Protein AF-0000000068984812 (afdb_homodimer)

Nearest PDB structures (foldseek):
  6u4b-assembly1_A  TM=6.705E-01  e=1.006E-11  Klebsiella pneumoniae
  4wlg-assembly1_A  TM=6.036E-01  e=2.458E-09  Mus musculus
  4wlg-assembly2_B  TM=5.946E-01  e=2.732E-09  Mus musculus
  4wnh-assembly1_A  TM=5.862E-01  e=3.956E-09  Mus musculus
  1foa-assembly1_A  TM=5.501E-01  e=3.889E-03  Oryctolagus cuniculus

Foldseek 3Di:
DDQDCDDPNPCSCRPDPDDDPPVPPPPPPPPDPDPVVVVVVVVVVVVVVVVVVVLVVVPPDDDDPDPPDPSVVVVVVPCVVVVVVVVPDQDVLLVVLLPPPDPPVPLPPPVPADQDPVSLVVVCVVVVDDSNVNSNSVNSNVVVNVVVVQLVLLVVLLVLLVQLQDDDLLQVLLQVVLLVCLVPPPLLQDAFPPPVCVVLLLDQQAAEEEEEDLRQLLQLLAVLLQCVFADPLLRAEYEYEYADSRQRSNSSVCSVPPSPPHGYHGYYPCVAPVVVVPPPLVLVLLVLVLVLLCPPQVPLVSLSPDPPDGSVVSSVNSNLNRCVQSDPSQVCVLCVCRRRVSYFKYKYAYSQKGFQHHPVCVVVDDQVLFFKEFAWQCPDPDPVTRNDFLLNFWDCVDPVDVVPDDRRHTATDDGIIMGGSVSVVVDCLSVQLSVVSVVCVVVSNRGGRGHSRNSNCVSRPVRYDHDDCLAEAEDQQPDDPDAPVNQNSHRMYGNPHSQGLQGPSGDLRCNCSRCVSPDCPDPSNVVSPPDSD/DDQDQDDPNPCSPRVDPDDDPPPPVVCPPPPDPDPVVVVVVVVVVVVVVVVVVVLVVVVPDDDDDDPPDPSVVVVVPPCVVVVVVVVPDQDVLLVVLLPPPDPPVPLPPPVPADQDPVSLCVVCVVVVDDSNVNSNSVNSNVVVNVVVVQLVLLVVLLVLLVQLQDDDLLQVLLQVVLLVCLVPPPLLQDAFPPPVCVVLLLDQQAAEEEEEDLRQLLQLLQVLLQQVFADPQLRAEYEYEYADSRQRSNSSVCSVPPSPPHGYHGYYPCVAPVVVVPPPLVLVLLVLVLVLLCPPQVPLVSLSPDPPDGSVVSSVNSNLNRCVQSDPSQVCVLCVCRRRVSYFKYKYAYSQKGFQHHPVCVVVDDQVLFFKEFAWQCPDPDPVTRNDFLLNFWDCVDPVDVVPDDRHHTATDDGIIMGGSVSVVVDCLSVQLSVVSVVCSVVSNRGGRGHSRNSNCVSRPVRYDHDDCLAEAEDQQPDDPDAPVNQSSHRMYGNPHSQGLQGPSGDLRCNCSRCVSPDCPDPSNVVSPPDSD

InterPro domains:
  IPR002495 Glycosyl transferase, family 8 [PF01501] (209-506)
  IPR029044 Nucleotide-diphospho-sugar transferases [G3DSA:3.90.550.10] (209-527)
  IPR029044 Nucleotide-diphospho-sugar transferases [SSF53448] (208-530)
  IPR029993 Plant galacturonosyltransferase GAUT [PTHR32116] (83-530)

Organism: Solanum tuberosum (NCBI:txid4113)

Radius of gyration: 42.74 Å; Cα contacts (8 Å, |Δi|>4): 1529; chains: 2; bounding box: 139×123×84 Å

Sequence (1066 aa):
MQLHISPSLRHVTVLPAKGFKEFIKVKVGSKRLSYRMVFYCLLFLTFLLRFVFVLTAIDTIDGERKCSTLGCLGKKIGPRILRKRLESTVPEVIYRVLEEPSDQTDTQTRPESPQTLEEFIAEMKDGRPDAKTFAVKLKAMVTQLEERTRTAKIQEYLYRHVASSSIPKQLHCLALKLAHEHSTNSNARHQLPSPELVPALVDNSYFHFVLASDNIIAASVVASSLVRNFIGPDKLVLHIITDRKTYAPMQAWFSLHPLTPAVIEVKGLHHFDWFTKGRVPVMEAMEKDQKARSQFRGGSSAIVANKTEKPKIIAAKLQALSPKYNSLMNHIRIHLPELFPSLDKIVFLDDDIVIQTDLSPLWDIDMNGKVNGAVETCRGEDKYVMSKRFKSYLNFSHPLIAEHFDPSECAWAYGMNIFDLEEWRKTNISHTYYYWLQQNLKSDLSLWQLGTLPPGLIAFHGHVHTIDPFWHMLGLGYQDNTTLAEAQSAGVIHFNGRAKPWLDIAFPQLRPLWTKYVNFSDKLIKSCHIRASMQLHISPSLRHVTVLPAKGFKEFIKVKVGSKRLSYRMVFYCLLFLTFLLRFVFVLTAIDTIDGERKCSTLGCLGKKIGPRILRKRLESTVPEVIYRVLEEPSDQTDTQTRPESPQTLEEFIAEMKDGRPDAKTFAVKLKAMVTQLEERTRTAKIQEYLYRHVASSSIPKQLHCLALKLAHEHSTNSNARHQLPSPELVPALVDNSYFHFVLASDNIIAASVVASSLVRNFIGPDKLVLHIITDRKTYAPMQAWFSLHPLTPAVIEVKGLHHFDWFTKGRVPVMEAMEKDQKARSQFRGGSSAIVANKTEKPKIIAAKLQALSPKYNSLMNHIRIHLPELFPSLDKIVFLDDDIVIQTDLSPLWDIDMNGKVNGAVETCRGEDKYVMSKRFKSYLNFSHPLIAEHFDPSECAWAYGMNIFDLEEWRKTNISHTYYYWLQQNLKSDLSLWQLGTLPPGLIAFHGHVHTIDPFWHMLGLGYQDNTTLAEAQSAGVIHFNGRAKPWLDIAFPQLRPLWTKYVNFSDKLIKSCHIRAS

Secondary structure (DSSP, 8-state):
------SSTT-------SS---------------HHHHHHHHHHHHHHHHHHHHHHHGGGT--SS---SGGGSTTTSSTHHHHHHHTTB--HHHHHHHHS---GGG-S--TTS-SSHHHHHHHHHHH--BHHHHHHHHHHHHHHHHHHHHHHHHHHHHHHHHHHHSB-HHHHHHHHHHHHHHHH-GGGS--SS-GGGGGGGG-TTSEEEEEE-S-HHHHHHHHHHHHHH-SSGGGEEEEEEE-HHHHHHHHHHHHHS--TTSEEEEEEGGGSHHHHTS--HHHHHHHHHHHHHHHHS-HHHHHHH-SSS-HHHHHHHHHHT-GGGG-GGGGGGGGHHHH-TT-SEEEEE-SSEEE-S--GGGGGS--TT-SEEE-BSSSSS-TTTSS-BHHHHS-TTSHHHHHH--TTSBPB-SSEEEEEHHHHTTS-HHHHHHHHHHHHHHTTT-S--SSSHHHHHHHTTT-EEE--GGG-B--TBT-S---HHHHHTSSEEE--BS--TTSTTS-TTTTHHHHTTS-TTSHHHHHTT----/------SSSS-------SS---------------HHHHHHHHHHHHHHHHHHHHHHHGGGT--SS---SGGGGTTTSSTHHHHHHHTTB--HHHHHHHHS---GGGGS--TTS-SSHHHHHHHHHHH--BHHHHHHHHHHHHHHHHHHHHHHHHHHHHHHHHHHHSB-HHHHHHHHHHHHHHHH-GGGS--SS-GGGGGGGG-TTSEEEEEE-S-HHHHHHHHHHHHHH-SSGGGEEEEEEE-HHHHHHHHHHHHHS--TTSEEEEEEGGGSHHHHTS--HHHHHHHHHHHHHHHHS-HHHHHHH-SSS-HHHHHHHHHTT-GGGG-GGGGGGGGHHHH-TT-SEEEEE-SSEEE-S--GGGGGS--TT-SEEE-BSSSSS-TTTSS-BHHHHS-TTSHHHHHH--TTSBPB-SSEEEEEHHHHTTS-HHHHHHHHHHHHHHTTT-S--SSSHHHHHHHTTT-EEE--GGG-B--TBT-S---HHHHHTSSEEE--BS--TTSTTS-TTTTHHHHTTS-TTSHHHHHTT----

pLDDT: mean 80.61, std 22.93, range [20.97, 98.94]

Structure (mmCIF, N/CA/C/O backbone):
data_AF-0000000068984812-model_v1
#
loop_
_entity.id
_entity.type
_entity.pdbx_description
1 polymer Hexosyltransferase
#
loop_
_atom_site.group_PDB
_atom_site.id
_atom_site.type_symbol
_atom_site.label_atom_id
_atom_site.label_alt_id
_atom_site.label_comp_id
_atom_site.label_asym_id
_atom_site.label_entity_id
_atom_site.label_seq_id
_atom_site.pdbx_PDB_ins_code
_atom_site.Cartn_x
_atom_site.Cartn_y
_atom_site.Cartn_z
_atom_site.occupancy
_atom_site.B_iso_or_equiv
_atom_site.auth_seq_id
_atom_site.auth_comp_id
_atom_site.auth_asym_id
_atom_site.auth_atom_id
_atom_site.pdbx_PDB_model_num
ATOM 1 N N . MET A 1 1 ? 79.938 -9.312 35.219 1 22.25 1 MET A N 1
ATOM 2 C CA . MET A 1 1 ? 80.688 -8.68 36.312 1 22.25 1 MET A CA 1
ATOM 3 C C . MET A 1 1 ? 79.75 -7.883 37.219 1 22.25 1 MET A C 1
ATOM 5 O O . MET A 1 1 ? 79.062 -6.945 36.75 1 22.25 1 MET A O 1
ATOM 9 N N . GLN A 1 2 ? 79.188 -8.539 38.156 1 25.48 2 GLN A N 1
ATOM 10 C CA . GLN A 1 2 ? 78 -8.031 38.812 1 25.48 2 GLN A CA 1
ATOM 11 C C . GLN A 1 2 ? 78.312 -7.016 39.906 1 25.48 2 GLN A C 1
ATOM 13 O O . GLN A 1 2 ? 79.125 -7.312 40.812 1 25.48 2 GLN A O 1
ATOM 18 N N . LEU A 1 3 ? 78.25 -5.715 39.625 1 29.36 3 LEU A N 1
ATOM 19 C CA . LEU A 1 3 ? 78.812 -4.633 40.406 1 29.36 3 LEU A CA 1
ATOM 20 C C . LEU A 1 3 ? 78 -4.402 41.688 1 29.36 3 LEU A C 1
ATOM 22 O O . LEU A 1 3 ? 76.812 -4.094 41.625 1 29.36 3 LEU A O 1
ATOM 26 N N . HIS A 1 4 ? 78.062 -5.094 42.781 1 33.53 4 HIS A N 1
ATOM 27 C CA . HIS A 1 4 ? 77.25 -4.957 43.969 1 33.53 4 HIS A CA 1
ATOM 28 C C . HIS A 1 4 ? 77.75 -3.863 44.906 1 33.53 4 HIS A C 1
ATOM 30 O O . HIS A 1 4 ? 78.875 -3.941 45.375 1 33.53 4 HIS A O 1
ATOM 36 N N . ILE A 1 5 ? 77.125 -2.604 44.969 1 35.06 5 ILE A N 1
ATOM 37 C CA . ILE A 1 5 ? 77.625 -1.422 45.656 1 35.06 5 ILE A CA 1
ATOM 38 C C . ILE A 1 5 ? 77.125 -1.373 47.094 1 35.06 5 ILE A C 1
ATOM 40 O O . ILE A 1 5 ? 75.875 -1.322 47.312 1 35.06 5 ILE A O 1
ATOM 44 N N . SER A 1 6 ? 77.688 -1.827 48.219 1 35.25 6 SER A N 1
ATOM 45 C CA . SER A 1 6 ? 77.25 -1.942 49.594 1 35.25 6 SER A CA 1
ATOM 46 C C . SER A 1 6 ? 77.062 -0.57 50.25 1 35.25 6 SER A C 1
ATOM 48 O O . SER A 1 6 ? 77.75 0.391 49.812 1 35.25 6 SER A O 1
ATOM 50 N N . PRO A 1 7 ? 76.25 -0.245 51.312 1 39.69 7 PRO A N 1
ATOM 51 C CA . PRO A 1 7 ? 75.688 0.998 51.844 1 39.69 7 PRO A CA 1
ATOM 52 C C . PRO A 1 7 ? 76.688 1.974 52.344 1 39.69 7 PRO A C 1
ATOM 54 O O . PRO A 1 7 ? 76.5 3.189 52.312 1 39.69 7 PRO A O 1
ATOM 57 N N . SER A 1 8 ? 77.625 1.549 53.531 1 34.84 8 SER A N 1
ATOM 58 C CA . SER A 1 8 ? 78.625 2.418 54.031 1 34.84 8 SER A CA 1
ATOM 59 C C . SER A 1 8 ? 79.688 2.754 52.969 1 34.84 8 SER A C 1
ATOM 61 O O . SER A 1 8 ? 80.062 1.884 52.188 1 34.84 8 SER A O 1
ATOM 63 N N . LEU A 1 9 ? 79.75 3.861 52.312 1 29 9 LEU A N 1
ATOM 64 C CA . LEU A 1 9 ? 80.125 4.418 51 1 29 9 LEU A CA 1
ATOM 65 C C . LEU A 1 9 ? 81.562 3.973 50.625 1 29 9 LEU A C 1
ATOM 67 O O . LEU A 1 9 ? 82.188 4.551 49.75 1 29 9 LEU A O 1
ATOM 71 N N . ARG A 1 10 ? 82.25 3.355 51.656 1 27.92 10 ARG A N 1
ATOM 72 C CA . ARG A 1 10 ? 83.75 3.264 51.594 1 27.92 10 ARG A CA 1
ATOM 73 C C . ARG A 1 10 ? 84.188 2.381 50.438 1 27.92 10 ARG A C 1
ATOM 75 O O . ARG A 1 10 ? 85.125 2.705 49.75 1 27.92 10 ARG A O 1
ATOM 82 N N . HIS A 1 11 ? 84.125 0.917 50.656 1 28.53 11 HIS A N 1
ATOM 83 C CA . HIS A 1 11 ? 84.875 0.013 49.781 1 28.53 11 HIS A CA 1
ATOM 84 C C . HIS A 1 11 ? 84.062 -0.418 48.562 1 28.53 11 HIS A C 1
ATOM 86 O O . HIS A 1 11 ? 82.875 -0.762 48.719 1 28.53 11 HIS A O 1
ATOM 92 N N . VAL A 1 12 ? 84 0.255 47.5 1 28.89 12 VAL A N 1
ATOM 93 C CA . VAL A 1 12 ? 83.312 -0.177 46.281 1 28.89 12 VAL A CA 1
ATOM 94 C C . VAL A 1 12 ? 84 -1.4 45.719 1 28.89 12 VAL A C 1
ATOM 96 O O . VAL A 1 12 ? 85.188 -1.336 45.344 1 28.89 12 VAL A O 1
ATOM 99 N N . THR A 1 13 ? 83.938 -2.508 46.406 1 27.28 13 THR A N 1
ATOM 100 C CA . THR A 1 13 ? 84.75 -3.633 45.938 1 27.28 13 THR A CA 1
ATOM 101 C C . THR A 1 13 ? 84.188 -4.195 44.625 1 27.28 13 THR A C 1
ATOM 103 O O . THR A 1 13 ? 83 -4.574 44.531 1 27.28 13 THR A O 1
ATOM 106 N N . VAL A 1 14 ? 84.5 -3.711 43.562 1 29.19 14 VAL A N 1
ATOM 107 C CA . VAL A 1 14 ? 84.125 -4.336 42.312 1 29.19 14 VAL A CA 1
ATOM 108 C C . VAL A 1 14 ? 84.812 -5.707 42.188 1 29.19 14 VAL A C 1
ATOM 110 O O . VAL A 1 14 ? 86 -5.824 42.375 1 29.19 14 VAL A O 1
ATOM 113 N N . LEU A 1 15 ? 84.062 -6.652 42.688 1 27.48 15 LEU A N 1
ATOM 114 C CA . LEU A 1 15 ? 84.688 -7.973 42.875 1 27.48 15 LEU A CA 1
ATOM 115 C C . LEU A 1 15 ? 85.188 -8.539 41.562 1 27.48 15 LEU A C 1
ATOM 117 O O . LEU A 1 15 ? 84.375 -8.617 40.594 1 27.48 15 LEU A O 1
ATOM 121 N N . PRO A 1 16 ? 86.5 -8.453 41.312 1 28.91 16 PRO A N 1
ATOM 122 C CA . PRO A 1 16 ? 87.312 -8.883 40.156 1 28.91 16 PRO A CA 1
ATOM 123 C C . PRO A 1 16 ? 87.125 -10.367 39.844 1 28.91 16 PRO A C 1
ATOM 125 O O . PRO A 1 16 ? 86.938 -11.18 40.719 1 28.91 16 PRO A O 1
ATOM 128 N N . ALA A 1 17 ? 86.375 -10.797 38.938 1 24.77 17 ALA A N 1
ATOM 129 C CA . ALA A 1 17 ? 86.5 -12.242 38.75 1 24.77 17 ALA A CA 1
ATOM 130 C C . ALA A 1 17 ? 88 -12.68 38.844 1 24.77 17 ALA A C 1
ATOM 132 O O . ALA A 1 17 ? 88.875 -11.859 38.719 1 24.77 17 ALA A O 1
ATOM 133 N N . LYS A 1 18 ? 88.438 -14.016 38.75 1 23.77 18 LYS A N 1
ATOM 134 C CA . LYS A 1 18 ? 89.562 -14.688 39.375 1 23.77 18 LYS A CA 1
ATOM 135 C C . LYS A 1 18 ? 90.875 -14.117 38.844 1 23.77 18 LYS A C 1
ATOM 137 O O . LYS A 1 18 ? 91.875 -13.922 39.594 1 23.77 18 LYS A O 1
ATOM 142 N N . GLY A 1 19 ? 91.125 -14.375 37.438 1 22.19 19 GLY A N 1
ATOM 143 C CA . GLY A 1 19 ? 92.5 -14.68 37.219 1 22.19 19 GLY A CA 1
ATOM 144 C C . GLY A 1 19 ? 93.438 -13.492 37.438 1 22.19 19 GLY A C 1
ATOM 145 O O . GLY A 1 19 ? 94.062 -13.391 38.5 1 22.19 19 GLY A O 1
ATOM 146 N N . PHE A 1 20 ? 94 -13.016 36.219 1 23.33 20 PHE A N 1
ATOM 147 C CA . PHE A 1 20 ? 95.25 -12.305 36.156 1 23.33 20 PHE A CA 1
ATOM 148 C C . PHE A 1 20 ? 95.125 -10.891 36.719 1 23.33 20 PHE A C 1
ATOM 150 O O . PHE A 1 20 ? 94.375 -10.086 36.219 1 23.33 20 PHE A O 1
ATOM 157 N N . LYS A 1 21 ? 95.312 -10.727 37.969 1 23.41 21 LYS A N 1
ATOM 158 C CA . LYS A 1 21 ? 95.188 -9.57 38.844 1 23.41 21 LYS A CA 1
ATOM 159 C C . LYS A 1 21 ? 96 -8.383 38.344 1 23.41 21 LYS A C 1
ATOM 161 O O . LYS A 1 21 ? 96.125 -7.375 39.031 1 23.41 21 LYS A O 1
ATOM 166 N N . GLU A 1 22 ? 96.812 -8.633 37.156 1 22.25 22 GLU A N 1
ATOM 167 C CA . GLU A 1 22 ? 97.938 -7.684 37.281 1 22.25 22 GLU A CA 1
ATOM 168 C C . GLU A 1 22 ? 97.438 -6.246 37.156 1 22.25 22 GLU A C 1
ATOM 170 O O . GLU A 1 22 ? 96.688 -5.926 36.25 1 22.25 22 GLU A O 1
ATOM 175 N N . PHE A 1 23 ? 97.312 -5.578 38.25 1 21.16 23 PHE A N 1
ATOM 176 C CA . PHE A 1 23 ? 96.812 -4.25 38.594 1 21.16 23 PHE A CA 1
ATOM 177 C C . PHE A 1 23 ? 97.5 -3.182 37.781 1 21.16 23 PHE A C 1
ATOM 179 O O . PHE A 1 23 ? 98.688 -2.928 37.969 1 21.16 23 PHE A O 1
ATOM 186 N N . ILE A 1 24 ? 97.375 -3.307 36.375 1 20.97 24 ILE A N 1
ATOM 187 C CA . ILE A 1 24 ? 98.25 -2.344 35.75 1 20.97 24 ILE A CA 1
ATOM 188 C C . ILE A 1 24 ? 97.938 -0.931 36.188 1 20.97 24 ILE A C 1
ATOM 190 O O . ILE A 1 24 ? 96.75 -0.497 36.062 1 20.97 24 ILE A O 1
ATOM 194 N N . LYS A 1 25 ? 98.562 -0.497 37.25 1 22.83 25 LYS A N 1
ATOM 195 C CA . LYS A 1 25 ? 98.625 0.825 37.875 1 22.83 25 LYS A CA 1
ATOM 196 C C . LYS A 1 25 ? 98.812 1.918 36.812 1 22.83 25 LYS A C 1
ATOM 198 O O . LYS A 1 25 ? 99.875 2.053 36.25 1 22.83 25 LYS A O 1
ATOM 203 N N . VAL A 1 26 ? 97.938 1.924 35.812 1 21.92 26 VAL A N 1
ATOM 204 C CA . VAL A 1 26 ? 98.375 2.875 34.781 1 21.92 26 VAL A CA 1
ATOM 205 C C . VAL A 1 26 ? 98.312 4.293 35.344 1 21.92 26 VAL A C 1
ATOM 207 O O . VAL A 1 26 ? 97.312 4.723 35.906 1 21.92 26 VAL A O 1
ATOM 210 N N . LYS A 1 27 ? 99.5 4.793 35.812 1 22.11 27 LYS A N 1
ATOM 211 C CA . LYS A 1 27 ? 99.875 6.121 36.281 1 22.11 27 LYS A CA 1
ATOM 212 C C . LYS A 1 27 ? 99.375 7.207 35.344 1 22.11 27 LYS A C 1
ATOM 214 O O . LYS A 1 27 ? 99.688 7.176 34.156 1 22.11 27 LYS A O 1
ATOM 219 N N . VAL A 1 28 ? 98.125 7.695 35.469 1 25.27 28 VAL A N 1
ATOM 220 C CA . VAL A 1 28 ? 97.438 8.781 34.75 1 25.27 28 VAL A CA 1
ATOM 221 C C . VAL A 1 28 ? 98.312 10.039 34.812 1 25.27 28 VAL A C 1
ATOM 223 O O . VAL A 1 28 ? 98.438 10.648 35.844 1 25.27 28 VAL A O 1
ATOM 226 N N . GLY A 1 29 ? 99.562 9.938 34.312 1 25.22 29 GLY A N 1
ATOM 227 C CA . GLY A 1 29 ? 100.438 11.125 34.406 1 25.22 29 GLY A CA 1
ATOM 228 C C . GLY A 1 29 ? 99.812 12.344 33.75 1 25.22 29 GLY A C 1
ATOM 229 O O . GLY A 1 29 ? 99 12.219 32.844 1 25.22 29 GLY A O 1
ATOM 230 N N . SER A 1 30 ? 99.562 13.453 34.438 1 26.81 30 SER A N 1
ATOM 231 C CA . SER A 1 30 ? 99 14.805 34.312 1 26.81 30 SER A CA 1
ATOM 232 C C . SER A 1 30 ? 99.562 15.5 33.062 1 26.81 30 SER A C 1
ATOM 234 O O . SER A 1 30 ? 100.688 16.047 33.125 1 26.81 30 SER A O 1
ATOM 236 N N . LYS A 1 31 ? 99.75 14.797 31.875 1 30.75 31 LYS A N 1
ATOM 237 C CA . LYS A 1 31 ? 100.375 15.602 30.859 1 30.75 31 LYS A CA 1
ATOM 238 C C . LYS A 1 31 ? 99.562 16.844 30.516 1 30.75 31 LYS A C 1
ATOM 240 O O . LYS A 1 31 ? 98.375 16.766 30.297 1 30.75 31 LYS A O 1
ATOM 245 N N . ARG A 1 32 ? 100.125 18 30.781 1 30.41 32 ARG A N 1
ATOM 246 C CA . ARG A 1 32 ? 99.875 19.422 30.594 1 30.41 32 ARG A CA 1
ATOM 247 C C . ARG A 1 32 ? 99.562 19.719 29.141 1 30.41 32 ARG A C 1
ATOM 249 O O . ARG A 1 32 ? 100.25 19.328 28.234 1 30.41 32 ARG A O 1
ATOM 256 N N . LEU A 1 33 ? 98.25 19.719 28.766 1 34.25 33 LEU A N 1
ATOM 257 C CA . LEU A 1 33 ? 97.625 20.109 27.5 1 34.25 33 LEU A CA 1
ATOM 258 C C . LEU A 1 33 ? 98.312 21.359 26.938 1 34.25 33 LEU A C 1
ATOM 260 O O . LEU A 1 33 ? 98.312 22.391 27.609 1 34.25 33 LEU A O 1
ATOM 264 N N . SER A 1 34 ? 99.375 21.219 26.219 1 36.31 34 SER A N 1
ATOM 265 C CA . SER A 1 34 ? 100.125 22.359 25.703 1 36.31 34 SER A CA 1
ATOM 266 C C . SER A 1 34 ? 99.25 23.297 24.875 1 36.31 34 SER A C 1
ATOM 268 O O . SER A 1 34 ? 98.312 22.859 24.281 1 36.31 34 SER A O 1
ATOM 270 N N . TYR A 1 35 ? 99.25 24.594 25.141 1 39.91 35 TYR A N 1
ATOM 271 C CA . TYR A 1 35 ? 98.625 25.812 24.641 1 39.91 35 TYR A CA 1
ATOM 272 C C . TYR A 1 35 ? 98.625 25.844 23.109 1 39.91 35 TYR A C 1
ATOM 274 O O . TYR A 1 35 ? 97.75 26.406 22.484 1 39.91 35 TYR A O 1
ATOM 282 N N . ARG A 1 36 ? 99.562 25.094 22.438 1 47.56 36 ARG A N 1
ATOM 283 C CA . ARG A 1 36 ? 99.688 25.188 20.984 1 47.56 36 ARG A CA 1
ATOM 284 C C . ARG A 1 36 ? 98.562 24.484 20.266 1 47.56 36 ARG A C 1
ATOM 286 O O . ARG A 1 36 ? 98.125 24.953 19.234 1 47.56 36 ARG A O 1
ATOM 293 N N . MET A 1 37 ? 98.062 23.359 20.906 1 48.38 37 MET A N 1
ATOM 294 C CA . MET A 1 37 ? 97.062 22.609 20.219 1 48.38 37 MET A CA 1
ATOM 295 C C . MET A 1 37 ? 95.688 23.375 20.203 1 48.38 37 MET A C 1
ATOM 297 O O . MET A 1 37 ? 94.938 23.281 19.25 1 48.38 37 MET A O 1
ATOM 301 N N . VAL A 1 38 ? 95.625 24.156 21.375 1 51.44 38 VAL A N 1
ATOM 302 C CA . VAL A 1 38 ? 94.375 24.953 21.422 1 51.44 38 VAL A CA 1
ATOM 303 C C . VAL A 1 38 ? 94.438 26.031 20.344 1 51.44 38 VAL A C 1
ATOM 305 O O . VAL A 1 38 ? 93.375 26.312 19.703 1 51.44 38 VAL A O 1
ATOM 308 N N . PHE A 1 39 ? 95.625 26.562 19.984 1 52.09 39 PHE A N 1
ATOM 309 C CA . PHE A 1 39 ? 95.812 27.641 19.016 1 52.09 39 PHE A CA 1
ATOM 310 C C . PHE A 1 39 ? 95.438 27.141 17.609 1 52.09 39 PHE A C 1
ATOM 312 O O . PHE A 1 39 ? 94.75 27.812 16.859 1 52.09 39 PHE A O 1
ATOM 319 N N . TYR A 1 40 ? 95.938 25.922 17.172 1 54.94 40 TYR A N 1
ATOM 320 C CA . TYR A 1 40 ? 95.688 25.453 15.812 1 54.94 40 TYR A CA 1
ATOM 321 C C . TYR A 1 40 ? 94.25 25.047 15.609 1 54.94 40 TYR A C 1
ATOM 323 O O . TYR A 1 40 ? 93.688 25.234 14.523 1 54.94 40 TYR A O 1
ATOM 331 N N . CYS A 1 41 ? 93.5 24.656 16.75 1 54.34 41 CYS A N 1
ATOM 332 C CA . CYS A 1 41 ? 92.125 24.328 16.625 1 54.34 41 CYS A CA 1
ATOM 333 C C . CYS A 1 41 ? 91.25 25.578 16.422 1 54.34 41 CYS A C 1
ATOM 335 O O . CYS A 1 41 ? 90.312 25.562 15.617 1 54.34 41 CYS A O 1
ATOM 337 N N . LEU A 1 42 ? 91.75 26.703 17.078 1 55.12 42 LEU A N 1
ATOM 338 C CA . LEU A 1 42 ? 91.062 27.969 16.906 1 55.12 42 LEU A CA 1
ATOM 339 C C . LEU A 1 42 ? 91.25 28.516 15.492 1 55.12 42 LEU A C 1
ATOM 341 O O . LEU A 1 42 ? 90.312 29.047 14.891 1 55.12 42 LEU A O 1
ATOM 345 N N . LEU A 1 43 ? 92.438 28.344 14.852 1 54.5 43 LEU A N 1
ATOM 346 C CA . LEU A 1 43 ? 92.75 28.781 13.484 1 54.5 43 LEU A CA 1
ATOM 347 C C . LEU A 1 43 ? 91.875 27.984 12.492 1 54.5 43 LEU A C 1
ATOM 349 O O . LEU A 1 43 ? 91.375 28.547 11.531 1 54.5 43 LEU A O 1
ATOM 353 N N . PHE A 1 44 ? 91.688 26.672 12.766 1 53.72 44 PHE A N 1
ATOM 354 C CA . PHE A 1 44 ? 90.938 25.828 11.867 1 53.72 44 PHE A CA 1
ATOM 355 C C . PHE A 1 44 ? 89.438 26.203 11.93 1 53.72 44 PHE A C 1
ATOM 357 O O . PHE A 1 44 ? 88.75 26.281 10.898 1 53.72 44 PHE A O 1
ATOM 364 N N . LEU A 1 45 ? 89 26.594 13.133 1 53.91 45 LEU A N 1
ATOM 365 C CA . LEU A 1 45 ? 87.562 26.953 13.266 1 53.91 45 LEU A CA 1
ATOM 366 C C . LEU A 1 45 ? 87.25 28.281 12.578 1 53.91 45 LEU A C 1
ATOM 368 O O . LEU A 1 45 ? 86.25 28.453 11.953 1 53.91 45 LEU A O 1
ATOM 372 N N . THR A 1 46 ? 88.25 29.219 12.547 1 56.09 46 THR A N 1
ATOM 373 C CA . THR A 1 46 ? 88.125 30.5 11.867 1 56.09 46 THR A CA 1
ATOM 374 C C . THR A 1 46 ? 88.062 30.312 10.359 1 56.09 46 THR A C 1
ATOM 376 O O . THR A 1 46 ? 87.375 31 9.641 1 56.09 46 THR A O 1
ATOM 379 N N . PHE A 1 47 ? 88.875 29.312 9.789 1 50.34 47 PHE A N 1
ATOM 380 C CA . PHE A 1 47 ? 88.875 29.031 8.359 1 50.34 47 PHE A CA 1
ATOM 381 C C . PHE A 1 47 ? 87.562 28.422 7.906 1 50.34 47 PHE A C 1
ATOM 383 O O . PHE A 1 47 ? 87.062 28.781 6.848 1 50.34 47 PHE A O 1
ATOM 390 N N . LEU A 1 48 ? 86.938 27.547 8.711 1 50.84 48 LEU A N 1
ATOM 391 C CA . LEU A 1 48 ? 85.688 26.922 8.328 1 50.84 48 LEU A CA 1
ATOM 392 C C . LEU A 1 48 ? 84.562 27.922 8.336 1 50.84 48 LEU A C 1
ATOM 394 O O . LEU A 1 48 ? 83.688 27.891 7.469 1 50.84 48 LEU A O 1
ATOM 398 N N . LEU A 1 49 ? 84.625 28.938 9.219 1 48.84 49 LEU A N 1
ATOM 399 C CA . LEU A 1 49 ? 83.562 29.938 9.281 1 48.84 49 LEU A CA 1
ATOM 400 C C . LEU A 1 49 ? 83.625 30.844 8.062 1 48.84 49 LEU A C 1
ATOM 402 O O . LEU A 1 49 ? 82.562 31.234 7.527 1 48.84 49 LEU A O 1
ATOM 406 N N . ARG A 1 50 ? 84.812 31.25 7.469 1 45.75 50 ARG A N 1
ATOM 407 C CA . ARG A 1 50 ? 84.938 32.094 6.281 1 45.75 50 ARG A CA 1
ATOM 408 C C . ARG A 1 50 ? 84.375 31.375 5.051 1 45.75 50 ARG A C 1
ATOM 410 O O . ARG A 1 50 ? 83.812 32 4.164 1 45.75 50 ARG A O 1
ATOM 417 N N . PHE A 1 51 ? 84.562 30.016 4.969 1 46.06 51 PHE A N 1
ATOM 418 C CA . PHE A 1 51 ? 84.062 29.266 3.824 1 46.06 51 PHE A CA 1
ATOM 419 C C . PHE A 1 51 ? 82.5 29.234 3.805 1 46.06 51 PHE A C 1
ATOM 421 O O . PHE A 1 51 ? 81.875 29.312 2.736 1 46.06 51 PHE A O 1
ATOM 428 N N . VAL A 1 52 ? 81.875 29.219 4.918 1 46.22 52 VAL A N 1
ATOM 429 C CA . VAL A 1 52 ? 80.375 29.172 4.945 1 46.22 52 VAL A CA 1
ATOM 430 C C . VAL A 1 52 ? 79.812 30.531 4.512 1 46.22 52 VAL A C 1
ATOM 432 O O . VAL A 1 52 ? 78.812 30.578 3.797 1 46.22 52 VAL A O 1
ATOM 435 N N . PHE A 1 53 ? 80.5 31.688 4.801 1 43.12 53 PHE A N 1
ATOM 436 C CA . PHE A 1 53 ? 80 33 4.426 1 43.12 53 PHE A CA 1
ATOM 437 C C . PHE A 1 53 ? 80.062 33.219 2.918 1 43.12 53 PHE A C 1
ATOM 439 O O . PHE A 1 53 ? 79.188 33.812 2.307 1 43.12 53 PHE A O 1
ATOM 446 N N . VAL A 1 54 ? 81.188 32.844 2.225 1 43.28 54 VAL A N 1
ATOM 447 C CA . VAL A 1 54 ? 81.375 33.062 0.794 1 43.28 54 VAL A CA 1
ATOM 448 C C . VAL A 1 54 ? 80.312 32.25 0.013 1 43.28 54 VAL A C 1
ATOM 450 O O . VAL A 1 54 ? 79.75 32.719 -0.986 1 43.28 54 VAL A O 1
ATOM 453 N N . LEU A 1 55 ? 80 31.078 0.429 1 38.62 55 LEU A N 1
ATOM 454 C CA . LEU A 1 55 ? 79.062 30.281 -0.341 1 38.62 55 LEU A CA 1
ATOM 455 C C . LEU A 1 55 ? 77.625 30.922 -0.324 1 38.62 55 LEU A C 1
ATOM 457 O O . LEU A 1 55 ? 76.938 30.859 -1.317 1 38.62 55 LEU A O 1
ATOM 461 N N . THR A 1 56 ? 77.25 31.656 0.7 1 39.94 56 THR A N 1
ATOM 462 C CA . THR A 1 56 ? 75.875 32.219 0.744 1 39.94 56 THR A CA 1
ATOM 463 C C . THR A 1 56 ? 75.812 33.5 -0.096 1 39.94 56 THR A C 1
ATOM 465 O O . THR A 1 56 ? 74.75 33.906 -0.534 1 39.94 56 THR A O 1
ATOM 468 N N . ALA A 1 57 ? 76.812 34.312 -0.345 1 37 57 ALA A N 1
ATOM 469 C CA . ALA A 1 57 ? 76.812 35.562 -1.086 1 37 57 ALA A CA 1
ATOM 470 C C . ALA A 1 57 ? 76.688 35.312 -2.588 1 37 57 ALA A C 1
ATOM 472 O O . ALA A 1 57 ? 76.25 36.188 -3.344 1 37 57 ALA A O 1
ATOM 473 N N . ILE A 1 58 ? 77.188 34.25 -3.156 1 35.28 58 ILE A N 1
ATOM 474 C CA . ILE A 1 58 ? 77.25 34.062 -4.605 1 35.28 58 ILE A CA 1
ATOM 475 C C . ILE A 1 58 ? 75.875 33.812 -5.145 1 35.28 58 ILE A C 1
ATOM 477 O O . ILE A 1 58 ? 75.625 33.875 -6.355 1 35.28 58 ILE A O 1
ATOM 481 N N . ASP A 1 59 ? 74.875 33.531 -4.352 1 34.16 59 ASP A N 1
ATOM 482 C CA . ASP A 1 59 ? 73.562 33.094 -4.867 1 34.16 59 ASP A CA 1
ATOM 483 C C . ASP A 1 59 ? 72.812 34.281 -5.508 1 34.16 59 ASP A C 1
ATOM 485 O O . ASP A 1 59 ? 71.75 34.094 -6.117 1 34.16 59 ASP A O 1
ATOM 489 N N . THR A 1 60 ? 73.062 35.5 -5.176 1 32.47 60 THR A N 1
ATOM 490 C CA . THR A 1 60 ? 72.188 36.562 -5.641 1 32.47 60 THR A CA 1
ATOM 491 C C . THR A 1 60 ? 72.438 36.844 -7.117 1 32.47 60 THR A C 1
ATOM 493 O O . THR A 1 60 ? 71.688 37.656 -7.719 1 32.47 60 THR A O 1
ATOM 496 N N . ILE A 1 61 ? 73.562 36.625 -7.715 1 28.92 61 ILE A N 1
ATOM 497 C CA . ILE A 1 61 ? 73.75 37.375 -8.945 1 28.92 61 ILE A CA 1
ATOM 498 C C . ILE A 1 61 ? 73.188 36.625 -10.125 1 28.92 61 ILE A C 1
ATOM 500 O O . ILE A 1 61 ? 72.688 37.25 -11.086 1 28.92 61 ILE A O 1
ATOM 504 N N . ASP A 1 62 ? 73.562 35.344 -10.422 1 30.7 62 ASP A N 1
ATOM 505 C CA . ASP A 1 62 ? 73.562 34.969 -11.828 1 30.7 62 ASP A CA 1
ATOM 506 C C . ASP A 1 62 ? 72.125 34.656 -12.328 1 30.7 62 ASP A C 1
ATOM 508 O O . ASP A 1 62 ? 71.312 34.188 -11.57 1 30.7 62 ASP A O 1
ATOM 512 N N . GLY A 1 63 ? 71.75 35.219 -13.469 1 30.95 63 GLY A N 1
ATOM 513 C CA . GLY A 1 63 ? 70.625 35.125 -14.383 1 30.95 63 GLY A CA 1
ATOM 514 C C . GLY A 1 63 ? 70.188 33.719 -14.656 1 30.95 63 GLY A C 1
ATOM 515 O O . GLY A 1 63 ? 70.938 32.781 -14.422 1 30.95 63 GLY A O 1
ATOM 516 N N . GLU A 1 64 ? 68.938 33.375 -14.898 1 33.03 64 GLU A N 1
ATOM 517 C CA . GLU A 1 64 ? 68.062 32.188 -14.922 1 33.03 64 GLU A CA 1
ATOM 518 C C . GLU A 1 64 ? 68.625 31.141 -15.875 1 33.03 64 GLU A C 1
ATOM 520 O O . GLU A 1 64 ? 67.938 30.172 -16.188 1 33.03 64 GLU A O 1
ATOM 525 N N . ARG A 1 65 ? 69.688 31.5 -16.734 1 31.33 65 ARG A N 1
ATOM 526 C CA . ARG A 1 65 ? 69.812 30.484 -17.766 1 31.33 65 ARG A CA 1
ATOM 527 C C . ARG A 1 65 ? 70.125 29.109 -17.156 1 31.33 65 ARG A C 1
ATOM 529 O O . ARG A 1 65 ? 70.5 29.016 -15.977 1 31.33 65 ARG A O 1
ATOM 536 N N . LYS A 1 66 ? 70.688 28.219 -18.094 1 33.72 66 LYS A N 1
ATOM 537 C CA . LYS A 1 66 ? 70.938 26.781 -18.094 1 33.72 66 LYS A CA 1
ATOM 538 C C . LYS A 1 66 ? 71.938 26.391 -16.984 1 33.72 66 LYS A C 1
ATOM 540 O O . LYS A 1 66 ? 73.125 26.516 -17.156 1 33.72 66 LYS A O 1
ATOM 545 N N . CYS A 1 67 ? 71.625 26.703 -15.766 1 29.7 67 CYS A N 1
ATOM 546 C CA . CYS A 1 67 ? 72.625 26.547 -14.734 1 29.7 67 CYS A CA 1
ATOM 547 C C . CYS A 1 67 ? 73.125 25.109 -14.641 1 29.7 67 CYS A C 1
ATOM 549 O O . CYS A 1 67 ? 72.375 24.234 -14.141 1 29.7 67 CYS A O 1
ATOM 551 N N . SER A 1 68 ? 73.75 24.656 -15.883 1 32.47 68 SER A N 1
ATOM 552 C CA . SER A 1 68 ? 74.375 23.328 -15.875 1 32.47 68 SER A CA 1
ATOM 553 C C . SER A 1 68 ? 75.25 23.109 -14.648 1 32.47 68 SER A C 1
ATOM 555 O O . SER A 1 68 ? 75.812 22.031 -14.43 1 32.47 68 SER A O 1
ATOM 557 N N . THR A 1 69 ? 76.062 24.125 -14.273 1 28.83 69 THR A N 1
ATOM 558 C CA . THR A 1 69 ? 77.25 23.828 -13.438 1 28.83 69 THR A CA 1
ATOM 559 C C . THR A 1 69 ? 76.812 23.5 -12.008 1 28.83 69 THR A C 1
ATOM 561 O O . THR A 1 69 ? 75.688 23.797 -11.609 1 28.83 69 THR A O 1
ATOM 564 N N . LEU A 1 70 ? 77.875 23.016 -11.094 1 32.19 70 LEU A N 1
ATOM 565 C CA . LEU A 1 70 ? 77.875 22.453 -9.75 1 32.19 70 LEU A CA 1
ATOM 566 C C . LEU A 1 70 ? 77.125 23.359 -8.781 1 32.19 70 LEU A C 1
ATOM 568 O O . LEU A 1 70 ? 76.688 22.922 -7.719 1 32.19 70 LEU A O 1
ATOM 572 N N . GLY A 1 71 ? 77.125 24.703 -9.055 1 32.44 71 GLY A N 1
ATOM 573 C CA . GLY A 1 71 ? 76.625 25.672 -8.094 1 32.44 71 GLY A CA 1
ATOM 574 C C . GLY A 1 71 ? 75.125 25.609 -7.926 1 32.44 71 GLY A C 1
ATOM 575 O O . GLY A 1 71 ? 74.562 26.312 -7.09 1 32.44 71 GLY A O 1
ATOM 576 N N . CYS A 1 72 ? 74.375 25.281 -8.969 1 33.59 72 CYS A N 1
ATOM 577 C CA . CYS A 1 72 ? 72.938 25.328 -8.906 1 33.59 72 CYS A CA 1
ATOM 578 C C . CYS A 1 72 ? 72.375 24.219 -8.008 1 33.59 72 CYS A C 1
ATOM 580 O O . CYS A 1 72 ? 71.188 24.031 -7.914 1 33.59 72 CYS A O 1
ATOM 582 N N . LEU A 1 73 ? 73.312 23.328 -7.523 1 32.44 73 LEU A N 1
ATOM 583 C CA . LEU A 1 73 ? 72.812 22.266 -6.652 1 32.44 73 LEU A CA 1
ATOM 584 C C . LEU A 1 73 ? 72.375 22.812 -5.316 1 32.44 73 LEU A C 1
ATOM 586 O O . LEU A 1 73 ? 71.438 22.281 -4.719 1 32.44 73 LEU A O 1
ATOM 590 N N . GLY A 1 74 ? 73.062 23.906 -4.824 1 33.28 74 GLY A N 1
ATOM 591 C CA . GLY A 1 74 ? 72.812 24.312 -3.463 1 33.28 74 GLY A CA 1
ATOM 592 C C . GLY A 1 74 ? 71.438 24.922 -3.299 1 33.28 74 GLY A C 1
ATOM 593 O O . GLY A 1 74 ? 70.875 24.953 -2.191 1 33.28 74 GLY A O 1
ATOM 594 N N . LYS A 1 75 ? 71 25.75 -4.281 1 35.31 75 LYS A N 1
ATOM 595 C CA . LYS A 1 75 ? 69.75 26.453 -4.059 1 35.31 75 LYS A CA 1
ATOM 596 C C . LYS A 1 75 ? 68.562 25.453 -3.975 1 35.31 75 LYS A C 1
ATOM 598 O O . LYS A 1 75 ? 67.438 25.828 -3.621 1 35.31 75 LYS A O 1
ATOM 603 N N . LYS A 1 76 ? 68.688 24.297 -4.633 1 34.94 76 LYS A N 1
ATOM 604 C CA . LYS A 1 76 ? 67.625 23.328 -4.496 1 34.94 76 LYS A CA 1
ATOM 605 C C . LYS A 1 76 ? 67.562 22.797 -3.066 1 34.94 76 LYS A C 1
ATOM 607 O O . LYS A 1 76 ? 66.438 22.406 -2.611 1 34.94 76 LYS A O 1
ATOM 612 N N . ILE A 1 77 ? 68.75 22.719 -2.375 1 35.69 77 ILE A N 1
ATOM 613 C CA . ILE A 1 77 ? 68.688 22.078 -1.063 1 35.69 77 ILE A CA 1
ATOM 614 C C . ILE A 1 77 ? 68.375 23.141 0 1 35.69 77 ILE A C 1
ATOM 616 O O . ILE A 1 77 ? 68.5 22.859 1.199 1 35.69 77 ILE A O 1
ATOM 620 N N . GLY A 1 78 ? 68.375 24.484 -0.318 1 32.56 78 GLY A N 1
ATOM 621 C CA . GLY A 1 78 ? 68.188 25.406 0.797 1 32.56 78 GLY A CA 1
ATOM 622 C C . GLY A 1 78 ? 67 25.062 1.639 1 32.56 78 GLY A C 1
ATOM 623 O O . GLY A 1 78 ? 66.25 24.156 1.301 1 32.56 78 GLY A O 1
ATOM 624 N N . PRO A 1 79 ? 66.875 25.844 2.811 1 37.28 79 PRO A N 1
ATOM 625 C CA . PRO A 1 79 ? 65.812 25.609 3.805 1 37.28 79 PRO A CA 1
ATOM 626 C C . PRO A 1 79 ? 64.438 25.453 3.178 1 37.28 79 PRO A C 1
ATOM 628 O O . PRO A 1 79 ? 63.469 25.234 3.889 1 37.28 79 PRO A O 1
ATOM 631 N N . ARG A 1 80 ? 64.312 25.766 1.927 1 37.38 80 ARG A N 1
ATOM 632 C CA . ARG A 1 80 ? 63 25.562 1.332 1 37.38 80 ARG A CA 1
ATOM 633 C C . ARG A 1 80 ? 62.625 24.078 1.334 1 37.38 80 ARG A C 1
ATOM 635 O O . ARG A 1 80 ? 61.438 23.719 1.163 1 37.38 80 ARG A O 1
ATOM 642 N N . ILE A 1 81 ? 63.594 23.266 1.323 1 38.28 81 ILE A N 1
ATOM 643 C CA . ILE A 1 81 ? 63.281 21.828 1.375 1 38.28 81 ILE A CA 1
ATOM 644 C C . ILE A 1 81 ? 62.688 21.484 2.736 1 38.28 81 ILE A C 1
ATOM 646 O O . ILE A 1 81 ? 61.75 20.672 2.824 1 38.28 81 ILE A O 1
ATOM 650 N N . LEU A 1 82 ? 63.281 22.062 3.832 1 37.44 82 LEU A N 1
ATOM 651 C CA . LEU A 1 82 ? 62.719 21.766 5.145 1 37.44 82 LEU A CA 1
ATOM 652 C C . LEU A 1 82 ? 61.375 22.484 5.336 1 37.44 82 LEU A C 1
ATOM 654 O O . LEU A 1 82 ? 60.5 21.984 6.051 1 37.44 82 LEU A O 1
ATOM 658 N N . ARG A 1 83 ? 61.281 23.703 4.906 1 39.31 83 ARG A N 1
ATOM 659 C CA . ARG A 1 83 ? 59.969 24.375 5.027 1 39.31 83 ARG A CA 1
ATOM 660 C C . ARG A 1 83 ? 58.906 23.656 4.227 1 39.31 83 ARG A C 1
ATOM 662 O O . ARG A 1 83 ? 57.75 23.625 4.621 1 39.31 83 ARG A O 1
ATOM 669 N N . LYS A 1 84 ? 59.281 23.141 3.016 1 43.41 84 LYS A N 1
ATOM 670 C CA . LYS A 1 84 ? 58.281 22.422 2.217 1 43.41 84 LYS A CA 1
ATOM 671 C C . LYS A 1 84 ? 57.844 21.141 2.91 1 43.41 84 LYS A C 1
ATOM 673 O O . LYS A 1 84 ? 56.719 20.703 2.746 1 43.41 84 LYS A O 1
ATOM 678 N N . ARG A 1 85 ? 58.688 20.516 3.715 1 42.53 85 ARG A N 1
ATOM 679 C CA . ARG A 1 85 ? 58.375 19.234 4.355 1 42.53 85 ARG A CA 1
ATOM 680 C C . ARG A 1 85 ? 57.375 19.438 5.5 1 42.53 85 ARG A C 1
ATOM 682 O O . ARG A 1 85 ? 56.594 18.547 5.793 1 42.53 85 ARG A O 1
ATOM 689 N N . LEU A 1 86 ? 57.594 20.422 6.34 1 44.72 86 LEU A N 1
ATOM 690 C CA . LEU A 1 86 ? 56.719 20.656 7.484 1 44.72 86 LEU A CA 1
ATOM 691 C C . LEU A 1 86 ? 55.312 21 7.031 1 44.72 86 LEU A C 1
ATOM 693 O O . LEU A 1 86 ? 54.344 20.719 7.742 1 44.72 86 LEU A O 1
ATOM 697 N N . GLU A 1 87 ? 55.25 21.719 5.988 1 50.66 87 GLU A N 1
ATOM 698 C CA . GLU A 1 87 ? 53.969 22.172 5.43 1 50.66 87 GLU A CA 1
ATOM 699 C C . GLU A 1 87 ? 53.125 20.984 4.938 1 50.66 87 GLU A C 1
ATOM 701 O O . GLU A 1 87 ? 51.938 21.125 4.695 1 50.66 87 GLU A O 1
ATOM 706 N N . SER A 1 88 ? 53.688 19.859 4.848 1 62.59 88 SER A N 1
ATOM 707 C CA . SER A 1 88 ? 53.062 18.828 4.023 1 62.59 88 SER A CA 1
ATOM 708 C C . SER A 1 88 ? 52.406 17.766 4.883 1 62.59 88 SER A C 1
ATOM 710 O O . SER A 1 88 ? 51.75 16.859 4.363 1 62.59 88 SER A O 1
ATOM 712 N N . THR A 1 89 ? 52.625 17.891 6.207 1 77.31 89 THR A N 1
ATOM 713 C CA . THR A 1 89 ? 52.062 16.781 6.961 1 77.31 89 THR A CA 1
ATOM 714 C C . THR A 1 89 ? 50.812 17.219 7.703 1 77.31 89 THR A C 1
ATOM 716 O O . THR A 1 89 ? 50.625 18.391 8.016 1 77.31 89 THR A O 1
ATOM 719 N N . VAL A 1 90 ? 49.906 16.391 7.945 1 86.69 90 VAL A N 1
ATOM 720 C CA . VAL A 1 90 ? 48.688 16.641 8.695 1 86.69 90 VAL A CA 1
ATOM 721 C C . VAL A 1 90 ? 49 16.781 10.18 1 86.69 90 VAL A C 1
ATOM 723 O O . VAL A 1 90 ? 49.656 15.914 10.766 1 86.69 90 VAL A O 1
ATOM 726 N N . PRO A 1 91 ? 48.719 17.953 10.664 1 86.44 91 PRO A N 1
ATOM 727 C CA . PRO A 1 91 ? 48.938 18.156 12.094 1 86.44 91 PRO A CA 1
ATOM 728 C C . PRO A 1 91 ? 48.375 17.016 12.945 1 86.44 91 PRO A C 1
ATOM 730 O O . PRO A 1 91 ? 47.281 16.516 12.68 1 86.44 91 PRO A O 1
ATOM 733 N N . GLU A 1 92 ? 49.094 16.625 13.992 1 85.94 92 GLU A N 1
ATOM 734 C CA . GLU A 1 92 ? 48.75 15.508 14.852 1 85.94 92 GLU A CA 1
ATOM 735 C C . GLU A 1 92 ? 47.438 15.781 15.602 1 85.94 92 GLU A C 1
ATOM 737 O O . GLU A 1 92 ? 46.688 14.844 15.914 1 85.94 92 GLU A O 1
ATOM 742 N N . VAL A 1 93 ? 47.25 17.016 15.836 1 88 93 VAL A N 1
ATOM 743 C CA . VAL A 1 93 ? 46.031 17.375 16.578 1 88 93 VAL A CA 1
ATOM 744 C C . VAL A 1 93 ? 44.781 16.953 15.812 1 88 93 VAL A C 1
ATOM 746 O O . VAL A 1 93 ? 43.781 16.625 16.406 1 88 93 VAL A O 1
ATOM 749 N N . ILE A 1 94 ? 44.844 16.969 14.547 1 89.56 94 ILE A N 1
ATOM 750 C CA . ILE A 1 94 ? 43.719 16.578 13.719 1 89.56 94 ILE A CA 1
ATOM 751 C C . ILE A 1 94 ? 43.406 15.109 13.93 1 89.56 94 ILE A C 1
ATOM 753 O O . ILE A 1 94 ? 42.219 14.734 14.117 1 89.56 94 ILE A O 1
ATOM 757 N N . TYR A 1 95 ? 44.375 14.344 14.039 1 87.12 95 TYR A N 1
ATOM 758 C CA . TYR A 1 95 ? 44.188 12.922 14.273 1 87.12 95 TYR A CA 1
ATOM 759 C C . TYR A 1 95 ? 43.625 12.664 15.664 1 87.12 95 TYR A C 1
ATOM 761 O O . TYR A 1 95 ? 42.719 11.844 15.844 1 87.12 95 TYR A O 1
ATOM 769 N N . ARG A 1 96 ? 44.094 13.328 16.594 1 88.25 96 ARG A N 1
ATOM 770 C CA . ARG A 1 96 ? 43.688 13.148 17.969 1 88.25 96 ARG A CA 1
ATOM 771 C C . ARG A 1 96 ? 42.188 13.477 18.125 1 88.25 96 ARG A C 1
ATOM 773 O O . ARG A 1 96 ? 41.438 12.734 18.766 1 88.25 96 ARG A O 1
ATOM 780 N N . VAL A 1 97 ? 41.844 14.531 17.5 1 89.81 97 VAL A N 1
ATOM 781 C CA . VAL A 1 97 ? 40.469 14.969 17.594 1 89.81 97 VAL A CA 1
ATOM 782 C C . VAL A 1 97 ? 39.562 13.977 16.875 1 89.81 97 VAL A C 1
ATOM 784 O O . VAL A 1 97 ? 38.5 13.609 17.406 1 89.81 97 VAL A O 1
ATOM 787 N N . LEU A 1 98 ? 39.906 13.523 15.773 1 89.75 98 LEU A N 1
ATOM 788 C CA . LEU A 1 98 ? 39.094 12.625 14.969 1 89.75 98 LEU A CA 1
ATOM 789 C C . LEU A 1 98 ? 38.938 11.266 15.648 1 89.75 98 LEU A C 1
ATOM 791 O O . LEU A 1 98 ? 37.938 10.586 15.484 1 89.75 98 LEU A O 1
ATOM 795 N N . GLU A 1 99 ? 39.906 10.945 16.453 1 86.75 99 GLU A N 1
ATOM 796 C CA . GLU A 1 99 ? 39.875 9.641 17.109 1 86.75 99 GLU A CA 1
ATOM 797 C C . GLU A 1 99 ? 39.062 9.672 18.391 1 86.75 99 GLU A C 1
ATOM 799 O O . GLU A 1 99 ? 38.625 8.625 18.875 1 86.75 99 GLU A O 1
ATOM 804 N N . GLU A 1 100 ? 39 10.766 19.031 1 84.75 100 GLU A N 1
ATOM 805 C CA . GLU A 1 100 ? 38.25 10.867 20.281 1 84.75 100 GLU A CA 1
ATOM 806 C C . GLU A 1 100 ? 36.812 10.414 20.094 1 84.75 100 GLU A C 1
ATOM 808 O O . GLU A 1 100 ? 36.156 10.766 19.125 1 84.75 100 GLU A O 1
ATOM 813 N N . PRO A 1 101 ? 36.406 9.43 20.969 1 75.25 101 PRO A N 1
ATOM 814 C CA . PRO A 1 101 ? 35 8.961 20.859 1 75.25 101 PRO A CA 1
ATOM 815 C C . PRO A 1 101 ? 34 10.094 20.969 1 75.25 101 PRO A C 1
ATOM 817 O O . PRO A 1 101 ? 34.219 11.055 21.719 1 75.25 101 PRO A O 1
ATOM 820 N N . SER A 1 102 ? 33.312 10.266 19.984 1 61.59 102 SER A N 1
ATOM 821 C CA . SER A 1 102 ? 32.25 11.266 20 1 61.59 102 SER A CA 1
ATOM 822 C C . SER A 1 102 ? 31.312 11.055 21.203 1 61.59 102 SER A C 1
ATOM 824 O O . SER A 1 102 ? 30.828 9.945 21.438 1 61.59 102 SER A O 1
ATOM 826 N N . ASP A 1 103 ? 31.5 11.562 22.328 1 52.03 103 ASP A N 1
ATOM 827 C CA . ASP A 1 103 ? 30.484 11.477 23.391 1 52.03 103 ASP A CA 1
ATOM 828 C C . ASP A 1 103 ? 29.094 11.75 22.828 1 52.03 103 ASP A C 1
ATOM 830 O O . ASP A 1 103 ? 28.875 12.742 22.125 1 52.03 103 ASP A O 1
ATOM 834 N N . GLN A 1 104 ? 28.281 10.75 22.703 1 48.66 104 GLN A N 1
ATOM 835 C CA . GLN A 1 104 ? 26.891 10.789 22.25 1 48.66 104 GLN A CA 1
ATOM 836 C C . GLN A 1 104 ? 26.219 12.094 22.672 1 48.66 104 GLN A C 1
ATOM 838 O O . GLN A 1 104 ? 25.203 12.492 22.094 1 48.66 104 GLN A O 1
ATOM 843 N N . THR A 1 105 ? 26.516 12.594 23.859 1 45.66 105 THR A N 1
ATOM 844 C CA . THR A 1 105 ? 25.812 13.727 24.453 1 45.66 105 THR A CA 1
ATOM 845 C C . THR A 1 105 ? 26.062 15 23.656 1 45.66 105 THR A C 1
ATOM 847 O O . THR A 1 105 ? 25.266 15.938 23.688 1 45.66 105 THR A O 1
ATOM 850 N N . ASP A 1 106 ? 27.172 15.211 23.078 1 44.03 106 ASP A N 1
ATOM 851 C CA . ASP A 1 106 ? 27.531 16.469 22.453 1 44.03 106 ASP A CA 1
ATOM 852 C C . ASP A 1 106 ? 27 16.562 21.016 1 44.03 106 ASP A C 1
ATOM 854 O O . ASP A 1 106 ? 27.328 17.484 20.281 1 44.03 106 ASP A O 1
ATOM 858 N N . THR A 1 107 ? 26.609 15.586 20.484 1 44 107 THR A N 1
ATOM 859 C CA . THR A 1 107 ? 26.062 15.617 19.125 1 44 107 THR A CA 1
ATOM 860 C C . THR A 1 107 ? 24.719 16.328 19.094 1 44 107 THR A C 1
ATOM 862 O O . THR A 1 107 ? 23.859 16 18.266 1 44 107 THR A O 1
ATOM 865 N N . GLN A 1 108 ? 24.234 16.719 20.141 1 42.44 108 GLN A N 1
ATOM 866 C CA . GLN A 1 108 ? 23.078 17.594 19.938 1 42.44 108 GLN A CA 1
ATOM 867 C C . GLN A 1 108 ? 23.328 18.578 18.797 1 42.44 108 GLN A C 1
ATOM 869 O O . GLN A 1 108 ? 24.391 19.188 18.719 1 42.44 108 GLN A O 1
ATOM 874 N N . THR A 1 109 ? 22.562 18.453 17.734 1 47.16 109 THR A N 1
ATOM 875 C CA . THR A 1 109 ? 22.516 19.328 16.578 1 47.16 109 THR A CA 1
ATOM 876 C C . THR A 1 109 ? 22.875 20.766 16.969 1 47.16 109 THR A C 1
ATOM 878 O O . THR A 1 109 ? 22.094 21.438 17.641 1 47.16 109 THR A O 1
ATOM 881 N N . ARG A 1 110 ? 23.938 21.062 17.25 1 46.88 110 ARG A N 1
ATOM 882 C CA . ARG A 1 110 ? 24.172 22.5 17.266 1 46.88 110 ARG A CA 1
ATOM 883 C C . ARG A 1 110 ? 23.812 23.125 15.93 1 46.88 110 ARG A C 1
ATOM 885 O O . ARG A 1 110 ? 24.422 22.812 14.898 1 46.88 110 ARG A O 1
ATOM 892 N N . PRO A 1 111 ? 22.703 23.656 15.797 1 51.41 111 PRO A N 1
ATOM 893 C CA . PRO A 1 111 ? 22.188 24.312 14.586 1 51.41 111 PRO A CA 1
ATOM 894 C C . PRO A 1 111 ? 23.297 24.969 13.766 1 51.41 111 PRO A C 1
ATOM 896 O O . PRO A 1 111 ? 23.141 25.172 12.555 1 51.41 111 PRO A O 1
ATOM 899 N N . GLU A 1 112 ? 24.562 25.078 14.297 1 63.5 112 GLU A N 1
ATOM 900 C CA . GLU A 1 112 ? 25.469 26.016 13.641 1 63.5 112 GLU A CA 1
ATOM 901 C C . GLU A 1 112 ? 26.562 25.266 12.867 1 63.5 112 GLU A C 1
ATOM 903 O O . GLU A 1 112 ? 27.453 25.891 12.289 1 63.5 112 GLU A O 1
ATOM 908 N N . SER A 1 113 ? 26.438 23.953 12.773 1 71.81 113 SER A N 1
ATOM 909 C CA . SER A 1 113 ? 27.5 23.281 12.039 1 71.81 113 SER A CA 1
ATOM 910 C C . SER A 1 113 ? 27.141 23.094 10.57 1 71.81 113 SER A C 1
ATOM 912 O O . SER A 1 113 ? 25.969 22.922 10.234 1 71.81 113 SER A O 1
ATOM 914 N N . PRO A 1 114 ? 28.141 23.156 9.719 1 82.31 114 PRO A N 1
ATOM 915 C CA . PRO A 1 114 ? 27.875 22.922 8.297 1 82.31 114 PRO A CA 1
ATOM 916 C C . PRO A 1 114 ? 27.312 21.531 8.023 1 82.31 114 PRO A C 1
ATOM 918 O O . PRO A 1 114 ? 27.703 20.562 8.688 1 82.31 114 PRO A O 1
ATOM 921 N N . GLN A 1 115 ? 26.375 21.516 7.18 1 83.88 115 GLN A N 1
ATOM 922 C CA . GLN A 1 115 ? 25.688 20.25 6.906 1 83.88 115 GLN A CA 1
ATOM 923 C C . GLN A 1 115 ? 26.203 19.609 5.629 1 83.88 115 GLN A C 1
ATOM 925 O O . GLN A 1 115 ? 25.938 18.422 5.371 1 83.88 115 GLN A O 1
ATOM 930 N N . THR A 1 116 ? 26.984 20.406 4.863 1 88.12 116 THR A N 1
ATOM 931 C CA . THR A 1 116 ? 27.562 19.891 3.619 1 88.12 116 THR A CA 1
ATOM 932 C C . THR A 1 116 ? 29.031 20.266 3.521 1 88.12 116 THR A C 1
ATOM 934 O O . THR A 1 116 ? 29.516 21.125 4.262 1 88.12 116 THR A O 1
ATOM 937 N N . LEU A 1 117 ? 29.688 19.562 2.676 1 90.12 117 LEU A N 1
ATOM 938 C CA . LEU A 1 117 ? 31.109 19.859 2.443 1 90.12 117 LEU A CA 1
ATOM 939 C C . LEU A 1 117 ? 31.266 21.281 1.927 1 90.12 117 LEU A C 1
ATOM 941 O O . LEU A 1 117 ? 32.188 22 2.33 1 90.12 117 LEU A O 1
ATOM 945 N N . GLU A 1 118 ? 30.359 21.641 1.095 1 88.25 118 GLU A N 1
ATOM 946 C CA . GLU A 1 118 ? 30.391 22.984 0.545 1 88.25 118 GLU A CA 1
ATOM 947 C C . GLU A 1 118 ? 30.266 24.031 1.648 1 88.25 118 GLU A C 1
ATOM 949 O O . GLU A 1 118 ? 31.031 25 1.68 1 88.25 118 GLU A O 1
ATOM 954 N N . GLU A 1 119 ? 29.328 23.797 2.543 1 89.06 119 GLU A N 1
ATOM 955 C CA . GLU A 1 119 ? 29.141 24.719 3.67 1 89.06 119 GLU A CA 1
ATOM 956 C C . GLU A 1 119 ? 30.375 24.703 4.582 1 89.06 119 GLU A C 1
ATOM 958 O O . GLU A 1 119 ? 30.766 25.75 5.094 1 89.06 119 GLU A O 1
ATOM 963 N N . PHE A 1 120 ? 30.906 23.562 4.738 1 91.38 120 PHE A N 1
ATOM 964 C CA . PHE A 1 120 ? 32.094 23.422 5.57 1 91.38 120 PHE A CA 1
ATOM 965 C C . PHE A 1 120 ? 33.281 24.203 4.988 1 91.38 120 PHE A C 1
ATOM 967 O O . PHE A 1 120 ? 33.906 24.984 5.695 1 91.38 120 PHE A O 1
ATOM 974 N N . ILE A 1 121 ? 33.469 24.062 3.736 1 89.06 121 ILE A N 1
ATOM 975 C CA . ILE A 1 121 ? 34.594 24.734 3.062 1 89.06 121 ILE A CA 1
ATOM 976 C C . ILE A 1 121 ? 34.375 26.25 3.137 1 89.06 121 ILE A C 1
ATOM 978 O O . ILE A 1 121 ? 35.344 26.984 3.412 1 89.06 121 ILE A O 1
ATOM 982 N N . ALA A 1 122 ? 33.219 26.641 2.906 1 87.62 122 ALA A N 1
ATOM 983 C CA . ALA A 1 122 ? 32.906 28.062 2.953 1 87.62 122 ALA A CA 1
ATOM 984 C C . ALA A 1 122 ? 33.188 28.641 4.336 1 87.62 122 ALA A C 1
ATOM 986 O O . ALA A 1 122 ? 33.781 29.719 4.461 1 87.62 122 ALA A O 1
ATOM 987 N N . GLU A 1 123 ? 32.844 27.906 5.324 1 87.44 123 GLU A N 1
ATOM 988 C CA . GLU A 1 123 ? 33.031 28.359 6.699 1 87.44 123 GLU A CA 1
ATOM 989 C C . GLU A 1 123 ? 34.531 28.344 7.066 1 87.44 123 GLU A C 1
ATOM 991 O O . GLU A 1 123 ? 35 29.25 7.766 1 87.44 123 GLU A O 1
ATOM 996 N N . MET A 1 124 ? 35.25 27.375 6.629 1 85.56 124 MET A N 1
ATOM 997 C CA . MET A 1 124 ? 36.656 27.234 6.973 1 85.56 124 MET A CA 1
ATOM 998 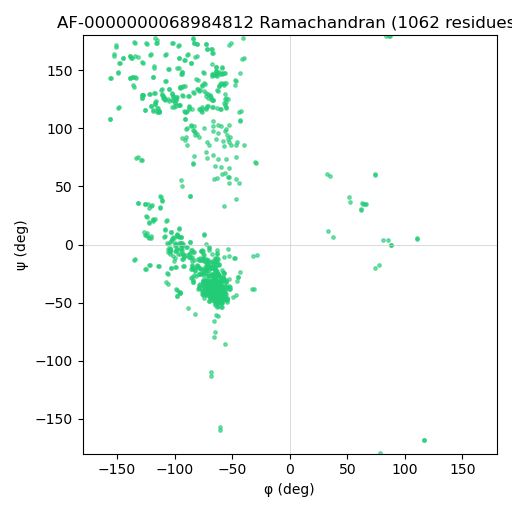C C . MET A 1 124 ? 37.5 28.266 6.23 1 85.56 124 MET A C 1
ATOM 1000 O O . MET A 1 124 ? 38.5 28.75 6.758 1 85.56 124 MET A O 1
ATOM 1004 N N . LYS A 1 125 ? 37.125 28.5 5.082 1 79.81 125 LYS A N 1
ATOM 1005 C CA . LYS A 1 125 ? 37.875 29.484 4.297 1 79.81 125 LYS A CA 1
ATOM 1006 C C . LYS A 1 125 ? 37.75 30.875 4.91 1 79.81 125 LYS A C 1
ATOM 1008 O O . LYS A 1 125 ? 38.719 31.641 4.938 1 79.81 125 LYS A O 1
ATOM 1013 N N . ASP A 1 126 ? 36.594 31.203 5.367 1 77.69 126 ASP A N 1
ATOM 1014 C CA . ASP A 1 126 ? 36.344 32.531 5.93 1 77.69 126 ASP A CA 1
ATOM 1015 C C . ASP A 1 126 ? 37.031 32.688 7.285 1 77.69 126 ASP A C 1
ATOM 1017 O O . ASP A 1 126 ? 37.625 33.719 7.566 1 77.69 126 ASP A O 1
ATOM 1021 N N . GLY A 1 127 ? 37.094 31.641 8.07 1 74.88 127 GLY A N 1
ATOM 1022 C CA . GLY A 1 127 ? 37.562 31.766 9.445 1 74.88 127 GLY A CA 1
ATOM 1023 C C . GLY A 1 127 ? 39.031 31.344 9.617 1 74.88 127 GLY A C 1
ATOM 1024 O O . GLY A 1 127 ? 39.688 31.781 10.555 1 74.88 127 GLY A O 1
ATOM 1025 N N . ARG A 1 128 ? 39.562 30.547 8.617 1 75.38 128 ARG A N 1
ATOM 1026 C CA . ARG A 1 128 ? 40.875 29.953 8.656 1 75.38 128 ARG A CA 1
ATOM 1027 C C . ARG A 1 128 ? 41.25 29.547 10.086 1 75.38 128 ARG A C 1
ATOM 1029 O O . ARG A 1 128 ? 42.219 30.047 10.641 1 75.38 128 ARG A O 1
ATOM 1036 N N . PRO A 1 129 ? 40.438 28.703 10.648 1 80.88 129 PRO A N 1
ATOM 1037 C CA . PRO A 1 129 ? 40.656 28.312 12.039 1 80.88 129 PRO A CA 1
ATOM 1038 C C . PRO A 1 129 ? 41.906 27.5 12.25 1 80.88 129 PRO A C 1
ATOM 1040 O O . PRO A 1 129 ? 42.594 27.109 11.281 1 80.88 129 PRO A O 1
ATOM 1043 N N . ASP A 1 130 ? 42.281 27.328 13.523 1 87.06 130 ASP A N 1
ATOM 1044 C CA . ASP A 1 130 ? 43.375 26.453 13.867 1 87.06 130 ASP A CA 1
ATOM 1045 C C . ASP A 1 130 ? 43.031 25 13.562 1 87.06 130 ASP A C 1
ATOM 1047 O O . ASP A 1 130 ? 41.906 24.672 13.25 1 87.06 130 ASP A O 1
ATOM 1051 N N . ALA A 1 131 ? 44 24.219 13.539 1 89.44 131 ALA A N 1
ATOM 1052 C CA . ALA A 1 131 ? 43.875 22.812 13.156 1 89.44 131 ALA A CA 1
ATOM 1053 C C . ALA A 1 131 ? 42.875 22.078 14.07 1 89.44 131 ALA A C 1
ATOM 1055 O O . ALA A 1 131 ? 42.156 21.188 13.625 1 89.44 131 ALA A O 1
ATOM 1056 N N . LYS A 1 132 ? 42.844 22.375 15.305 1 89.5 132 LYS A N 1
ATOM 1057 C CA . LYS A 1 132 ? 41.938 21.734 16.234 1 89.5 132 LYS A CA 1
ATOM 1058 C C . LYS A 1 132 ? 40.5 22.062 15.898 1 89.5 132 LYS A C 1
ATOM 1060 O O . LYS A 1 132 ? 39.625 21.188 15.828 1 89.5 132 LYS A O 1
ATOM 1065 N N . THR A 1 133 ? 40.25 23.328 15.734 1 89.25 133 THR A N 1
ATOM 1066 C CA . THR A 1 133 ? 38.906 23.781 15.383 1 89.25 133 THR A CA 1
ATOM 1067 C C . THR A 1 133 ? 38.469 23.156 14.062 1 89.25 133 THR A C 1
ATOM 1069 O O . THR A 1 133 ? 37.312 22.75 13.922 1 89.25 133 THR A O 1
ATOM 1072 N N . PHE A 1 134 ? 39.375 23.094 13.133 1 90.56 134 PHE A N 1
ATOM 1073 C CA . PHE A 1 134 ? 39.094 22.453 11.852 1 90.56 134 PHE A CA 1
ATOM 1074 C C . PHE A 1 134 ? 38.656 21.016 12.055 1 90.56 134 PHE A C 1
ATOM 1076 O O . PHE A 1 134 ? 37.656 20.578 11.508 1 90.56 134 PHE A O 1
ATOM 1083 N N . ALA A 1 135 ? 39.375 20.391 12.844 1 91.06 135 ALA A N 1
ATOM 1084 C CA . ALA A 1 135 ? 39.125 18.969 13.055 1 91.06 135 ALA A CA 1
ATOM 1085 C C . ALA A 1 135 ? 37.812 18.75 13.789 1 91.06 135 ALA A C 1
ATOM 1087 O O . ALA A 1 135 ? 37.062 17.812 13.484 1 91.06 135 ALA A O 1
ATOM 1088 N N . VAL A 1 136 ? 37.5 19.547 14.703 1 90.5 136 VAL A N 1
ATOM 1089 C CA . VAL A 1 136 ? 36.281 19.406 15.469 1 90.5 136 VAL A CA 1
ATOM 1090 C C . VAL A 1 136 ? 35.062 19.625 14.555 1 90.5 136 VAL A C 1
ATOM 1092 O O . VAL A 1 136 ? 34.094 18.859 14.602 1 90.5 136 VAL A O 1
ATOM 1095 N N . LYS A 1 137 ? 35.188 20.625 13.758 1 90.38 137 LYS A N 1
ATOM 1096 C CA . LYS A 1 137 ? 34.062 20.922 12.844 1 90.38 137 LYS A CA 1
ATOM 1097 C C . LYS A 1 137 ? 33.938 19.844 11.773 1 90.38 137 LYS A C 1
ATOM 1099 O O . LYS A 1 137 ? 32.812 19.5 11.375 1 90.38 137 LYS A O 1
ATOM 1104 N N . LEU A 1 138 ? 35.031 19.406 11.32 1 91.06 138 LEU A N 1
ATOM 1105 C CA . LEU A 1 138 ? 35 18.312 10.352 1 91.06 138 LEU A CA 1
ATOM 1106 C C . LEU A 1 138 ? 34.344 17.078 10.945 1 91.06 138 LEU A C 1
ATOM 1108 O O . LEU A 1 138 ? 33.469 16.469 10.32 1 91.06 138 LEU A O 1
ATOM 1112 N N . LYS A 1 139 ? 34.75 16.766 12.039 1 91.88 139 LYS A N 1
ATOM 1113 C CA . LYS A 1 139 ? 34.219 15.586 12.719 1 91.88 139 LYS A CA 1
ATOM 1114 C C . LYS A 1 139 ? 32.719 15.727 12.938 1 91.88 139 LYS A C 1
ATOM 1116 O O . LYS A 1 139 ? 31.953 14.781 12.703 1 91.88 139 LYS A O 1
ATOM 1121 N N . ALA A 1 140 ? 32.312 16.859 13.414 1 90.06 140 ALA A N 1
ATOM 1122 C CA . ALA A 1 140 ? 30.906 17.109 13.656 1 90.06 140 ALA A CA 1
ATOM 1123 C C . ALA A 1 140 ? 30.094 16.969 12.367 1 90.06 140 ALA A C 1
ATOM 1125 O O . ALA A 1 140 ? 29.031 16.344 12.359 1 90.06 140 ALA A O 1
ATOM 1126 N N . MET A 1 141 ? 30.594 17.5 11.336 1 91 141 MET A N 1
ATOM 1127 C CA . MET A 1 141 ? 29.906 17.453 10.055 1 91 141 MET A CA 1
ATOM 1128 C C . MET A 1 141 ? 29.781 16 9.57 1 91 141 MET A C 1
ATOM 1130 O O . MET A 1 141 ? 28.688 15.57 9.188 1 91 141 MET A O 1
ATOM 1134 N N . VAL A 1 142 ? 30.875 15.344 9.641 1 92.38 142 VAL A N 1
ATOM 1135 C CA . VAL A 1 142 ? 30.906 13.984 9.109 1 92.38 142 VAL A CA 1
ATOM 1136 C C . VAL A 1 142 ? 30.031 13.078 9.977 1 92.38 142 VAL A C 1
ATOM 1138 O O . VAL A 1 142 ? 29.297 12.234 9.453 1 92.38 142 VAL A O 1
ATOM 1141 N N . THR A 1 143 ? 30.094 13.258 11.234 1 90.56 143 THR A N 1
ATOM 1142 C CA . THR A 1 143 ? 29.281 12.453 12.141 1 90.56 143 THR A CA 1
ATOM 1143 C C . THR A 1 143 ? 27.797 12.703 11.898 1 90.56 143 THR A C 1
ATOM 1145 O O . THR A 1 143 ? 27 11.766 11.883 1 90.56 143 THR A O 1
ATOM 1148 N N . GLN A 1 144 ? 27.484 13.914 11.727 1 89.88 144 GLN A N 1
ATOM 1149 C CA . GLN A 1 144 ? 26.094 14.258 11.438 1 89.88 144 GLN A CA 1
ATOM 1150 C C . GLN A 1 144 ? 25.656 13.672 10.094 1 89.88 144 GLN A C 1
ATOM 1152 O O . GLN A 1 144 ? 24.531 13.188 9.961 1 89.88 144 GLN A O 1
ATOM 1157 N N . LEU A 1 145 ? 26.562 13.781 9.211 1 91.5 145 LEU A N 1
ATOM 1158 C CA . LEU A 1 145 ? 26.266 13.219 7.895 1 91.5 145 LEU A CA 1
ATOM 1159 C C . LEU A 1 145 ? 26.062 11.711 7.98 1 91.5 145 LEU A C 1
ATOM 1161 O O . LEU A 1 145 ? 25.156 11.164 7.348 1 91.5 145 LEU A O 1
ATOM 1165 N N . GLU A 1 146 ? 26.875 11.094 8.703 1 91 146 GLU A N 1
ATOM 1166 C CA . GLU A 1 146 ? 26.734 9.656 8.891 1 91 146 GLU A CA 1
ATOM 1167 C C . GLU A 1 146 ? 25.406 9.305 9.578 1 91 146 GLU A C 1
ATOM 1169 O O . GLU A 1 146 ? 24.75 8.344 9.203 1 91 146 GLU A O 1
ATOM 1174 N N . GLU A 1 147 ? 25.062 10.047 10.516 1 89.5 147 GLU A N 1
ATOM 1175 C CA . GLU A 1 147 ? 23.797 9.828 11.211 1 89.5 147 GLU A CA 1
ATOM 1176 C C . GLU A 1 147 ? 22.609 10.047 10.281 1 89.5 147 GLU A C 1
ATOM 1178 O O . GLU A 1 147 ? 21.656 9.273 10.305 1 89.5 147 GLU A O 1
ATOM 1183 N N . ARG A 1 148 ? 22.719 11.055 9.562 1 89.38 148 ARG A N 1
ATOM 1184 C CA . ARG A 1 148 ? 21.656 11.336 8.602 1 89.38 148 ARG A CA 1
ATOM 1185 C C . ARG A 1 148 ? 21.531 10.211 7.582 1 89.38 148 ARG A C 1
ATOM 1187 O O . ARG A 1 148 ? 20.422 9.828 7.211 1 89.38 148 ARG A O 1
ATOM 1194 N N . THR A 1 149 ? 22.625 9.758 7.176 1 90.31 149 THR A N 1
ATOM 1195 C CA . THR A 1 149 ? 22.625 8.656 6.219 1 90.31 149 THR A CA 1
ATOM 1196 C C . THR A 1 149 ? 22 7.406 6.836 1 90.31 149 THR A C 1
ATOM 1198 O O . THR A 1 149 ? 21.188 6.738 6.207 1 90.31 149 THR A O 1
ATOM 1201 N N . ARG A 1 150 ? 22.438 7.141 8 1 89.81 150 ARG A N 1
ATOM 1202 C CA . ARG A 1 150 ? 21.906 5.977 8.703 1 89.81 150 ARG A CA 1
ATOM 1203 C C . ARG A 1 150 ? 20.391 6.074 8.859 1 89.81 150 ARG A C 1
ATOM 1205 O O . ARG A 1 150 ? 19.656 5.125 8.555 1 89.81 150 ARG A O 1
ATOM 1212 N N . THR A 1 151 ? 19.938 7.184 9.273 1 89.25 151 THR A N 1
ATOM 1213 C CA . THR A 1 151 ? 18.5 7.391 9.477 1 89.25 151 THR A CA 1
ATOM 1214 C C . THR A 1 151 ? 17.75 7.27 8.164 1 89.25 151 THR A C 1
ATOM 1216 O O . THR A 1 151 ? 16.703 6.613 8.094 1 89.25 151 THR A O 1
ATOM 1219 N N . ALA A 1 152 ? 18.297 7.887 7.172 1 90.69 152 ALA A N 1
ATOM 1220 C CA . ALA A 1 152 ? 17.656 7.836 5.859 1 90.69 152 ALA A CA 1
ATOM 1221 C C . ALA A 1 152 ? 17.578 6.402 5.34 1 90.69 152 ALA A C 1
ATOM 1223 O O . ALA A 1 152 ? 16.562 6 4.766 1 90.69 152 ALA A O 1
ATOM 1224 N N . LYS A 1 153 ? 18.594 5.695 5.562 1 91.5 153 LYS A N 1
ATOM 1225 C CA . LYS A 1 153 ? 18.625 4.312 5.098 1 91.5 153 LYS A CA 1
ATOM 1226 C C . LYS A 1 153 ? 17.594 3.459 5.848 1 91.5 153 LYS A C 1
ATOM 1228 O O . LYS A 1 153 ? 16.906 2.635 5.246 1 91.5 153 LYS A O 1
ATOM 1233 N N . ILE A 1 154 ? 17.547 3.621 7.074 1 90.06 154 ILE A N 1
ATOM 1234 C CA . ILE A 1 154 ? 16.594 2.869 7.883 1 90.06 154 ILE A CA 1
ATOM 1235 C C . ILE A 1 154 ? 15.164 3.184 7.43 1 90.06 154 ILE A C 1
ATOM 1237 O O . ILE A 1 154 ? 14.352 2.277 7.258 1 90.06 154 ILE A O 1
ATOM 1241 N N . GLN A 1 155 ? 14.922 4.422 7.234 1 90 155 GLN A N 1
ATOM 1242 C CA . GLN A 1 155 ? 13.594 4.824 6.773 1 90 155 GLN A CA 1
ATOM 1243 C C . GLN A 1 155 ? 13.312 4.277 5.375 1 90 155 GLN A C 1
ATOM 1245 O O . GLN A 1 155 ? 12.195 3.855 5.082 1 90 155 GLN A O 1
ATOM 1250 N N . GLU A 1 156 ? 14.312 4.352 4.598 1 91.69 156 GLU A N 1
ATOM 1251 C CA . GLU A 1 156 ? 14.188 3.762 3.27 1 91.69 156 GLU A CA 1
ATOM 1252 C C . GLU A 1 156 ? 13.766 2.299 3.354 1 91.69 156 GLU A C 1
ATOM 1254 O O . GLU A 1 156 ? 12.836 1.877 2.658 1 91.69 156 GLU A O 1
ATOM 1259 N N . TYR A 1 157 ? 14.398 1.558 4.188 1 89.75 157 TYR A N 1
ATOM 1260 C CA . TYR A 1 157 ? 14.109 0.133 4.305 1 89.75 157 TYR A CA 1
ATOM 1261 C C . TYR A 1 157 ? 12.711 -0.094 4.855 1 89.75 157 TYR A C 1
ATOM 1263 O O . TYR A 1 157 ? 11.992 -0.993 4.406 1 89.75 157 TYR A O 1
ATOM 1271 N N . LEU A 1 158 ? 12.336 0.697 5.754 1 89.06 158 LEU A N 1
ATOM 1272 C CA . LEU A 1 158 ? 11 0.583 6.328 1 89.06 158 LEU A CA 1
ATOM 1273 C C . LEU A 1 158 ? 9.93 0.818 5.27 1 89.06 158 LEU A C 1
ATOM 1275 O O . LEU A 1 158 ? 9.047 -0.017 5.082 1 89.06 158 LEU A O 1
ATOM 1279 N N . TYR A 1 159 ? 10.086 1.913 4.637 1 92.25 159 TYR A N 1
ATOM 1280 C CA . TYR A 1 159 ? 9.062 2.283 3.666 1 92.25 159 TYR A CA 1
ATOM 1281 C C . TYR A 1 159 ? 9.07 1.33 2.479 1 92.25 159 TYR A C 1
ATOM 1283 O O . TYR A 1 159 ? 8.016 1.03 1.909 1 92.25 159 TYR A O 1
ATOM 1291 N N . ARG A 1 160 ? 10.203 0.921 2.121 1 91.62 160 ARG A N 1
ATOM 1292 C CA . ARG A 1 160 ? 10.289 -0.069 1.052 1 91.62 160 ARG A CA 1
ATOM 1293 C C . ARG A 1 160 ? 9.562 -1.354 1.433 1 91.62 160 ARG A C 1
ATOM 1295 O O . ARG A 1 160 ? 8.867 -1.95 0.605 1 91.62 160 ARG A O 1
ATOM 1302 N N . HIS A 1 161 ? 9.773 -1.77 2.615 1 90 161 HIS A N 1
ATOM 1303 C CA . HIS A 1 161 ? 9.086 -2.955 3.113 1 90 161 HIS A CA 1
ATOM 1304 C C . HIS A 1 161 ? 7.57 -2.789 3.037 1 90 161 HIS A C 1
ATOM 1306 O O . HIS A 1 161 ? 6.871 -3.664 2.523 1 90 161 HIS A O 1
ATOM 1312 N N . VAL A 1 162 ? 7.102 -1.71 3.471 1 91.44 162 VAL A N 1
ATOM 1313 C CA . VAL A 1 162 ? 5.664 -1.461 3.469 1 91.44 162 VAL A CA 1
ATOM 1314 C C . VAL A 1 162 ? 5.156 -1.357 2.033 1 91.44 162 VAL A C 1
ATOM 1316 O O . VAL A 1 162 ? 4.125 -1.939 1.688 1 91.44 162 VAL A O 1
ATOM 1319 N N . ALA A 1 163 ? 5.895 -0.677 1.259 1 92.25 163 ALA A N 1
ATOM 1320 C CA . ALA A 1 163 ? 5.516 -0.502 -0.141 1 92.25 163 ALA A CA 1
ATOM 1321 C C . ALA A 1 163 ? 5.422 -1.847 -0.856 1 92.25 163 ALA A C 1
ATOM 1323 O O . ALA A 1 163 ? 4.527 -2.059 -1.681 1 92.25 163 ALA A O 1
ATOM 1324 N N . SER A 1 164 ? 6.285 -2.725 -0.528 1 92.44 164 SER A N 1
ATOM 1325 C CA . SER A 1 164 ? 6.355 -4.012 -1.208 1 92.44 164 SER A CA 1
ATOM 1326 C C . SER A 1 164 ? 5.273 -4.961 -0.705 1 92.44 164 SER A C 1
ATOM 1328 O O . SER A 1 164 ? 4.934 -5.938 -1.378 1 92.44 164 SER A O 1
ATOM 1330 N N . SER A 1 165 ? 4.75 -4.707 0.45 1 90.19 165 SER A N 1
ATOM 1331 C CA . SER A 1 165 ? 3.805 -5.637 1.065 1 90.19 165 SER A CA 1
ATOM 1332 C C . SER A 1 165 ? 2.373 -5.121 0.949 1 90.19 165 SER A C 1
ATOM 1334 O O . SER A 1 165 ? 1.43 -5.805 1.356 1 90.19 165 SER A O 1
ATOM 1336 N N . SER A 1 166 ? 2.197 -3.947 0.412 1 93.06 166 SER A N 1
ATOM 1337 C CA . SER A 1 166 ? 0.875 -3.342 0.293 1 93.06 166 SER A CA 1
ATOM 1338 C C . SER A 1 166 ? 0.277 -3.59 -1.088 1 93.06 166 SER A C 1
ATOM 1340 O O . SER A 1 166 ? 0.934 -4.156 -1.963 1 93.06 166 SER A O 1
ATOM 1342 N N . ILE A 1 167 ? -0.986 -3.219 -1.209 1 95.5 167 ILE A N 1
ATOM 1343 C CA . ILE A 1 167 ? -1.725 -3.369 -2.459 1 95.5 167 ILE A CA 1
ATOM 1344 C C . ILE A 1 167 ? -1.95 -1.999 -3.092 1 95.5 167 ILE A C 1
ATOM 1346 O O . ILE A 1 167 ? -2.518 -1.103 -2.463 1 95.5 167 ILE A O 1
ATOM 1350 N N . PRO A 1 168 ? -1.522 -1.871 -4.332 1 94.06 168 PRO A N 1
ATOM 1351 C CA . PRO A 1 168 ? -1.868 -0.614 -5 1 94.06 168 PRO A CA 1
ATOM 1352 C C . PRO A 1 168 ? -3.373 -0.357 -5.027 1 94.06 168 PRO A C 1
ATOM 1354 O O . PRO A 1 168 ? -4.16 -1.294 -5.188 1 94.06 168 PRO A O 1
ATOM 1357 N N . LYS A 1 169 ? -3.799 0.886 -4.973 1 92.88 169 LYS A N 1
ATOM 1358 C CA . LYS A 1 169 ? -5.211 1.262 -4.977 1 92.88 169 LYS A CA 1
ATOM 1359 C C . LYS A 1 169 ? -5.91 0.763 -6.234 1 92.88 169 LYS A C 1
ATOM 1361 O O . LYS A 1 169 ? -7.074 0.356 -6.188 1 92.88 169 LYS A O 1
ATOM 1366 N N . GLN A 1 170 ? -5.219 0.787 -7.328 1 93.69 170 GLN A N 1
ATOM 1367 C CA . GLN A 1 170 ? -5.777 0.363 -8.609 1 93.69 170 GLN A CA 1
ATOM 1368 C C . GLN A 1 170 ? -6.133 -1.12 -8.594 1 93.69 170 GLN A C 1
ATOM 1370 O O . GLN A 1 170 ? -7.16 -1.524 -9.141 1 93.69 170 GLN A O 1
ATOM 1375 N N . LEU A 1 171 ? -5.293 -1.898 -7.949 1 97.12 171 LEU A N 1
ATOM 1376 C CA . LEU A 1 171 ? -5.559 -3.33 -7.879 1 97.12 171 LEU A CA 1
ATOM 1377 C C . LEU A 1 171 ? -6.676 -3.627 -6.883 1 97.12 171 LEU A C 1
ATOM 1379 O O . LEU A 1 171 ? -7.465 -4.551 -7.086 1 97.12 171 LEU A O 1
ATOM 1383 N N . HIS A 1 172 ? -6.691 -2.846 -5.812 1 96.88 172 HIS A N 1
ATOM 1384 C CA . HIS A 1 172 ? -7.812 -2.918 -4.879 1 96.88 172 HIS A CA 1
ATOM 1385 C C . HIS A 1 172 ? -9.133 -2.611 -5.578 1 96.88 172 HIS A C 1
ATOM 1387 O O . HIS A 1 172 ? -10.125 -3.322 -5.383 1 96.88 172 HIS A O 1
ATOM 1393 N N . CYS A 1 173 ? -9.125 -1.595 -6.359 1 96.25 173 CYS A N 1
ATOM 1394 C CA . CYS A 1 173 ? -10.281 -1.206 -7.16 1 96.25 173 CYS A CA 1
ATOM 1395 C C . CYS A 1 173 ? -10.727 -2.346 -8.07 1 96.25 173 CYS A C 1
ATOM 1397 O O . CYS A 1 173 ? -11.906 -2.691 -8.117 1 96.25 173 CYS A O 1
ATOM 1399 N N . LEU A 1 174 ? -9.812 -2.957 -8.75 1 98.06 174 LEU A N 1
ATOM 1400 C CA . LEU A 1 174 ? -10.125 -4.039 -9.68 1 98.06 174 LEU A CA 1
ATOM 1401 C C . LEU A 1 174 ? -10.781 -5.207 -8.953 1 98.06 174 LEU A C 1
ATOM 1403 O O . LEU A 1 174 ? -11.789 -5.742 -9.422 1 98.06 174 LEU A O 1
ATOM 1407 N N . ALA A 1 175 ? -10.242 -5.594 -7.848 1 98.44 175 ALA A N 1
ATOM 1408 C CA . ALA A 1 175 ? -10.773 -6.719 -7.082 1 98.44 175 ALA A CA 1
ATOM 1409 C C . ALA A 1 175 ? -12.211 -6.457 -6.645 1 98.44 175 ALA A C 1
ATOM 1411 O O . ALA A 1 175 ? -13.07 -7.328 -6.77 1 98.44 175 ALA A O 1
ATOM 1412 N N . LEU A 1 176 ? -12.484 -5.262 -6.203 1 98 176 LEU A N 1
ATOM 1413 C CA . LEU A 1 176 ? -13.828 -4.938 -5.723 1 98 176 LEU A CA 1
ATOM 1414 C C . LEU A 1 176 ? -14.82 -4.879 -6.879 1 98 176 LEU A C 1
ATOM 1416 O O . LEU A 1 176 ? -15.953 -5.348 -6.754 1 98 176 LEU A O 1
ATOM 1420 N N . LYS A 1 177 ? -14.398 -4.316 -7.969 1 97.94 177 LYS A N 1
ATOM 1421 C CA . LYS A 1 177 ? -15.289 -4.25 -9.125 1 97.94 177 LYS A CA 1
ATOM 1422 C C . LYS A 1 177 ? -15.609 -5.648 -9.648 1 97.94 177 LYS A C 1
ATOM 1424 O O . LYS A 1 177 ? -16.75 -5.926 -10.039 1 97.94 177 LYS A O 1
ATOM 1429 N N . LEU A 1 178 ? -14.609 -6.445 -9.633 1 98.5 178 LEU A N 1
ATOM 1430 C CA . LEU A 1 178 ? -14.812 -7.816 -10.086 1 98.5 178 LEU A CA 1
ATOM 1431 C C . LEU A 1 178 ? -15.719 -8.578 -9.125 1 98.5 178 LEU A C 1
ATOM 1433 O O . LEU A 1 178 ? -16.531 -9.398 -9.547 1 98.5 178 LEU A O 1
ATOM 1437 N N . ALA A 1 179 ? -15.523 -8.359 -7.828 1 97.81 179 ALA A N 1
ATOM 1438 C CA . ALA A 1 179 ? -16.438 -8.961 -6.859 1 97.81 179 ALA A CA 1
ATOM 1439 C C . ALA A 1 179 ? -17.875 -8.531 -7.129 1 97.81 179 ALA A C 1
ATOM 1441 O O . ALA A 1 179 ? -18.797 -9.344 -7.059 1 97.81 179 ALA A O 1
ATOM 1442 N N . HIS A 1 180 ? -18.016 -7.277 -7.445 1 96.69 180 HIS A N 1
ATOM 1443 C CA . HIS A 1 180 ? -19.328 -6.762 -7.781 1 96.69 180 HIS A CA 1
ATOM 1444 C C . HIS A 1 180 ? -19.875 -7.414 -9.055 1 96.69 180 HIS A C 1
ATOM 1446 O O . HIS A 1 180 ? -21.047 -7.801 -9.109 1 96.69 180 HIS A O 1
ATOM 1452 N N . GLU A 1 181 ? -19.047 -7.508 -10.078 1 97.31 181 GLU A N 1
ATOM 1453 C CA . GLU A 1 181 ? -19.438 -8.188 -11.305 1 97.31 181 GLU A CA 1
ATOM 1454 C C . GLU A 1 181 ? -19.891 -9.617 -11.031 1 97.31 181 GLU A C 1
ATOM 1456 O O . GLU A 1 181 ? -20.891 -10.078 -11.57 1 97.31 181 GLU A O 1
ATOM 1461 N N . HIS A 1 182 ? -19.156 -10.25 -10.18 1 97.44 182 HIS A N 1
ATOM 1462 C CA . HIS A 1 182 ? -19.469 -11.633 -9.844 1 97.44 182 HIS A CA 1
ATOM 1463 C C . HIS A 1 182 ? -20.859 -11.75 -9.219 1 97.44 182 HIS A C 1
ATOM 1465 O O . HIS A 1 182 ? -21.578 -12.719 -9.477 1 97.44 182 HIS A O 1
ATOM 1471 N N . SER A 1 183 ? -21.219 -10.797 -8.477 1 94.75 183 SER A N 1
ATOM 1472 C CA . SER A 1 183 ? -22.484 -10.859 -7.738 1 94.75 183 SER A CA 1
ATOM 1473 C C . SER A 1 183 ? -23.641 -10.383 -8.602 1 94.75 183 SER A C 1
ATOM 1475 O O . SER A 1 183 ? -24.797 -10.781 -8.375 1 94.75 183 SER A O 1
ATOM 1477 N N . THR A 1 184 ? -23.406 -9.594 -9.672 1 94.75 184 THR A N 1
ATOM 1478 C CA . THR A 1 184 ? -24.531 -8.93 -10.336 1 94.75 184 THR A CA 1
ATOM 1479 C C . THR A 1 184 ? -24.594 -9.344 -11.805 1 94.75 184 THR A C 1
ATOM 1481 O O . THR A 1 184 ? -25.609 -9.133 -12.469 1 94.75 184 THR A O 1
ATOM 1484 N N . ASN A 1 185 ? -23.516 -9.883 -12.336 1 96.25 185 ASN A N 1
ATOM 1485 C CA . ASN A 1 185 ? -23.406 -10.227 -13.75 1 96.25 185 ASN A CA 1
ATOM 1486 C C . ASN A 1 185 ? -23.266 -11.734 -13.953 1 96.25 185 ASN A C 1
ATOM 1488 O O . ASN A 1 185 ? -22.219 -12.312 -13.641 1 96.25 185 ASN A O 1
ATOM 1492 N N . SER A 1 186 ? -24.219 -12.352 -14.57 1 96.62 186 SER A N 1
ATOM 1493 C CA . SER A 1 186 ? -24.203 -13.797 -14.766 1 96.62 186 SER A CA 1
ATOM 1494 C C . SER A 1 186 ? -23.031 -14.227 -15.648 1 96.62 186 SER A C 1
ATOM 1496 O O . SER A 1 186 ? -22.516 -15.328 -15.5 1 96.62 186 SER A O 1
ATOM 1498 N N . ASN A 1 187 ? -22.609 -13.352 -16.5 1 97.31 187 ASN A N 1
ATOM 1499 C CA . ASN A 1 187 ? -21.5 -13.664 -17.391 1 97.31 187 ASN A CA 1
ATOM 1500 C C . ASN A 1 187 ? -20.172 -13.727 -16.625 1 97.31 187 ASN A C 1
ATOM 1502 O O . ASN A 1 187 ? -19.172 -14.242 -17.141 1 97.31 187 ASN A O 1
ATOM 1506 N N . ALA A 1 188 ? -20.188 -13.227 -15.398 1 97.62 188 ALA A N 1
ATOM 1507 C CA . ALA A 1 188 ? -18.969 -13.188 -14.594 1 97.62 188 ALA A CA 1
ATOM 1508 C C . ALA A 1 188 ? -18.891 -14.383 -13.641 1 97.62 188 ALA A C 1
ATOM 1510 O O . ALA A 1 188 ? -18 -14.461 -12.805 1 97.62 188 ALA A O 1
ATOM 1511 N N . ARG A 1 189 ? -19.797 -15.328 -13.766 1 95.31 189 ARG A N 1
ATOM 1512 C CA . ARG A 1 189 ? -19.859 -16.453 -12.836 1 95.31 189 ARG A CA 1
ATOM 1513 C C . ARG A 1 189 ? -19.969 -17.781 -13.586 1 95.31 189 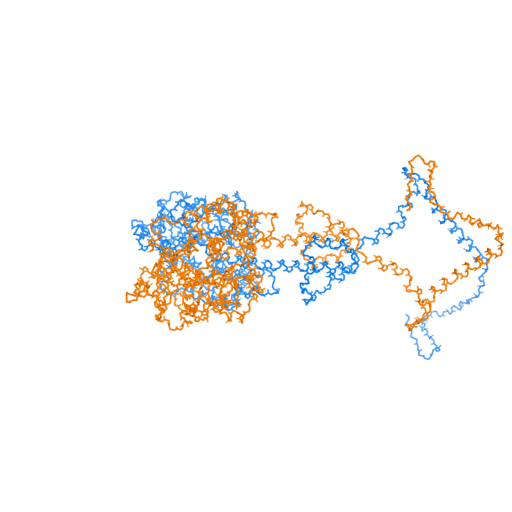ARG A C 1
ATOM 1515 O O . ARG A 1 189 ? -20.688 -18.672 -13.164 1 95.31 189 ARG A O 1
ATOM 1522 N N . HIS A 1 190 ? -19.328 -17.828 -14.656 1 94.75 190 HIS A N 1
ATOM 1523 C CA . HIS A 1 190 ? -19.328 -19.078 -15.406 1 94.75 190 HIS A CA 1
ATOM 1524 C C . HIS A 1 190 ? -18.578 -20.156 -14.648 1 94.75 190 HIS A C 1
ATOM 1526 O O . HIS A 1 190 ? -17.594 -19.875 -13.953 1 94.75 190 HIS A O 1
ATOM 1532 N N . GLN A 1 191 ? -19.078 -21.328 -14.844 1 94.5 191 GLN A N 1
ATOM 1533 C CA . GLN A 1 191 ? -18.266 -22.453 -14.414 1 94.5 191 GLN A CA 1
ATOM 1534 C C . GLN A 1 191 ? -17 -22.578 -15.258 1 94.5 191 GLN A C 1
ATOM 1536 O O . GLN A 1 191 ? -17.078 -22.578 -16.484 1 94.5 191 GLN A O 1
ATOM 1541 N N . LEU A 1 192 ? -15.984 -22.578 -14.672 1 96.5 192 LEU A N 1
ATOM 1542 C CA . LEU A 1 192 ? -14.703 -22.688 -15.375 1 96.5 192 LEU A CA 1
ATOM 1543 C C . LEU A 1 192 ? -14 -24 -15.008 1 96.5 192 LEU A C 1
ATOM 1545 O O . LEU A 1 192 ? -13.688 -24.234 -13.844 1 96.5 192 LEU A O 1
ATOM 1549 N N . PRO A 1 193 ? -13.742 -24.891 -15.859 1 96.62 193 PRO A N 1
ATOM 1550 C CA . PRO A 1 193 ? -14.047 -24.719 -17.281 1 96.62 193 PRO A CA 1
ATOM 1551 C C . PRO A 1 193 ? -15.492 -25.078 -17.625 1 96.62 193 PRO A C 1
ATOM 1553 O O . PRO A 1 193 ? -16.25 -25.5 -16.75 1 96.62 193 PRO A O 1
ATOM 1556 N N . SER A 1 194 ? -15.875 -24.906 -18.922 1 95.56 194 SER A N 1
ATOM 1557 C CA . SER A 1 194 ? -17.172 -25.391 -19.375 1 95.56 194 SER A CA 1
ATOM 1558 C C . SER A 1 194 ? -17.312 -26.891 -19.172 1 95.56 194 SER A C 1
ATOM 1560 O O . SER A 1 194 ? -16.312 -27.609 -19.172 1 95.56 194 SER A O 1
ATOM 1562 N N . PRO A 1 195 ? -18.484 -27.312 -19.016 1 95.88 195 PRO A N 1
ATOM 1563 C CA . PRO A 1 195 ? -18.734 -28.719 -18.703 1 95.88 195 PRO A CA 1
ATOM 1564 C C . PRO A 1 195 ? -18.078 -29.656 -19.734 1 95.88 195 PRO A C 1
ATOM 1566 O O . PRO A 1 195 ? -17.562 -30.719 -19.359 1 95.88 195 PRO A O 1
ATOM 1569 N N . GLU A 1 196 ? -18.062 -29.328 -20.938 1 96.38 196 GLU A N 1
ATOM 1570 C CA . GLU A 1 196 ? -17.531 -30.172 -22 1 96.38 196 GLU A CA 1
ATOM 1571 C C . GLU A 1 196 ? -16.016 -30.328 -21.859 1 96.38 196 GLU A C 1
ATOM 1573 O O . GLU A 1 196 ? -15.438 -31.281 -22.375 1 96.38 196 GLU A O 1
ATOM 1578 N N . LEU A 1 197 ? -15.43 -29.406 -21.125 1 97.5 197 LEU A N 1
ATOM 1579 C CA . LEU A 1 197 ? -13.977 -29.406 -21.016 1 97.5 197 LEU A CA 1
ATOM 1580 C C . LEU A 1 197 ? -13.523 -29.969 -19.672 1 97.5 197 LEU A C 1
ATOM 1582 O O . LEU A 1 197 ? -12.328 -30.094 -19.422 1 97.5 197 LEU A O 1
ATOM 1586 N N . VAL A 1 198 ? -14.367 -30.438 -18.797 1 97.62 198 VAL A N 1
ATOM 1587 C CA . VAL A 1 198 ? -14.07 -30.938 -17.469 1 97.62 198 VAL A CA 1
ATOM 1588 C C . VAL A 1 198 ? -13.211 -32.188 -17.547 1 97.62 198 VAL A C 1
ATOM 1590 O O . VAL A 1 198 ? -12.266 -32.344 -16.766 1 97.62 198 VAL A O 1
ATOM 1593 N N . PRO A 1 199 ? -13.438 -33.031 -18.531 1 97.94 199 PRO A N 1
ATOM 1594 C CA . PRO A 1 199 ? -12.617 -34.25 -18.609 1 97.94 199 PRO A CA 1
ATOM 1595 C C . PRO A 1 199 ? -11.141 -33.938 -18.859 1 97.94 199 PRO A C 1
ATOM 1597 O O . PRO A 1 199 ? -10.273 -34.719 -18.469 1 97.94 199 PRO A O 1
ATOM 1600 N N . ALA A 1 200 ? -10.836 -32.812 -19.391 1 98.38 200 ALA A N 1
ATOM 1601 C CA . ALA A 1 200 ? -9.453 -32.438 -19.688 1 98.38 200 ALA A CA 1
ATOM 1602 C C . ALA A 1 200 ? -8.664 -32.188 -18.406 1 98.38 200 ALA A C 1
ATOM 1604 O O . ALA A 1 200 ? -7.434 -32.25 -18.406 1 98.38 200 ALA A O 1
ATOM 1605 N N . LEU A 1 201 ? -9.32 -31.969 -17.359 1 98.44 201 LEU A N 1
ATOM 1606 C CA . LEU A 1 201 ? -8.695 -31.594 -16.094 1 98.44 201 LEU A CA 1
ATOM 1607 C C . LEU A 1 201 ? -7.879 -32.75 -15.523 1 98.44 201 LEU A C 1
ATOM 1609 O O . LEU A 1 201 ? -6.988 -32.531 -14.695 1 98.44 201 LEU A O 1
ATOM 1613 N N . VAL A 1 202 ? -8.18 -34 -15.977 1 98.19 202 VAL A N 1
ATOM 1614 C CA . VAL A 1 202 ? -7.477 -35.156 -15.422 1 98.19 202 VAL A CA 1
ATOM 1615 C C . VAL A 1 202 ? -6.848 -35.969 -16.547 1 98.19 202 VAL A C 1
ATOM 1617 O O . VAL A 1 202 ? -6.406 -37.094 -16.344 1 98.19 202 VAL A O 1
ATOM 1620 N N . ASP A 1 203 ? -6.902 -35.438 -17.703 1 98.5 203 ASP A N 1
ATOM 1621 C CA . ASP A 1 203 ? -6.383 -36.125 -18.891 1 98.5 203 ASP A CA 1
ATOM 1622 C C . ASP A 1 203 ? -4.883 -35.875 -19.047 1 98.5 203 ASP A C 1
ATOM 1624 O O . ASP A 1 203 ? -4.457 -34.781 -19.359 1 98.5 203 ASP A O 1
ATOM 1628 N N . ASN A 1 204 ? -4.098 -36.844 -18.969 1 98.31 204 ASN A N 1
ATOM 1629 C CA . ASN A 1 204 ? -2.643 -36.75 -18.969 1 98.31 204 ASN A CA 1
ATOM 1630 C C . ASN A 1 204 ? -2.096 -36.5 -20.375 1 98.31 204 ASN A C 1
ATOM 1632 O O . ASN A 1 204 ? -0.894 -36.281 -20.547 1 98.31 204 ASN A O 1
ATOM 1636 N N . SER A 1 205 ? -2.961 -36.531 -21.344 1 98.12 205 SER A N 1
ATOM 1637 C CA . SER A 1 205 ? -2.514 -36.156 -22.688 1 98.12 205 SER A CA 1
ATOM 1638 C C . SER A 1 205 ? -2.398 -34.656 -22.844 1 98.12 205 SER A C 1
ATOM 1640 O O . SER A 1 205 ? -1.808 -34.156 -23.812 1 98.12 205 SER A O 1
ATOM 1642 N N . TYR A 1 206 ? -2.904 -33.875 -21.922 1 98.56 206 TYR A N 1
ATOM 1643 C CA . TYR A 1 206 ? -2.791 -32.438 -21.875 1 98.56 206 TYR A CA 1
ATOM 1644 C C . TYR A 1 206 ? -1.567 -32 -21.078 1 98.56 206 TYR A C 1
ATOM 1646 O O . TYR A 1 206 ? -1 -32.781 -20.328 1 98.56 206 TYR A O 1
ATOM 1654 N N . PHE A 1 207 ? -1.146 -30.781 -21.344 1 98.75 207 PHE A N 1
ATOM 1655 C CA . PHE A 1 207 ? -0.097 -30.156 -20.562 1 98.75 207 PHE A CA 1
ATOM 1656 C C . PHE A 1 207 ? -0.694 -29.359 -19.406 1 98.75 207 PHE A C 1
ATOM 1658 O O . PHE A 1 207 ? -1.358 -28.344 -19.609 1 98.75 207 PHE A O 1
ATOM 1665 N N . HIS A 1 208 ? -0.394 -29.812 -18.172 1 98.88 208 HIS A N 1
ATOM 1666 C CA . HIS A 1 208 ? -1.041 -29.25 -17 1 98.88 208 HIS A CA 1
ATOM 1667 C C . HIS A 1 208 ? -0.121 -28.266 -16.281 1 98.88 208 HIS A C 1
ATOM 1669 O O . HIS A 1 208 ? 1.024 -28.594 -15.977 1 98.88 208 HIS A O 1
ATOM 1675 N N . PHE A 1 209 ? -0.639 -27.078 -16.047 1 98.88 209 PHE A N 1
ATOM 1676 C CA . PHE A 1 209 ? 0.026 -26.031 -15.297 1 98.88 209 PHE A CA 1
ATOM 1677 C C . PHE A 1 209 ? -0.787 -25.656 -14.062 1 98.88 209 PHE A C 1
ATOM 1679 O O . PHE A 1 209 ? -2.02 -25.688 -14.086 1 98.88 209 PHE A O 1
ATOM 1686 N N . VAL A 1 210 ? -0.11 -25.328 -12.961 1 98.69 210 VAL A N 1
ATOM 1687 C CA . VAL A 1 210 ? -0.761 -24.875 -11.734 1 98.69 210 VAL A CA 1
ATOM 1688 C C . VAL A 1 210 ? -0.242 -23.484 -11.352 1 98.69 210 VAL A C 1
ATOM 1690 O O . VAL A 1 210 ? 0.967 -23.25 -11.367 1 98.69 210 VAL A O 1
ATOM 1693 N N . LEU A 1 211 ? -1.133 -22.594 -11.102 1 98.31 211 LEU A N 1
ATOM 1694 C CA . LEU A 1 211 ? -0.845 -21.234 -10.648 1 98.31 211 LEU A CA 1
ATOM 1695 C C . LEU A 1 211 ? -1.599 -20.922 -9.359 1 98.31 211 LEU A C 1
ATOM 1697 O O . LEU A 1 211 ? -2.832 -20.938 -9.336 1 98.31 211 LEU A O 1
ATOM 1701 N N . ALA A 1 212 ? -0.889 -20.703 -8.297 1 96.31 212 ALA A N 1
ATOM 1702 C CA . ALA A 1 212 ? -1.489 -20.266 -7.039 1 96.31 212 ALA A CA 1
ATOM 1703 C C . ALA A 1 212 ? -1.308 -18.766 -6.832 1 96.31 212 ALA A C 1
ATOM 1705 O O . ALA A 1 212 ? -0.179 -18.266 -6.789 1 96.31 212 ALA A O 1
ATOM 1706 N N . SER A 1 213 ? -2.416 -18.031 -6.758 1 96.38 213 SER A N 1
ATOM 1707 C CA . SER A 1 213 ? -2.285 -16.594 -6.645 1 96.38 213 SER A CA 1
ATOM 1708 C C . SER A 1 213 ? -3.516 -15.969 -5.984 1 96.38 213 SER A C 1
ATOM 1710 O O . SER A 1 213 ? -4.637 -16.438 -6.188 1 96.38 213 SER A O 1
ATOM 1712 N N . ASP A 1 214 ? -3.303 -14.969 -5.195 1 95.06 214 ASP A N 1
ATOM 1713 C CA . ASP A 1 214 ? -4.395 -14.148 -4.688 1 95.06 214 ASP A CA 1
ATOM 1714 C C . ASP A 1 214 ? -4.387 -12.766 -5.332 1 95.06 214 ASP A C 1
ATOM 1716 O O . ASP A 1 214 ? -4.973 -11.82 -4.797 1 95.06 214 ASP A O 1
ATOM 1720 N N . ASN A 1 215 ? -3.645 -12.594 -6.352 1 96.75 215 ASN A N 1
ATOM 1721 C CA . ASN A 1 215 ? -3.529 -11.375 -7.145 1 96.75 215 ASN A CA 1
ATOM 1722 C C . ASN A 1 215 ? -4.074 -11.57 -8.555 1 96.75 215 ASN A C 1
ATOM 1724 O O . ASN A 1 215 ? -3.455 -12.25 -9.375 1 96.75 215 ASN A O 1
ATOM 1728 N N . ILE A 1 216 ? -5.148 -10.898 -8.883 1 98.5 216 ILE A N 1
ATOM 1729 C CA . ILE A 1 216 ? -5.918 -11.164 -10.094 1 98.5 216 ILE A CA 1
ATOM 1730 C C . ILE A 1 216 ? -5.109 -10.758 -11.32 1 98.5 216 ILE A C 1
ATOM 1732 O O . ILE A 1 216 ? -5.004 -11.516 -12.281 1 98.5 216 ILE A O 1
ATOM 1736 N N . ILE A 1 217 ? -4.5 -9.609 -11.312 1 98.19 217 ILE A N 1
ATOM 1737 C CA . ILE A 1 217 ? -3.799 -9.117 -12.492 1 98.19 217 ILE A CA 1
ATOM 1738 C C . ILE A 1 217 ? -2.518 -9.93 -12.703 1 98.19 217 ILE A C 1
ATOM 1740 O O . ILE A 1 217 ? -2.113 -10.172 -13.836 1 98.19 217 ILE A O 1
ATOM 1744 N N . ALA A 1 218 ? -1.867 -10.281 -11.617 1 98.25 218 ALA A N 1
ATOM 1745 C CA . ALA A 1 218 ? -0.688 -11.133 -11.734 1 98.25 218 ALA A CA 1
ATOM 1746 C C . ALA A 1 218 ? -1.04 -12.477 -12.367 1 98.25 218 ALA A C 1
ATOM 1748 O O . ALA A 1 218 ? -0.352 -12.945 -13.273 1 98.25 218 ALA A O 1
ATOM 1749 N N . ALA A 1 219 ? -2.131 -13.086 -11.859 1 98.69 219 ALA A N 1
ATOM 1750 C CA . ALA A 1 219 ? -2.596 -14.352 -12.422 1 98.69 219 ALA A CA 1
ATOM 1751 C C . ALA A 1 219 ? -2.936 -14.203 -13.898 1 98.69 219 ALA A C 1
ATOM 1753 O O . ALA A 1 219 ? -2.607 -15.07 -14.711 1 98.69 219 ALA A O 1
ATOM 1754 N N . SER A 1 220 ? -3.557 -13.109 -14.227 1 98.81 220 SER A N 1
ATOM 1755 C CA . SER A 1 220 ? -3.941 -12.836 -15.609 1 98.81 220 SER A CA 1
ATOM 1756 C C . SER A 1 220 ? -2.721 -12.781 -16.516 1 98.81 220 SER A C 1
ATOM 1758 O O . SER A 1 220 ? -2.738 -13.328 -17.625 1 98.81 220 SER A O 1
ATOM 1760 N N . VAL A 1 221 ? -1.675 -12.148 -16.062 1 98.81 221 VAL A N 1
ATOM 1761 C CA . VAL A 1 221 ? -0.477 -11.977 -16.891 1 98.81 221 VAL A CA 1
ATOM 1762 C C . VAL A 1 221 ? 0.213 -13.328 -17.078 1 98.81 221 VAL A C 1
ATOM 1764 O O . VAL A 1 221 ? 0.641 -13.664 -18.188 1 98.81 221 VAL A O 1
ATOM 1767 N N . VAL A 1 222 ? 0.291 -14.086 -16.016 1 98.88 222 VAL A N 1
ATOM 1768 C CA . VAL A 1 222 ? 0.894 -15.406 -16.141 1 98.88 222 VAL A CA 1
ATOM 1769 C C . VAL A 1 222 ? 0.082 -16.266 -17.109 1 98.88 222 VAL A C 1
ATOM 1771 O O . VAL A 1 222 ? 0.641 -16.875 -18.016 1 98.88 222 VAL A O 1
ATOM 1774 N N . ALA A 1 223 ? -1.219 -16.266 -16.953 1 98.94 223 ALA A N 1
ATOM 1775 C CA . ALA A 1 223 ? -2.1 -17.062 -17.812 1 98.94 223 ALA A CA 1
ATOM 1776 C C . ALA A 1 223 ? -1.989 -16.609 -19.266 1 98.94 223 ALA A C 1
ATOM 1778 O O . ALA A 1 223 ? -1.823 -17.438 -20.172 1 98.94 223 ALA A O 1
ATOM 1779 N N . SER A 1 224 ? -2.014 -15.312 -19.5 1 98.81 224 SER A N 1
ATOM 1780 C CA . SER A 1 224 ? -1.962 -14.766 -20.844 1 98.81 224 SER A CA 1
ATOM 1781 C C . SER A 1 224 ? -0.612 -15.047 -21.5 1 98.81 224 SER A C 1
ATOM 1783 O O . SER A 1 224 ? -0.55 -15.422 -22.672 1 98.81 224 SER A O 1
ATOM 1785 N N . SER A 1 225 ? 0.453 -14.82 -20.75 1 98.81 225 SER A N 1
ATOM 1786 C CA . SER A 1 225 ? 1.777 -15.07 -21.312 1 98.81 225 SER A CA 1
ATOM 1787 C C . SER A 1 225 ? 1.983 -16.547 -21.609 1 98.81 225 SER A C 1
ATOM 1789 O O . SER A 1 225 ? 2.586 -16.906 -22.625 1 98.81 225 SER A O 1
ATOM 1791 N N . LEU A 1 226 ? 1.442 -17.406 -20.797 1 98.88 226 LEU A N 1
ATOM 1792 C CA . LEU A 1 226 ? 1.519 -18.844 -21 1 98.88 226 LEU A CA 1
ATOM 1793 C C . LEU A 1 226 ? 0.775 -19.25 -22.281 1 98.88 226 LEU A C 1
ATOM 1795 O O . LEU A 1 226 ? 1.344 -19.906 -23.156 1 98.88 226 LEU A O 1
ATOM 1799 N N . VAL A 1 227 ? -0.476 -18.812 -22.406 1 98.81 227 VAL A N 1
ATOM 1800 C CA . VAL A 1 227 ? -1.332 -19.219 -23.516 1 98.81 227 VAL A CA 1
ATOM 1801 C C . VAL A 1 227 ? -0.801 -18.625 -24.828 1 98.81 227 VAL A C 1
ATOM 1803 O O . VAL A 1 227 ? -0.735 -19.328 -25.844 1 98.81 227 VAL A O 1
ATOM 1806 N N . ARG A 1 228 ? -0.357 -17.422 -24.812 1 98.31 228 ARG A N 1
ATOM 1807 C CA . ARG A 1 228 ? 0.091 -16.734 -26.016 1 98.31 228 ARG A CA 1
ATOM 1808 C C . ARG A 1 228 ? 1.371 -17.359 -26.562 1 98.31 228 ARG A C 1
ATOM 1810 O O . ARG A 1 228 ? 1.597 -17.359 -27.766 1 98.31 228 ARG A O 1
ATOM 1817 N N . ASN A 1 229 ? 2.197 -17.859 -25.688 1 98.38 229 ASN A N 1
ATOM 1818 C CA . ASN A 1 229 ? 3.492 -18.375 -26.125 1 98.38 229 ASN A CA 1
ATOM 1819 C C . ASN A 1 229 ? 3.48 -19.891 -26.266 1 98.38 229 ASN A C 1
ATOM 1821 O O . ASN A 1 229 ? 4.488 -20.484 -26.641 1 98.38 229 ASN A O 1
ATOM 1825 N N . PHE A 1 230 ? 2.359 -20.5 -26.016 1 98.44 230 PHE A N 1
ATOM 1826 C CA . PHE A 1 230 ? 2.258 -21.953 -26.078 1 98.44 230 PHE A CA 1
ATOM 1827 C C . PHE A 1 230 ? 1.908 -22.422 -27.484 1 98.44 230 PHE A C 1
ATOM 1829 O O . PHE A 1 230 ? 0.937 -21.953 -28.078 1 98.44 230 PHE A O 1
ATOM 1836 N N . ILE A 1 231 ? 2.664 -23.328 -28 1 96.88 231 ILE A N 1
ATOM 1837 C CA . ILE A 1 231 ? 2.34 -23.938 -29.297 1 96.88 231 ILE A CA 1
ATOM 1838 C C . ILE A 1 231 ? 1.204 -24.938 -29.125 1 96.88 231 ILE A C 1
ATOM 1840 O O . ILE A 1 231 ? 1.34 -25.922 -28.391 1 96.88 231 ILE A O 1
ATOM 1844 N N . GLY A 1 232 ? 0.007 -24.766 -29.719 1 96.44 232 GLY A N 1
ATOM 1845 C CA . GLY A 1 232 ? -1.164 -25.609 -29.594 1 96.44 232 GLY A CA 1
ATOM 1846 C C . GLY A 1 232 ? -1.877 -25.469 -28.266 1 96.44 232 GLY A C 1
ATOM 1847 O O . GLY A 1 232 ? -2.012 -26.422 -27.516 1 96.44 232 GLY A O 1
ATOM 1848 N N . PRO A 1 233 ? -2.334 -24.312 -27.969 1 97.44 233 PRO A N 1
ATOM 1849 C CA . PRO A 1 233 ? -2.932 -24 -26.656 1 97.44 233 PRO A CA 1
ATOM 1850 C C . PRO A 1 233 ? -4.195 -24.797 -26.375 1 97.44 233 PRO A C 1
ATOM 1852 O O . PRO A 1 233 ? -4.691 -24.812 -25.25 1 97.44 233 PRO A O 1
ATOM 1855 N N . ASP A 1 234 ? -4.668 -25.531 -27.375 1 97.19 234 ASP A N 1
ATOM 1856 C CA . ASP A 1 234 ? -5.832 -26.375 -27.156 1 97.19 234 ASP A CA 1
ATOM 1857 C C . ASP A 1 234 ? -5.488 -27.562 -26.266 1 97.19 234 ASP A C 1
ATOM 1859 O O . ASP A 1 234 ? -6.383 -28.219 -25.719 1 97.19 234 ASP A O 1
ATOM 1863 N N . LYS A 1 235 ? -4.238 -27.844 -26.078 1 98.12 235 LYS A N 1
ATOM 1864 C CA . LYS A 1 235 ? -3.803 -28.938 -25.234 1 98.12 235 LYS A CA 1
ATOM 1865 C C . LYS A 1 235 ? -3.305 -28.422 -23.875 1 98.12 235 LYS A C 1
ATOM 1867 O O . LYS A 1 235 ? -2.723 -29.172 -23.094 1 98.12 235 LYS A O 1
ATOM 1872 N N . LEU A 1 236 ? -3.549 -27.203 -23.625 1 98.62 236 LEU A N 1
ATOM 1873 C CA . LEU A 1 236 ? -3.072 -26.562 -22.406 1 98.62 236 LEU A CA 1
ATOM 1874 C C . LEU A 1 236 ? -4.176 -26.5 -21.359 1 98.62 236 LEU A C 1
ATOM 1876 O O . LEU A 1 236 ? -5.301 -26.094 -21.656 1 98.62 236 LEU A O 1
ATOM 1880 N N . VAL A 1 237 ? -3.875 -27.016 -20.141 1 98.88 237 VAL A N 1
ATOM 1881 C CA . VAL A 1 237 ? -4.762 -26.859 -18.984 1 98.88 237 VAL A CA 1
ATOM 1882 C C . VAL A 1 237 ? -4.07 -26.031 -17.906 1 98.88 237 VAL A C 1
ATOM 1884 O O . VAL A 1 237 ? -2.957 -26.359 -17.484 1 98.88 237 VAL A O 1
ATOM 1887 N N . LEU A 1 238 ? -4.68 -24.953 -17.5 1 98.88 238 LEU A N 1
ATOM 1888 C CA . LEU A 1 238 ? -4.168 -24.141 -16.406 1 98.88 238 LEU A CA 1
ATOM 1889 C C . LEU A 1 238 ? -5.109 -24.203 -15.203 1 98.88 238 LEU A C 1
ATOM 1891 O O . LEU A 1 238 ? -6.266 -23.781 -15.297 1 98.88 238 LEU A O 1
ATOM 1895 N N . HIS A 1 239 ? -4.617 -24.766 -14.109 1 98.75 239 HIS A N 1
ATOM 1896 C CA . HIS A 1 239 ? -5.32 -24.781 -12.828 1 98.75 239 HIS A CA 1
ATOM 1897 C C . HIS A 1 239 ? -4.945 -23.562 -11.984 1 98.75 239 HIS A C 1
ATOM 1899 O O . HIS A 1 239 ? -3.838 -23.5 -11.438 1 98.75 239 HIS A O 1
ATOM 1905 N N . ILE A 1 240 ? -5.875 -22.641 -11.852 1 98.69 240 ILE A N 1
ATOM 1906 C CA . ILE A 1 240 ? -5.664 -21.484 -10.992 1 98.69 240 ILE A CA 1
ATOM 1907 C C . ILE A 1 240 ? -6.273 -21.734 -9.617 1 98.69 240 ILE A C 1
ATOM 1909 O O . ILE A 1 240 ? -7.477 -21.984 -9.5 1 98.69 240 ILE A O 1
ATOM 1913 N N . ILE A 1 241 ? -5.457 -21.688 -8.633 1 97.56 241 ILE A N 1
ATOM 1914 C CA . ILE A 1 241 ? -5.895 -21.875 -7.254 1 97.56 241 ILE A CA 1
ATOM 1915 C C . ILE A 1 241 ? -5.766 -20.547 -6.492 1 97.56 241 ILE A C 1
ATOM 1917 O O . ILE A 1 241 ? -4.715 -19.906 -6.527 1 97.56 241 ILE A O 1
ATOM 1921 N N . THR A 1 242 ? -6.805 -20.125 -5.824 1 96.75 242 THR A N 1
ATOM 1922 C CA . THR A 1 242 ? -6.793 -18.875 -5.062 1 96.75 242 THR A CA 1
ATOM 1923 C C . THR A 1 242 ? -7.422 -19.078 -3.686 1 96.75 242 THR A C 1
ATOM 1925 O O . THR A 1 242 ? -7.824 -20.188 -3.338 1 96.75 242 THR A O 1
ATOM 1928 N N . ASP A 1 243 ? -7.375 -18.078 -2.834 1 92.88 243 ASP A N 1
ATOM 1929 C CA . ASP A 1 243 ? -7.98 -18.172 -1.509 1 92.88 243 ASP A CA 1
ATOM 1930 C C . ASP A 1 243 ? -9.477 -17.859 -1.563 1 92.88 243 ASP A C 1
ATOM 1932 O O . ASP A 1 243 ? -9.992 -17.469 -2.611 1 92.88 243 ASP A O 1
ATOM 1936 N N . ARG A 1 244 ? -10.094 -18.047 -0.472 1 92.81 244 ARG A N 1
ATOM 1937 C CA . ARG A 1 244 ? -11.547 -17.922 -0.415 1 92.81 244 ARG A CA 1
ATOM 1938 C C . ARG A 1 244 ? -11.992 -16.5 -0.729 1 92.81 244 ARG A C 1
ATOM 1940 O O . ARG A 1 244 ? -12.945 -16.297 -1.489 1 92.81 244 ARG A O 1
ATOM 1947 N N . LYS A 1 245 ? -11.344 -15.516 -0.206 1 94 245 LYS A N 1
ATOM 1948 C CA . LYS A 1 245 ? -11.781 -14.133 -0.356 1 94 245 LYS A CA 1
ATOM 1949 C C . LYS A 1 245 ? -11.594 -13.648 -1.792 1 94 245 LYS A C 1
ATOM 1951 O O . LYS A 1 245 ? -12.312 -12.758 -2.25 1 94 245 LYS A O 1
ATOM 1956 N N . THR A 1 246 ? -10.625 -14.242 -2.494 1 96.94 246 THR A N 1
ATOM 1957 C CA . THR A 1 246 ? -10.289 -13.766 -3.832 1 96.94 246 THR A CA 1
ATOM 1958 C C . THR A 1 246 ? -10.969 -14.617 -4.895 1 96.94 246 THR A C 1
ATOM 1960 O O . THR A 1 246 ? -10.906 -14.305 -6.086 1 96.94 246 THR A O 1
ATOM 1963 N N . TYR A 1 247 ? -11.695 -15.695 -4.547 1 97.38 247 TYR A N 1
ATOM 1964 C CA . TYR A 1 247 ? -12.258 -16.641 -5.496 1 97.38 247 TYR A CA 1
ATOM 1965 C C . TYR A 1 247 ? -13.242 -15.953 -6.438 1 97.38 247 TYR A C 1
ATOM 1967 O O . TYR A 1 247 ? -13.117 -16.062 -7.66 1 97.38 247 TYR A O 1
ATOM 1975 N N . ALA A 1 248 ? -14.18 -15.156 -5.848 1 97.75 248 ALA A N 1
ATOM 1976 C CA . ALA A 1 248 ? -15.219 -14.539 -6.652 1 97.75 248 ALA A CA 1
ATOM 1977 C C . ALA A 1 248 ? -14.625 -13.578 -7.68 1 97.75 248 ALA A C 1
ATOM 1979 O O . ALA A 1 248 ? -14.891 -13.688 -8.875 1 97.75 248 ALA A O 1
ATOM 1980 N N . PRO A 1 249 ? -13.734 -12.688 -7.258 1 98.44 249 PRO A N 1
ATOM 1981 C CA . PRO A 1 249 ? -13.148 -11.797 -8.258 1 98.44 249 PRO A CA 1
ATOM 1982 C C . PRO A 1 249 ? -12.297 -12.547 -9.281 1 98.44 249 PRO A C 1
ATOM 1984 O O . PRO A 1 249 ? -12.266 -12.18 -10.461 1 98.44 249 PRO A O 1
ATOM 1987 N N . MET A 1 250 ? -11.594 -13.578 -8.891 1 98.62 250 MET A N 1
ATOM 1988 C CA . MET A 1 250 ? -10.758 -14.359 -9.797 1 98.62 250 MET A CA 1
ATOM 1989 C C . MET A 1 250 ? -11.609 -15.078 -10.844 1 98.62 250 MET A C 1
ATOM 1991 O O . MET A 1 250 ? -11.297 -15.047 -12.031 1 98.62 250 MET A O 1
ATOM 1995 N N . GLN A 1 251 ? -12.688 -15.695 -10.375 1 98.56 251 GLN A N 1
ATOM 1996 C CA . GLN A 1 251 ? -13.609 -16.359 -11.289 1 98.56 251 GLN A CA 1
ATOM 1997 C C . GLN A 1 251 ? -14.234 -15.359 -12.258 1 98.56 251 GLN A C 1
ATOM 1999 O O . GLN A 1 251 ? -14.391 -15.656 -13.445 1 98.56 251 GLN A O 1
ATOM 2004 N N . ALA A 1 252 ? -14.578 -14.203 -11.719 1 98.75 252 ALA A N 1
ATOM 2005 C CA . ALA A 1 252 ? -15.164 -13.172 -12.562 1 98.75 252 ALA A CA 1
ATOM 2006 C C . ALA A 1 252 ? -14.211 -12.766 -13.688 1 98.75 252 ALA A C 1
ATOM 2008 O O . ALA A 1 252 ? -14.617 -12.672 -14.852 1 98.75 252 ALA A O 1
ATOM 2009 N N . TRP A 1 253 ? -12.977 -12.57 -13.383 1 98.81 253 TRP A N 1
ATOM 2010 C CA . TRP A 1 253 ? -12.008 -12.133 -14.391 1 98.81 253 TRP A CA 1
ATOM 2011 C C . TRP A 1 253 ? -11.906 -13.148 -15.523 1 98.81 253 TRP A C 1
ATOM 2013 O O . TRP A 1 253 ? -12.031 -12.789 -16.703 1 98.81 253 TRP A O 1
ATOM 2023 N N . PHE A 1 254 ? -11.734 -14.383 -15.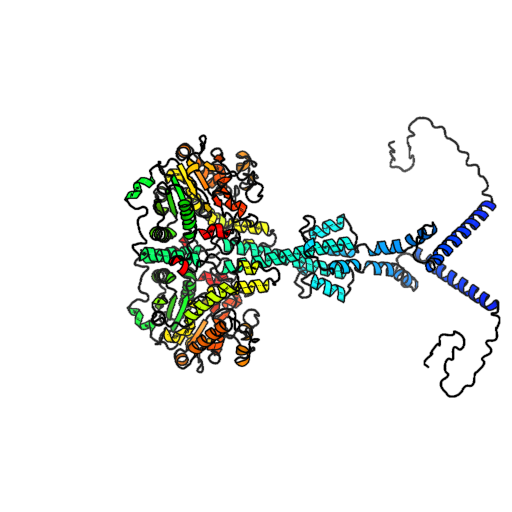188 1 98.75 254 PHE A N 1
ATOM 2024 C CA . PHE A 1 254 ? -11.445 -15.375 -16.219 1 98.75 254 PHE A CA 1
ATOM 2025 C C . PHE A 1 254 ? -12.727 -15.797 -16.922 1 98.75 254 PHE A C 1
ATOM 2027 O O . PHE A 1 254 ? -12.672 -16.375 -18.016 1 98.75 254 PHE A O 1
ATOM 2034 N N . SER A 1 255 ? -13.891 -15.555 -16.266 1 98.56 255 SER A N 1
ATOM 2035 C CA . SER A 1 255 ? -15.156 -15.719 -16.984 1 98.56 255 SER A CA 1
ATOM 2036 C C . SER A 1 255 ? -15.328 -14.648 -18.047 1 98.56 255 SER A C 1
ATOM 2038 O O . SER A 1 255 ? -15.758 -14.945 -19.172 1 98.56 255 SER A O 1
ATOM 2040 N N . LEU A 1 256 ? -14.93 -13.445 -17.719 1 98.38 256 LEU A N 1
ATOM 2041 C CA . LEU A 1 256 ? -15.133 -12.297 -18.594 1 98.38 256 LEU A CA 1
ATOM 2042 C C . LEU A 1 256 ? -14.016 -12.188 -19.625 1 98.38 256 LEU A C 1
ATOM 2044 O O . LEU A 1 256 ? -14.156 -11.477 -20.625 1 98.38 256 LEU A O 1
ATOM 2048 N N . HIS A 1 257 ? -12.891 -12.859 -19.344 1 98.19 257 HIS A N 1
ATOM 2049 C CA . HIS A 1 257 ? -11.742 -12.82 -20.234 1 98.19 257 HIS A CA 1
ATOM 2050 C C . HIS A 1 257 ? -11.258 -14.227 -20.578 1 98.19 257 HIS A C 1
ATOM 2052 O O . HIS A 1 257 ? -10.156 -14.617 -20.203 1 98.19 257 HIS A O 1
ATOM 2058 N N . PRO A 1 258 ? -12 -14.898 -21.391 1 97.44 258 PRO A N 1
ATOM 2059 C CA . PRO A 1 258 ? -11.617 -16.266 -21.719 1 97.44 258 PRO A CA 1
ATOM 2060 C C . PRO A 1 258 ? -10.32 -16.344 -22.531 1 97.44 258 PRO A C 1
ATOM 2062 O O . PRO A 1 258 ? -10.062 -15.484 -23.375 1 97.44 258 PRO A O 1
ATOM 2065 N N . LEU A 1 259 ? -9.578 -17.359 -22.281 1 98 259 LEU A N 1
ATOM 2066 C CA . LEU A 1 259 ? -8.32 -17.594 -22.984 1 98 259 LEU A CA 1
ATOM 2067 C C . LEU A 1 259 ? -8.438 -18.828 -23.891 1 98 259 LEU A C 1
ATOM 2069 O O . LEU A 1 259 ? -7.508 -19.641 -23.953 1 98 259 LEU A O 1
ATOM 2073 N N . THR A 1 260 ? -9.531 -18.922 -24.5 1 96.25 260 THR A N 1
ATOM 2074 C CA . THR A 1 260 ? -9.766 -20.031 -25.422 1 96.25 260 THR A CA 1
ATOM 2075 C C . THR A 1 260 ? -8.695 -20.062 -26.516 1 96.25 260 THR A C 1
ATOM 2077 O O . THR A 1 260 ? -8.258 -19.016 -26.984 1 96.25 260 THR A O 1
ATOM 2080 N N . PRO A 1 261 ? -8.172 -21.234 -26.875 1 97.38 261 PRO A N 1
ATOM 2081 C CA . PRO A 1 261 ? -8.766 -22.547 -26.625 1 97.38 261 PRO A CA 1
ATOM 2082 C C . PRO A 1 261 ? -8.18 -23.234 -25.391 1 97.38 261 PRO A C 1
ATOM 2084 O O . PRO A 1 261 ? -8.477 -24.406 -25.141 1 97.38 261 PRO A O 1
ATOM 2087 N N . ALA A 1 262 ? -7.367 -22.578 -24.609 1 98.69 262 ALA A N 1
ATOM 2088 C CA . ALA A 1 262 ? -6.832 -23.172 -23.391 1 98.69 262 ALA A CA 1
ATOM 2089 C C . ALA A 1 262 ? -7.941 -23.469 -22.391 1 98.69 262 ALA A C 1
ATOM 2091 O O . ALA A 1 262 ? -8.977 -22.797 -22.375 1 98.69 262 ALA A O 1
ATOM 2092 N N . VAL A 1 263 ? -7.754 -24.547 -21.641 1 98.75 263 VAL A N 1
ATOM 2093 C CA . VAL A 1 263 ? -8.688 -24.906 -20.578 1 98.75 263 VAL A CA 1
ATOM 2094 C C . VAL A 1 263 ? -8.266 -24.266 -19.266 1 98.75 263 VAL A C 1
ATOM 2096 O O . VAL A 1 263 ? -7.207 -24.594 -18.719 1 98.75 263 VAL A O 1
ATOM 2099 N N . ILE A 1 264 ? -9.125 -23.359 -18.812 1 98.75 264 ILE A N 1
ATOM 2100 C CA . ILE A 1 264 ? -8.812 -22.641 -17.578 1 98.75 264 ILE A CA 1
ATOM 2101 C C . ILE A 1 264 ? -9.742 -23.109 -16.469 1 98.75 264 ILE A C 1
ATOM 2103 O O . ILE A 1 264 ? -10.969 -23.109 -16.625 1 98.75 264 ILE A O 1
ATOM 2107 N N . GLU A 1 265 ? -9.188 -23.516 -15.359 1 98.69 265 GLU A N 1
ATOM 2108 C CA . GLU A 1 265 ? -9.93 -23.828 -14.133 1 98.69 265 GLU A CA 1
ATOM 2109 C C . GLU A 1 265 ? -9.609 -22.812 -13.039 1 98.69 265 GLU A C 1
ATOM 2111 O O . GLU A 1 265 ? -8.453 -22.438 -12.844 1 98.69 265 GLU A O 1
ATOM 2116 N N . VAL A 1 266 ? -10.617 -22.312 -12.391 1 98.44 266 VAL A N 1
ATOM 2117 C CA . VAL A 1 266 ? -10.453 -21.469 -11.211 1 98.44 266 VAL A CA 1
ATOM 2118 C C . VAL A 1 266 ? -11.078 -22.156 -10 1 98.44 266 VAL A C 1
ATOM 2120 O O . VAL A 1 266 ? -12.266 -22.484 -10.008 1 98.44 266 VAL A O 1
ATOM 2123 N N . LYS A 1 267 ? -10.25 -22.391 -8.992 1 96.88 267 LYS A N 1
ATOM 2124 C CA . LYS A 1 267 ? -10.727 -23 -7.754 1 96.88 267 LYS A CA 1
ATOM 2125 C C . LYS A 1 267 ? -10.195 -22.266 -6.531 1 96.88 267 LYS A C 1
ATOM 2127 O O . LYS A 1 267 ? -9.078 -21.75 -6.547 1 96.88 267 LYS A O 1
ATOM 2132 N N . GLY A 1 268 ? -11.062 -22.219 -5.551 1 94.75 268 GLY A N 1
ATOM 2133 C CA . GLY A 1 268 ? -10.586 -21.797 -4.238 1 94.75 268 GLY A CA 1
ATOM 2134 C C . GLY A 1 268 ? -10.008 -22.938 -3.426 1 94.75 268 GLY A C 1
ATOM 2135 O O . GLY A 1 268 ? -10.336 -24.109 -3.662 1 94.75 268 GLY A O 1
ATOM 2136 N N . LEU A 1 269 ? -9.156 -22.578 -2.494 1 90.5 269 LEU A N 1
ATOM 2137 C CA . LEU A 1 269 ? -8.578 -23.594 -1.615 1 90.5 269 LEU A CA 1
ATOM 2138 C C . LEU A 1 269 ? -9.672 -24.391 -0.918 1 90.5 269 LEU A C 1
ATOM 2140 O O . LEU A 1 269 ? -9.531 -25.609 -0.733 1 90.5 269 LEU A O 1
ATOM 2144 N N . HIS A 1 270 ? -10.773 -23.797 -0.628 1 88.69 270 HIS A N 1
ATOM 2145 C CA . HIS A 1 270 ? -11.867 -24.422 0.108 1 88.69 270 HIS A CA 1
ATOM 2146 C C . HIS A 1 270 ? -12.633 -25.406 -0.771 1 88.69 270 HIS A C 1
ATOM 2148 O O . HIS A 1 270 ? -13.469 -26.156 -0.275 1 88.69 270 HIS A O 1
ATOM 2154 N N . HIS A 1 271 ? -12.328 -25.422 -2.025 1 91.56 271 HIS A N 1
ATOM 2155 C CA . HIS A 1 271 ? -12.992 -26.359 -2.936 1 91.56 271 HIS A CA 1
ATOM 2156 C C . HIS A 1 271 ? -12.273 -27.703 -2.975 1 91.56 271 HIS A C 1
ATOM 2158 O O . HIS A 1 271 ? -12.781 -28.672 -3.541 1 91.56 271 HIS A O 1
ATOM 2164 N N . PHE A 1 272 ? -11.086 -27.75 -2.391 1 89.69 272 PHE A N 1
ATOM 2165 C CA . PHE A 1 272 ? -10.312 -28.984 -2.398 1 89.69 272 PHE A CA 1
ATOM 2166 C C . PHE A 1 272 ? -10.617 -29.828 -1.159 1 89.69 272 PHE A C 1
ATOM 2168 O O . PHE A 1 272 ? -10.641 -29.297 -0.043 1 89.69 272 PHE A O 1
ATOM 2175 N N . ASP A 1 273 ? -10.781 -31.047 -1.316 1 81.12 273 ASP A N 1
ATOM 2176 C CA . ASP A 1 273 ? -11.047 -31.969 -0.218 1 81.12 273 ASP A CA 1
ATOM 2177 C C . ASP A 1 273 ? -9.883 -32 0.776 1 81.12 273 ASP A C 1
ATOM 2179 O O . ASP A 1 273 ? -10.102 -32.094 1.985 1 81.12 273 ASP A O 1
ATOM 2183 N N . TRP A 1 274 ? -8.789 -31.938 0.267 1 76.25 274 TRP A N 1
ATOM 2184 C CA . TRP A 1 274 ? -7.586 -31.938 1.089 1 76.25 274 TRP A CA 1
ATOM 2185 C C . TRP A 1 274 ? -7.664 -30.844 2.16 1 76.25 274 TRP A C 1
ATOM 2187 O O . TRP A 1 274 ? -7.285 -31.078 3.311 1 76.25 274 TRP A O 1
ATOM 2197 N N . PHE A 1 275 ? -8.195 -29.734 1.8 1 73 275 PHE A N 1
ATOM 2198 C CA . PHE A 1 275 ? -8.266 -28.578 2.688 1 73 275 PHE A CA 1
ATOM 2199 C C . PHE A 1 275 ? -9.414 -28.734 3.682 1 73 275 PHE A C 1
ATOM 2201 O O . PHE A 1 275 ? -9.266 -28.422 4.863 1 73 275 PHE A O 1
ATOM 2208 N N . THR A 1 276 ? -10.453 -29.281 3.189 1 72.81 276 THR A N 1
ATOM 2209 C CA . THR A 1 276 ? -11.672 -29.312 3.988 1 72.81 276 THR A CA 1
ATOM 2210 C C . THR A 1 276 ? -11.609 -30.422 5.027 1 72.81 276 THR A C 1
ATOM 2212 O O . THR A 1 276 ? -12.281 -30.359 6.059 1 72.81 276 THR A O 1
ATOM 2215 N N . LYS A 1 277 ? -10.922 -31.391 4.852 1 69.62 277 LYS A N 1
ATOM 2216 C CA . LYS A 1 277 ? -10.852 -32.5 5.773 1 69.62 277 LYS A CA 1
ATOM 2217 C C . LYS A 1 277 ? -10.047 -32.156 7.02 1 69.62 277 LYS A C 1
ATOM 2219 O O . LYS A 1 277 ? -10.039 -32.906 7.996 1 69.62 277 LYS A O 1
ATOM 2224 N N . GLY A 1 278 ? -9.602 -30.797 7.262 1 63.62 278 GLY A N 1
ATOM 2225 C CA . GLY A 1 278 ? -9.109 -30.188 8.492 1 63.62 278 GLY A CA 1
ATOM 2226 C C . GLY A 1 278 ? -7.68 -30.562 8.812 1 63.62 278 GLY A C 1
ATOM 2227 O O . GLY A 1 278 ? -7.074 -29.984 9.727 1 63.62 278 GLY A O 1
ATOM 2228 N N . ARG A 1 279 ? -6.988 -31.578 8.312 1 54.72 279 ARG A N 1
ATOM 2229 C CA . ARG A 1 279 ? -5.668 -32 8.758 1 54.72 279 ARG A CA 1
ATOM 2230 C C . ARG A 1 279 ? -4.57 -31.359 7.914 1 54.72 279 ARG A C 1
ATOM 2232 O O . ARG A 1 279 ? -3.791 -32.062 7.266 1 54.72 279 ARG A O 1
ATOM 2239 N N . VAL A 1 280 ? -4.738 -30.031 7.824 1 64.5 280 VAL A N 1
ATOM 2240 C CA . VAL A 1 280 ? -3.623 -29.516 7.039 1 64.5 280 VAL A CA 1
ATOM 2241 C C . VAL A 1 280 ? -2.467 -29.141 7.969 1 64.5 280 VAL A C 1
ATOM 2243 O O . VAL A 1 280 ? -2.479 -28.078 8.594 1 64.5 280 VAL A O 1
ATOM 2246 N N . PRO A 1 281 ? -1.606 -30 8.242 1 61.66 281 PRO A N 1
ATOM 2247 C CA . PRO A 1 281 ? -0.505 -29.797 9.188 1 61.66 281 PRO A CA 1
ATOM 2248 C C . PRO A 1 281 ? 0.185 -28.453 9.008 1 61.66 281 PRO A C 1
ATOM 2250 O O . PRO A 1 281 ? 0.584 -27.812 9.984 1 61.66 281 PRO A O 1
ATOM 2253 N N . VAL A 1 282 ? 0.109 -28 7.801 1 66.75 282 VAL A N 1
ATOM 2254 C CA . VAL A 1 282 ? 0.811 -26.766 7.508 1 66.75 282 VAL A CA 1
ATOM 2255 C C . VAL A 1 282 ? 0.08 -25.594 8.156 1 66.75 282 VAL A C 1
ATOM 2257 O O . VAL A 1 282 ? 0.71 -24.641 8.617 1 66.75 282 VAL A O 1
ATOM 2260 N N . MET A 1 283 ? -1.181 -25.719 8.266 1 67.44 283 MET A N 1
ATOM 2261 C CA . MET A 1 283 ? -1.965 -24.625 8.828 1 67.44 283 MET A CA 1
ATOM 2262 C C . MET A 1 283 ? -1.634 -24.438 10.305 1 67.44 283 MET A C 1
ATOM 2264 O O . MET A 1 283 ? -1.521 -23.297 10.773 1 67.44 283 MET A O 1
ATOM 2268 N N . GLU A 1 284 ? -1.559 -25.5 10.953 1 65.94 284 GLU A N 1
ATOM 2269 C CA . GLU A 1 284 ? -1.208 -25.422 12.367 1 65.94 284 GLU A CA 1
ATOM 2270 C C . GLU A 1 284 ? 0.171 -24.797 12.562 1 65.94 284 GLU A C 1
ATOM 2272 O O . GLU A 1 284 ? 0.361 -23.969 13.445 1 65.94 284 GLU A O 1
ATOM 2277 N N . ALA A 1 285 ? 0.957 -25.219 11.695 1 65.69 285 ALA A N 1
ATOM 2278 C CA . ALA A 1 285 ? 2.314 -24.672 11.766 1 65.69 285 ALA A CA 1
ATOM 2279 C C . ALA A 1 285 ? 2.332 -23.188 11.461 1 65.69 285 ALA A C 1
ATOM 2281 O O . ALA A 1 285 ? 3.045 -22.422 12.117 1 65.69 285 ALA A O 1
ATOM 2282 N N . MET A 1 286 ? 1.549 -22.828 10.531 1 70.31 286 MET A N 1
ATOM 2283 C CA . MET A 1 286 ? 1.491 -21.422 10.125 1 70.31 286 MET A CA 1
ATOM 2284 C C . MET A 1 286 ? 0.92 -20.562 11.242 1 70.31 286 MET A C 1
ATOM 2286 O O . MET A 1 286 ? 1.405 -19.453 11.492 1 70.31 286 MET A O 1
ATOM 2290 N N . GLU A 1 287 ? -0.079 -21.094 11.836 1 66.56 287 GLU A N 1
ATOM 2291 C CA . GLU A 1 287 ? -0.671 -20.359 12.953 1 66.56 287 GLU A CA 1
ATOM 2292 C C . GLU A 1 287 ? 0.337 -20.156 14.078 1 66.56 287 GLU A C 1
ATOM 2294 O O . GLU A 1 287 ? 0.43 -19.062 14.641 1 66.56 287 GLU A O 1
ATOM 2299 N N . LYS A 1 288 ? 0.981 -21.172 14.359 1 65 288 LYS A N 1
ATOM 2300 C CA . LYS A 1 288 ? 1.991 -21.094 15.406 1 65 288 LYS A CA 1
ATOM 2301 C C . LYS A 1 288 ? 3.127 -20.156 15.016 1 65 288 LYS A C 1
ATOM 2303 O O . LYS A 1 288 ? 3.65 -19.422 15.859 1 65 288 LYS A O 1
ATOM 2308 N N . ASP A 1 289 ? 3.438 -20.203 13.797 1 65.12 289 ASP A N 1
ATOM 2309 C CA . ASP A 1 289 ? 4.484 -19.344 13.258 1 65.12 289 ASP A CA 1
ATOM 2310 C C . ASP A 1 289 ? 4.094 -17.875 13.375 1 65.12 289 ASP A C 1
ATOM 2312 O O . ASP A 1 289 ? 4.895 -17.047 13.805 1 65.12 289 ASP A O 1
ATOM 2316 N N . GLN A 1 290 ? 2.953 -17.625 12.992 1 65.38 290 GLN A N 1
ATOM 2317 C CA . GLN A 1 290 ? 2.455 -16.266 13.07 1 65.38 290 GLN A CA 1
ATOM 2318 C C . GLN A 1 290 ? 2.488 -15.742 14.5 1 65.38 290 GLN A C 1
ATOM 2320 O O . GLN A 1 290 ? 2.854 -14.586 14.742 1 65.38 290 GLN A O 1
ATOM 2325 N N . LYS A 1 291 ? 2.076 -16.547 15.359 1 64 291 LYS A N 1
ATOM 2326 C CA . LYS A 1 291 ? 2.088 -16.188 16.781 1 64 291 LYS A CA 1
ATOM 2327 C C . LYS A 1 291 ? 3.512 -15.93 17.266 1 64 291 LYS A C 1
ATOM 2329 O O . LYS A 1 291 ? 3.754 -14.977 18.016 1 64 291 LYS A O 1
ATOM 2334 N N . ALA A 1 292 ? 4.352 -16.719 16.828 1 62.31 292 ALA A N 1
ATOM 2335 C CA . ALA A 1 292 ? 5.75 -16.594 17.234 1 62.31 292 ALA A CA 1
ATOM 2336 C C . ALA A 1 292 ? 6.363 -15.305 16.672 1 62.31 292 ALA A C 1
ATOM 2338 O O . ALA A 1 292 ? 7.086 -14.602 17.375 1 62.31 292 ALA A O 1
ATOM 2339 N N . ARG A 1 293 ? 6.066 -15.016 15.492 1 63.12 293 ARG A N 1
ATOM 2340 C CA . ARG A 1 293 ? 6.633 -13.836 14.844 1 63.12 293 ARG A CA 1
ATOM 2341 C C . ARG A 1 293 ? 6.062 -12.555 15.445 1 63.12 293 ARG A C 1
ATOM 2343 O O . ARG A 1 293 ? 6.773 -11.562 15.586 1 63.12 293 ARG A O 1
ATOM 2350 N N . SER A 1 294 ? 4.832 -12.562 15.711 1 59.97 294 SER A N 1
ATOM 2351 C CA . SER A 1 294 ? 4.211 -11.391 16.328 1 59.97 294 SER A CA 1
ATOM 2352 C C . SER A 1 294 ? 4.828 -11.086 17.688 1 59.97 294 SER A C 1
ATOM 2354 O O . SER A 1 294 ? 4.922 -9.922 18.078 1 59.97 294 SER A O 1
ATOM 2356 N N . GLN A 1 295 ? 5.176 -12.047 18.438 1 53.75 295 GLN A N 1
ATOM 2357 C CA . GLN A 1 295 ? 5.73 -11.883 19.766 1 53.75 295 GLN A CA 1
ATOM 2358 C C . GLN A 1 295 ? 7.18 -11.422 19.719 1 53.75 295 GLN A C 1
ATOM 2360 O O . GLN A 1 295 ? 7.633 -10.672 20.578 1 53.75 295 GLN A O 1
ATOM 2365 N N . PHE A 1 296 ? 7.965 -11.93 18.875 1 50.88 296 PHE A N 1
ATOM 2366 C CA . PHE A 1 296 ? 9.414 -11.758 18.906 1 50.88 296 PHE A CA 1
ATOM 2367 C C . PHE A 1 296 ? 9.805 -10.383 18.359 1 50.88 296 PHE A C 1
ATOM 2369 O O . PHE A 1 296 ? 10.844 -9.836 18.75 1 50.88 296 PHE A O 1
ATOM 2376 N N . ARG A 1 297 ? 9 -9.781 17.516 1 53.69 297 ARG A N 1
ATOM 2377 C CA . ARG A 1 297 ? 9.719 -8.688 16.859 1 53.69 297 ARG A CA 1
ATOM 2378 C C . ARG A 1 297 ? 9 -7.363 17.062 1 53.69 297 ARG A C 1
ATOM 2380 O O . ARG A 1 297 ? 9.469 -6.32 16.609 1 53.69 297 ARG A O 1
ATOM 2387 N N . GLY A 1 298 ? 8.336 -7.199 18.359 1 53.19 298 GLY A N 1
ATOM 2388 C CA . GLY A 1 298 ? 7.715 -5.926 18.672 1 53.19 298 GLY A CA 1
ATOM 2389 C C . GLY A 1 298 ? 7.125 -5.234 17.453 1 53.19 298 GLY A C 1
ATOM 2390 O O . GLY A 1 298 ? 6.793 -4.047 17.5 1 53.19 298 GLY A O 1
ATOM 2391 N N . GLY A 1 299 ? 6.973 -5.785 16.312 1 66.62 299 GLY A N 1
ATOM 2392 C CA . GLY A 1 299 ? 6.453 -5.195 15.094 1 66.62 299 GLY A CA 1
ATOM 2393 C C . GLY A 1 299 ? 7.469 -4.332 14.367 1 66.62 299 GLY A C 1
ATOM 2394 O O . GLY A 1 299 ? 8.617 -4.211 14.812 1 66.62 299 GLY A O 1
ATOM 2395 N N . SER A 1 300 ? 7.215 -3.701 13.266 1 73.44 300 SER A N 1
ATOM 2396 C CA . SER A 1 300 ? 8.094 -2.904 12.422 1 73.44 300 SER A CA 1
ATOM 2397 C C . SER A 1 300 ? 8.633 -1.689 13.172 1 73.44 300 SER A C 1
ATOM 2399 O O . SER A 1 300 ? 9.797 -1.324 13.023 1 73.44 300 SER A O 1
ATOM 2401 N N . SER A 1 301 ? 7.832 -1.137 14.047 1 71.5 301 SER A N 1
ATOM 2402 C CA . SER A 1 301 ? 8.227 0.067 14.766 1 71.5 301 SER A CA 1
ATOM 2403 C C . SER A 1 301 ? 9.359 -0.225 15.75 1 71.5 301 SER A C 1
ATOM 2405 O O . SER A 1 301 ? 10.289 0.571 15.883 1 71.5 301 SER A O 1
ATOM 2407 N N . ALA A 1 302 ? 9.242 -1.321 16.359 1 71.44 302 ALA A N 1
ATOM 2408 C CA . ALA A 1 302 ? 10.273 -1.7 17.312 1 71.44 302 ALA A CA 1
ATOM 2409 C C . ALA A 1 302 ? 11.594 -1.99 16.609 1 71.44 302 ALA A C 1
ATOM 2411 O O . ALA A 1 302 ? 12.664 -1.645 17.125 1 71.44 302 ALA A O 1
ATOM 2412 N N . ILE A 1 303 ? 11.461 -2.566 15.508 1 77.06 303 ILE A N 1
ATOM 2413 C CA . ILE A 1 303 ? 12.641 -2.936 14.734 1 77.06 303 ILE A CA 1
ATOM 2414 C C . ILE A 1 303 ? 13.375 -1.677 14.281 1 77.06 303 ILE A C 1
ATOM 2416 O O . ILE A 1 303 ? 14.602 -1.596 14.383 1 77.06 303 ILE A O 1
ATOM 2420 N N . VAL A 1 304 ? 12.625 -0.695 13.922 1 78.12 304 VAL A N 1
ATOM 2421 C CA . VAL A 1 304 ? 13.234 0.506 13.359 1 78.12 304 VAL A CA 1
ATOM 2422 C C . VAL A 1 304 ? 13.727 1.408 14.484 1 78.12 304 VAL A C 1
ATOM 2424 O O . VAL A 1 304 ? 14.648 2.209 14.297 1 78.12 304 VAL A O 1
ATOM 2427 N N . ALA A 1 305 ? 13.18 1.25 15.625 1 74.25 305 ALA A N 1
ATOM 2428 C CA . ALA A 1 305 ? 13.555 2.084 16.766 1 74.25 305 ALA A CA 1
ATOM 2429 C C . ALA A 1 305 ? 14.906 1.661 17.328 1 74.25 305 ALA A C 1
ATOM 2431 O O . ALA A 1 305 ? 15.516 2.396 18.109 1 74.25 305 ALA A O 1
ATOM 2432 N N . ASN A 1 306 ? 15.328 0.504 16.875 1 73.88 306 ASN A N 1
ATOM 2433 C CA . ASN A 1 306 ? 16.609 0.016 17.359 1 73.88 306 ASN A CA 1
ATOM 2434 C C . ASN A 1 306 ? 17.766 0.896 16.875 1 73.88 306 ASN A C 1
ATOM 2436 O O . ASN A 1 306 ? 17.953 1.069 15.664 1 73.88 306 ASN A O 1
ATOM 2440 N N . LYS A 1 307 ? 18.594 1.442 17.703 1 73.44 307 LYS A N 1
ATOM 2441 C CA . LYS A 1 307 ? 19.609 2.43 17.359 1 73.44 307 LYS A CA 1
ATOM 2442 C C . LYS A 1 307 ? 20.984 1.775 17.203 1 73.44 307 LYS A C 1
ATOM 2444 O O . LYS A 1 307 ? 21.938 2.408 16.734 1 73.44 307 LYS A O 1
ATOM 2449 N N . THR A 1 308 ? 21.031 0.524 17.5 1 76.31 308 THR A N 1
ATOM 2450 C CA . THR A 1 308 ? 22.359 -0.089 17.531 1 76.31 308 THR A CA 1
ATOM 2451 C C . THR A 1 308 ? 22.578 -0.992 16.328 1 76.31 308 THR A C 1
ATOM 2453 O O . THR A 1 308 ? 23.703 -1.146 15.852 1 76.31 308 THR A O 1
ATOM 2456 N N . GLU A 1 309 ? 21.531 -1.457 15.805 1 80.44 309 GLU A N 1
ATOM 2457 C CA . GLU A 1 309 ? 21.672 -2.42 14.711 1 80.44 309 GLU A CA 1
ATOM 2458 C C . GLU A 1 309 ? 21.969 -1.718 13.391 1 80.44 309 GLU A C 1
ATOM 2460 O O . GLU A 1 309 ? 21.484 -0.613 13.148 1 80.44 309 GLU A O 1
ATOM 2465 N N . LYS A 1 310 ? 22.828 -2.367 12.648 1 83.75 310 LYS A N 1
ATOM 2466 C CA . LYS A 1 310 ? 23.109 -1.868 11.312 1 83.75 310 LYS A CA 1
ATOM 2467 C C . LYS A 1 310 ? 21.859 -1.842 10.445 1 83.75 310 LYS A C 1
ATOM 2469 O O . LYS A 1 310 ? 20.984 -2.709 10.578 1 83.75 310 LYS A O 1
ATOM 2474 N N . PRO A 1 311 ? 21.797 -0.858 9.547 1 83.81 311 PRO A N 1
ATOM 2475 C CA . PRO A 1 311 ? 20.594 -0.726 8.703 1 83.81 311 PRO A CA 1
ATOM 2476 C C . PRO A 1 311 ? 20.297 -1.997 7.918 1 83.81 311 PRO A C 1
ATOM 2478 O O . PRO A 1 311 ? 19.125 -2.369 7.773 1 83.81 311 PRO A O 1
ATOM 2481 N N . LYS A 1 312 ? 21.266 -2.678 7.488 1 81.81 312 LYS A N 1
ATOM 2482 C CA . LYS A 1 312 ? 21.047 -3.891 6.711 1 81.81 312 LYS A CA 1
ATOM 2483 C C . LYS A 1 312 ? 20.375 -4.969 7.551 1 81.81 312 LYS A C 1
ATOM 2485 O O . LYS A 1 312 ? 19.562 -5.742 7.047 1 81.81 312 LYS A O 1
ATOM 2490 N N . ILE A 1 313 ? 20.734 -5.023 8.758 1 80 313 ILE A N 1
ATOM 2491 C CA . ILE A 1 313 ? 20.125 -5.984 9.68 1 80 313 ILE A CA 1
ATOM 2492 C C . ILE A 1 313 ? 18.672 -5.613 9.922 1 80 313 ILE A C 1
ATOM 2494 O O . ILE A 1 313 ? 17.797 -6.488 9.961 1 80 313 ILE A O 1
ATOM 2498 N N . ILE A 1 314 ? 18.438 -4.352 10.008 1 80.56 314 ILE A N 1
ATOM 2499 C CA . ILE A 1 314 ? 17.078 -3.861 10.188 1 80.56 314 ILE A CA 1
ATOM 2500 C C . ILE A 1 314 ? 16.234 -4.23 8.969 1 80.56 314 ILE A C 1
ATOM 2502 O O . ILE A 1 314 ? 15.102 -4.691 9.109 1 80.56 314 ILE A O 1
ATOM 2506 N N . ALA A 1 315 ? 16.859 -4.109 7.879 1 81.44 315 ALA A N 1
ATOM 2507 C CA . ALA A 1 315 ? 16.156 -4.461 6.641 1 81.44 315 ALA A CA 1
ATOM 2508 C C . ALA A 1 315 ? 15.789 -5.941 6.625 1 81.44 315 ALA A C 1
ATOM 2510 O O . ALA A 1 315 ? 14.672 -6.305 6.246 1 81.44 315 ALA A O 1
ATOM 2511 N N . ALA A 1 316 ? 16.656 -6.715 7.051 1 77.06 316 ALA A N 1
ATOM 2512 C CA . ALA A 1 316 ? 16.422 -8.156 7.07 1 77.06 316 ALA A CA 1
ATOM 2513 C C . ALA A 1 316 ? 15.32 -8.531 8.055 1 77.06 316 ALA A C 1
ATOM 2515 O O . ALA A 1 316 ? 14.477 -9.383 7.754 1 77.06 316 ALA A O 1
ATOM 2516 N N . LYS A 1 317 ? 15.344 -7.895 9.141 1 77.06 317 LYS A N 1
ATOM 2517 C CA . LYS A 1 317 ? 14.312 -8.148 10.148 1 77.06 317 LYS A CA 1
ATOM 2518 C C . LYS A 1 317 ? 12.938 -7.715 9.648 1 77.06 317 LYS A C 1
ATOM 2520 O O . LYS A 1 317 ? 11.945 -8.398 9.891 1 77.06 317 LYS A O 1
ATOM 2525 N N . LEU A 1 318 ? 12.93 -6.625 8.945 1 80.5 318 LEU A N 1
ATOM 2526 C CA . LEU A 1 318 ? 11.672 -6.148 8.367 1 80.5 318 LEU A CA 1
ATOM 2527 C C . LEU A 1 318 ? 11.156 -7.117 7.312 1 80.5 318 LEU A C 1
ATOM 2529 O O . LEU A 1 318 ? 9.961 -7.406 7.262 1 80.5 318 LEU A O 1
ATOM 2533 N N . GLN A 1 319 ? 12.031 -7.605 6.578 1 76.81 319 GLN A N 1
ATOM 2534 C CA . GLN A 1 319 ? 11.664 -8.547 5.527 1 76.81 319 GLN A CA 1
ATOM 2535 C C . GLN A 1 319 ? 11.062 -9.82 6.121 1 76.81 319 GLN A C 1
ATOM 2537 O O . GLN A 1 319 ? 10.133 -10.398 5.551 1 76.81 319 GLN A O 1
ATOM 2542 N N . ALA A 1 320 ? 11.539 -10.203 7.199 1 72 320 ALA A N 1
ATOM 2543 C CA . ALA A 1 320 ? 11.078 -11.414 7.863 1 72 320 ALA A CA 1
ATOM 2544 C C . ALA A 1 320 ? 9.648 -11.266 8.359 1 72 320 ALA A C 1
ATOM 2546 O O . ALA A 1 320 ? 8.961 -12.258 8.617 1 72 320 ALA A O 1
ATOM 2547 N N . LEU A 1 321 ? 9.156 -10.047 8.406 1 71.5 321 LEU A N 1
ATOM 2548 C CA . LEU A 1 321 ? 7.805 -9.773 8.891 1 71.5 321 LEU A CA 1
ATOM 2549 C C . LEU A 1 321 ? 6.809 -9.742 7.738 1 71.5 321 LEU A C 1
ATOM 2551 O O . LEU A 1 321 ? 5.605 -9.609 7.957 1 71.5 321 LEU A O 1
ATOM 2555 N N . SER A 1 322 ? 7.324 -9.93 6.59 1 73.88 322 SER A N 1
ATOM 2556 C CA . SER A 1 322 ? 6.434 -9.82 5.441 1 73.88 322 SER A CA 1
ATOM 2557 C C . SER A 1 322 ? 5.324 -10.867 5.492 1 73.88 322 SER A C 1
ATOM 2559 O O . SER A 1 322 ? 5.598 -12.055 5.684 1 73.88 322 SER A O 1
ATOM 2561 N N . PRO A 1 323 ? 4.121 -10.453 5.277 1 67.62 323 PRO A N 1
ATOM 2562 C CA . PRO A 1 323 ? 3.002 -11.398 5.285 1 67.62 323 PRO A CA 1
ATOM 2563 C C . PRO A 1 323 ? 3.061 -12.391 4.121 1 67.62 323 PRO A C 1
ATOM 2565 O O . PRO A 1 323 ? 2.389 -13.422 4.148 1 67.62 323 PRO A O 1
ATOM 2568 N N . LYS A 1 324 ? 3.797 -12.062 3.168 1 66.62 324 LYS A N 1
ATOM 2569 C CA . LYS A 1 324 ? 3.922 -12.93 2 1 66.62 324 LYS A CA 1
ATOM 2570 C C . LYS A 1 324 ? 4.402 -14.32 2.4 1 66.62 324 LYS A C 1
ATOM 2572 O O . LYS A 1 324 ? 4.051 -15.312 1.758 1 66.62 324 LYS A O 1
ATOM 2577 N N . TYR A 1 325 ? 5.055 -14.391 3.494 1 63.69 325 TYR A N 1
ATOM 2578 C CA . TYR A 1 325 ? 5.684 -15.656 3.867 1 63.69 325 TYR A CA 1
ATOM 2579 C C . TYR A 1 325 ? 4.773 -16.469 4.777 1 63.69 325 TYR A C 1
ATOM 2581 O O . TYR A 1 325 ? 5.055 -17.641 5.07 1 63.69 325 TYR A O 1
ATOM 2589 N N . ASN A 1 326 ? 3.576 -15.883 5.066 1 67.75 326 ASN A N 1
ATOM 2590 C CA . ASN A 1 326 ? 2.68 -16.578 5.984 1 67.75 326 ASN A CA 1
ATOM 2591 C C . ASN A 1 326 ? 1.373 -16.969 5.301 1 67.75 326 ASN A C 1
ATOM 2593 O O . ASN A 1 326 ? 0.387 -17.281 5.969 1 67.75 326 ASN A O 1
ATOM 2597 N N . SER A 1 327 ? 1.494 -17.016 4.109 1 76.5 327 SER A N 1
ATOM 2598 C CA . SER A 1 327 ? 0.291 -17.375 3.365 1 76.5 327 SER A CA 1
ATOM 2599 C C . SER A 1 327 ? 0.256 -18.859 3.051 1 76.5 327 SER A C 1
ATOM 2601 O O . SER A 1 327 ? 1.27 -19.438 2.656 1 76.5 327 SER A O 1
ATOM 2603 N N . LEU A 1 328 ? -0.931 -19.484 3.27 1 78.5 328 LEU A N 1
ATOM 2604 C CA . LEU A 1 328 ? -1.148 -20.875 2.92 1 78.5 328 LEU A CA 1
ATOM 2605 C C . LEU A 1 328 ? -0.891 -21.109 1.435 1 78.5 328 LEU A C 1
ATOM 2607 O O . LEU A 1 328 ? -0.471 -22.203 1.038 1 78.5 328 LEU A O 1
ATOM 2611 N N . MET A 1 329 ? -1.084 -20.094 0.691 1 84.81 329 MET A N 1
ATOM 2612 C CA . MET A 1 329 ? -0.928 -20.188 -0.758 1 84.81 329 MET A CA 1
ATOM 2613 C C . MET A 1 329 ? 0.499 -20.578 -1.127 1 84.81 329 MET A C 1
ATOM 2615 O O . MET A 1 329 ? 0.719 -21.281 -2.117 1 84.81 329 MET A O 1
ATOM 2619 N N . ASN A 1 330 ? 1.386 -20.219 -0.245 1 84.31 330 ASN A N 1
ATOM 2620 C CA . ASN A 1 330 ? 2.787 -20.5 -0.529 1 84.31 330 ASN A CA 1
ATOM 2621 C C . ASN A 1 330 ? 3.129 -21.969 -0.263 1 84.31 330 ASN A C 1
ATOM 2623 O O . ASN A 1 330 ? 4.164 -22.469 -0.716 1 84.31 330 ASN A O 1
ATOM 2627 N N . HIS A 1 331 ? 2.277 -22.688 0.401 1 85.75 331 HIS A N 1
ATOM 2628 C CA . HIS A 1 331 ? 2.566 -24.062 0.81 1 85.75 331 HIS A CA 1
ATOM 2629 C C . HIS A 1 331 ? 1.83 -25.062 -0.07 1 85.75 331 HIS A C 1
ATOM 2631 O O . HIS A 1 331 ? 2.08 -26.266 0.012 1 85.75 331 HIS A O 1
ATOM 2637 N N . ILE A 1 332 ? 1.033 -24.625 -0.884 1 88.62 332 ILE A N 1
ATOM 2638 C CA . ILE A 1 332 ? 0.177 -25.531 -1.638 1 88.62 332 ILE A CA 1
ATOM 2639 C C . ILE A 1 332 ? 1.028 -26.391 -2.578 1 88.62 332 ILE A C 1
ATOM 2641 O O . ILE A 1 332 ? 0.661 -27.516 -2.908 1 88.62 332 ILE A O 1
ATOM 2645 N N . ARG A 1 333 ? 2.123 -25.891 -2.959 1 92.31 333 ARG A N 1
ATOM 2646 C CA . ARG A 1 333 ? 2.965 -26.562 -3.939 1 92.31 333 ARG A CA 1
ATOM 2647 C C . ARG A 1 333 ? 3.488 -27.891 -3.391 1 92.31 333 ARG A C 1
ATOM 2649 O O . ARG A 1 333 ? 3.855 -28.781 -4.156 1 92.31 333 ARG A O 1
ATOM 2656 N N . ILE A 1 334 ? 3.465 -28.031 -2.029 1 92.5 334 ILE A N 1
ATOM 2657 C CA . ILE A 1 334 ? 3.988 -29.25 -1.419 1 92.5 334 ILE A CA 1
ATOM 2658 C C . ILE A 1 334 ? 2.895 -30.312 -1.363 1 92.5 334 ILE A C 1
ATOM 2660 O O . ILE A 1 334 ? 3.154 -31.469 -0.997 1 92.5 334 ILE A O 1
ATOM 2664 N N . HIS A 1 335 ? 1.715 -30 -1.889 1 90.81 335 HIS A N 1
ATOM 2665 C CA . HIS A 1 335 ? 0.581 -30.922 -1.813 1 90.81 335 HIS A CA 1
ATOM 2666 C C . HIS A 1 335 ? 0.026 -31.219 -3.201 1 90.81 335 HIS A C 1
ATOM 2668 O O . HIS A 1 335 ? -1.137 -31.609 -3.336 1 90.81 335 HIS A O 1
ATOM 2674 N N . LEU A 1 336 ? 0.814 -31.078 -4.156 1 95.81 336 LEU A N 1
ATOM 2675 C CA . LEU A 1 336 ? 0.367 -31.25 -5.535 1 95.81 336 LEU A CA 1
ATOM 2676 C C . LEU A 1 336 ? -0.144 -32.656 -5.777 1 95.81 336 LEU A C 1
ATOM 2678 O O . LEU A 1 336 ? -1.167 -32.844 -6.438 1 95.81 336 LEU A O 1
ATOM 2682 N N . PRO A 1 337 ? 0.514 -33.719 -5.203 1 95.69 337 PRO A N 1
ATOM 2683 C CA . PRO A 1 337 ? -0.022 -35.094 -5.426 1 95.69 337 PRO A CA 1
ATOM 2684 C C . PRO A 1 337 ? -1.422 -35.25 -4.844 1 95.69 337 PRO A C 1
ATOM 2686 O O . PRO A 1 337 ? -2.242 -36 -5.41 1 95.69 337 PRO A O 1
ATOM 2689 N N . GLU A 1 338 ? -1.668 -34.562 -3.738 1 92 338 GLU A N 1
ATOM 2690 C CA . GLU A 1 338 ? -2.977 -34.656 -3.098 1 92 338 GLU A CA 1
ATOM 2691 C C . GLU A 1 338 ? -4.012 -33.812 -3.834 1 92 338 GLU A C 1
ATOM 2693 O O . GLU A 1 338 ? -5.18 -34.188 -3.936 1 92 338 GLU A O 1
ATOM 2698 N N . LEU A 1 339 ? -3.613 -32.719 -4.363 1 93.94 339 LEU A N 1
ATOM 2699 C CA . LEU A 1 339 ? -4.52 -31.812 -5.062 1 93.94 339 LEU A CA 1
ATOM 2700 C C . LEU A 1 339 ? -4.883 -32.344 -6.438 1 93.94 339 LEU A C 1
ATOM 2702 O O . LEU A 1 339 ? -5.996 -32.125 -6.922 1 93.94 339 LEU A O 1
ATOM 2706 N N . PHE A 1 340 ? -3.91 -33.094 -7.016 1 96.69 340 PHE A N 1
ATOM 2707 C CA . PHE A 1 340 ? -4.094 -33.625 -8.359 1 96.69 340 PHE A CA 1
ATOM 2708 C C . PHE A 1 340 ? -3.705 -35.094 -8.406 1 96.69 340 PHE A C 1
ATOM 2710 O O . PHE A 1 340 ? -2.732 -35.469 -9.062 1 96.69 340 PHE A O 1
ATOM 2717 N N . PRO A 1 341 ? -4.52 -35.938 -7.867 1 95.5 341 PRO A N 1
ATOM 2718 C CA . PRO A 1 341 ? -4.148 -37.344 -7.691 1 95.5 341 PRO A CA 1
ATOM 2719 C C . PRO A 1 341 ? -4.066 -38.094 -9.016 1 95.5 341 PRO A C 1
ATOM 2721 O O . PRO A 1 341 ? -3.367 -39.094 -9.109 1 95.5 341 PRO A O 1
ATOM 2724 N N . SER A 1 342 ? -4.73 -37.594 -10.023 1 97.12 342 SER A N 1
ATOM 2725 C CA . SER A 1 342 ? -4.812 -38.344 -11.273 1 97.12 342 SER A CA 1
ATOM 2726 C C . SER A 1 342 ? -3.752 -37.906 -12.266 1 97.12 342 SER A C 1
ATOM 2728 O O . SER A 1 342 ? -3.572 -38.531 -13.32 1 97.12 342 SER A O 1
ATOM 2730 N N . LEU A 1 343 ? -3.039 -36.844 -11.977 1 98.31 343 LEU A N 1
ATOM 2731 C CA . LEU A 1 343 ? -2.096 -36.312 -12.953 1 98.31 343 LEU A CA 1
ATOM 2732 C C . LEU A 1 343 ? -0.7 -36.875 -12.734 1 98.31 343 LEU A C 1
ATOM 2734 O O . LEU A 1 343 ? -0.294 -37.125 -11.594 1 98.31 343 LEU A O 1
ATOM 2738 N N . ASP A 1 344 ? 0 -37 -13.805 1 97.88 344 ASP A N 1
ATOM 2739 C CA . ASP A 1 344 ? 1.328 -37.594 -13.75 1 97.88 344 ASP A CA 1
ATOM 2740 C C . ASP A 1 344 ? 2.416 -36.531 -13.711 1 97.88 344 ASP A C 1
ATOM 2742 O O . ASP A 1 344 ? 3.486 -36.75 -13.133 1 97.88 344 ASP A O 1
ATOM 2746 N N . LYS A 1 345 ? 2.238 -35.5 -14.453 1 97.88 345 LYS A N 1
ATOM 2747 C CA . LYS A 1 345 ? 3.199 -34.406 -14.531 1 97.88 345 LYS A CA 1
ATOM 2748 C C . LYS A 1 345 ? 2.496 -33.031 -14.484 1 97.88 345 LYS A C 1
ATOM 2750 O O . LYS A 1 345 ? 1.387 -32.875 -15 1 97.88 345 LYS A O 1
ATOM 2755 N N . ILE A 1 346 ? 3.162 -32.094 -13.836 1 98.31 346 ILE A N 1
ATOM 2756 C CA . ILE A 1 346 ? 2.604 -30.766 -13.75 1 98.31 346 ILE A CA 1
ATOM 2757 C C . ILE A 1 346 ? 3.732 -29.734 -13.688 1 98.31 346 ILE A C 1
ATOM 2759 O O . ILE A 1 346 ? 4.828 -30.031 -13.203 1 98.31 346 ILE A O 1
ATOM 2763 N N . VAL A 1 347 ? 3.49 -28.562 -14.234 1 98.75 347 VAL A N 1
ATOM 2764 C CA . VAL A 1 347 ? 4.379 -27.422 -14.031 1 98.75 347 VAL A CA 1
ATOM 2765 C C . VAL A 1 347 ? 3.738 -26.438 -13.07 1 98.75 347 VAL A C 1
ATOM 2767 O O . VAL A 1 347 ? 2.59 -26.016 -13.266 1 98.75 347 VAL A O 1
ATOM 2770 N N . PHE A 1 348 ? 4.426 -26.125 -12.039 1 98.5 348 PHE A N 1
ATOM 2771 C CA . PHE A 1 348 ? 3.967 -25.125 -11.086 1 98.5 348 PHE A CA 1
ATOM 2772 C C . PHE A 1 348 ? 4.555 -23.766 -11.406 1 98.5 348 PHE A C 1
ATOM 2774 O O . PHE A 1 348 ? 5.758 -23.641 -11.656 1 98.5 348 PHE A O 1
ATOM 2781 N N . LEU A 1 349 ? 3.717 -22.734 -11.359 1 98.56 349 LEU A N 1
ATOM 2782 C CA . LEU A 1 349 ? 4.105 -21.391 -11.734 1 98.56 349 LEU A CA 1
ATOM 2783 C C . LEU A 1 349 ? 3.771 -20.391 -10.633 1 98.56 349 LEU A C 1
ATOM 2785 O O . LEU A 1 349 ? 2.637 -20.344 -10.156 1 98.56 349 LEU A O 1
ATOM 2789 N N . ASP A 1 350 ? 4.754 -19.547 -10.211 1 96.88 350 ASP A N 1
ATOM 2790 C CA . ASP A 1 350 ? 4.461 -18.406 -9.352 1 96.88 350 ASP A CA 1
ATOM 2791 C C . ASP A 1 350 ? 3.723 -17.312 -10.117 1 96.88 350 ASP A C 1
ATOM 2793 O O . ASP A 1 350 ? 3.637 -17.359 -11.344 1 96.88 350 ASP A O 1
ATOM 2797 N N . ASP A 1 351 ? 3.209 -16.359 -9.383 1 97.38 351 ASP A N 1
ATOM 2798 C CA . ASP A 1 351 ? 2.369 -15.375 -10.062 1 97.38 351 ASP A CA 1
ATOM 2799 C C . ASP A 1 351 ? 3.174 -14.133 -10.43 1 97.38 351 ASP A C 1
ATOM 2801 O O . ASP A 1 351 ? 2.643 -13.203 -11.039 1 97.38 351 ASP A O 1
ATOM 2805 N N . ASP A 1 352 ? 4.496 -14.117 -10.125 1 97.56 352 ASP A N 1
ATOM 2806 C CA . ASP A 1 352 ? 5.34 -12.984 -10.492 1 97.56 352 ASP A CA 1
ATOM 2807 C C . ASP A 1 352 ? 6.328 -13.367 -11.586 1 97.56 352 ASP A C 1
ATOM 2809 O O . ASP A 1 352 ? 7.492 -12.969 -11.555 1 97.56 352 ASP A O 1
ATOM 2813 N N . ILE A 1 353 ? 5.859 -14.164 -12.492 1 98.56 353 ILE A N 1
ATOM 2814 C CA . ILE A 1 353 ? 6.691 -14.562 -13.625 1 98.56 353 ILE A CA 1
ATOM 2815 C C . ILE A 1 353 ? 6.008 -14.156 -14.93 1 98.56 353 ILE A C 1
ATOM 2817 O O . ILE A 1 353 ? 4.828 -13.797 -14.938 1 98.56 353 ILE A O 1
ATOM 2821 N N . VAL A 1 354 ? 6.777 -14.141 -16 1 98.81 354 VAL A N 1
ATOM 2822 C CA . VAL A 1 354 ? 6.309 -13.992 -17.375 1 98.81 354 VAL A CA 1
ATOM 2823 C C . VAL A 1 354 ? 6.879 -15.117 -18.25 1 98.81 354 VAL A C 1
ATOM 2825 O O . VAL A 1 354 ? 8.078 -15.383 -18.203 1 98.81 354 VAL A O 1
ATOM 2828 N N . ILE A 1 355 ? 6.027 -15.781 -18.969 1 98.88 355 ILE A N 1
ATOM 2829 C CA . ILE A 1 355 ? 6.434 -16.859 -19.859 1 98.88 355 ILE A CA 1
ATOM 2830 C C . ILE A 1 355 ? 6.668 -16.312 -21.266 1 98.88 355 ILE A C 1
ATOM 2832 O O . ILE A 1 355 ? 5.793 -15.648 -21.828 1 98.88 355 ILE A O 1
ATOM 2836 N N . GLN A 1 356 ? 7.844 -16.641 -21.797 1 98.69 356 GLN A N 1
ATOM 2837 C CA . GLN A 1 356 ? 8.234 -15.992 -23.047 1 98.69 356 GLN A CA 1
ATOM 2838 C C . GLN A 1 356 ? 8.461 -17.031 -24.156 1 98.69 356 GLN A C 1
ATOM 2840 O O . GLN A 1 356 ? 8.922 -16.688 -25.25 1 98.69 356 GLN A O 1
ATOM 2845 N N . THR A 1 357 ? 8.148 -18.312 -23.844 1 98.38 357 THR A N 1
ATOM 2846 C CA . THR A 1 357 ? 8.352 -19.375 -24.812 1 98.38 357 THR A CA 1
ATOM 2847 C C . THR A 1 357 ? 7.34 -20.5 -24.594 1 98.38 357 THR A C 1
ATOM 2849 O O . THR A 1 357 ? 6.559 -20.469 -23.641 1 98.38 357 THR A O 1
ATOM 2852 N N . ASP A 1 358 ? 7.383 -21.406 -25.562 1 98.56 358 ASP A N 1
ATOM 2853 C CA . ASP A 1 358 ? 6.605 -22.641 -25.406 1 98.56 358 ASP A CA 1
ATOM 2854 C C . ASP A 1 358 ? 7.199 -23.516 -24.297 1 98.56 358 ASP A C 1
ATOM 2856 O O . ASP A 1 358 ? 8.391 -23.844 -24.328 1 98.56 358 ASP A O 1
ATOM 2860 N N . LEU A 1 359 ? 6.316 -23.922 -23.344 1 98.56 359 LEU A N 1
ATOM 2861 C CA . LEU A 1 359 ? 6.824 -24.688 -22.203 1 98.56 359 LEU A CA 1
ATOM 2862 C C . LEU A 1 359 ? 6.578 -26.172 -22.406 1 98.56 359 LEU A C 1
ATOM 2864 O O . LEU A 1 359 ? 7 -26.984 -21.578 1 98.56 359 LEU A O 1
ATOM 2868 N N . SER A 1 360 ? 5.957 -26.609 -23.5 1 98.19 360 SER A N 1
ATOM 2869 C CA . SER A 1 360 ? 5.609 -28.016 -23.719 1 98.19 360 SER A CA 1
ATOM 2870 C C . SER A 1 360 ? 6.852 -28.891 -23.734 1 98.19 360 SER A C 1
ATOM 2872 O O . SER A 1 360 ? 6.809 -30.047 -23.281 1 98.19 360 SER A O 1
ATOM 2874 N N . PRO A 1 361 ? 8.016 -28.391 -24.172 1 98.12 361 PRO A N 1
ATOM 2875 C CA . PRO A 1 361 ? 9.203 -29.234 -24.172 1 98.12 361 PRO A CA 1
ATOM 2876 C C . PRO A 1 361 ? 9.633 -29.672 -22.766 1 98.12 361 PRO A C 1
ATOM 2878 O O . PRO A 1 361 ? 10.461 -30.578 -22.625 1 98.12 361 PRO A O 1
ATOM 2881 N N . LEU A 1 362 ? 9.18 -29.047 -21.766 1 98.19 362 LEU A N 1
ATOM 2882 C CA . LEU A 1 362 ? 9.477 -29.469 -20.406 1 98.19 362 LEU A CA 1
ATOM 2883 C C . LEU A 1 362 ? 9.023 -30.906 -20.172 1 98.19 362 LEU A C 1
ATOM 2885 O O . LEU A 1 362 ? 9.617 -31.625 -19.375 1 98.19 362 LEU A O 1
ATOM 2889 N N . TRP A 1 363 ? 7.973 -31.391 -20.859 1 97.69 363 TRP A N 1
ATOM 2890 C CA . TRP A 1 363 ? 7.422 -32.719 -20.703 1 97.69 363 TRP A CA 1
ATOM 2891 C C . TRP A 1 363 ? 8.352 -33.781 -21.328 1 97.69 363 TRP A C 1
ATOM 2893 O O . TRP A 1 363 ? 8.258 -34.969 -21 1 97.69 363 TRP A O 1
ATOM 2903 N N . ASP A 1 364 ? 9.258 -33.312 -22.109 1 96.38 364 ASP A N 1
ATOM 2904 C CA . ASP A 1 364 ? 10.156 -34.219 -22.797 1 96.38 364 ASP A CA 1
ATOM 2905 C C . ASP A 1 364 ? 11.43 -34.469 -21.984 1 96.38 364 ASP A C 1
ATOM 2907 O O . ASP A 1 364 ? 12.219 -35.344 -22.312 1 96.38 364 ASP A O 1
ATOM 2911 N N . ILE A 1 365 ? 11.547 -33.719 -21 1 96.25 365 ILE A N 1
ATOM 2912 C CA . ILE A 1 365 ? 12.75 -33.844 -20.172 1 96.25 365 ILE A CA 1
ATOM 2913 C C . ILE A 1 365 ? 12.695 -35.188 -19.406 1 96.25 365 ILE A C 1
ATOM 2915 O O . ILE A 1 365 ? 11.688 -35.469 -18.766 1 96.25 365 ILE A O 1
ATOM 2919 N N . ASP A 1 366 ? 13.758 -35.906 -19.516 1 95.12 366 ASP A N 1
ATOM 2920 C CA . ASP A 1 366 ? 13.898 -37.094 -18.688 1 95.12 366 ASP A CA 1
ATOM 2921 C C . ASP A 1 366 ? 14.32 -36.719 -17.266 1 95.12 366 ASP A C 1
ATOM 2923 O O . ASP A 1 366 ? 15.469 -36.344 -17.031 1 95.12 366 ASP A O 1
ATOM 2927 N N . MET A 1 367 ? 13.5 -37 -16.359 1 95.94 367 MET A N 1
ATOM 2928 C CA . MET A 1 367 ? 13.711 -36.594 -14.984 1 95.94 367 MET A CA 1
ATOM 2929 C C . MET A 1 367 ? 14.617 -37.562 -14.25 1 95.94 367 MET A C 1
ATOM 2931 O O . MET A 1 367 ? 15.023 -37.312 -13.117 1 95.94 367 MET A O 1
ATOM 2935 N N . ASN A 1 368 ? 14.969 -38.656 -14.891 1 95.56 368 ASN A N 1
ATOM 2936 C CA . ASN A 1 368 ? 15.867 -39.656 -14.352 1 95.56 368 ASN A CA 1
ATOM 2937 C C . ASN A 1 368 ? 15.438 -40.125 -12.961 1 95.56 368 ASN A C 1
ATOM 2939 O O . ASN A 1 368 ? 16.25 -40.188 -12.039 1 95.56 368 ASN A O 1
ATOM 2943 N N . GLY A 1 369 ? 14.164 -40.219 -12.789 1 96.44 369 GLY A N 1
ATOM 2944 C CA . GLY A 1 369 ? 13.625 -40.75 -11.539 1 96.44 369 GLY A CA 1
ATOM 2945 C C . GLY A 1 369 ? 13.492 -39.688 -10.469 1 96.44 369 GLY A C 1
ATOM 2946 O O . GLY A 1 369 ? 13.102 -39.969 -9.336 1 96.44 369 GLY A O 1
ATOM 2947 N N . LYS A 1 370 ? 13.781 -38.469 -10.797 1 98.19 370 LYS A N 1
ATOM 2948 C CA . LYS A 1 370 ? 13.648 -37.375 -9.836 1 98.19 370 LYS A CA 1
ATOM 2949 C C . LYS A 1 370 ? 12.25 -36.781 -9.891 1 98.19 370 LYS A C 1
ATOM 2951 O O . LYS A 1 370 ? 11.508 -37 -10.852 1 98.19 370 LYS A O 1
ATOM 2956 N N . VAL A 1 371 ? 11.938 -36.062 -8.875 1 98.56 371 VAL A N 1
ATOM 2957 C CA . VAL A 1 371 ? 10.586 -35.562 -8.688 1 98.56 371 VAL A CA 1
ATOM 2958 C C . VAL A 1 371 ? 10.469 -34.125 -9.242 1 98.56 371 VAL A C 1
ATOM 2960 O O . VAL A 1 371 ? 9.484 -33.781 -9.898 1 98.56 371 VAL A O 1
ATOM 2963 N N . ASN A 1 372 ? 11.5 -33.344 -8.992 1 98.62 372 ASN A N 1
ATOM 2964 C CA . ASN A 1 372 ? 11.453 -31.906 -9.289 1 98.62 372 ASN A CA 1
ATOM 2965 C C . ASN A 1 372 ? 12.508 -31.516 -10.312 1 98.62 372 ASN A C 1
ATOM 2967 O O . ASN A 1 372 ? 13.703 -31.703 -10.086 1 98.62 372 ASN A O 1
ATOM 2971 N N . GLY A 1 373 ? 12.023 -31.062 -11.492 1 98.56 373 GLY A N 1
ATOM 2972 C CA . GLY A 1 373 ? 12.93 -30.391 -12.414 1 98.56 373 GLY A CA 1
ATOM 2973 C C . GLY A 1 373 ? 13.039 -28.906 -12.148 1 98.56 373 GLY A C 1
ATOM 2974 O O . GLY A 1 373 ? 12.039 -28.172 -12.234 1 98.56 373 GLY A O 1
ATOM 2975 N N . ALA A 1 374 ? 14.281 -28.406 -11.812 1 98.12 374 ALA A N 1
ATOM 2976 C CA . ALA A 1 374 ? 14.461 -27 -11.438 1 98.12 374 ALA A CA 1
ATOM 2977 C C . ALA A 1 374 ? 15.836 -26.5 -11.867 1 98.12 374 A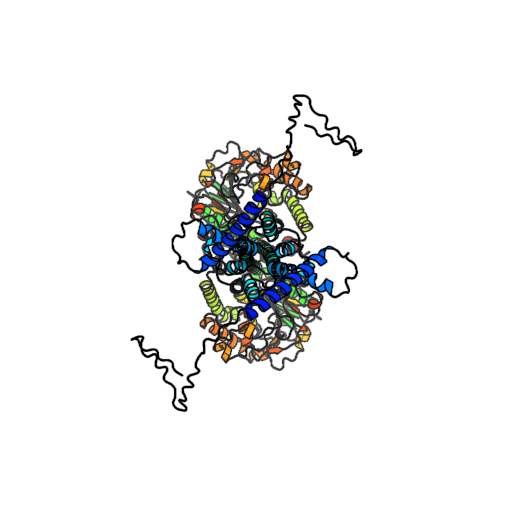LA A C 1
ATOM 2979 O O . ALA A 1 374 ? 16.766 -27.281 -12.055 1 98.12 374 ALA A O 1
ATOM 2980 N N . VAL A 1 375 ? 15.898 -25.219 -12.023 1 96.94 375 VAL A N 1
ATOM 2981 C CA . VAL A 1 375 ? 17.172 -24.562 -12.367 1 96.94 375 VAL A CA 1
ATOM 2982 C C . VAL A 1 375 ? 17.984 -24.328 -11.102 1 96.94 375 VAL A C 1
ATOM 2984 O O . VAL A 1 375 ? 17.484 -23.781 -10.125 1 96.94 375 VAL A O 1
ATOM 2987 N N . GLU A 1 376 ? 19.203 -24.719 -11.148 1 96.25 376 GLU A N 1
ATOM 2988 C CA . GLU A 1 376 ? 20.094 -24.438 -10.031 1 96.25 376 GLU A CA 1
ATOM 2989 C C . GLU A 1 376 ? 20.5 -22.969 -10.008 1 96.25 376 GLU A C 1
ATOM 2991 O O . GLU A 1 376 ? 20.688 -22.359 -11.062 1 96.25 376 GLU A O 1
ATOM 2996 N N . THR A 1 377 ? 20.703 -22.453 -8.805 1 95.75 377 THR A N 1
ATOM 2997 C CA . THR A 1 377 ? 20.969 -21.016 -8.688 1 95.75 377 THR A CA 1
ATOM 2998 C C . THR A 1 377 ? 22.328 -20.766 -8.055 1 95.75 377 THR A C 1
ATOM 3000 O O . THR A 1 377 ? 22.5 -19.797 -7.312 1 95.75 377 THR A O 1
ATOM 3003 N N . CYS A 1 378 ? 23.328 -21.609 -8.289 1 94.12 378 CYS A N 1
ATOM 3004 C CA . CYS A 1 378 ? 24.594 -21.438 -7.609 1 94.12 378 CYS A CA 1
ATOM 3005 C C . CYS A 1 378 ? 25.734 -21.297 -8.609 1 94.12 378 CYS A C 1
ATOM 3007 O O . CYS A 1 378 ? 26.906 -21.266 -8.227 1 94.12 378 CYS A O 1
ATOM 3009 N N . ARG A 1 379 ? 25.531 -21.219 -9.859 1 86.69 379 ARG A N 1
ATOM 3010 C CA . ARG A 1 379 ? 26.609 -21.266 -10.828 1 86.69 379 ARG A CA 1
ATOM 3011 C C . ARG A 1 379 ? 26.594 -20.047 -11.734 1 86.69 379 ARG A C 1
ATOM 3013 O O . ARG A 1 379 ? 27.438 -19.906 -12.625 1 86.69 379 ARG A O 1
ATOM 3020 N N . GLY A 1 380 ? 25.859 -19.094 -11.492 1 81.06 380 GLY A N 1
ATOM 3021 C CA . GLY A 1 380 ? 25.797 -17.938 -12.375 1 81.06 380 GLY A CA 1
ATOM 3022 C C . GLY A 1 380 ? 26.578 -16.734 -11.852 1 81.06 380 GLY A C 1
ATOM 3023 O O . GLY A 1 380 ? 27.156 -16.797 -10.766 1 81.06 380 GLY A O 1
ATOM 3024 N N . GLU A 1 381 ? 26.672 -15.742 -12.648 1 76.06 381 GLU A N 1
ATOM 3025 C CA . GLU A 1 381 ? 27.484 -14.562 -12.367 1 76.06 381 GLU A CA 1
ATOM 3026 C C . GLU A 1 381 ? 26.734 -13.562 -11.5 1 76.06 381 GLU A C 1
ATOM 3028 O O . GLU A 1 381 ? 27.344 -12.719 -10.836 1 76.06 381 GLU A O 1
ATOM 3033 N N . ASP A 1 382 ? 25.516 -13.719 -11.516 1 78.5 382 ASP A N 1
ATOM 3034 C CA . ASP A 1 382 ? 24.734 -12.797 -10.695 1 78.5 382 ASP A CA 1
ATOM 3035 C C . ASP A 1 382 ? 24.812 -13.18 -9.219 1 78.5 382 ASP A C 1
ATOM 3037 O O . ASP A 1 382 ? 24.219 -14.18 -8.805 1 78.5 382 ASP A O 1
ATOM 3041 N N . LYS A 1 383 ? 25.406 -12.32 -8.461 1 73.12 383 LYS A N 1
ATOM 3042 C CA . LYS A 1 383 ? 25.672 -12.625 -7.059 1 73.12 383 LYS A CA 1
ATOM 3043 C C . LYS A 1 383 ? 24.375 -12.609 -6.242 1 73.12 383 LYS A C 1
ATOM 3045 O O . LYS A 1 383 ? 24.312 -13.219 -5.172 1 73.12 383 LYS A O 1
ATOM 3050 N N . TYR A 1 384 ? 23.422 -11.984 -6.746 1 73.44 384 TYR A N 1
ATOM 3051 C CA . TYR A 1 384 ? 22.203 -11.852 -5.965 1 73.44 384 TYR A CA 1
ATOM 3052 C C . TYR A 1 384 ? 21.312 -13.086 -6.109 1 73.44 384 TYR A C 1
ATOM 3054 O O . TYR A 1 384 ? 20.594 -13.453 -5.184 1 73.44 384 TYR A O 1
ATOM 3062 N N . VAL A 1 385 ? 21.5 -13.742 -7.277 1 79.5 385 VAL A N 1
ATOM 3063 C CA . VAL A 1 385 ? 20.484 -14.773 -7.477 1 79.5 385 VAL A CA 1
ATOM 3064 C C . VAL A 1 385 ? 21.156 -16.062 -7.965 1 79.5 385 VAL A C 1
ATOM 3066 O O . VAL A 1 385 ? 20.578 -17.141 -7.863 1 79.5 385 VAL A O 1
ATOM 3069 N N . MET A 1 386 ? 22.391 -15.977 -8.375 1 83.88 386 MET A N 1
ATOM 3070 C CA . MET A 1 386 ? 22.969 -17.172 -8.984 1 83.88 386 MET A CA 1
ATOM 3071 C C . MET A 1 386 ? 24.172 -17.656 -8.18 1 83.88 386 MET A C 1
ATOM 3073 O O . MET A 1 386 ? 25.031 -18.359 -8.711 1 83.88 386 MET A O 1
ATOM 3077 N N . SER A 1 387 ? 24.25 -17.281 -6.977 1 89.44 387 SER A N 1
ATOM 3078 C CA . SER A 1 387 ? 25.281 -17.781 -6.066 1 89.44 387 SER A CA 1
ATOM 3079 C C . SER A 1 387 ? 24.656 -18.359 -4.797 1 89.44 387 SER A C 1
ATOM 3081 O O . SER A 1 387 ? 25.234 -18.25 -3.715 1 89.44 387 SER A O 1
ATOM 3083 N N . LYS A 1 388 ? 23.578 -18.922 -4.992 1 93.31 388 LYS A N 1
ATOM 3084 C CA . LYS A 1 388 ? 22.812 -19.359 -3.834 1 93.31 388 LYS A CA 1
ATOM 3085 C C . LYS A 1 388 ? 23.031 -20.844 -3.562 1 93.31 388 LYS A C 1
ATOM 3087 O O . LYS A 1 388 ? 22.875 -21.672 -4.457 1 93.31 388 LYS A O 1
ATOM 3092 N N . ARG A 1 389 ? 23.422 -21.078 -2.4 1 95.94 389 ARG A N 1
ATOM 3093 C CA . ARG A 1 389 ? 23.641 -22.422 -1.895 1 95.94 389 ARG A CA 1
ATOM 3094 C C . ARG A 1 389 ? 22.844 -22.672 -0.623 1 95.94 389 ARG A C 1
ATOM 3096 O O . ARG A 1 389 ? 22.156 -21.781 -0.135 1 95.94 389 ARG A O 1
ATOM 3103 N N . PHE A 1 390 ? 22.844 -23.875 -0.128 1 96.88 390 PHE A N 1
ATOM 3104 C CA . PHE A 1 390 ? 22.094 -24.188 1.077 1 96.88 390 PHE A CA 1
ATOM 3105 C C . PHE A 1 390 ? 22.453 -23.234 2.211 1 96.88 390 PHE A C 1
ATOM 3107 O O . PHE A 1 390 ? 21.594 -22.844 2.996 1 96.88 390 PHE A O 1
ATOM 3114 N N . LYS A 1 391 ? 23.656 -22.844 2.293 1 95.31 391 LYS A N 1
ATOM 3115 C CA . LYS A 1 391 ? 24.109 -21.953 3.357 1 95.31 391 LYS A CA 1
ATOM 3116 C C . LYS A 1 391 ? 23.453 -20.578 3.254 1 95.31 391 LYS A C 1
ATOM 3118 O O . LYS A 1 391 ? 23.422 -19.828 4.23 1 95.31 391 LYS A O 1
ATOM 3123 N N . SER A 1 392 ? 23 -20.266 2.031 1 92.88 392 SER A N 1
ATOM 3124 C CA . SER A 1 392 ? 22.328 -18.984 1.832 1 92.88 392 SER A CA 1
ATOM 3125 C C . SER A 1 392 ? 20.953 -18.984 2.488 1 92.88 392 SER A C 1
ATOM 3127 O O . SER A 1 392 ? 20.391 -17.922 2.754 1 92.88 392 SER A O 1
ATOM 3129 N N . TYR A 1 393 ? 20.406 -20.172 2.795 1 93.56 393 TYR A N 1
ATOM 3130 C CA . TYR A 1 393 ? 19 -20.25 3.191 1 93.56 393 TYR A CA 1
ATOM 3131 C C . TYR A 1 393 ? 18.859 -20.953 4.539 1 93.56 393 TYR A C 1
ATOM 3133 O O . TYR A 1 393 ? 17.859 -20.75 5.242 1 93.56 393 TYR A O 1
ATOM 3141 N N . LEU A 1 394 ? 19.828 -21.703 4.91 1 96.38 394 LEU A N 1
ATOM 3142 C CA . LEU A 1 394 ? 19.75 -22.5 6.129 1 96.38 394 LEU A CA 1
ATOM 3143 C C . LEU A 1 394 ? 20.828 -22.078 7.125 1 96.38 394 LEU A C 1
ATOM 3145 O O . LEU A 1 394 ? 21.906 -21.625 6.73 1 96.38 394 LEU A O 1
ATOM 3149 N N . ASN A 1 395 ? 20.531 -22.281 8.398 1 96.12 395 ASN A N 1
ATOM 3150 C CA . ASN A 1 395 ? 21.438 -21.922 9.469 1 96.12 395 ASN A CA 1
ATOM 3151 C C . ASN A 1 395 ? 22.391 -23.078 9.805 1 96.12 395 ASN A C 1
ATOM 3153 O O . ASN A 1 395 ? 22.109 -23.891 10.695 1 96.12 395 ASN A O 1
ATOM 3157 N N . PHE A 1 396 ? 23.531 -23.031 9.344 1 96.75 396 PHE A N 1
ATOM 3158 C CA . PHE A 1 396 ? 24.469 -24.141 9.5 1 96.75 396 PHE A CA 1
ATOM 3159 C C . PHE A 1 396 ? 25.219 -24.031 10.828 1 96.75 396 PHE A C 1
ATOM 3161 O O . PHE A 1 396 ? 26.016 -24.906 11.164 1 96.75 396 PHE A O 1
ATOM 3168 N N . SER A 1 397 ? 25 -22.984 11.531 1 95.5 397 SER A N 1
ATOM 3169 C CA . SER A 1 397 ? 25.5 -22.938 12.906 1 95.5 397 SER A CA 1
ATOM 3170 C C . SER A 1 397 ? 24.688 -23.844 13.828 1 95.5 397 SER A C 1
ATOM 3172 O O . SER A 1 397 ? 25.125 -24.172 14.922 1 95.5 397 SER A O 1
ATOM 3174 N N . HIS A 1 398 ? 23.531 -24.125 13.414 1 95.88 398 HIS A N 1
ATOM 3175 C CA . HIS A 1 398 ? 22.703 -25.047 14.18 1 95.88 398 HIS A CA 1
ATOM 3176 C C . HIS A 1 398 ? 23.078 -26.5 13.898 1 95.88 398 HIS A C 1
ATOM 3178 O O . HIS A 1 398 ? 23.172 -26.906 12.742 1 95.88 398 HIS A O 1
ATOM 3184 N N . PRO A 1 399 ? 23.219 -27.281 14.898 1 96 399 PRO A N 1
ATOM 3185 C CA . PRO A 1 399 ? 23.703 -28.656 14.711 1 96 399 PRO A CA 1
ATOM 3186 C C . PRO A 1 399 ? 22.75 -29.5 13.875 1 96 399 PRO A C 1
ATOM 3188 O O . PRO A 1 399 ? 23.188 -30.328 13.078 1 96 399 PRO A O 1
ATOM 3191 N N . LEU A 1 400 ? 21.516 -29.266 14.008 1 96.38 400 LEU A N 1
ATOM 3192 C CA . LEU A 1 400 ? 20.531 -30.062 13.273 1 96.38 400 LEU A CA 1
ATOM 3193 C C . LEU A 1 400 ? 20.719 -29.906 11.766 1 96.38 400 LEU A C 1
ATOM 3195 O O . LEU A 1 400 ? 20.594 -30.875 11.016 1 96.38 400 LEU A O 1
ATOM 3199 N N . ILE A 1 401 ? 20.969 -28.688 11.336 1 97.75 401 ILE A N 1
ATOM 3200 C CA . ILE A 1 401 ? 21.172 -28.406 9.914 1 97.75 401 ILE A CA 1
ATOM 3201 C C . ILE A 1 401 ? 22.547 -28.906 9.477 1 97.75 401 ILE A C 1
ATOM 3203 O O . ILE A 1 401 ? 22.672 -29.609 8.469 1 97.75 401 ILE A O 1
ATOM 3207 N N . ALA A 1 402 ? 23.531 -28.703 10.281 1 97.12 402 ALA A N 1
ATOM 3208 C CA . ALA A 1 402 ? 24.922 -29.031 9.953 1 97.12 402 ALA A CA 1
ATOM 3209 C C . ALA A 1 402 ? 25.109 -30.547 9.852 1 97.12 402 ALA A C 1
ATOM 3211 O O . ALA A 1 402 ? 25.906 -31.031 9.047 1 97.12 402 ALA A O 1
ATOM 3212 N N . GLU A 1 403 ? 24.344 -31.25 10.602 1 97 403 GLU A N 1
ATOM 3213 C CA . GLU A 1 403 ? 24.484 -32.719 10.656 1 97 403 GLU A CA 1
ATOM 3214 C C . GLU A 1 403 ? 23.797 -33.375 9.469 1 97 403 GLU A C 1
ATOM 3216 O O . GLU A 1 403 ? 24.125 -34.5 9.094 1 97 403 GLU A O 1
ATOM 3221 N N . HIS A 1 404 ? 22.922 -32.656 8.836 1 96.69 404 HIS A N 1
ATOM 3222 C CA . HIS A 1 404 ? 22.078 -33.344 7.859 1 96.69 404 HIS A CA 1
ATOM 3223 C C . HIS A 1 404 ? 22.375 -32.844 6.445 1 96.69 404 HIS A C 1
ATOM 3225 O O . HIS A 1 404 ? 22.047 -33.5 5.469 1 96.69 404 HIS A O 1
ATOM 3231 N N . PHE A 1 405 ? 23 -31.672 6.355 1 97.44 405 PHE A N 1
ATOM 3232 C CA . PHE A 1 405 ? 23.125 -31.094 5.023 1 97.44 405 PHE A CA 1
ATOM 3233 C C . PHE A 1 405 ? 24.516 -30.516 4.801 1 97.44 405 PHE A C 1
ATOM 3235 O O . PHE A 1 405 ? 25.234 -30.234 5.762 1 97.44 405 PHE A O 1
ATOM 3242 N N . ASP A 1 406 ? 24.891 -30.328 3.545 1 97.62 406 ASP A N 1
ATOM 3243 C CA . ASP A 1 406 ? 26.125 -29.703 3.117 1 97.62 406 ASP A CA 1
ATOM 3244 C C . ASP A 1 406 ? 25.891 -28.25 2.715 1 97.62 406 ASP A C 1
ATOM 3246 O O . ASP A 1 406 ? 25.109 -27.969 1.796 1 97.62 406 ASP A O 1
ATOM 3250 N N . PRO A 1 407 ? 26.578 -27.375 3.359 1 96.75 407 PRO A N 1
ATOM 3251 C CA . PRO A 1 407 ? 26.375 -25.953 3.086 1 96.75 407 PRO A CA 1
ATOM 3252 C C . PRO A 1 407 ? 26.703 -25.562 1.645 1 96.75 407 PRO A C 1
ATOM 3254 O O . PRO A 1 407 ? 26.219 -24.547 1.145 1 96.75 407 PRO A O 1
ATOM 3257 N N . SER A 1 408 ? 27.406 -26.359 0.936 1 96.12 408 SER A N 1
ATOM 3258 C CA . SER A 1 408 ? 27.891 -26.016 -0.398 1 96.12 408 SER A CA 1
ATOM 3259 C C . SER A 1 408 ? 26.938 -26.531 -1.478 1 96.12 408 SER A C 1
ATOM 3261 O O . SER A 1 408 ? 27.094 -26.219 -2.658 1 96.12 408 SER A O 1
ATOM 3263 N N . GLU A 1 409 ? 25.922 -27.266 -1.083 1 96.62 409 GLU A N 1
ATOM 3264 C CA . GLU A 1 409 ? 24.938 -27.75 -2.059 1 96.62 409 GLU A CA 1
ATOM 3265 C C . GLU A 1 409 ? 24.203 -26.594 -2.721 1 96.62 409 GLU A C 1
ATOM 3267 O O . GLU A 1 409 ? 23.922 -25.578 -2.078 1 96.62 409 GLU A O 1
ATOM 3272 N N . CYS A 1 410 ? 23.906 -26.828 -4.004 1 96.5 410 CYS A N 1
ATOM 3273 C CA . CYS A 1 410 ? 23.234 -25.781 -4.762 1 96.5 410 CYS A CA 1
ATOM 3274 C C . CYS A 1 410 ? 21.766 -25.656 -4.355 1 96.5 410 CYS A C 1
ATOM 3276 O O . CYS A 1 410 ? 21.109 -26.672 -4.113 1 96.5 410 CYS A O 1
ATOM 3278 N N . ALA A 1 411 ? 21.359 -24.438 -4.242 1 96.62 411 ALA A N 1
ATOM 3279 C CA . ALA A 1 411 ? 19.922 -24.188 -4.207 1 96.62 411 ALA A CA 1
ATOM 3280 C C . ALA A 1 411 ? 19.312 -24.203 -5.609 1 96.62 411 ALA A C 1
ATOM 3282 O O . ALA A 1 411 ? 20.031 -24.406 -6.594 1 96.62 411 ALA A O 1
ATOM 3283 N N . TRP A 1 412 ? 18.062 -24.141 -5.719 1 96.69 412 TRP A N 1
ATOM 3284 C CA . TRP A 1 412 ? 17.406 -24.125 -7.02 1 96.69 412 TRP A CA 1
ATOM 3285 C C . TRP A 1 412 ? 16.25 -23.125 -7.023 1 96.69 412 TRP A C 1
ATOM 3287 O O . TRP A 1 412 ? 15.805 -22.672 -5.965 1 96.69 412 TRP A O 1
ATOM 3297 N N . ALA A 1 413 ? 15.789 -22.734 -8.227 1 95.25 413 ALA A N 1
ATOM 3298 C CA . ALA A 1 413 ? 14.766 -21.719 -8.43 1 95.25 413 ALA A CA 1
ATOM 3299 C C . ALA A 1 413 ? 13.375 -22.266 -8.102 1 95.25 413 ALA A C 1
ATOM 3301 O O . ALA A 1 413 ? 13.016 -23.359 -8.547 1 95.25 413 ALA A O 1
ATOM 3302 N N . TYR A 1 414 ? 12.578 -21.453 -7.414 1 92.06 414 TYR A N 1
ATOM 3303 C CA . TYR A 1 414 ? 11.328 -21.875 -6.801 1 92.06 414 TYR A CA 1
ATOM 3304 C C . TYR A 1 414 ? 10.133 -21.391 -7.621 1 92.06 414 TYR A C 1
ATOM 3306 O O . TYR A 1 414 ? 9.008 -21.875 -7.43 1 92.06 414 TYR A O 1
ATOM 3314 N N . GLY A 1 415 ? 10.273 -20.578 -8.602 1 95.31 415 GLY A N 1
ATOM 3315 C CA . GLY A 1 415 ? 9.164 -19.859 -9.211 1 95.31 415 GLY A CA 1
ATOM 3316 C C . GLY A 1 415 ? 8.562 -20.594 -10.398 1 95.31 415 GLY A C 1
ATOM 3317 O O . GLY A 1 415 ? 7.441 -20.297 -10.812 1 95.31 415 GLY A O 1
ATOM 3318 N N . MET A 1 416 ? 9.281 -21.547 -10.969 1 97.75 416 MET A N 1
ATOM 3319 C CA . MET A 1 416 ? 8.812 -22.422 -12.039 1 97.75 416 MET A CA 1
ATOM 3320 C C . MET A 1 416 ? 9.477 -23.797 -11.953 1 97.75 416 MET A C 1
ATOM 3322 O O . MET A 1 416 ? 10.695 -23.906 -12.109 1 97.75 416 MET A O 1
ATOM 3326 N N . ASN A 1 417 ? 8.688 -24.812 -11.758 1 98.44 417 ASN A N 1
ATOM 3327 C CA . ASN A 1 417 ? 9.195 -26.172 -11.609 1 98.44 417 ASN A CA 1
ATOM 3328 C C . ASN A 1 417 ? 8.312 -27.172 -12.352 1 98.44 417 ASN A C 1
ATOM 3330 O O . ASN A 1 417 ? 7.094 -27.031 -12.398 1 98.44 417 ASN A O 1
ATOM 3334 N N . ILE A 1 418 ? 8.961 -28.141 -12.906 1 98.62 418 ILE A N 1
ATOM 3335 C CA . ILE A 1 418 ? 8.219 -29.266 -13.453 1 98.62 418 ILE A CA 1
ATOM 3336 C C . ILE A 1 418 ? 8.297 -30.453 -12.484 1 98.62 418 ILE A C 1
ATOM 3338 O O . ILE A 1 418 ? 9.391 -30.828 -12.055 1 98.62 418 ILE A O 1
ATOM 3342 N N . PHE A 1 419 ? 7.129 -31.047 -12.164 1 98.69 419 PHE A N 1
ATOM 3343 C CA . PHE A 1 419 ? 7.074 -32.094 -11.172 1 98.69 419 PHE A CA 1
ATOM 3344 C C . PHE A 1 419 ? 6.578 -33.406 -11.797 1 98.69 419 PHE A C 1
ATOM 3346 O O . PHE A 1 419 ? 5.594 -33.406 -12.531 1 98.69 419 PHE A O 1
ATOM 3353 N N . ASP A 1 420 ? 7.309 -34.438 -11.539 1 98.56 420 ASP A N 1
ATOM 3354 C CA . ASP A 1 420 ? 6.816 -35.812 -11.797 1 98.56 420 ASP A CA 1
ATOM 3355 C C . ASP A 1 420 ? 6 -36.312 -10.609 1 98.56 420 ASP A C 1
ATOM 3357 O O . ASP A 1 420 ? 6.559 -36.844 -9.641 1 98.56 420 ASP A O 1
ATOM 3361 N N . LEU A 1 421 ? 4.703 -36.281 -10.766 1 98.12 421 LEU A N 1
ATOM 3362 C CA . LEU A 1 421 ? 3.83 -36.625 -9.648 1 98.12 421 LEU A CA 1
ATOM 3363 C C . LEU A 1 421 ? 3.803 -38.125 -9.391 1 98.12 421 LEU A C 1
ATOM 3365 O O . LEU A 1 421 ? 3.611 -38.562 -8.258 1 98.12 421 LEU A O 1
ATOM 3369 N N . GLU A 1 422 ? 3.955 -38.875 -10.391 1 96.94 422 GLU A N 1
ATOM 3370 C CA . GLU A 1 422 ? 4.051 -40.312 -10.211 1 96.94 422 GLU A CA 1
ATOM 3371 C C . GLU A 1 422 ? 5.227 -40.688 -9.305 1 96.94 422 GLU A C 1
ATOM 3373 O O . GLU A 1 422 ? 5.074 -41.469 -8.375 1 96.94 422 GLU A O 1
ATOM 3378 N N . GLU A 1 423 ? 6.348 -40.125 -9.625 1 97.88 423 GLU A N 1
ATOM 3379 C CA . GLU A 1 423 ? 7.527 -40.375 -8.797 1 97.88 423 GLU A CA 1
ATOM 3380 C C . GLU A 1 423 ? 7.344 -39.781 -7.395 1 97.88 423 GLU A C 1
ATOM 3382 O O . GLU A 1 423 ? 7.785 -40.406 -6.41 1 97.88 423 GLU A O 1
ATOM 3387 N N . TRP A 1 424 ? 6.746 -38.656 -7.324 1 98.38 424 TRP A N 1
ATOM 3388 C CA . TRP A 1 424 ? 6.531 -37.969 -6.047 1 98.38 424 TRP A CA 1
ATOM 3389 C C . TRP A 1 424 ? 5.719 -38.844 -5.102 1 98.38 424 TRP A C 1
ATOM 3391 O O . TRP A 1 424 ? 6.039 -38.938 -3.914 1 98.38 424 TRP A O 1
ATOM 3401 N N . ARG A 1 425 ? 4.738 -39.5 -5.594 1 97.44 425 ARG A N 1
ATOM 3402 C CA . ARG A 1 425 ? 3.844 -40.344 -4.793 1 97.44 425 ARG A CA 1
ATOM 3403 C C . ARG A 1 425 ? 4.59 -41.531 -4.18 1 97.44 425 ARG A C 1
ATOM 3405 O O . ARG A 1 425 ? 4.109 -42.125 -3.227 1 97.44 425 ARG A O 1
ATOM 3412 N N . LYS A 1 426 ? 5.75 -41.781 -4.68 1 97.25 426 LYS A N 1
ATOM 3413 C CA . LYS A 1 426 ? 6.562 -42.875 -4.168 1 97.25 426 LYS A CA 1
ATOM 3414 C C . LYS A 1 426 ? 7.535 -42.375 -3.098 1 97.25 426 LYS A C 1
ATOM 3416 O O . LYS A 1 426 ? 8.305 -43.188 -2.545 1 97.25 426 LYS A O 1
ATOM 3421 N N . THR A 1 427 ? 7.465 -41.125 -2.805 1 97 427 THR A N 1
ATOM 3422 C CA . THR A 1 427 ? 8.422 -40.562 -1.876 1 97 427 THR A CA 1
ATOM 3423 C C . THR A 1 427 ? 7.719 -40.031 -0.621 1 97 427 THR A C 1
ATOM 3425 O O . THR A 1 427 ? 6.492 -40.125 -0.518 1 97 427 THR A O 1
ATOM 3428 N N . ASN A 1 428 ? 8.531 -39.531 0.339 1 95.19 428 ASN A N 1
ATOM 3429 C CA . ASN A 1 428 ? 8.023 -38.938 1.572 1 95.19 428 ASN A CA 1
ATOM 3430 C C . ASN A 1 428 ? 8.297 -37.438 1.626 1 95.19 428 ASN A C 1
ATOM 3432 O O . ASN A 1 428 ? 8.523 -36.875 2.701 1 95.19 428 ASN A O 1
ATOM 3436 N N . ILE A 1 429 ? 8.289 -36.844 0.511 1 96.62 429 ILE A N 1
ATOM 3437 C CA . ILE A 1 429 ? 8.703 -35.438 0.387 1 96.62 429 ILE A CA 1
ATOM 3438 C C . ILE A 1 429 ? 7.789 -34.562 1.23 1 96.62 429 ILE A C 1
ATOM 3440 O O . ILE A 1 429 ? 8.266 -33.75 2.016 1 96.62 429 ILE A O 1
ATOM 3444 N N . SER A 1 430 ? 6.504 -34.688 1.123 1 91.38 430 SER A N 1
ATOM 3445 C CA . SER A 1 430 ? 5.551 -33.844 1.855 1 91.38 430 SER A CA 1
ATOM 3446 C C . SER A 1 430 ? 5.707 -34.031 3.361 1 91.38 430 SER A C 1
ATOM 3448 O O . SER A 1 430 ? 5.691 -33.062 4.113 1 91.38 430 SER A O 1
ATOM 3450 N N . HIS A 1 431 ? 5.934 -35.219 3.766 1 92.38 431 HIS A N 1
ATOM 3451 C CA . HIS A 1 431 ? 6.145 -35.531 5.18 1 92.38 431 HIS A CA 1
ATOM 3452 C C . HIS A 1 431 ? 7.434 -34.875 5.684 1 92.38 431 HIS A C 1
ATOM 3454 O O . HIS A 1 431 ? 7.473 -34.344 6.789 1 92.38 431 HIS A O 1
ATOM 3460 N N . THR A 1 432 ? 8.438 -35.031 4.871 1 95.56 432 THR A N 1
ATOM 3461 C CA . THR A 1 432 ? 9.711 -34.438 5.227 1 95.56 432 THR A CA 1
ATOM 3462 C C . THR A 1 432 ? 9.547 -32.906 5.379 1 95.56 432 THR A C 1
ATOM 3464 O O . THR A 1 432 ? 10.094 -32.312 6.309 1 95.56 432 THR A O 1
ATOM 3467 N N . TYR A 1 433 ? 8.859 -32.344 4.512 1 93.81 433 TYR A N 1
ATOM 3468 C CA . TYR A 1 433 ? 8.586 -30.906 4.566 1 93.81 433 TYR A CA 1
ATOM 3469 C C . TYR A 1 433 ? 7.945 -30.516 5.898 1 93.81 433 TYR A C 1
ATOM 3471 O O . TYR A 1 433 ? 8.414 -29.609 6.582 1 93.81 433 TYR A O 1
ATOM 3479 N N . TYR A 1 434 ? 6.984 -31.234 6.27 1 88.38 434 TYR A N 1
ATOM 3480 C CA . TYR A 1 434 ? 6.25 -30.938 7.496 1 88.38 434 TYR A CA 1
ATOM 3481 C C . TYR A 1 434 ? 7.121 -31.172 8.727 1 88.38 434 TYR A C 1
ATOM 3483 O O . TYR A 1 434 ? 7.066 -30.406 9.688 1 88.38 434 TYR A O 1
ATOM 3491 N N . TYR A 1 435 ? 7.797 -32.188 8.711 1 92.25 435 TYR A N 1
ATOM 3492 C CA . TYR A 1 435 ? 8.695 -32.5 9.82 1 92.25 435 TYR A CA 1
ATOM 3493 C C . TYR A 1 435 ? 9.648 -31.359 10.102 1 92.25 435 TYR A C 1
ATOM 3495 O O . TYR A 1 435 ? 9.805 -30.922 11.242 1 92.25 435 TYR A O 1
ATOM 3503 N N . TRP A 1 436 ? 10.203 -30.891 9.039 1 93.38 436 TRP A N 1
ATOM 3504 C CA . TRP A 1 436 ? 11.219 -29.859 9.219 1 93.38 436 TRP A CA 1
ATOM 3505 C C . TRP A 1 436 ? 10.578 -28.531 9.586 1 93.38 436 TRP A C 1
ATOM 3507 O O . TRP A 1 436 ? 11.18 -27.719 10.297 1 93.38 436 TRP A O 1
ATOM 3517 N N . LEU A 1 437 ? 9.414 -28.266 9.078 1 88.25 437 LEU A N 1
ATOM 3518 C CA . LEU A 1 437 ? 8.68 -27.094 9.547 1 88.25 437 LEU A CA 1
ATOM 3519 C C . LEU A 1 437 ? 8.484 -27.141 11.062 1 88.25 437 LEU A C 1
ATOM 3521 O O . LEU A 1 437 ? 8.688 -26.141 11.75 1 88.25 437 LEU A O 1
ATOM 3525 N N . GLN A 1 438 ? 8.125 -28.281 11.531 1 87.56 438 GLN A N 1
ATOM 3526 C CA . GLN A 1 438 ? 7.922 -28.484 12.969 1 87.56 438 GLN A CA 1
ATOM 3527 C C . GLN A 1 438 ? 9.234 -28.312 13.734 1 87.56 438 GLN A C 1
ATOM 3529 O O . GLN A 1 438 ? 9.266 -27.703 14.805 1 87.56 438 GLN A O 1
ATOM 3534 N N . GLN A 1 439 ? 10.227 -28.844 13.164 1 91.75 439 GLN A N 1
ATOM 3535 C CA . GLN A 1 439 ? 11.531 -28.703 13.805 1 91.75 439 GLN A CA 1
ATOM 3536 C C . GLN A 1 439 ? 11.938 -27.25 13.906 1 91.75 439 GLN A C 1
ATOM 3538 O O . GLN A 1 439 ? 12.523 -26.828 14.914 1 91.75 439 GLN A O 1
ATOM 3543 N N . ASN A 1 440 ? 11.727 -26.5 12.844 1 89.25 440 ASN A N 1
ATOM 3544 C CA . ASN A 1 440 ? 12.055 -25.078 12.875 1 89.25 440 ASN A CA 1
ATOM 3545 C C . ASN A 1 440 ? 11.273 -24.344 13.961 1 89.25 440 ASN A C 1
ATOM 3547 O O . ASN A 1 440 ? 11.82 -23.484 14.656 1 89.25 440 ASN A O 1
ATOM 3551 N N . LEU A 1 441 ? 10.031 -24.688 14.094 1 81.62 441 LEU A N 1
ATOM 3552 C CA . LEU A 1 441 ? 9.195 -24.094 15.125 1 81.62 441 LEU A CA 1
ATOM 3553 C C . LEU A 1 441 ? 9.711 -24.438 16.516 1 81.62 441 LEU A C 1
ATOM 3555 O O . LEU A 1 441 ? 9.789 -23.562 17.391 1 81.62 441 LEU A O 1
ATOM 3559 N N . LYS A 1 442 ? 10.008 -25.609 16.703 1 85.19 442 LYS A N 1
ATOM 3560 C CA . LYS A 1 442 ? 10.523 -26.078 18 1 85.19 442 LYS A CA 1
ATOM 3561 C C . LYS A 1 442 ? 11.852 -25.406 18.328 1 85.19 442 LYS A C 1
ATOM 3563 O O . LYS A 1 442 ? 12.203 -25.266 19.5 1 85.19 442 LYS A O 1
ATOM 3568 N N . SER A 1 443 ? 12.492 -25.031 17.281 1 87.81 443 SER A N 1
ATOM 3569 C CA . SER A 1 443 ? 13.797 -24.406 17.469 1 87.81 443 SER A CA 1
ATOM 3570 C C . SER A 1 443 ? 13.672 -22.875 17.469 1 87.81 443 SER A C 1
ATOM 3572 O O . SER A 1 443 ? 14.633 -22.172 17.172 1 87.81 443 SER A O 1
ATOM 3574 N N . ASP A 1 444 ? 12.516 -22.312 17.578 1 79.25 444 ASP A N 1
ATOM 3575 C CA . ASP A 1 444 ? 12.234 -20.891 17.609 1 79.25 444 ASP A CA 1
ATOM 3576 C C . ASP A 1 444 ? 12.641 -20.219 16.297 1 79.25 444 ASP A C 1
ATOM 3578 O O . ASP A 1 444 ? 13.297 -19.172 16.297 1 79.25 444 ASP A O 1
ATOM 3582 N N . LEU A 1 445 ? 12.445 -20.953 15.25 1 81.38 445 LEU A N 1
ATOM 3583 C CA . LEU A 1 445 ? 12.656 -20.469 13.898 1 81.38 445 LEU A CA 1
ATOM 3584 C C . LEU A 1 445 ? 14.125 -20.156 13.648 1 81.38 445 LEU A C 1
ATOM 3586 O O . LEU A 1 445 ? 14.453 -19.188 12.969 1 81.38 445 LEU A O 1
ATOM 3590 N N . SER A 1 446 ? 14.969 -20.953 14.25 1 87.25 446 SER A N 1
ATOM 3591 C CA . SER A 1 446 ? 16.391 -20.688 14.148 1 87.25 446 SER A CA 1
ATOM 3592 C C . SER A 1 446 ? 17.016 -21.469 12.984 1 87.25 446 SER A C 1
ATOM 3594 O O . SER A 1 446 ? 18.172 -21.219 12.609 1 87.25 446 SER A O 1
ATOM 3596 N N . LEU A 1 447 ? 16.281 -22.422 12.422 1 93.06 447 LEU A N 1
ATOM 3597 C CA . LEU A 1 447 ? 16.859 -23.203 11.336 1 93.06 447 LEU A CA 1
ATOM 3598 C C . LEU A 1 447 ? 16.875 -22.422 10.031 1 93.06 447 LEU A C 1
ATOM 3600 O O . LEU A 1 447 ? 17.781 -22.562 9.227 1 93.06 447 LEU A O 1
ATOM 3604 N N . TRP A 1 448 ? 15.891 -21.719 9.781 1 89.56 448 TRP A N 1
ATOM 3605 C CA . TRP A 1 448 ? 15.805 -20.734 8.719 1 89.56 448 TRP A CA 1
ATOM 3606 C C . TRP A 1 448 ? 14.812 -19.625 9.078 1 89.56 448 TRP A C 1
ATOM 3608 O O . TRP A 1 448 ? 14.008 -19.781 10 1 89.56 448 TRP A O 1
ATOM 3618 N N . GLN A 1 449 ? 14.898 -18.5 8.383 1 73.5 449 GLN A N 1
ATOM 3619 C CA . GLN A 1 449 ? 14.109 -17.359 8.859 1 73.5 449 GLN A CA 1
ATOM 3620 C C . GLN A 1 449 ? 12.898 -17.109 7.969 1 73.5 449 GLN A C 1
ATOM 3622 O O . GLN A 1 449 ? 11.859 -16.656 8.445 1 73.5 449 GLN A O 1
ATOM 3627 N N . LEU A 1 450 ? 13.07 -17.375 6.637 1 72.88 450 LEU A N 1
ATOM 3628 C CA . LEU A 1 450 ? 12.031 -16.828 5.762 1 72.88 450 LEU A CA 1
ATOM 3629 C C . LEU A 1 450 ? 11.609 -17.859 4.723 1 72.88 450 LEU A C 1
ATOM 3631 O O . LEU A 1 450 ? 12.438 -18.609 4.207 1 72.88 450 LEU A O 1
ATOM 3635 N N . GLY A 1 451 ? 10.266 -17.859 4.59 1 78.31 451 GLY A N 1
ATOM 3636 C CA . GLY A 1 451 ? 9.797 -18.344 3.301 1 78.31 451 GLY A CA 1
ATOM 3637 C C . GLY A 1 451 ? 9.633 -19.859 3.254 1 78.31 451 GLY A C 1
ATOM 3638 O O . GLY A 1 451 ? 9.836 -20.547 4.262 1 78.31 451 GLY A O 1
ATOM 3639 N N . THR A 1 452 ? 9.203 -20.328 2.121 1 89.12 452 THR A N 1
ATOM 3640 C CA . THR A 1 452 ? 8.898 -21.734 1.892 1 89.12 452 THR A CA 1
ATOM 3641 C C . THR A 1 452 ? 10 -22.406 1.068 1 89.12 452 THR A C 1
ATOM 3643 O O . THR A 1 452 ? 10.055 -23.625 0.97 1 89.12 452 THR A O 1
ATOM 3646 N N . LEU A 1 453 ? 10.93 -21.609 0.654 1 92 453 LEU A N 1
ATOM 3647 C CA . LEU A 1 453 ? 12.008 -22.203 -0.128 1 92 453 LEU A CA 1
ATOM 3648 C C . LEU A 1 453 ? 12.93 -23.031 0.759 1 92 453 LEU A C 1
ATOM 3650 O O . LEU A 1 453 ? 13.273 -24.156 0.416 1 92 453 LEU A O 1
ATOM 3654 N N . PRO A 1 454 ? 13.312 -22.578 1.961 1 93.69 454 PRO A N 1
ATOM 3655 C CA . PRO A 1 454 ? 14.234 -23.359 2.785 1 93.69 454 PRO A CA 1
ATOM 3656 C C . PRO A 1 454 ? 13.695 -24.75 3.113 1 93.69 454 PRO A C 1
ATOM 3658 O O . PRO A 1 454 ? 14.352 -25.75 2.826 1 93.69 454 PRO A O 1
ATOM 3661 N N . PRO A 1 455 ? 12.508 -24.875 3.67 1 93.38 455 PRO A N 1
ATOM 3662 C CA . PRO A 1 455 ? 12.016 -26.234 3.879 1 93.38 455 PRO A CA 1
ATOM 3663 C C . PRO A 1 455 ? 11.789 -27 2.568 1 93.38 455 PRO A C 1
ATOM 3665 O O . PRO A 1 455 ? 11.859 -28.234 2.543 1 93.38 455 PRO A O 1
ATOM 3668 N N . GLY A 1 456 ? 11.562 -26.281 1.522 1 95.81 456 GLY A N 1
ATOM 3669 C CA . GLY A 1 456 ? 11.492 -26.906 0.214 1 95.81 456 GLY A CA 1
ATOM 3670 C C . GLY A 1 456 ? 12.812 -27.531 -0.222 1 95.81 456 GLY A C 1
ATOM 3671 O O . GLY A 1 456 ? 12.836 -28.656 -0.732 1 95.81 456 GLY A O 1
ATOM 3672 N N . LEU A 1 457 ? 13.859 -26.766 -0.008 1 97.31 457 LEU A N 1
ATOM 3673 C CA . LEU A 1 457 ? 15.188 -27.281 -0.318 1 97.31 457 LEU A CA 1
ATOM 3674 C C . LEU A 1 457 ? 15.453 -28.578 0.432 1 97.31 457 LEU A C 1
ATOM 3676 O O . LEU A 1 457 ? 16 -29.516 -0.138 1 97.31 457 LEU A O 1
ATOM 3680 N N . ILE A 1 458 ? 15.023 -28.609 1.623 1 97.25 458 ILE A N 1
ATOM 3681 C CA . ILE A 1 458 ? 15.227 -29.781 2.473 1 97.25 458 ILE A CA 1
ATOM 3682 C C . ILE A 1 458 ? 14.367 -30.938 1.974 1 97.25 458 ILE A C 1
ATOM 3684 O O . ILE A 1 458 ? 14.867 -32.031 1.775 1 97.25 458 ILE A O 1
ATOM 3688 N N . ALA A 1 459 ? 13.156 -30.688 1.739 1 97.19 459 ALA A N 1
ATOM 3689 C CA . ALA A 1 459 ? 12.188 -31.719 1.396 1 97.19 459 ALA A CA 1
ATOM 3690 C C . ALA A 1 459 ? 12.531 -32.375 0.061 1 97.19 459 ALA A C 1
ATOM 3692 O O . ALA A 1 459 ? 12.367 -33.594 -0.106 1 97.19 459 ALA A O 1
ATOM 3693 N N . PHE A 1 460 ? 13.047 -31.625 -0.845 1 98 460 PHE A N 1
ATOM 3694 C CA . PHE A 1 460 ? 13.32 -32.156 -2.18 1 98 460 PHE A CA 1
ATOM 3695 C C . PHE A 1 460 ? 14.781 -32.562 -2.303 1 98 460 PHE A C 1
ATOM 3697 O O . PHE A 1 460 ? 15.25 -32.906 -3.395 1 98 460 PHE A O 1
ATOM 3704 N N . HIS A 1 461 ? 15.5 -32.531 -1.223 1 97.25 461 HIS A N 1
ATOM 3705 C CA . HIS A 1 461 ? 16.906 -32.906 -1.247 1 97.25 461 HIS A CA 1
ATOM 3706 C C . HIS A 1 461 ? 17.062 -34.344 -1.804 1 97.25 461 HIS A C 1
ATOM 3708 O O . HIS A 1 461 ? 16.469 -35.281 -1.291 1 97.25 461 HIS A O 1
ATOM 3714 N N . GLY A 1 462 ? 17.828 -34.406 -2.854 1 95.94 462 GLY A N 1
ATOM 3715 C CA . GLY A 1 462 ? 18.047 -35.688 -3.496 1 95.94 462 GLY A CA 1
ATOM 3716 C C . GLY A 1 462 ? 17 -36.031 -4.551 1 95.94 462 GLY A C 1
ATOM 3717 O O . GLY A 1 462 ? 17.109 -37.031 -5.246 1 95.94 462 GLY A O 1
ATOM 3718 N N . HIS A 1 463 ? 16.047 -35.156 -4.738 1 98.06 463 HIS A N 1
ATOM 3719 C CA . HIS A 1 463 ? 14.945 -35.438 -5.648 1 98.06 463 HIS A CA 1
ATOM 3720 C C . HIS A 1 463 ? 14.844 -34.375 -6.746 1 98.06 463 HIS A C 1
ATOM 3722 O O . HIS A 1 463 ? 13.812 -34.25 -7.402 1 98.06 463 HIS A O 1
ATOM 3728 N N . VAL A 1 464 ? 15.961 -33.625 -6.945 1 97.94 464 VAL A N 1
ATOM 3729 C CA . VAL A 1 464 ? 15.922 -32.531 -7.914 1 97.94 464 VAL A CA 1
ATOM 3730 C C . VAL A 1 464 ? 16.75 -32.875 -9.141 1 97.94 464 VAL A C 1
ATOM 3732 O O . VAL A 1 464 ? 17.875 -33.375 -9.008 1 97.94 464 VAL A O 1
ATOM 3735 N N . HIS A 1 465 ? 16.109 -32.781 -10.25 1 98.12 465 HIS A N 1
ATOM 3736 C CA . HIS A 1 465 ? 16.797 -32.844 -11.531 1 98.12 465 HIS A CA 1
ATOM 3737 C C . HIS A 1 465 ? 17.094 -31.453 -12.07 1 98.12 465 HIS A C 1
ATOM 3739 O O . HIS A 1 465 ? 16.172 -30.688 -12.359 1 98.12 465 HIS A O 1
ATOM 3745 N N . THR A 1 466 ? 18.359 -31.156 -12.281 1 96.88 466 THR A N 1
ATOM 3746 C CA . THR A 1 466 ? 18.734 -29.828 -12.766 1 96.88 466 THR A CA 1
ATOM 3747 C C . THR A 1 466 ? 18.391 -29.688 -14.25 1 96.88 466 THR A C 1
ATOM 3749 O O . THR A 1 466 ? 18.703 -30.547 -15.055 1 96.88 466 THR A O 1
ATOM 3752 N N . ILE A 1 467 ? 17.766 -28.609 -14.523 1 97.38 467 ILE A N 1
ATOM 3753 C CA . ILE A 1 467 ? 17.422 -28.359 -15.922 1 97.38 467 ILE A CA 1
ATOM 3754 C C . ILE A 1 467 ? 18.141 -27.109 -16.422 1 97.38 467 ILE A C 1
ATOM 3756 O O . ILE A 1 467 ? 18.797 -26.422 -15.633 1 97.38 467 ILE A O 1
ATOM 3760 N N . ASP A 1 468 ? 18.047 -26.828 -17.688 1 96.06 468 ASP A N 1
ATOM 3761 C CA . ASP A 1 468 ? 18.75 -25.734 -18.344 1 96.06 468 ASP A CA 1
ATOM 3762 C C . ASP A 1 468 ? 18.344 -24.391 -17.75 1 96.06 468 ASP A C 1
ATOM 3764 O O . ASP A 1 468 ? 17.156 -24.141 -17.531 1 96.06 468 ASP A O 1
ATOM 3768 N N . PRO A 1 469 ? 19.328 -23.516 -17.516 1 94.5 469 PRO A N 1
ATOM 3769 C CA . PRO A 1 469 ? 19.016 -22.203 -16.969 1 94.5 469 PRO A CA 1
ATOM 3770 C C . PRO A 1 469 ? 18.141 -21.359 -17.891 1 94.5 469 PRO A C 1
ATOM 3772 O O . PRO A 1 469 ? 17.562 -20.359 -17.438 1 94.5 469 PRO A O 1
ATOM 3775 N N . PHE A 1 470 ? 18 -21.766 -19.031 1 95.44 470 PHE A N 1
ATOM 3776 C CA . PHE A 1 470 ? 17.141 -21.094 -19.984 1 95.44 470 PHE A CA 1
ATOM 3777 C C . PHE A 1 470 ? 15.703 -21.031 -19.484 1 95.44 470 PHE A C 1
ATOM 3779 O O . PHE A 1 470 ? 14.984 -20.062 -19.734 1 95.44 470 PHE A O 1
ATOM 3786 N N . TRP A 1 471 ? 15.305 -21.984 -18.734 1 97.5 471 TRP A N 1
ATOM 3787 C CA . TRP A 1 471 ? 13.898 -22.172 -18.406 1 97.5 471 TRP A CA 1
ATOM 3788 C C . TRP A 1 471 ? 13.438 -21.172 -17.359 1 97.5 471 TRP A C 1
ATOM 3790 O O . TRP A 1 471 ? 12.242 -20.891 -17.234 1 97.5 471 TRP A O 1
ATOM 3800 N N . HIS A 1 472 ? 14.43 -20.625 -16.609 1 96 472 HIS A N 1
ATOM 3801 C CA . HIS A 1 472 ? 13.992 -19.828 -15.477 1 96 472 HIS A CA 1
ATOM 3802 C C . HIS A 1 472 ? 15.062 -18.812 -15.07 1 96 472 HIS A C 1
ATOM 3804 O O . HIS A 1 472 ? 16.078 -19.188 -14.492 1 96 472 HIS A O 1
ATOM 3810 N N . MET A 1 473 ? 14.781 -17.609 -15.352 1 94.62 473 MET A N 1
ATOM 3811 C CA . MET A 1 473 ? 15.695 -16.531 -14.961 1 94.62 473 MET A CA 1
ATOM 3812 C C . MET A 1 473 ? 15.148 -15.758 -13.773 1 94.62 473 MET A C 1
ATOM 3814 O O . MET A 1 473 ? 14 -15.312 -13.797 1 94.62 473 MET A O 1
ATOM 3818 N N . LEU A 1 474 ? 16.016 -15.516 -12.789 1 94.44 474 LEU A N 1
ATOM 3819 C CA . LEU A 1 474 ? 15.594 -14.852 -11.555 1 94.44 474 LEU A CA 1
ATOM 3820 C C . LEU A 1 474 ? 16.141 -13.43 -11.5 1 94.44 474 LEU A C 1
ATOM 3822 O O . LEU A 1 474 ? 17 -13.055 -12.297 1 94.44 474 LEU A O 1
ATOM 3826 N N . GLY A 1 475 ? 15.539 -12.594 -10.609 1 92.44 475 GLY A N 1
ATOM 3827 C CA . GLY A 1 475 ? 16.234 -11.414 -10.125 1 92.44 475 GLY A CA 1
ATOM 3828 C C . GLY A 1 475 ? 15.641 -10.117 -10.633 1 92.44 475 GLY A C 1
ATOM 3829 O O . GLY A 1 475 ? 16.109 -9.031 -10.289 1 92.44 475 GLY A O 1
ATOM 3830 N N . LEU A 1 476 ? 14.562 -10.156 -11.312 1 94.69 476 LEU A N 1
ATOM 3831 C CA . LEU A 1 476 ? 14.07 -8.961 -11.977 1 94.69 476 LEU A CA 1
ATOM 3832 C C . LEU A 1 476 ? 13.414 -8.016 -10.969 1 94.69 476 LEU A C 1
ATOM 3834 O O . LEU A 1 476 ? 13.164 -6.848 -11.273 1 94.69 476 LEU A O 1
ATOM 3838 N N . GLY A 1 477 ? 13.148 -8.516 -9.789 1 93.12 477 GLY A N 1
ATOM 3839 C CA . GLY A 1 477 ? 12.586 -7.672 -8.742 1 93.12 477 GLY A CA 1
ATOM 3840 C C . GLY A 1 477 ? 13.586 -7.316 -7.664 1 93.12 477 GLY A C 1
ATOM 3841 O O . GLY A 1 477 ? 13.242 -6.672 -6.676 1 93.12 477 GLY A O 1
ATOM 3842 N N . TYR A 1 478 ? 14.82 -7.77 -7.781 1 87.5 478 TYR A N 1
ATOM 3843 C CA . TYR A 1 478 ? 15.867 -7.512 -6.801 1 87.5 478 TYR A CA 1
ATOM 3844 C C . TYR A 1 478 ? 16.75 -6.344 -7.23 1 87.5 478 TYR A C 1
ATOM 3846 O O . TYR A 1 478 ? 17.141 -5.52 -6.406 1 87.5 478 TYR A O 1
ATOM 3854 N N . GLN A 1 479 ? 17.078 -6.375 -8.453 1 80.31 479 GLN A N 1
ATOM 3855 C CA . GLN A 1 479 ? 18.016 -5.387 -8.961 1 80.31 479 GLN A CA 1
ATOM 3856 C C . GLN A 1 479 ? 17.688 -4.98 -10.391 1 80.31 479 GLN A C 1
ATOM 3858 O O . GLN A 1 479 ? 16.969 -5.703 -11.094 1 80.31 479 GLN A O 1
ATOM 3863 N N . ASP A 1 480 ? 18.234 -3.82 -10.727 1 77.44 480 ASP A N 1
ATOM 3864 C CA . ASP A 1 480 ? 17.922 -3.309 -12.062 1 77.44 480 ASP A CA 1
ATOM 3865 C C . ASP A 1 480 ? 19.125 -3.445 -12.984 1 77.44 480 ASP A C 1
ATOM 3867 O O . ASP A 1 480 ? 19.219 -2.742 -14 1 77.44 480 ASP A O 1
ATOM 3871 N N . ASN A 1 481 ? 20.031 -4.309 -12.648 1 82.44 481 ASN A N 1
ATOM 3872 C CA . ASN A 1 481 ? 21.219 -4.457 -13.469 1 82.44 481 ASN A CA 1
ATOM 3873 C C . ASN A 1 481 ? 20.984 -5.426 -14.625 1 82.44 481 ASN A C 1
ATOM 3875 O O . ASN A 1 481 ? 21.812 -5.523 -15.539 1 82.44 481 ASN A O 1
ATOM 3879 N N . THR A 1 482 ? 19.922 -6.133 -14.617 1 87.31 482 THR A N 1
ATOM 3880 C CA . THR A 1 482 ? 19.578 -7.023 -15.719 1 87.31 482 THR A CA 1
ATOM 3881 C C . THR A 1 482 ? 19.156 -6.227 -16.953 1 87.31 482 THR A C 1
ATOM 3883 O O . THR A 1 482 ? 18.281 -5.359 -16.844 1 87.31 482 THR A O 1
ATOM 3886 N N . THR A 1 483 ? 19.75 -6.469 -18.047 1 87.38 483 THR A N 1
ATOM 3887 C CA . THR A 1 483 ? 19.391 -5.77 -19.266 1 87.38 483 THR A CA 1
ATOM 3888 C C . THR A 1 483 ? 18.141 -6.402 -19.906 1 87.38 483 THR A C 1
ATOM 3890 O O . THR A 1 483 ? 17.828 -7.566 -19.641 1 87.38 483 THR A O 1
ATOM 3893 N N . LEU A 1 484 ? 17.562 -5.637 -20.75 1 91.62 484 LEU A N 1
ATOM 3894 C CA . LEU A 1 484 ? 16.391 -6.133 -21.484 1 91.62 484 LEU A CA 1
ATOM 3895 C C . LEU A 1 484 ? 16.781 -7.316 -22.359 1 91.62 484 LEU A C 1
ATOM 3897 O O . LEU A 1 484 ? 16.031 -8.297 -22.453 1 91.62 484 LEU A O 1
ATOM 3901 N N . ALA A 1 485 ? 17.891 -7.203 -22.938 1 91.69 485 ALA A N 1
ATOM 3902 C CA . ALA A 1 485 ? 18.359 -8.266 -23.828 1 91.69 485 ALA A CA 1
ATOM 3903 C C . ALA A 1 485 ? 18.562 -9.57 -23.062 1 91.69 485 ALA A C 1
ATOM 3905 O O . ALA A 1 485 ? 18.203 -10.641 -23.547 1 91.69 485 ALA A O 1
ATOM 3906 N N . GLU A 1 486 ? 19.125 -9.469 -21.938 1 91.31 486 GLU A N 1
ATOM 3907 C CA . GLU A 1 486 ? 19.328 -10.648 -21.094 1 91.31 486 GLU A CA 1
ATOM 3908 C C . GLU A 1 486 ? 17.984 -11.266 -20.688 1 91.31 486 GLU A C 1
ATOM 3910 O O . GLU A 1 486 ? 17.812 -12.484 -20.781 1 91.31 486 GLU A O 1
ATOM 3915 N N . ALA A 1 487 ? 17.078 -10.5 -20.328 1 94.56 487 ALA A N 1
ATOM 3916 C CA . ALA A 1 487 ? 15.773 -10.977 -19.891 1 94.56 487 ALA A CA 1
ATOM 3917 C C . ALA A 1 487 ? 15.016 -11.625 -21.047 1 94.56 487 ALA A C 1
ATOM 3919 O O . ALA A 1 487 ? 14.336 -12.641 -20.859 1 94.56 487 ALA A O 1
ATOM 3920 N N . GLN A 1 488 ? 15.18 -11.125 -22.219 1 95.25 488 GLN A N 1
ATOM 3921 C CA . GLN A 1 488 ? 14.438 -11.609 -23.375 1 95.25 488 GLN A CA 1
ATOM 3922 C C . GLN A 1 488 ? 14.992 -12.953 -23.844 1 95.25 488 GLN A C 1
ATOM 3924 O O . GLN A 1 488 ? 14.336 -13.664 -24.609 1 95.25 488 GLN A O 1
ATOM 3929 N N . SER A 1 489 ? 16.141 -13.305 -23.359 1 94.75 489 SER A N 1
ATOM 3930 C CA . SER A 1 489 ? 16.766 -14.539 -23.797 1 94.75 489 SER A CA 1
ATOM 3931 C C . SER A 1 489 ? 16.297 -15.734 -22.969 1 94.75 489 SER A C 1
ATOM 3933 O O . SER A 1 489 ? 16.547 -16.891 -23.328 1 94.75 489 SER A O 1
ATOM 3935 N N . ALA A 1 490 ? 15.562 -15.539 -21.938 1 96.25 490 ALA A N 1
ATOM 3936 C CA . ALA A 1 490 ? 15.109 -16.609 -21.047 1 96.25 490 ALA A CA 1
ATOM 3937 C C . ALA A 1 490 ? 13.688 -17.047 -21.406 1 96.25 490 ALA A C 1
ATOM 3939 O O . ALA A 1 490 ? 12.922 -16.281 -21.984 1 96.25 490 ALA A O 1
ATOM 3940 N N . GLY A 1 491 ? 13.375 -18.297 -21.125 1 98.06 491 GLY A N 1
ATOM 3941 C CA . GLY A 1 491 ? 12.039 -18.812 -21.359 1 98.06 491 GLY A CA 1
ATOM 3942 C C . GLY A 1 491 ? 11.016 -18.297 -20.375 1 98.06 491 GLY A C 1
ATOM 3943 O O . GLY A 1 491 ? 9.883 -17.984 -20.75 1 98.06 491 GLY A O 1
ATOM 3944 N N . VAL A 1 492 ? 11.398 -18.266 -19.125 1 98.5 492 VAL A N 1
ATOM 3945 C CA . VAL A 1 492 ? 10.586 -17.703 -18.062 1 98.5 492 VAL A CA 1
ATOM 3946 C C . VAL A 1 492 ? 11.398 -16.688 -17.266 1 98.5 492 VAL A C 1
ATOM 3948 O O . VAL A 1 492 ? 12.523 -16.984 -16.844 1 98.5 492 VAL A O 1
ATOM 3951 N N . ILE A 1 493 ? 10.875 -15.516 -17.156 1 97.94 493 ILE A N 1
ATOM 3952 C CA . ILE A 1 493 ? 11.547 -14.508 -16.344 1 97.94 493 ILE A CA 1
ATOM 3953 C C . ILE A 1 493 ? 10.766 -14.281 -15.039 1 97.94 493 ILE A C 1
ATOM 3955 O O . ILE A 1 493 ? 9.531 -14.312 -15.039 1 97.94 493 ILE A O 1
ATOM 3959 N N . HIS A 1 494 ? 11.477 -14.109 -13.984 1 97.44 494 HIS A N 1
ATOM 3960 C CA . HIS A 1 494 ? 10.898 -14.078 -12.641 1 97.44 494 HIS A CA 1
ATOM 3961 C C . HIS A 1 494 ? 11.188 -12.758 -11.945 1 97.44 494 HIS A C 1
ATOM 3963 O O . HIS A 1 494 ? 12.352 -12.398 -11.75 1 97.44 494 HIS A O 1
ATOM 3969 N N . PHE A 1 495 ? 10.148 -12.078 -11.617 1 96.94 495 PHE A N 1
ATOM 3970 C CA . PHE A 1 495 ? 10.258 -10.805 -10.914 1 96.94 495 PHE A CA 1
ATOM 3971 C C . PHE A 1 495 ? 10.328 -11.023 -9.406 1 96.94 495 PHE A C 1
ATOM 3973 O O . PHE A 1 495 ? 9.703 -10.297 -8.633 1 96.94 495 PHE A O 1
ATOM 3980 N N . ASN A 1 496 ? 11.102 -12.047 -8.992 1 93.25 496 ASN A N 1
ATOM 3981 C CA . ASN A 1 496 ? 11.297 -12.258 -7.562 1 93.25 496 ASN A CA 1
ATOM 3982 C C . ASN A 1 496 ? 12.039 -11.086 -6.922 1 93.25 496 ASN A C 1
ATOM 3984 O O . ASN A 1 496 ? 12.867 -10.445 -7.57 1 93.25 496 ASN A O 1
ATOM 3988 N N . GLY A 1 497 ? 11.719 -10.859 -5.676 1 90.75 497 GLY A N 1
ATOM 3989 C CA . GLY A 1 497 ? 12.203 -9.688 -4.969 1 90.75 497 GLY A CA 1
ATOM 3990 C C . GLY A 1 497 ? 11.094 -8.75 -4.539 1 90.75 497 GLY A C 1
ATOM 3991 O O . GLY A 1 497 ? 9.914 -9.078 -4.648 1 90.75 497 GLY A O 1
ATOM 3992 N N . ARG A 1 498 ? 11.523 -7.562 -4.113 1 89.88 498 ARG A N 1
ATOM 3993 C CA . ARG A 1 498 ? 10.555 -6.617 -3.561 1 89.88 498 ARG A CA 1
ATOM 3994 C C . ARG A 1 498 ? 9.875 -5.82 -4.664 1 89.88 498 ARG A C 1
ATOM 3996 O O . ARG A 1 498 ? 8.719 -5.414 -4.523 1 89.88 498 ARG A O 1
ATOM 4003 N N . ALA A 1 499 ? 10.578 -5.574 -5.707 1 93.44 499 ALA A N 1
ATOM 4004 C CA . ALA A 1 499 ? 10.062 -4.742 -6.789 1 93.44 499 ALA A CA 1
ATOM 4005 C C . ALA A 1 499 ? 9.211 -5.566 -7.754 1 93.44 499 ALA A C 1
ATOM 4007 O O . ALA A 1 499 ? 9.609 -5.785 -8.898 1 93.44 499 ALA A O 1
ATOM 4008 N N . LYS A 1 500 ? 8.062 -5.984 -7.289 1 95.88 500 LYS A N 1
ATOM 4009 C CA . LYS A 1 500 ? 7.137 -6.734 -8.141 1 95.88 500 LYS A CA 1
ATOM 4010 C C . LYS A 1 500 ? 6.645 -5.875 -9.305 1 95.88 500 LYS A C 1
ATOM 4012 O O . LYS A 1 500 ? 6.527 -4.656 -9.18 1 95.88 500 LYS A O 1
ATOM 4017 N N . PRO A 1 501 ? 6.289 -6.473 -10.391 1 96.44 501 PRO A N 1
ATOM 4018 C CA . PRO A 1 501 ? 5.996 -5.707 -11.609 1 96.44 501 PRO A CA 1
ATOM 4019 C C . PRO A 1 501 ? 4.664 -4.961 -11.531 1 96.44 501 PRO A C 1
ATOM 4021 O O . PRO A 1 501 ? 4.422 -4.039 -12.312 1 96.44 501 PRO A O 1
ATOM 4024 N N . TRP A 1 502 ? 3.75 -5.332 -10.656 1 96.5 502 TRP A N 1
ATOM 4025 C CA . TRP A 1 502 ? 2.459 -4.664 -10.539 1 96.5 502 TRP A CA 1
ATOM 4026 C C . TRP A 1 502 ? 2.533 -3.514 -9.539 1 96.5 502 TRP A C 1
ATOM 4028 O O . TRP A 1 502 ? 1.545 -2.811 -9.32 1 96.5 502 TRP A O 1
ATOM 4038 N N . LEU A 1 503 ? 3.682 -3.316 -8.914 1 94.19 503 LEU A N 1
ATOM 4039 C CA . LEU A 1 503 ? 3.852 -2.248 -7.93 1 94.19 503 LEU A CA 1
ATOM 4040 C C . LEU A 1 503 ? 4.469 -1.012 -8.578 1 94.19 503 LEU A C 1
ATOM 4042 O O . LEU A 1 503 ? 5.176 -1.119 -9.578 1 94.19 503 LEU A O 1
ATOM 4046 N N . ASP A 1 504 ? 4.301 0.099 -7.922 1 88 504 ASP A N 1
ATOM 4047 C CA . ASP A 1 504 ? 4.848 1.358 -8.414 1 88 504 ASP A CA 1
ATOM 4048 C C . ASP A 1 504 ? 6.367 1.389 -8.273 1 88 504 ASP A C 1
ATOM 4050 O O . ASP A 1 504 ? 7.043 2.172 -8.945 1 88 504 ASP A O 1
ATOM 4054 N N . ILE A 1 505 ? 6.926 0.523 -7.477 1 90.44 505 ILE A N 1
ATOM 4055 C CA . ILE A 1 505 ? 8.359 0.544 -7.227 1 90.44 505 ILE A CA 1
ATOM 4056 C C . ILE A 1 505 ? 9.07 -0.42 -8.18 1 90.44 505 ILE A C 1
ATOM 4058 O O . ILE A 1 505 ? 10.266 -0.669 -8.047 1 90.44 505 ILE A O 1
ATOM 4062 N N . ALA A 1 506 ? 8.289 -0.99 -9.148 1 93.06 506 ALA A N 1
ATOM 4063 C CA . ALA A 1 506 ? 8.891 -1.876 -10.141 1 93.06 506 ALA A CA 1
ATOM 4064 C C . ALA A 1 506 ? 9.977 -1.156 -10.938 1 93.06 506 ALA A C 1
ATOM 4066 O O . ALA A 1 506 ? 9.914 0.063 -11.117 1 93.06 506 ALA A O 1
ATOM 4067 N N . PHE A 1 507 ? 10.977 -1.918 -11.336 1 90.88 507 PHE A N 1
ATOM 4068 C CA . PHE A 1 507 ? 12.031 -1.336 -12.156 1 90.88 507 PHE A CA 1
ATOM 4069 C C . PHE A 1 507 ? 11.5 -0.954 -13.531 1 90.88 507 PHE A C 1
ATOM 4071 O O . PHE A 1 507 ? 11.07 -1.819 -14.305 1 90.88 507 PHE A O 1
ATOM 4078 N N . PRO A 1 508 ? 11.555 0.286 -13.867 1 88.25 508 PRO A N 1
ATOM 4079 C CA . PRO A 1 508 ? 10.898 0.776 -15.078 1 88.25 508 PRO A CA 1
ATOM 4080 C C . PRO A 1 508 ? 11.43 0.121 -16.344 1 88.25 508 PRO A C 1
ATOM 4082 O O . PRO A 1 508 ? 10.68 -0.081 -17.312 1 88.25 508 PRO A O 1
ATOM 4085 N N . GLN A 1 509 ? 12.664 -0.251 -16.391 1 89.38 509 GLN A N 1
ATOM 4086 C CA . GLN A 1 509 ? 13.258 -0.8 -17.609 1 89.38 509 GLN A CA 1
ATOM 4087 C C . GLN A 1 509 ? 12.789 -2.232 -17.859 1 89.38 509 GLN A C 1
ATOM 4089 O O . GLN A 1 509 ? 12.781 -2.703 -19 1 89.38 509 GLN A O 1
ATOM 4094 N N . LEU A 1 510 ? 12.398 -2.885 -16.797 1 94.38 510 LEU A N 1
ATOM 4095 C CA . LEU A 1 510 ? 12.039 -4.297 -16.906 1 94.38 510 LEU A CA 1
ATOM 4096 C C . LEU A 1 510 ? 10.523 -4.477 -16.891 1 94.38 510 LEU A C 1
ATOM 4098 O O . LEU A 1 510 ? 10.016 -5.496 -17.375 1 94.38 510 LEU A O 1
ATOM 4102 N N . ARG A 1 511 ? 9.812 -3.52 -16.406 1 93.69 511 ARG A N 1
ATOM 4103 C CA . ARG A 1 511 ? 8.367 -3.598 -16.188 1 93.69 511 ARG A CA 1
ATOM 4104 C C . ARG A 1 511 ? 7.637 -3.844 -17.5 1 93.69 511 ARG A C 1
ATOM 4106 O O . ARG A 1 511 ? 6.648 -4.578 -17.547 1 93.69 511 ARG A O 1
ATOM 4113 N N . PRO A 1 512 ? 8.094 -3.33 -18.641 1 95.19 512 PRO A N 1
ATOM 4114 C CA . PRO A 1 512 ? 7.379 -3.521 -19.906 1 95.19 512 PRO A CA 1
ATOM 4115 C C . PRO A 1 512 ? 7.293 -4.988 -20.312 1 95.19 512 PRO A C 1
ATOM 4117 O O . PRO A 1 512 ? 6.379 -5.375 -21.047 1 95.19 512 PRO A O 1
ATOM 4120 N N . LEU A 1 513 ? 8.234 -5.793 -19.844 1 97.31 513 LEU A N 1
ATOM 4121 C CA . LEU A 1 513 ? 8.188 -7.223 -20.141 1 97.31 513 LEU A CA 1
ATOM 4122 C C . LEU A 1 513 ? 6.938 -7.855 -19.531 1 97.31 513 LEU A C 1
ATOM 4124 O O . LEU A 1 513 ? 6.441 -8.867 -20.047 1 97.31 513 LEU A O 1
ATOM 4128 N N . TRP A 1 514 ? 6.438 -7.23 -18.5 1 97.94 514 TRP A N 1
ATOM 4129 C CA . TRP A 1 514 ? 5.242 -7.695 -17.812 1 97.94 514 TRP A CA 1
ATOM 4130 C C . TRP A 1 514 ? 3.998 -6.992 -18.328 1 97.94 514 TRP A C 1
ATOM 4132 O O . TRP A 1 514 ? 3.004 -7.641 -18.672 1 97.94 514 TRP A O 1
ATOM 4142 N N . THR A 1 515 ? 4.035 -5.691 -18.578 1 97.12 515 THR A N 1
ATOM 4143 C CA . THR A 1 515 ? 2.869 -4.879 -18.906 1 97.12 515 THR A CA 1
ATOM 4144 C C . THR A 1 515 ? 2.375 -5.176 -20.312 1 97.12 515 THR A C 1
ATOM 4146 O O . THR A 1 515 ? 1.221 -4.898 -20.656 1 97.12 515 THR A O 1
ATOM 4149 N N . LYS A 1 516 ? 3.207 -5.711 -21.141 1 97.06 516 LYS A N 1
ATOM 4150 C CA . LYS A 1 516 ? 2.785 -6 -22.5 1 97.06 516 LYS A CA 1
ATOM 4151 C C . LYS A 1 516 ? 1.669 -7.043 -22.531 1 97.06 516 LYS A C 1
ATOM 4153 O O . LYS A 1 516 ? 0.973 -7.195 -23.531 1 97.06 516 LYS A O 1
ATOM 4158 N N . TYR A 1 517 ? 1.42 -7.75 -21.406 1 98.12 517 TYR A N 1
ATOM 4159 C CA . TYR A 1 517 ? 0.374 -8.766 -21.344 1 98.12 517 TYR A CA 1
ATOM 4160 C C . TYR A 1 517 ? -0.865 -8.227 -20.641 1 98.12 517 TYR A C 1
ATOM 4162 O O . TYR A 1 517 ? -1.815 -8.977 -20.391 1 98.12 517 TYR A O 1
ATOM 4170 N N . VAL A 1 518 ? -0.876 -6.98 -20.328 1 97.81 518 VAL A N 1
ATOM 4171 C CA . VAL A 1 518 ? -2.043 -6.316 -19.75 1 97.81 518 VAL A CA 1
ATOM 4172 C C . VAL A 1 518 ? -2.76 -5.508 -20.828 1 97.81 518 VAL A C 1
ATOM 4174 O O . VAL A 1 518 ? -2.141 -4.699 -21.516 1 97.81 518 VAL A O 1
ATOM 4177 N N . ASN A 1 519 ? -4.031 -5.762 -21.031 1 97.31 519 ASN A N 1
ATOM 4178 C CA . ASN A 1 519 ? -4.836 -4.965 -21.953 1 97.31 519 ASN A CA 1
ATOM 4179 C C . ASN A 1 519 ? -5.363 -3.699 -21.281 1 97.31 519 ASN A C 1
ATOM 4181 O O . ASN A 1 519 ? -6.43 -3.713 -20.656 1 97.31 519 ASN A O 1
ATOM 4185 N N . PHE A 1 520 ? -4.715 -2.645 -21.5 1 94.75 520 PHE A N 1
ATOM 4186 C CA . PHE A 1 520 ? -5.027 -1.399 -20.812 1 94.75 520 PHE A CA 1
ATOM 4187 C C . PHE A 1 520 ? -6.277 -0.753 -21.391 1 94.75 520 PHE A C 1
ATOM 4189 O O . PHE A 1 520 ? -6.801 0.214 -20.828 1 94.75 520 PHE A O 1
ATOM 4196 N N . SER A 1 521 ? -6.84 -1.307 -22.453 1 94.88 521 SER A N 1
ATOM 4197 C CA . SER A 1 521 ? -8.086 -0.819 -23.031 1 94.88 521 SER A CA 1
ATOM 4198 C C . SER A 1 521 ? -9.289 -1.549 -22.438 1 94.88 521 SER A C 1
ATOM 4200 O O . SER A 1 521 ? -10.438 -1.194 -22.734 1 94.88 521 SER A O 1
ATOM 4202 N N . ASP A 1 522 ? -8.984 -2.58 -21.719 1 97 522 ASP A N 1
ATOM 4203 C CA . ASP A 1 522 ? -10.062 -3.301 -21.047 1 97 522 ASP A CA 1
ATOM 4204 C C . ASP A 1 522 ? -10.883 -2.365 -20.156 1 97 522 ASP A C 1
ATOM 4206 O O . ASP A 1 522 ? -10.328 -1.518 -19.453 1 97 522 ASP A O 1
ATOM 4210 N N . LYS A 1 523 ? -12.172 -2.514 -20.156 1 96.06 523 LYS A N 1
ATOM 4211 C CA . LYS A 1 523 ? -13.078 -1.6 -19.469 1 96.06 523 LYS A CA 1
ATOM 42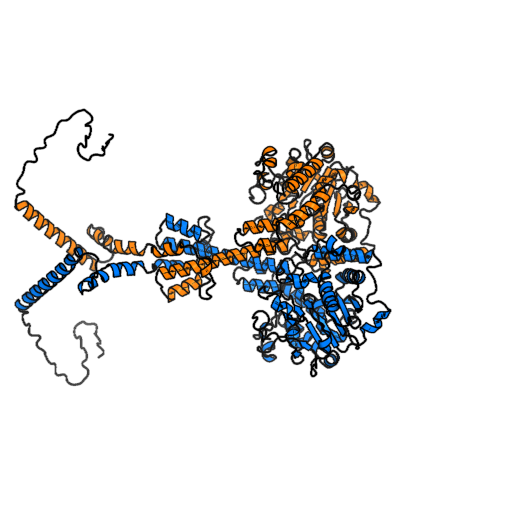12 C C . LYS A 1 523 ? -12.812 -1.582 -17.969 1 96.06 523 LYS A C 1
ATOM 4214 O O . LYS A 1 523 ? -12.797 -0.517 -17.344 1 96.06 523 LYS A O 1
ATOM 4219 N N . LEU A 1 524 ? -12.664 -2.76 -17.359 1 96.81 524 LEU A N 1
ATOM 4220 C CA . LEU A 1 524 ? -12.414 -2.852 -15.922 1 96.81 524 LEU A CA 1
ATOM 4221 C C . LEU A 1 524 ? -11.055 -2.26 -15.57 1 96.81 524 LEU A C 1
ATOM 4223 O O . LEU A 1 524 ? -10.93 -1.547 -14.57 1 96.81 524 LEU A O 1
ATOM 4227 N N . ILE A 1 525 ? -10.031 -2.531 -16.406 1 97.06 525 ILE A N 1
ATOM 4228 C CA . ILE A 1 525 ? -8.68 -2.031 -16.203 1 97.06 525 ILE A CA 1
ATOM 4229 C C . ILE A 1 525 ? -8.664 -0.509 -16.328 1 97.06 525 ILE A C 1
ATOM 4231 O O . ILE A 1 525 ? -8.102 0.181 -15.469 1 97.06 525 ILE A O 1
ATOM 4235 N N . LYS A 1 526 ? -9.336 0.018 -17.25 1 92.94 526 LYS A N 1
ATOM 4236 C CA . LYS A 1 526 ? -9.414 1.458 -17.469 1 92.94 526 LYS A CA 1
ATOM 4237 C C . LYS A 1 526 ? -10.164 2.154 -16.344 1 92.94 526 LYS A C 1
ATOM 4239 O O . LYS A 1 526 ? -9.758 3.221 -15.883 1 92.94 526 LYS A O 1
ATOM 4244 N N . SER A 1 527 ? -11.234 1.523 -15.961 1 91.88 527 SER A N 1
ATOM 4245 C CA . SER A 1 527 ? -12.07 2.145 -14.938 1 91.88 527 SER A CA 1
ATOM 4246 C C . SER A 1 527 ? -11.336 2.23 -13.602 1 91.88 527 SER A C 1
ATOM 4248 O O . SER A 1 527 ? -11.688 3.049 -12.75 1 91.88 527 SER A O 1
ATOM 4250 N N . CYS A 1 528 ? -10.312 1.414 -13.438 1 93.81 528 CYS A N 1
ATOM 4251 C CA . CYS A 1 528 ? -9.539 1.431 -12.203 1 93.81 528 CYS A CA 1
ATOM 4252 C C . CYS A 1 528 ? -8.219 2.172 -12.398 1 93.81 528 CYS A C 1
ATOM 4254 O O . CYS A 1 528 ? -7.348 2.133 -11.531 1 93.81 528 CYS A O 1
ATOM 4256 N N . HIS A 1 529 ? -7.984 2.77 -13.555 1 87.31 529 HIS A N 1
ATOM 4257 C CA . HIS A 1 529 ? -6.836 3.605 -13.883 1 87.31 529 HIS A CA 1
ATOM 4258 C C . HIS A 1 529 ? -5.535 2.814 -13.781 1 87.31 529 HIS A C 1
ATOM 4260 O O . HIS A 1 529 ? -4.531 3.324 -13.281 1 87.31 529 HIS A O 1
ATOM 4266 N N . ILE A 1 530 ? -5.625 1.522 -14.047 1 91.31 530 ILE A N 1
ATOM 4267 C CA . ILE A 1 530 ? -4.406 0.732 -14.195 1 91.31 530 ILE A CA 1
ATOM 4268 C C . ILE A 1 530 ? -3.713 1.096 -15.508 1 91.31 530 ILE A C 1
ATOM 4270 O O . ILE A 1 530 ? -4.297 0.959 -16.578 1 91.31 530 ILE A O 1
ATOM 4274 N N . ARG A 1 531 ? -2.479 1.59 -15.367 1 84.94 531 ARG A N 1
ATOM 4275 C CA . ARG A 1 531 ? -1.76 2.09 -16.531 1 84.94 531 ARG A CA 1
ATOM 4276 C C . ARG A 1 531 ? -0.376 1.456 -16.641 1 84.94 531 ARG A C 1
ATOM 4278 O O . ARG A 1 531 ? 0.129 0.892 -15.664 1 84.94 531 ARG A O 1
ATOM 4285 N N . ALA A 1 532 ? 0.168 1.441 -17.859 1 78 532 ALA A N 1
ATOM 4286 C CA . ALA A 1 532 ? 1.495 0.88 -18.094 1 78 532 ALA A CA 1
ATOM 4287 C C . ALA A 1 532 ? 2.568 1.69 -17.375 1 78 532 ALA A C 1
ATOM 4289 O O . ALA A 1 532 ? 3.574 1.137 -16.922 1 78 532 ALA A O 1
ATOM 4290 N N . SER A 1 533 ? 2.504 3.033 -17.359 1 67.75 533 SER A N 1
ATOM 4291 C CA . SER A 1 533 ? 3.449 3.939 -16.719 1 67.75 533 SER A CA 1
ATOM 4292 C C . SER A 1 533 ? 2.729 5.094 -16.031 1 67.75 533 SER A C 1
ATOM 4294 O O . SER A 1 533 ? 1.622 5.465 -16.422 1 67.75 533 SER A O 1
ATOM 4296 N N . MET B 1 1 ? 43.281 68.25 1.66 1 22.17 1 MET B N 1
ATOM 4297 C CA . MET B 1 1 ? 44.5 68.812 1.071 1 22.17 1 MET B CA 1
ATOM 4298 C C . MET B 1 1 ? 44.844 68.062 -0.216 1 22.17 1 MET B C 1
ATOM 4300 O O . MET B 1 1 ? 45 66.812 -0.215 1 22.17 1 MET B O 1
ATOM 4304 N N . GLN B 1 2 ? 44.219 68.562 -1.168 1 25.58 2 GLN B N 1
ATOM 4305 C CA . GLN B 1 2 ? 44 67.75 -2.393 1 25.58 2 GLN B CA 1
ATOM 4306 C C . GLN B 1 2 ? 45.281 67.75 -3.232 1 25.58 2 GLN B C 1
ATOM 4308 O O . GLN B 1 2 ? 45.812 68.75 -3.639 1 25.58 2 GLN B O 1
ATOM 4313 N N . LEU B 1 3 ? 46 66.75 -2.938 1 28.94 3 LEU B N 1
ATOM 4314 C CA . LEU B 1 3 ? 47.312 66.625 -3.576 1 28.94 3 LEU B CA 1
ATOM 4315 C C . LEU B 1 3 ? 47.156 66.25 -5.055 1 28.94 3 LEU B C 1
ATOM 4317 O O . LEU B 1 3 ? 46.594 65.25 -5.398 1 28.94 3 LEU B O 1
ATOM 4321 N N . HIS B 1 4 ? 46.781 67.125 -5.879 1 31.8 4 HIS B N 1
ATOM 4322 C CA . HIS B 1 4 ? 46.625 66.812 -7.285 1 31.8 4 HIS B CA 1
ATOM 4323 C C . HIS B 1 4 ? 47.969 66.688 -7.988 1 31.8 4 HIS B C 1
ATOM 4325 O O . HIS B 1 4 ? 48.75 67.625 -8.016 1 31.8 4 HIS B O 1
ATOM 4331 N N . ILE B 1 5 ? 48.469 65.438 -8.219 1 33.66 5 ILE B N 1
ATOM 4332 C CA . ILE B 1 5 ? 49.75 65.125 -8.844 1 33.66 5 ILE B CA 1
ATOM 4333 C C . ILE B 1 5 ? 49.625 65.188 -10.359 1 33.66 5 ILE B C 1
ATOM 4335 O O . ILE B 1 5 ? 48.812 64.5 -10.953 1 33.66 5 ILE B O 1
ATOM 4339 N N . SER B 1 6 ? 49.906 66.25 -11.102 1 33.94 6 SER B N 1
ATOM 4340 C CA . SER B 1 6 ? 49.781 66.438 -12.539 1 33.94 6 SER B CA 1
ATOM 4341 C C . SER B 1 6 ? 50.688 65.5 -13.305 1 33.94 6 SER B C 1
ATOM 4343 O O . SER B 1 6 ? 51.719 65.062 -12.781 1 33.94 6 SER B O 1
ATOM 4345 N N . PRO B 1 7 ? 50.469 64.938 -14.539 1 36.09 7 PRO B N 1
ATOM 4346 C CA . PRO B 1 7 ? 51.062 63.812 -15.297 1 36.09 7 PRO B CA 1
ATOM 4347 C C . PRO B 1 7 ? 52.531 64 -15.609 1 36.09 7 PRO B C 1
ATOM 4349 O O . PRO B 1 7 ? 53.281 63.031 -15.781 1 36.09 7 PRO B O 1
ATOM 4352 N N . SER B 1 8 ? 53.062 65.125 -16.453 1 33.16 8 SER B N 1
ATOM 4353 C CA . SER B 1 8 ? 54.469 65.312 -16.781 1 33.16 8 SER B CA 1
ATOM 4354 C C . SER B 1 8 ? 55.281 65.562 -15.531 1 33.16 8 SER B C 1
ATOM 4356 O O . SER B 1 8 ? 54.844 66.25 -14.609 1 33.16 8 SER B O 1
ATOM 4358 N N . LEU B 1 9 ? 56.219 64.75 -15.141 1 29.16 9 LEU B N 1
ATOM 4359 C CA . LEU B 1 9 ? 56.719 64.375 -13.828 1 29.16 9 LEU B CA 1
ATOM 4360 C C . LEU B 1 9 ? 57.188 65.625 -13.055 1 29.16 9 LEU B C 1
ATOM 4362 O O . LEU B 1 9 ? 57.906 65.5 -12.047 1 29.16 9 LEU B O 1
ATOM 4366 N N . ARG B 1 10 ? 57.562 66.75 -13.898 1 27.28 10 ARG B N 1
ATOM 4367 C CA . ARG B 1 10 ? 58.438 67.812 -13.43 1 27.28 10 ARG B CA 1
ATOM 4368 C C . ARG B 1 10 ? 57.875 68.438 -12.172 1 27.28 10 ARG B C 1
ATOM 4370 O O . ARG B 1 10 ? 58.625 68.75 -11.242 1 27.28 10 ARG B O 1
ATOM 4377 N N . HIS B 1 11 ? 56.844 69.562 -12.375 1 28.05 11 HIS B N 1
ATOM 4378 C CA . HIS B 1 11 ? 56.5 70.5 -11.32 1 28.05 11 HIS B CA 1
ATOM 4379 C C . HIS B 1 11 ? 55.469 69.938 -10.375 1 28.05 11 HIS B C 1
ATOM 4381 O O . HIS B 1 11 ? 54.438 69.375 -10.82 1 28.05 11 HIS B O 1
ATOM 4387 N N . VAL B 1 12 ? 55.812 69.125 -9.555 1 28.52 12 VAL B N 1
ATOM 4388 C CA . VAL B 1 12 ? 54.875 68.625 -8.57 1 28.52 12 VAL B CA 1
ATOM 4389 C C . VAL B 1 12 ? 54.344 69.75 -7.723 1 28.52 12 VAL B C 1
ATOM 4391 O O . VAL B 1 12 ? 55.125 70.438 -7.039 1 28.52 12 VAL B O 1
ATOM 4394 N N . THR B 1 13 ? 53.562 70.625 -8.438 1 26.05 13 THR B N 1
ATOM 4395 C CA . THR B 1 13 ? 53.281 71.875 -7.758 1 26.05 13 THR B CA 1
ATOM 4396 C C . THR B 1 13 ? 52.406 71.625 -6.527 1 26.05 13 THR B C 1
ATOM 4398 O O . THR B 1 13 ? 51.312 71.062 -6.633 1 26.05 13 THR B O 1
ATOM 4401 N N . VAL B 1 14 ? 52.938 71.188 -5.562 1 28.78 14 VAL B N 1
ATOM 4402 C CA . VAL B 1 14 ? 52.25 71 -4.301 1 28.78 14 VAL B CA 1
ATOM 4403 C C . VAL B 1 14 ? 51.625 72.312 -3.854 1 28.78 14 VAL B C 1
ATOM 4405 O O . VAL B 1 14 ? 52.312 73.312 -3.688 1 28.78 14 VAL B O 1
ATOM 4408 N N . LEU B 1 15 ? 50.594 72.625 -4.527 1 26.75 15 LEU B N 1
ATOM 4409 C CA . LEU B 1 15 ? 50.062 74 -4.309 1 26.75 15 LEU B CA 1
ATOM 4410 C C . LEU B 1 15 ? 49.844 74.25 -2.82 1 26.75 15 LEU B C 1
ATOM 4412 O O . LEU B 1 15 ? 49.156 73.5 -2.15 1 26.75 15 LEU B O 1
ATOM 4416 N N . PRO B 1 16 ? 50.781 75 -2.24 1 28.86 16 PRO B N 1
ATOM 4417 C CA . PRO B 1 16 ? 51.062 75.25 -0.825 1 28.86 16 PRO B CA 1
ATOM 4418 C C . PRO B 1 16 ? 49.906 75.938 -0.11 1 28.86 16 PRO B C 1
ATOM 4420 O O . PRO B 1 16 ? 49.406 76.938 -0.572 1 28.86 16 PRO B O 1
ATOM 4423 N N . ALA B 1 17 ? 48.844 75.25 0.167 1 24.98 17 ALA B N 1
ATOM 4424 C CA . ALA B 1 17 ? 47.875 76.125 0.827 1 24.98 17 ALA B CA 1
ATOM 4425 C C . ALA B 1 17 ? 48.594 77.062 1.799 1 24.98 17 ALA B C 1
ATOM 4427 O O . ALA B 1 17 ? 49.656 76.75 2.301 1 24.98 17 ALA B O 1
ATOM 4428 N N . LYS B 1 18 ? 47.938 78.312 2.262 1 22.7 18 LYS B N 1
ATOM 4429 C CA . LYS B 1 18 ? 48.438 79.625 2.533 1 22.7 18 LYS B CA 1
ATOM 4430 C C . LYS B 1 18 ? 49.406 79.625 3.711 1 22.7 18 LYS B C 1
ATOM 4432 O O . LYS B 1 18 ? 50.5 80.188 3.641 1 22.7 18 LYS B O 1
ATOM 4437 N N . GLY B 1 19 ? 48.844 79.5 5 1 21.42 19 GLY B N 1
ATOM 4438 C CA . GLY B 1 19 ? 49.469 80.5 5.84 1 21.42 19 GLY B CA 1
ATOM 4439 C C . GLY B 1 19 ? 50.938 80.25 6.141 1 21.42 19 GLY B C 1
ATOM 4440 O O . GLY B 1 19 ? 51.812 80.812 5.523 1 21.42 19 GLY B O 1
ATOM 4441 N N . PHE B 1 20 ? 51.188 79.938 7.57 1 23.75 20 PHE B N 1
ATOM 4442 C CA . PHE B 1 20 ? 52.344 80.438 8.32 1 23.75 20 PHE B CA 1
ATOM 4443 C C . PHE B 1 20 ? 53.562 79.562 8 1 23.75 20 PHE B C 1
ATOM 4445 O O . PHE B 1 20 ? 53.562 78.375 8.188 1 23.75 20 PHE B O 1
ATOM 4452 N N . LYS B 1 21 ? 54.281 80 7.094 1 22.59 21 LYS B N 1
ATOM 4453 C CA . LYS B 1 21 ? 55.438 79.5 6.328 1 22.59 21 LYS B CA 1
ATOM 4454 C C . LYS B 1 21 ? 56.656 79.25 7.238 1 22.59 21 LYS B C 1
ATOM 4456 O O . LYS B 1 21 ? 57.75 79 6.762 1 22.59 21 LYS B O 1
ATOM 4461 N N . GLU B 1 22 ? 56.531 79.625 8.609 1 22.25 22 GLU B N 1
ATOM 4462 C CA . GLU B 1 22 ? 57.875 80 9.055 1 22.25 22 GLU B CA 1
ATOM 4463 C C . GLU B 1 22 ? 58.812 78.812 9.07 1 22.25 22 GLU B C 1
ATOM 4465 O O . GLU B 1 22 ? 58.438 77.688 9.539 1 22.25 22 GLU B O 1
ATOM 4470 N N . PHE B 1 23 ? 59.688 78.75 8.164 1 21.2 23 PHE B N 1
ATOM 4471 C CA . PHE B 1 23 ? 60.75 77.812 7.77 1 21.2 23 PHE B CA 1
ATOM 4472 C C . PHE B 1 23 ? 61.656 77.5 8.945 1 21.2 23 PHE B C 1
ATOM 4474 O O . PHE B 1 23 ? 62.375 78.375 9.43 1 21.2 23 PHE B O 1
ATOM 4481 N N . ILE B 1 24 ? 61.094 76.812 10.016 1 22.34 24 ILE B N 1
ATOM 4482 C CA . ILE B 1 24 ? 62.062 76.688 11.109 1 22.34 24 ILE B CA 1
ATOM 4483 C C . ILE B 1 24 ? 63.312 76 10.648 1 22.34 24 ILE B C 1
ATOM 4485 O O . ILE B 1 24 ? 63.219 74.812 10.188 1 22.34 24 ILE B O 1
ATOM 4489 N N . LYS B 1 25 ? 64.188 76.75 10.086 1 22.94 25 LYS B N 1
ATOM 4490 C CA . LYS B 1 25 ? 65.5 76.438 9.625 1 22.94 25 LYS B CA 1
ATOM 4491 C C . LYS B 1 25 ? 66.312 75.625 10.68 1 22.94 25 LYS B C 1
ATOM 4493 O O . LYS B 1 25 ? 66.688 76.188 11.695 1 22.94 25 LYS B O 1
ATOM 4498 N N . VAL B 1 26 ? 65.75 74.5 11.086 1 23.8 26 VAL B N 1
ATOM 4499 C CA . VAL B 1 26 ? 66.5 73.875 12.195 1 23.8 26 VAL B CA 1
ATOM 4500 C C . VAL B 1 26 ? 67.875 73.5 11.734 1 23.8 26 VAL B C 1
ATOM 4502 O O . VAL B 1 26 ? 68.062 72.812 10.719 1 23.8 26 VAL B O 1
ATOM 4505 N N . LYS B 1 27 ? 68.875 74.375 11.984 1 22.86 27 LYS B N 1
ATOM 4506 C CA . LYS B 1 27 ? 70.312 74.375 11.727 1 22.86 27 LYS B CA 1
ATOM 4507 C C . LYS B 1 27 ? 70.938 73.062 12.25 1 22.86 27 LYS B C 1
ATOM 4509 O O . LYS B 1 27 ? 70.75 72.75 13.438 1 22.86 27 LYS B O 1
ATOM 4514 N N . VAL B 1 28 ? 70.938 72 11.461 1 26.58 28 VAL B N 1
ATOM 4515 C CA . VAL B 1 28 ? 71.5 70.625 11.586 1 26.58 28 VAL B CA 1
ATOM 4516 C C . VAL B 1 28 ? 73 70.688 11.938 1 26.58 28 VAL B C 1
ATOM 4518 O O . VAL B 1 28 ? 73.812 71.062 11.102 1 26.58 28 VAL B O 1
ATOM 4521 N N . GLY B 1 29 ? 73.375 71.438 13.023 1 27.16 29 GLY B N 1
ATOM 4522 C CA . GLY B 1 29 ? 74.75 71.625 13.258 1 27.16 29 GLY B CA 1
ATOM 4523 C C . GLY B 1 29 ? 75.5 70.312 13.328 1 27.16 29 GLY B C 1
ATOM 4524 O O . GLY B 1 29 ? 74.875 69.25 13.648 1 27.16 29 GLY B O 1
ATOM 4525 N N . SER B 1 30 ? 76.562 70.062 12.547 1 28.89 30 SER B N 1
ATOM 4526 C CA . SER B 1 30 ? 77.438 69 12.156 1 28.89 30 SER B CA 1
ATOM 4527 C C . SER B 1 30 ? 78.125 68.375 13.375 1 28.89 30 SER B C 1
ATOM 4529 O O . SER B 1 30 ? 79.25 68.688 13.703 1 28.89 30 SER B O 1
ATOM 4531 N N . LYS B 1 31 ? 77.438 68.312 14.578 1 34.09 31 LYS B N 1
ATOM 4532 C CA . LYS B 1 31 ? 78.312 67.938 15.656 1 34.09 31 LYS B CA 1
ATOM 4533 C C . LYS B 1 31 ? 78.938 66.562 15.43 1 34.09 31 LYS B C 1
ATOM 4535 O O . LYS B 1 31 ? 78.188 65.625 15.031 1 34.09 31 LYS B O 1
ATOM 4540 N N . ARG B 1 32 ? 80.188 66.5 15.297 1 33.5 32 ARG B N 1
ATOM 4541 C CA . ARG B 1 32 ? 81.25 65.5 15.109 1 33.5 32 ARG B CA 1
ATOM 4542 C C . ARG B 1 32 ? 81.062 64.312 16.094 1 33.5 32 ARG B C 1
ATOM 4544 O O . ARG B 1 32 ? 81 64.562 17.312 1 33.5 32 ARG B O 1
ATOM 4551 N N . LEU B 1 33 ? 80.312 63.312 15.727 1 34.56 33 LEU B N 1
ATOM 4552 C CA . LEU B 1 33 ? 80 62.062 16.406 1 34.56 33 LEU B CA 1
ATOM 4553 C C . LEU B 1 33 ? 81.312 61.438 16.969 1 34.56 33 LEU B C 1
ATOM 4555 O O . LEU B 1 33 ? 82.25 61.156 16.203 1 34.56 33 LEU B O 1
ATOM 4559 N N . SER B 1 34 ? 81.812 62.031 18.078 1 37.56 34 SER B N 1
ATOM 4560 C CA . SER B 1 34 ? 83.062 61.656 18.688 1 37.56 34 SER B CA 1
ATOM 4561 C C . SER B 1 34 ? 83.188 60.156 18.859 1 37.56 34 SER B C 1
ATOM 4563 O O . SER B 1 34 ? 82.188 59.438 18.922 1 37.56 34 SER B O 1
ATOM 4565 N N . TYR B 1 35 ? 84.375 59.594 18.562 1 39.91 35 TYR B N 1
ATOM 4566 C CA . TYR B 1 35 ? 84.875 58.219 18.531 1 39.91 35 TYR B CA 1
ATOM 4567 C C . TYR B 1 35 ? 84.438 57.469 19.812 1 39.91 35 TYR B C 1
ATOM 4569 O O . TYR B 1 35 ? 84.25 56.25 19.781 1 39.91 35 TYR B O 1
ATOM 4577 N N . ARG B 1 36 ? 84.312 58.219 20.938 1 46.06 36 ARG B N 1
ATOM 4578 C CA . ARG B 1 36 ? 84 57.594 22.219 1 46.06 36 ARG B CA 1
ATOM 4579 C C . ARG B 1 36 ? 82.562 57 22.203 1 46.06 36 ARG B C 1
ATOM 4581 O O . ARG B 1 36 ? 82.312 55.969 22.812 1 46.06 36 ARG B O 1
ATOM 4588 N N . MET B 1 37 ? 81.688 57.688 21.406 1 45.41 37 MET B N 1
ATOM 4589 C CA . MET B 1 37 ? 80.312 57.219 21.375 1 45.41 37 MET B CA 1
ATOM 4590 C C . MET B 1 37 ? 80.25 55.875 20.641 1 45.41 37 MET B C 1
ATOM 4592 O O . MET B 1 37 ? 79.438 55 21.016 1 45.41 37 MET B O 1
ATOM 4596 N N . VAL B 1 38 ? 81.125 55.875 19.609 1 51.19 38 VAL B N 1
ATOM 4597 C CA . VAL B 1 38 ? 81.125 54.594 18.875 1 51.19 38 VAL B CA 1
ATOM 4598 C C . VAL B 1 38 ? 81.625 53.469 19.797 1 51.19 38 VAL B C 1
ATOM 4600 O O . VAL B 1 38 ? 81.062 52.375 19.766 1 51.19 38 VAL B O 1
ATOM 4603 N N . PHE B 1 39 ? 82.625 53.781 20.688 1 51.78 39 PHE B N 1
ATOM 4604 C CA . PHE B 1 39 ? 83.25 52.781 21.578 1 51.78 39 PHE B CA 1
ATOM 4605 C C . PHE B 1 39 ? 82.188 52.281 22.578 1 51.78 39 PHE B C 1
ATOM 4607 O O . PHE B 1 39 ? 82.062 51.094 22.812 1 51.78 39 PHE B O 1
ATOM 4614 N N . TYR B 1 40 ? 81.438 53.25 23.234 1 51.12 40 TYR B N 1
ATOM 4615 C CA . TYR B 1 40 ? 80.438 52.844 24.219 1 51.12 40 TYR B CA 1
ATOM 4616 C C . TYR B 1 40 ? 79.25 52.094 23.562 1 51.12 40 TYR B C 1
ATOM 4618 O O . TYR B 1 40 ? 78.688 51.188 24.172 1 51.12 40 TYR B O 1
ATOM 4626 N N . CYS B 1 41 ? 79 52.375 22.234 1 52 41 CYS B N 1
ATOM 4627 C CA . CYS B 1 41 ? 78 51.625 21.531 1 52 41 CYS B CA 1
ATOM 4628 C C . CYS B 1 41 ? 78.438 50.188 21.297 1 52 41 CYS B C 1
ATOM 4630 O O . CYS B 1 41 ? 77.625 49.25 21.438 1 52 41 CYS B O 1
ATOM 4632 N N . LEU B 1 42 ? 79.75 50.062 20.984 1 54.31 42 LEU B N 1
ATOM 4633 C CA . LEU B 1 42 ? 80.25 48.719 20.75 1 54.31 42 LEU B CA 1
ATOM 4634 C C . LEU B 1 42 ? 80.312 47.906 22.047 1 54.31 42 LEU B C 1
ATOM 4636 O O . LEU B 1 42 ? 79.938 46.719 22.062 1 54.31 42 LEU B O 1
ATOM 4640 N N . LEU B 1 43 ? 80.688 48.562 23.25 1 52.31 43 LEU B N 1
ATOM 4641 C CA . LEU B 1 43 ? 80.688 47.875 24.531 1 52.31 43 LEU B CA 1
ATOM 4642 C C . LEU B 1 43 ? 79.25 47.5 24.922 1 52.31 43 LEU B C 1
ATOM 4644 O O . LEU B 1 43 ? 79 46.438 25.469 1 52.31 43 LEU B O 1
ATOM 4648 N N . PHE B 1 44 ? 78.25 48.406 24.562 1 50.91 44 PHE B N 1
ATOM 4649 C CA . PHE B 1 44 ? 76.875 48.094 24.859 1 50.91 44 PHE B CA 1
ATOM 4650 C C . PHE B 1 44 ? 76.375 46.938 24.016 1 50.91 44 PHE B C 1
ATOM 4652 O O . PHE B 1 44 ? 75.688 46.062 24.531 1 50.91 44 PHE B O 1
ATOM 4659 N N . LEU B 1 45 ? 76.875 46.906 22.766 1 52.5 45 LEU B N 1
ATOM 4660 C CA . LEU B 1 45 ? 76.438 45.781 21.906 1 52.5 45 LEU B CA 1
ATOM 4661 C C . LEU B 1 45 ? 77 44.469 22.391 1 52.5 45 LEU B C 1
ATOM 4663 O O . LEU B 1 45 ? 76.312 43.438 22.391 1 52.5 45 LEU B O 1
ATOM 4667 N N . THR B 1 46 ? 78.312 44.469 22.906 1 55.53 46 THR B N 1
ATOM 4668 C CA . THR B 1 46 ? 78.875 43.25 23.438 1 55.53 46 THR B CA 1
ATOM 4669 C C . THR B 1 46 ? 78.25 42.812 24.734 1 55.53 46 THR B C 1
ATOM 4671 O O . THR B 1 46 ? 78.062 41.625 25.016 1 55.53 46 THR B O 1
ATOM 4674 N N . PHE B 1 47 ? 77.75 43.812 25.641 1 47.97 47 PHE B N 1
ATOM 4675 C CA . PHE B 1 47 ? 77.062 43.5 26.859 1 47.97 47 PHE B CA 1
ATOM 4676 C C . PHE B 1 47 ? 75.688 42.906 26.531 1 47.97 47 PHE B C 1
ATOM 4678 O O . PHE B 1 47 ? 75.25 41.969 27.188 1 47.97 47 PHE B O 1
ATOM 4685 N N . LEU B 1 48 ? 75 43.406 25.484 1 48.94 48 LEU B N 1
ATOM 4686 C CA . LEU B 1 48 ? 73.688 42.875 25.109 1 48.94 48 LEU B CA 1
ATOM 4687 C C . LEU B 1 48 ? 73.812 41.469 24.578 1 48.94 48 LEU B C 1
ATOM 4689 O O . LEU B 1 48 ? 72.938 40.625 24.859 1 48.94 48 LEU B O 1
ATOM 4693 N N . LEU B 1 49 ? 74.938 41.156 23.875 1 48.62 49 LEU B N 1
ATOM 4694 C CA . LEU B 1 49 ? 75.125 39.812 23.344 1 48.62 49 LEU B CA 1
ATOM 4695 C C . LEU B 1 49 ? 75.375 38.812 24.484 1 48.62 49 LEU B C 1
ATOM 4697 O O . LEU B 1 49 ? 74.875 37.688 24.453 1 48.62 49 LEU B O 1
ATOM 4701 N N . ARG B 1 50 ? 76.188 39.125 25.578 1 45.25 50 ARG B N 1
ATOM 4702 C CA . ARG B 1 50 ? 76.438 38.219 26.703 1 45.25 50 ARG B CA 1
ATOM 4703 C C . ARG B 1 50 ? 75.125 38 27.5 1 45.25 50 ARG B C 1
ATOM 4705 O O . ARG B 1 50 ? 74.938 36.906 28.047 1 45.25 50 ARG B O 1
ATOM 4712 N N . PHE B 1 51 ? 74.25 39.031 27.594 1 44.75 51 PHE B N 1
ATOM 4713 C CA . PHE B 1 51 ? 72.938 38.844 28.281 1 44.75 51 PHE B CA 1
ATOM 4714 C C . PHE B 1 51 ? 72.062 37.875 27.547 1 44.75 51 PHE B C 1
ATOM 4716 O O . PHE B 1 51 ? 71.312 37.125 28.172 1 44.75 51 PHE B O 1
ATOM 4723 N N . VAL B 1 52 ? 72.125 37.812 26.234 1 45.38 52 VAL B N 1
ATOM 4724 C CA . VAL B 1 52 ? 71.25 36.844 25.516 1 45.38 52 VAL B CA 1
ATOM 4725 C C . VAL B 1 52 ? 71.812 35.438 25.75 1 45.38 52 VAL B C 1
ATOM 4727 O O . VAL B 1 52 ? 71 34.5 25.906 1 45.38 52 VAL B O 1
ATOM 4730 N N . PHE B 1 53 ? 73.125 35.156 25.797 1 43.09 53 PHE B N 1
ATOM 4731 C CA . PHE B 1 53 ? 73.625 33.812 26.016 1 43.09 53 PHE B CA 1
ATOM 4732 C C . PHE B 1 53 ? 73.312 33.312 27.422 1 43.09 53 PHE B C 1
ATOM 4734 O O . PHE B 1 53 ? 73 32.156 27.625 1 43.09 53 PHE B O 1
ATOM 4741 N N . VAL B 1 54 ? 73.562 34.125 28.531 1 42.03 54 VAL B N 1
ATOM 4742 C CA . VAL B 1 54 ? 73.312 33.688 29.891 1 42.03 54 VAL B CA 1
ATOM 4743 C C . VAL B 1 54 ? 71.812 33.406 30.062 1 42.03 54 VAL B C 1
ATOM 4745 O O . VAL B 1 54 ? 71.438 32.469 30.797 1 42.03 54 VAL B O 1
ATOM 4748 N N . LEU B 1 55 ? 70.938 34.125 29.422 1 37.03 55 LEU B N 1
ATOM 4749 C CA . LEU B 1 55 ? 69.5 33.844 29.594 1 37.03 55 LEU B CA 1
ATOM 4750 C C . LEU B 1 55 ? 69.125 32.469 29.031 1 37.03 55 LEU B C 1
ATOM 4752 O O . LEU B 1 55 ? 68.312 31.75 29.562 1 37.03 55 LEU B O 1
ATOM 4756 N N . THR B 1 56 ? 69.812 31.938 28 1 39.91 56 THR B N 1
ATOM 4757 C CA . THR B 1 56 ? 69.5 30.625 27.453 1 39.91 56 THR B CA 1
ATOM 4758 C C . THR B 1 56 ? 70.062 29.5 28.328 1 39.91 56 THR B C 1
ATOM 4760 O O . THR B 1 56 ? 69.5 28.406 28.375 1 39.91 56 THR B O 1
ATOM 4763 N N . ALA B 1 57 ? 71.188 29.562 28.953 1 36.97 57 ALA B N 1
ATOM 4764 C CA . ALA B 1 57 ? 71.812 28.5 29.75 1 36.97 57 ALA B CA 1
ATOM 4765 C C . ALA B 1 57 ? 71.062 28.328 31.078 1 36.97 57 ALA B C 1
ATOM 4767 O O . ALA B 1 57 ? 71.188 27.281 31.719 1 36.97 57 ALA B O 1
ATOM 4768 N N . ILE B 1 58 ? 70.562 29.422 31.672 1 34.53 58 ILE B N 1
ATOM 4769 C CA . ILE B 1 58 ? 70 29.297 33 1 34.53 58 ILE B CA 1
ATOM 4770 C C . ILE B 1 58 ? 68.688 28.422 32.938 1 34.53 58 ILE B C 1
ATOM 4772 O O . ILE B 1 58 ? 68.125 28.062 33.969 1 34.53 58 ILE B O 1
ATOM 4776 N N . ASP B 1 59 ? 68.188 28.078 31.75 1 33.81 59 ASP B N 1
ATOM 4777 C CA . ASP B 1 59 ? 66.875 27.375 31.719 1 33.81 59 ASP B CA 1
ATOM 4778 C C . ASP B 1 59 ? 67.062 25.969 32.25 1 33.81 59 ASP B C 1
ATOM 4780 O O . ASP B 1 59 ? 66.062 25.281 32.469 1 33.81 59 ASP B O 1
ATOM 4784 N N . THR B 1 60 ? 68.125 25.344 32.188 1 33.09 60 THR B N 1
ATOM 4785 C CA . THR B 1 60 ? 68.188 23.922 32.531 1 33.09 60 THR B CA 1
ATOM 4786 C C . THR B 1 60 ? 68 23.734 34.062 1 33.09 60 THR B C 1
ATOM 4788 O O . THR B 1 60 ? 67.875 22.609 34.531 1 33.09 60 THR B O 1
ATOM 4791 N N . ILE B 1 61 ? 68.5 24.609 34.875 1 28.62 61 ILE B N 1
ATOM 4792 C CA . ILE B 1 61 ? 68.688 24.094 36.25 1 28.62 61 ILE B CA 1
ATOM 4793 C C . ILE B 1 61 ? 67.375 24.188 37 1 28.62 61 ILE B C 1
ATOM 4795 O O . ILE B 1 61 ? 67.062 23.344 37.844 1 28.62 61 ILE B O 1
ATOM 4799 N N . ASP B 1 62 ? 66.75 25.406 37.188 1 29.22 62 ASP B N 1
ATOM 4800 C CA . ASP B 1 62 ? 66 25.609 38.406 1 29.22 62 ASP B CA 1
ATOM 4801 C C . ASP B 1 62 ? 64.625 24.906 38.344 1 29.22 62 ASP B C 1
ATOM 4803 O O . ASP B 1 62 ? 64.062 24.766 37.281 1 29.22 62 ASP B O 1
ATOM 4807 N N . GLY B 1 63 ? 64.25 24.141 39.438 1 30.38 63 GLY B N 1
ATOM 4808 C CA . GLY B 1 63 ? 63 23.469 39.875 1 30.38 63 GLY B CA 1
ATOM 4809 C C . GLY B 1 63 ? 61.781 24.312 39.625 1 30.38 63 GLY B C 1
ATOM 4810 O O . GLY B 1 63 ? 61.844 25.516 39.406 1 30.38 63 GLY B O 1
ATOM 4811 N N . GLU B 1 64 ? 60.531 23.781 39.562 1 32.81 64 GLU B N 1
ATOM 4812 C CA . GLU B 1 64 ? 59.219 24.125 39.062 1 32.81 64 GLU B CA 1
ATOM 4813 C C . GLU B 1 64 ? 58.688 25.406 39.688 1 32.81 64 GLU B C 1
ATOM 4815 O O . GLU B 1 64 ? 57.531 25.797 39.469 1 32.81 64 GLU B O 1
ATOM 4820 N N . ARG B 1 65 ? 59.25 25.812 40.938 1 32.34 65 ARG B N 1
ATOM 4821 C CA . ARG B 1 65 ? 58.344 26.734 41.594 1 32.34 65 ARG B CA 1
ATOM 4822 C C . ARG B 1 65 ? 58.125 27.984 40.75 1 32.34 65 ARG B C 1
ATOM 4824 O O . ARG B 1 65 ? 58.875 28.234 39.781 1 32.34 65 ARG B O 1
ATOM 4831 N N . LYS B 1 66 ? 57.719 29.047 41.531 1 34.12 66 LYS B N 1
ATOM 4832 C CA . LYS B 1 66 ? 57.094 30.344 41.281 1 34.12 66 LYS B CA 1
ATOM 4833 C C . LYS B 1 66 ? 58 31.266 40.5 1 34.12 66 LYS B C 1
ATOM 4835 O O . LYS B 1 66 ? 58.938 31.859 41.062 1 34.12 66 LYS B O 1
ATOM 4840 N N . CYS B 1 67 ? 58.438 30.891 39.406 1 29.92 67 CYS B N 1
ATOM 4841 C CA . CYS B 1 67 ? 59.375 31.75 38.719 1 29.92 67 CYS B CA 1
ATOM 4842 C C . CYS B 1 67 ? 58.812 33.156 38.5 1 29.92 67 CYS B C 1
ATOM 4844 O O . CYS B 1 67 ? 57.938 33.344 37.656 1 29.92 67 CYS B O 1
ATOM 4846 N N . SER B 1 68 ? 58.5 33.844 39.75 1 31.12 68 SER B N 1
ATOM 4847 C CA . SER B 1 68 ? 58.031 35.25 39.688 1 31.12 68 SER B CA 1
ATOM 4848 C C . SER B 1 68 ? 58.938 36.094 38.812 1 31.12 68 SER B C 1
ATOM 4850 O O . SER B 1 68 ? 58.625 37.25 38.531 1 31.12 68 SER B O 1
ATOM 4852 N N . THR B 1 69 ? 60.281 35.969 38.969 1 28.7 69 THR B N 1
ATOM 4853 C CA . THR B 1 69 ? 61.094 37.094 38.531 1 28.7 69 THR B CA 1
ATOM 4854 C C . THR B 1 69 ? 61.156 37.188 37 1 28.7 69 THR B C 1
ATOM 4856 O O . THR B 1 69 ? 60.812 36.219 36.312 1 28.7 69 THR B O 1
ATOM 4859 N N . LEU B 1 70 ? 61.812 38.406 36.469 1 32.41 70 LEU B N 1
ATOM 4860 C CA . LEU B 1 70 ? 61.875 38.969 35.125 1 32.41 70 LEU B CA 1
ATOM 4861 C C . LEU B 1 70 ? 62.438 37.938 34.125 1 32.41 70 LEU B C 1
ATOM 4863 O O . LEU B 1 70 ? 62.219 38.062 32.906 1 32.41 70 LEU B O 1
ATOM 4867 N N . GLY B 1 71 ? 63.312 37.062 34.656 1 33.81 71 GLY B N 1
ATOM 4868 C CA . GLY B 1 71 ? 64 36.188 33.75 1 33.81 71 GLY B CA 1
ATOM 4869 C C . GLY B 1 71 ? 63.125 35.156 33.094 1 33.81 71 GLY B C 1
ATOM 4870 O O . GLY B 1 71 ? 63.562 34.375 32.25 1 33.81 71 GLY B O 1
ATOM 4871 N N . CYS B 1 72 ? 62.094 34.688 33.812 1 33.66 72 CYS B N 1
ATOM 4872 C CA . CYS B 1 72 ? 61.281 33.625 33.25 1 33.66 72 CYS B CA 1
ATOM 4873 C C . CYS B 1 72 ? 60.438 34.125 32.062 1 33.66 72 CYS B C 1
ATOM 4875 O O . CYS B 1 72 ? 59.625 33.375 31.531 1 33.66 72 CYS B O 1
ATOM 4877 N N . LEU B 1 73 ? 60.562 35.438 31.781 1 32.12 73 LEU B N 1
ATOM 4878 C CA . LEU B 1 73 ? 59.812 35.938 30.641 1 32.12 73 LEU B CA 1
ATOM 4879 C C . LEU B 1 73 ? 60.375 35.406 29.344 1 32.12 73 LEU B C 1
ATOM 4881 O O . LEU B 1 73 ? 59.656 35.219 28.359 1 32.12 73 LEU B O 1
ATOM 4885 N N . GLY B 1 74 ? 61.812 35.25 29.328 1 34.28 74 GLY B N 1
ATOM 4886 C CA . GLY B 1 74 ? 62.375 34.875 28.047 1 34.28 74 GLY B CA 1
ATOM 4887 C C . GLY B 1 74 ? 61.938 33.531 27.547 1 34.28 74 GLY B C 1
ATOM 4888 O O . GLY B 1 74 ? 61.969 33.25 26.344 1 34.28 74 GLY B O 1
ATOM 4889 N N . LYS B 1 75 ? 61.938 32.531 28.453 1 35.28 75 LYS B N 1
ATOM 4890 C CA . LYS B 1 75 ? 61.688 31.172 27.969 1 35.28 75 LYS B CA 1
ATOM 4891 C C . LYS B 1 75 ? 60.281 31.031 27.406 1 35.28 75 LYS B C 1
ATOM 4893 O O . LYS B 1 75 ? 59.938 30.016 26.812 1 35.28 75 LYS B O 1
ATOM 4898 N N . LYS B 1 76 ? 59.344 31.797 27.875 1 34.78 76 LYS B N 1
ATOM 4899 C CA . LYS B 1 76 ? 58 31.719 27.281 1 34.78 76 LYS B CA 1
ATOM 4900 C C . LYS B 1 76 ? 58.031 32.219 25.828 1 34.78 76 LYS B C 1
ATOM 4902 O O . LYS B 1 76 ? 57.219 31.766 25.016 1 34.78 76 LYS B O 1
ATOM 4907 N N . ILE B 1 77 ? 59.031 33.219 25.531 1 35.38 77 ILE B N 1
ATOM 4908 C CA . ILE B 1 77 ? 58.969 33.719 24.156 1 35.38 77 ILE B CA 1
ATOM 4909 C C . ILE B 1 77 ? 59.906 32.938 23.266 1 35.38 77 ILE B C 1
ATOM 4911 O O . ILE B 1 77 ? 60.188 33.312 22.125 1 35.38 77 ILE B O 1
ATOM 4915 N N . GLY B 1 78 ? 60.75 31.984 23.781 1 33.88 78 GLY B N 1
ATOM 4916 C CA . GLY B 1 78 ? 61.625 31.359 22.812 1 33.88 78 GLY B CA 1
ATOM 4917 C C . GLY B 1 78 ? 60.875 30.797 21.609 1 33.88 78 GLY B C 1
ATOM 4918 O O . GLY B 1 78 ? 59.656 30.828 21.578 1 33.88 78 GLY B O 1
ATOM 4919 N N . PRO B 1 79 ? 61.75 30.344 20.531 1 38.44 79 PRO B N 1
ATOM 4920 C CA . PRO B 1 79 ? 61.188 29.875 19.266 1 38.44 79 PRO B CA 1
ATOM 4921 C C . PRO B 1 79 ? 60.062 28.859 19.469 1 38.44 79 PRO B C 1
ATOM 4923 O O . PRO B 1 79 ? 59.5 28.344 18.5 1 38.44 79 PRO B O 1
ATOM 4926 N N . ARG B 1 80 ? 59.844 28.344 20.594 1 37.72 80 ARG B N 1
ATOM 4927 C CA . ARG B 1 80 ? 58.688 27.453 20.75 1 37.72 80 ARG B CA 1
ATOM 4928 C C . ARG B 1 80 ? 57.375 28.172 20.438 1 37.72 80 ARG B C 1
ATOM 4930 O O . ARG B 1 80 ? 56.344 27.531 20.219 1 37.72 80 ARG B O 1
ATOM 4937 N N . ILE B 1 81 ? 57.438 29.422 20.656 1 39.44 81 ILE B N 1
ATOM 4938 C CA . ILE B 1 81 ? 56.188 30.141 20.328 1 39.44 81 ILE B CA 1
ATOM 4939 C C . ILE B 1 81 ? 55.969 30.109 18.812 1 39.44 81 ILE B C 1
ATOM 4941 O O . ILE B 1 81 ? 54.844 29.969 18.359 1 39.44 81 ILE B O 1
ATOM 4945 N N . LEU B 1 82 ? 57.125 30.297 18.062 1 38.78 82 LEU B N 1
ATOM 4946 C CA . LEU B 1 82 ? 56.938 30.234 16.609 1 38.78 82 LEU B CA 1
ATOM 4947 C C . LEU B 1 82 ? 56.625 28.797 16.172 1 38.78 82 LEU B C 1
ATOM 4949 O O . LEU B 1 82 ? 55.906 28.594 15.195 1 38.78 82 LEU B O 1
ATOM 4953 N N . ARG B 1 83 ? 57.25 27.828 16.734 1 39.56 83 ARG B N 1
ATOM 4954 C CA . ARG B 1 83 ? 56.938 26.469 16.328 1 39.56 83 ARG B CA 1
ATOM 4955 C C . ARG B 1 83 ? 55.531 26.078 16.719 1 39.56 83 ARG B C 1
ATOM 4957 O O . ARG B 1 83 ? 54.906 25.25 16.062 1 39.56 83 ARG B O 1
ATOM 4964 N N . LYS B 1 84 ? 55.031 26.469 17.828 1 43.66 84 LYS B N 1
ATOM 4965 C CA . LYS B 1 84 ? 53.656 26.141 18.219 1 43.66 84 LYS B CA 1
ATOM 4966 C C . LYS B 1 84 ? 52.656 26.766 17.266 1 43.66 84 LYS B C 1
ATOM 4968 O O . LYS B 1 84 ? 51.594 26.188 17 1 43.66 84 LYS B O 1
ATOM 4973 N N . ARG B 1 85 ? 53 27.891 16.703 1 43.78 85 ARG B N 1
ATOM 4974 C CA . ARG B 1 85 ? 52.031 28.547 15.82 1 43.78 85 ARG B CA 1
ATOM 4975 C C . ARG B 1 85 ? 51.938 27.812 14.492 1 43.78 85 ARG B C 1
ATOM 4977 O O . ARG B 1 85 ? 50.875 27.766 13.883 1 43.78 85 ARG B O 1
ATOM 4984 N N . LEU B 1 86 ? 53.094 27.359 13.992 1 45.22 86 LEU B N 1
ATOM 4985 C CA . LEU B 1 86 ? 53.031 26.719 12.688 1 45.22 86 LEU B CA 1
ATOM 4986 C C . LEU B 1 86 ? 52.281 25.406 12.742 1 45.22 86 LEU B C 1
ATOM 4988 O O . LEU B 1 86 ? 51.656 25 11.758 1 45.22 86 LEU B O 1
ATOM 4992 N N . GLU B 1 87 ? 52.438 24.688 13.766 1 51.09 87 GLU B N 1
ATOM 4993 C CA . GLU B 1 87 ? 51.844 23.375 13.93 1 51.09 87 GLU B CA 1
ATOM 4994 C C . GLU B 1 87 ? 50.312 23.469 13.992 1 51.09 87 GLU B C 1
ATOM 4996 O O . GLU B 1 87 ? 49.625 22.469 13.852 1 51.09 87 GLU B O 1
ATOM 5001 N N . SER B 1 88 ? 49.844 24.594 14.117 1 62.59 88 SER B N 1
ATOM 5002 C CA . SER B 1 88 ? 48.469 24.719 14.57 1 62.59 88 SER B CA 1
ATOM 5003 C C . SER B 1 88 ? 47.531 25.109 13.422 1 62.59 88 SER B C 1
ATOM 5005 O O . SER B 1 88 ? 46.312 25.172 13.586 1 62.59 88 SER B O 1
ATOM 5007 N N . THR B 1 89 ? 48.25 25.328 12.242 1 77.69 89 THR B N 1
ATOM 5008 C CA . THR B 1 89 ? 47.344 25.781 11.203 1 77.69 89 THR B CA 1
ATOM 5009 C C . THR B 1 89 ? 47.062 24.672 10.188 1 77.69 89 THR B C 1
ATOM 5011 O O . THR B 1 89 ? 47.906 23.781 10 1 77.69 89 THR B O 1
ATOM 5014 N N . VAL B 1 90 ? 46 24.609 9.57 1 86.81 90 VAL B N 1
ATOM 5015 C CA . VAL B 1 90 ? 45.625 23.656 8.523 1 86.81 90 VAL B CA 1
ATOM 5016 C C . VAL B 1 90 ? 46.375 23.984 7.238 1 86.81 90 VAL B C 1
ATOM 5018 O O . VAL B 1 90 ? 46.375 25.125 6.77 1 86.81 90 VAL B O 1
ATOM 5021 N N . PRO B 1 91 ? 47.188 23 6.852 1 86.19 91 PRO B N 1
ATOM 5022 C CA . PRO B 1 91 ? 47.938 23.234 5.602 1 86.19 91 PRO B CA 1
ATOM 5023 C C . PRO B 1 91 ? 47.031 23.75 4.477 1 86.19 91 PRO B C 1
ATOM 5025 O O . PRO B 1 91 ? 45.906 23.266 4.312 1 86.19 91 PRO B O 1
ATOM 5028 N N . GLU B 1 92 ? 47.562 24.688 3.676 1 85.94 92 GLU B N 1
ATOM 5029 C CA . GLU B 1 92 ? 46.781 25.312 2.604 1 85.94 92 GLU B CA 1
ATOM 5030 C C . GLU B 1 92 ? 46.406 24.297 1.537 1 85.94 92 GLU B C 1
ATOM 5032 O O . GLU B 1 92 ? 45.344 24.453 0.889 1 85.94 92 GLU B O 1
ATOM 5037 N N . VAL B 1 93 ? 47.219 23.328 1.413 1 88.31 93 VAL B N 1
ATOM 5038 C CA . VAL B 1 93 ? 46.938 22.328 0.392 1 88.31 93 VAL B CA 1
ATOM 5039 C C . VAL B 1 93 ? 45.625 21.625 0.687 1 88.31 93 VAL B C 1
ATOM 5041 O O . VAL B 1 93 ? 44.906 21.203 -0.233 1 88.31 93 VAL B O 1
ATOM 5044 N N . ILE B 1 94 ? 45.25 21.469 1.896 1 89.44 94 ILE B N 1
ATOM 5045 C CA . ILE B 1 94 ? 44 20.812 2.275 1 89.44 94 ILE B CA 1
ATOM 5046 C C . ILE B 1 94 ? 42.812 21.641 1.775 1 89.44 94 ILE B C 1
ATOM 5048 O O . ILE B 1 94 ? 41.875 21.094 1.192 1 89.44 94 ILE B O 1
ATOM 5052 N N . TYR B 1 95 ? 42.938 22.891 1.883 1 87.31 95 TYR B N 1
ATOM 5053 C CA . TYR B 1 95 ? 41.875 23.766 1.415 1 87.31 95 TYR B CA 1
ATOM 5054 C C . TYR B 1 95 ? 41.781 23.734 -0.105 1 87.31 95 TYR B C 1
ATOM 5056 O O . TYR B 1 95 ? 40.656 23.688 -0.661 1 87.31 95 TYR B O 1
ATOM 5064 N N . ARG B 1 96 ? 42.844 23.75 -0.737 1 88.38 96 ARG B N 1
ATOM 5065 C CA . ARG B 1 96 ? 42.875 23.75 -2.197 1 88.38 96 ARG B CA 1
ATOM 5066 C C . ARG B 1 96 ? 42.219 22.484 -2.752 1 88.38 96 ARG B C 1
ATOM 5068 O O . ARG B 1 96 ? 41.406 22.547 -3.68 1 88.38 96 ARG B O 1
ATOM 5075 N N . VAL B 1 97 ? 42.531 21.438 -2.133 1 89.88 97 VAL B N 1
ATOM 5076 C CA . VAL B 1 97 ? 42 20.156 -2.592 1 89.88 97 VAL B CA 1
ATOM 5077 C C . VAL B 1 97 ? 40.5 20.094 -2.334 1 89.88 97 VAL B C 1
ATOM 5079 O O . VAL B 1 97 ? 39.719 19.672 -3.195 1 89.88 97 VAL B O 1
ATOM 5082 N N . LEU B 1 98 ? 40.062 20.5 -1.229 1 89.62 98 LEU B N 1
ATOM 5083 C CA . LEU B 1 98 ? 38.656 20.422 -0.851 1 89.62 98 LEU B CA 1
ATOM 5084 C C . LEU B 1 98 ? 37.812 21.359 -1.72 1 89.62 98 LEU B C 1
ATOM 5086 O O . LEU B 1 98 ? 36.625 21.078 -1.963 1 89.62 98 LEU B O 1
ATOM 5090 N N . GLU B 1 99 ? 38.438 22.375 -2.221 1 86.81 99 GLU B N 1
ATOM 5091 C CA . GLU B 1 99 ? 37.719 23.359 -3.014 1 86.81 99 GLU B CA 1
ATOM 5092 C C . GLU B 1 99 ? 37.594 22.922 -4.473 1 86.81 99 GLU B C 1
ATOM 5094 O O . GLU B 1 99 ? 36.719 23.391 -5.199 1 86.81 99 GLU B O 1
ATOM 5099 N N . GLU B 1 100 ? 38.531 22.203 -4.953 1 84.62 100 GLU B N 1
ATOM 5100 C CA . GLU B 1 100 ? 38.531 21.781 -6.348 1 84.62 100 GLU B CA 1
ATOM 5101 C C . GLU B 1 100 ? 37.25 21.031 -6.688 1 84.62 100 GLU B C 1
ATOM 5103 O O . GLU B 1 100 ? 36.781 20.188 -5.914 1 84.62 100 GLU B O 1
ATOM 5108 N N . PRO B 1 101 ? 36.594 21.562 -7.758 1 75.69 101 PRO B N 1
ATOM 5109 C CA . PRO B 1 101 ? 35.344 20.875 -8.141 1 75.69 101 PRO B CA 1
ATOM 5110 C C . PRO B 1 101 ? 35.562 19.391 -8.406 1 75.69 101 PRO B C 1
ATOM 5112 O O . PRO B 1 101 ? 36.594 18.984 -8.906 1 75.69 101 PRO B O 1
ATOM 5115 N N . SER B 1 102 ? 34.938 18.641 -7.668 1 61.75 102 SER B N 1
ATOM 5116 C CA . SER B 1 102 ? 35 17.188 -7.891 1 61.75 102 SER B CA 1
ATOM 5117 C C . SER B 1 102 ? 34.625 16.844 -9.328 1 61.75 102 SER B C 1
ATOM 5119 O O . SER B 1 102 ? 33.625 17.281 -9.852 1 61.75 102 SER B O 1
ATOM 5121 N N . ASP B 1 103 ? 35.469 16.766 -10.273 1 51.84 103 ASP B N 1
ATOM 5122 C CA . ASP B 1 103 ? 35.125 16.234 -11.586 1 51.84 103 ASP B CA 1
ATOM 5123 C C . ASP B 1 103 ? 34.281 14.977 -11.453 1 51.84 103 ASP B C 1
ATOM 5125 O O . ASP B 1 103 ? 34.625 14.07 -10.695 1 51.84 103 ASP B O 1
ATOM 5129 N N . GLN B 1 104 ? 33.031 15.062 -11.727 1 48.28 104 GLN B N 1
ATOM 5130 C CA . GLN B 1 104 ? 32.062 13.984 -11.742 1 48.28 104 GLN B CA 1
ATOM 5131 C C . GLN B 1 104 ? 32.719 12.664 -12.148 1 48.28 104 GLN B C 1
ATOM 5133 O O . GLN B 1 104 ? 32.188 11.586 -11.859 1 48.28 104 GLN B O 1
ATOM 5138 N N . THR B 1 105 ? 33.625 12.688 -13.07 1 46 105 THR B N 1
ATOM 5139 C CA . THR B 1 105 ? 34.188 11.484 -13.664 1 46 105 THR B CA 1
ATOM 5140 C C . THR B 1 105 ? 35 10.695 -12.633 1 46 105 THR B C 1
ATOM 5142 O O . THR B 1 105 ? 35.156 9.484 -12.766 1 46 105 THR B O 1
ATOM 5145 N N . ASP B 1 106 ? 35.656 11.242 -11.742 1 44.31 106 ASP B N 1
ATOM 5146 C CA . ASP B 1 106 ? 36.562 10.555 -10.844 1 44.31 106 ASP B CA 1
ATOM 5147 C C . ASP B 1 106 ? 35.812 9.93 -9.664 1 44.31 106 ASP B C 1
ATOM 5149 O O . ASP B 1 106 ? 36.438 9.422 -8.734 1 44.31 106 ASP B O 1
ATOM 5153 N N . THR B 1 107 ? 34.719 10.234 -9.453 1 43.22 107 THR B N 1
ATOM 5154 C CA . THR B 1 107 ? 33.969 9.648 -8.344 1 43.22 107 THR B CA 1
ATOM 5155 C C . THR B 1 107 ? 33.594 8.203 -8.648 1 43.22 107 THR B C 1
ATOM 5157 O O . THR B 1 107 ? 32.594 7.699 -8.164 1 43.22 107 THR B O 1
ATOM 5160 N N . GLN B 1 108 ? 33.938 7.699 -9.727 1 43.12 108 GLN B N 1
ATOM 5161 C CA . GLN B 1 108 ? 33.75 6.258 -9.742 1 43.12 108 GLN B CA 1
ATOM 5162 C C . GLN B 1 108 ? 34.219 5.613 -8.453 1 43.12 108 GLN B C 1
ATOM 5164 O O . GLN B 1 108 ? 35.312 5.926 -7.961 1 43.12 108 GLN B O 1
ATOM 5169 N N . THR B 1 109 ? 33.312 5.074 -7.727 1 46.69 109 THR B N 1
ATOM 5170 C CA . THR B 1 109 ? 33.562 4.316 -6.504 1 46.69 109 THR B CA 1
ATOM 5171 C C . THR B 1 109 ? 34.938 3.637 -6.555 1 46.69 109 THR B C 1
ATOM 5173 O O . THR B 1 109 ? 35.125 2.678 -7.305 1 46.69 109 THR B O 1
ATOM 5176 N N . ARG B 1 110 ? 35.875 4.191 -6.5 1 44.72 110 ARG B N 1
ATOM 5177 C CA . ARG B 1 110 ? 37.031 3.342 -6.277 1 44.72 110 ARG B CA 1
ATOM 5178 C C . ARG B 1 110 ? 36.844 2.469 -5.043 1 44.72 110 ARG B C 1
ATOM 5180 O O . ARG B 1 110 ? 36.75 2.979 -3.926 1 44.72 110 ARG B O 1
ATOM 5187 N N . PRO B 1 111 ? 36.406 1.318 -5.148 1 51.66 111 PRO B N 1
ATOM 5188 C CA . PRO B 1 111 ? 36.156 0.347 -4.082 1 51.66 111 PRO B CA 1
ATOM 5189 C C . PRO B 1 111 ? 37.062 0.537 -2.883 1 51.66 111 PRO B C 1
ATOM 5191 O O . PRO B 1 111 ? 36.719 0.139 -1.765 1 51.66 111 PRO B O 1
ATOM 5194 N N . GLU B 1 112 ? 38.094 1.401 -2.965 1 63 112 GLU B N 1
ATOM 5195 C CA . GLU B 1 112 ? 39.156 1.315 -1.949 1 63 112 GLU B CA 1
ATOM 5196 C C . GLU B 1 112 ? 39.094 2.516 -1.007 1 63 112 GLU B C 1
ATOM 5198 O O . GLU B 1 112 ? 39.938 2.641 -0.114 1 63 112 GLU B O 1
ATOM 5203 N N . SER B 1 113 ? 38.094 3.314 -1.149 1 71.19 113 SER B N 1
ATOM 5204 C CA . SER B 1 113 ? 38.094 4.445 -0.226 1 71.19 113 SER B CA 1
ATOM 5205 C C . SER B 1 113 ? 37.25 4.137 1.021 1 71.19 113 SER B C 1
ATOM 5207 O O . SER B 1 113 ? 36.281 3.379 0.959 1 71.19 113 SER B O 1
ATOM 5209 N N . PRO B 1 114 ? 37.688 4.68 2.127 1 82.31 114 PRO B N 1
ATOM 5210 C CA . PRO B 1 114 ? 36.906 4.473 3.355 1 82.31 114 PRO B CA 1
ATOM 5211 C C . PRO B 1 114 ? 35.5 5 3.254 1 82.31 114 PRO B C 1
ATOM 5213 O O . PRO B 1 114 ? 35.25 6.031 2.619 1 82.31 114 PRO B O 1
ATOM 5216 N N . GLN B 1 115 ? 34.625 4.25 3.775 1 84.06 115 GLN B N 1
ATOM 5217 C CA . GLN B 1 115 ? 33.219 4.586 3.648 1 84.06 115 GLN B CA 1
ATOM 5218 C C . GLN B 1 115 ? 32.688 5.238 4.922 1 84.06 115 GLN B C 1
ATOM 5220 O O . GLN B 1 115 ? 31.594 5.828 4.922 1 84.06 115 GLN B O 1
ATOM 5225 N N . THR B 1 116 ? 33.5 5.117 6 1 88.25 116 THR B N 1
ATOM 5226 C CA . THR B 1 116 ? 33.125 5.711 7.277 1 88.25 116 THR B CA 1
ATOM 5227 C C . THR B 1 116 ? 34.281 6.5 7.871 1 88.25 116 THR B C 1
ATOM 5229 O O . THR B 1 116 ? 35.438 6.352 7.441 1 88.25 116 THR B O 1
ATOM 5232 N N . LEU B 1 117 ? 33.938 7.34 8.758 1 90.19 117 LEU B N 1
ATOM 5233 C CA . LEU B 1 117 ? 34.969 8.102 9.453 1 90.19 117 LEU B CA 1
ATOM 5234 C C . LEU B 1 117 ? 35.938 7.172 10.188 1 90.19 117 LEU B C 1
ATOM 5236 O O . LEU B 1 117 ? 37.125 7.398 10.188 1 90.19 117 LEU B O 1
ATOM 5240 N N . GLU B 1 118 ? 35.344 6.168 10.742 1 88.38 118 GLU B N 1
ATOM 5241 C CA . GLU B 1 118 ? 36.156 5.188 11.453 1 88.38 118 GLU B CA 1
ATOM 5242 C C . GLU B 1 118 ? 37.156 4.523 10.516 1 88.38 118 GLU B C 1
ATOM 5244 O O . GLU B 1 118 ? 38.344 4.398 10.844 1 88.38 118 GLU B O 1
ATOM 5249 N N . GLU B 1 119 ? 36.656 4.125 9.359 1 89.25 119 GLU B N 1
ATOM 5250 C CA . GLU B 1 119 ? 37.531 3.518 8.367 1 89.25 119 GLU B CA 1
ATOM 5251 C C . GLU B 1 119 ? 38.594 4.512 7.883 1 89.25 119 GLU B C 1
ATOM 5253 O O . GLU B 1 119 ? 39.75 4.141 7.664 1 89.25 119 GLU B O 1
ATOM 5258 N N . PHE B 1 120 ? 38.188 5.719 7.723 1 91.12 120 PHE B N 1
ATOM 5259 C CA . PHE B 1 120 ? 39.094 6.773 7.285 1 91.12 120 PHE B CA 1
ATOM 5260 C C . PHE B 1 120 ? 40.219 6.98 8.297 1 91.12 120 PHE B C 1
ATOM 5262 O O . PHE B 1 120 ? 41.375 6.996 7.938 1 91.12 120 PHE B O 1
ATOM 5269 N N . ILE B 1 121 ? 39.844 7.074 9.547 1 89.19 121 ILE B N 1
ATOM 5270 C CA . ILE B 1 121 ? 40.812 7.301 10.609 1 89.19 121 ILE B CA 1
ATOM 5271 C C . ILE B 1 121 ? 41.781 6.121 10.688 1 89.19 121 ILE B C 1
ATOM 5273 O O . ILE B 1 121 ? 43 6.316 10.82 1 89.19 121 ILE B O 1
ATOM 5277 N N . ALA B 1 122 ? 41.25 4.984 10.586 1 87.88 122 ALA B N 1
ATOM 5278 C CA . ALA B 1 122 ? 42.094 3.789 10.641 1 87.88 122 ALA B CA 1
ATOM 5279 C C . ALA B 1 122 ? 43.094 3.779 9.5 1 87.88 122 ALA B C 1
ATOM 5281 O O . ALA B 1 122 ? 44.281 3.461 9.703 1 87.88 122 ALA B O 1
ATOM 5282 N N . GLU B 1 123 ? 42.656 4.16 8.367 1 87.69 123 GLU B N 1
ATOM 5283 C CA . GLU B 1 123 ? 43.531 4.176 7.203 1 87.69 123 GLU B CA 1
ATOM 5284 C C . GLU B 1 123 ? 44.562 5.281 7.309 1 87.69 123 GLU B C 1
ATOM 5286 O O . GLU B 1 123 ? 45.719 5.09 6.922 1 87.69 123 GLU B O 1
ATOM 5291 N N . MET B 1 124 ? 44.219 6.422 7.797 1 85.69 124 MET B N 1
ATOM 5292 C CA . MET B 1 124 ? 45.125 7.57 7.883 1 85.69 124 MET B CA 1
ATOM 5293 C C . MET B 1 124 ? 46.156 7.371 8.984 1 85.69 124 MET B C 1
ATOM 5295 O O . MET B 1 124 ? 47.281 7.82 8.859 1 85.69 124 MET B O 1
ATOM 5299 N N . LYS B 1 125 ? 45.719 6.781 9.992 1 80.31 125 LYS B N 1
ATOM 5300 C CA . LYS B 1 125 ? 46.625 6.527 11.094 1 80.31 125 LYS B CA 1
ATOM 5301 C C . LYS B 1 125 ? 47.75 5.562 10.672 1 80.31 125 LYS B C 1
ATOM 5303 O O . LYS B 1 125 ? 48.906 5.738 11.047 1 80.31 125 LYS B O 1
ATOM 5308 N N . ASP B 1 126 ? 47.375 4.605 9.945 1 77.75 126 ASP B N 1
ATOM 5309 C CA . ASP B 1 126 ? 48.344 3.592 9.516 1 77.75 126 ASP B CA 1
ATOM 5310 C C . ASP B 1 126 ? 49.312 4.152 8.477 1 77.75 126 ASP B C 1
ATOM 5312 O O . ASP B 1 126 ? 50.5 3.889 8.531 1 77.75 126 ASP B O 1
ATOM 5316 N N . GLY B 1 127 ? 48.844 5 7.621 1 74.5 127 GLY B N 1
ATOM 5317 C CA . GLY B 1 127 ? 49.625 5.426 6.488 1 74.5 127 GLY B CA 1
ATOM 5318 C C . GLY B 1 127 ? 50.312 6.77 6.707 1 74.5 127 GLY B C 1
ATOM 5319 O O . GLY B 1 127 ? 51.344 7.066 6.082 1 74.5 127 GLY B O 1
ATOM 5320 N N . ARG B 1 128 ? 49.812 7.562 7.699 1 75.25 128 ARG B N 1
ATOM 5321 C CA . ARG B 1 128 ? 50.219 8.93 7.977 1 75.25 128 ARG B CA 1
ATOM 5322 C C . ARG B 1 128 ? 50.625 9.648 6.695 1 75.25 128 ARG B C 1
ATOM 5324 O O . ARG B 1 128 ? 51.781 10.062 6.535 1 75.25 128 ARG B O 1
ATOM 5331 N N . PRO B 1 129 ? 49.656 9.727 5.809 1 80.75 129 PRO B N 1
ATOM 5332 C CA . PRO B 1 129 ? 49.938 10.32 4.5 1 80.75 129 PRO B CA 1
ATOM 5333 C C . PRO B 1 129 ? 50.219 11.82 4.578 1 80.75 129 PRO B C 1
ATOM 5335 O O . PRO B 1 129 ? 50.094 12.422 5.648 1 80.75 129 PRO B O 1
ATOM 5338 N N . ASP B 1 130 ? 50.719 12.375 3.445 1 87.19 130 ASP B N 1
ATOM 5339 C CA . ASP B 1 130 ? 50.906 13.82 3.348 1 87.19 130 ASP B CA 1
ATOM 5340 C C . ASP B 1 130 ? 49.562 14.547 3.342 1 87.19 130 ASP B C 1
ATOM 5342 O O . ASP B 1 130 ? 48.5 13.906 3.24 1 87.19 130 ASP B O 1
ATOM 5346 N N . ALA B 1 131 ? 49.594 15.75 3.551 1 89.19 131 ALA B N 1
ATOM 5347 C CA . ALA B 1 131 ? 48.375 16.578 3.688 1 89.19 131 ALA B CA 1
ATOM 5348 C C . ALA B 1 131 ? 47.531 16.516 2.428 1 89.19 131 ALA B C 1
ATOM 5350 O O . ALA B 1 131 ? 46.281 16.531 2.506 1 89.19 131 ALA B O 1
ATOM 5351 N N . LYS B 1 132 ? 48.125 16.469 1.292 1 89.75 132 LYS B N 1
ATOM 5352 C CA . LYS B 1 132 ? 47.375 16.375 0.044 1 89.75 132 LYS B CA 1
ATOM 5353 C C . LYS B 1 132 ? 46.594 15.055 -0.036 1 89.75 132 LYS B C 1
ATOM 5355 O O . LYS B 1 132 ? 45.406 15.047 -0.348 1 89.75 132 LYS B O 1
ATOM 5360 N N . THR B 1 133 ? 47.281 13.992 0.217 1 89.25 133 THR B N 1
ATOM 5361 C CA . THR B 1 133 ? 46.625 12.68 0.19 1 89.25 133 THR B CA 1
ATOM 5362 C C . THR B 1 133 ? 45.5 12.609 1.219 1 89.25 133 THR B C 1
ATOM 5364 O O . THR B 1 133 ? 44.438 12.039 0.947 1 89.25 133 THR B O 1
ATOM 5367 N N . PHE B 1 134 ? 45.75 13.156 2.365 1 90.38 134 PHE B N 1
ATOM 5368 C CA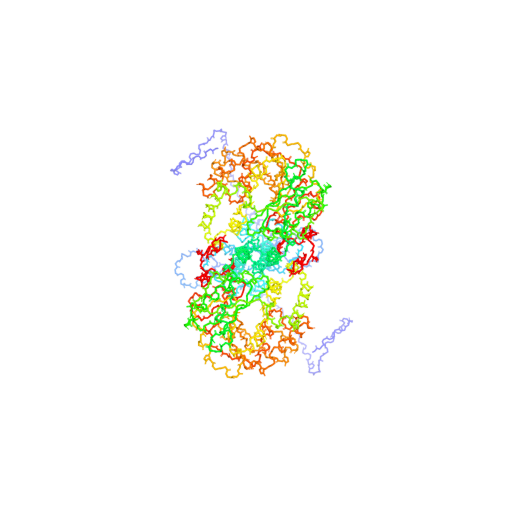 . PHE B 1 134 ? 44.719 13.234 3.406 1 90.38 134 PHE B CA 1
ATOM 5369 C C . PHE B 1 134 ? 43.469 13.953 2.891 1 90.38 134 PHE B C 1
ATOM 5371 O O . PHE B 1 134 ? 42.344 13.445 3.031 1 90.38 134 PHE B O 1
ATOM 5378 N N . ALA B 1 135 ? 43.75 15.023 2.287 1 91 135 ALA B N 1
ATOM 5379 C CA . ALA B 1 135 ? 42.625 15.859 1.817 1 91 135 ALA B CA 1
ATOM 5380 C C . ALA B 1 135 ? 41.875 15.164 0.691 1 91 135 ALA B C 1
ATOM 5382 O O . ALA B 1 135 ? 40.625 15.242 0.631 1 91 135 ALA B O 1
ATOM 5383 N N . VAL B 1 136 ? 42.531 14.516 -0.157 1 90.62 136 VAL B N 1
ATOM 5384 C CA . VAL B 1 136 ? 41.906 13.836 -1.279 1 90.62 136 VAL B CA 1
ATOM 5385 C C . VAL B 1 136 ? 41 12.703 -0.761 1 90.62 136 VAL B C 1
ATOM 5387 O O . VAL B 1 136 ? 39.875 12.547 -1.205 1 90.62 136 VAL B O 1
ATOM 5390 N N . LYS B 1 137 ? 41.531 11.984 0.16 1 90.38 137 LYS B N 1
ATOM 5391 C CA . LYS B 1 137 ? 40.75 10.867 0.719 1 90.38 137 LYS B CA 1
ATOM 5392 C C . LYS B 1 137 ? 39.594 11.367 1.544 1 90.38 137 LYS B C 1
ATOM 5394 O O . LYS B 1 137 ? 38.5 10.758 1.528 1 90.38 137 LYS B O 1
ATOM 5399 N N . LEU B 1 138 ? 39.812 12.398 2.26 1 91.12 138 LEU B N 1
ATOM 5400 C CA . LEU B 1 138 ? 38.75 13 3.023 1 91.12 138 LEU B CA 1
ATOM 5401 C C . LEU B 1 138 ? 37.625 13.477 2.102 1 91.12 138 LEU B C 1
ATOM 5403 O O . LEU B 1 138 ? 36.438 13.18 2.336 1 91.12 138 LEU B O 1
ATOM 5407 N N . LYS B 1 139 ? 38 14.148 1.145 1 91.88 139 LYS B N 1
ATOM 5408 C CA . LYS B 1 139 ? 37.031 14.656 0.185 1 91.88 139 LYS B CA 1
ATOM 5409 C C . LYS B 1 139 ? 36.25 13.516 -0.47 1 91.88 139 LYS B C 1
ATOM 5411 O O . LYS B 1 139 ? 35.031 13.594 -0.605 1 91.88 139 LYS B O 1
ATOM 5416 N N . ALA B 1 140 ? 36.938 12.508 -0.899 1 90.12 140 ALA B N 1
ATOM 5417 C CA . ALA B 1 140 ? 36.281 11.359 -1.529 1 90.12 140 ALA B CA 1
ATOM 5418 C C . ALA B 1 140 ? 35.281 10.703 -0.583 1 90.12 140 ALA B C 1
ATOM 5420 O O . ALA B 1 140 ? 34.188 10.367 -0.987 1 90.12 140 ALA B O 1
ATOM 5421 N N . MET B 1 141 ? 35.688 10.547 0.617 1 91 141 MET B N 1
ATOM 5422 C CA . MET B 1 141 ? 34.812 9.914 1.604 1 91 141 MET B CA 1
ATOM 5423 C C . MET B 1 141 ? 33.562 10.75 1.835 1 91 141 MET B C 1
ATOM 5425 O O . MET B 1 141 ? 32.438 10.234 1.802 1 91 141 MET B O 1
ATOM 5429 N N . VAL B 1 142 ? 33.781 12.008 2.021 1 92.25 142 VAL B N 1
ATOM 5430 C CA . VAL B 1 142 ? 32.688 12.891 2.35 1 92.25 142 VAL B CA 1
ATOM 5431 C C . VAL B 1 142 ? 31.75 13.016 1.144 1 92.25 142 VAL B C 1
ATOM 5433 O O . VAL B 1 142 ? 30.531 13 1.292 1 92.25 142 VAL B O 1
ATOM 5436 N N . THR B 1 143 ? 32.312 13.117 0.003 1 90.62 143 THR B N 1
ATOM 5437 C CA . THR B 1 143 ? 31.5 13.211 -1.208 1 90.62 143 THR B CA 1
ATOM 5438 C C . THR B 1 143 ? 30.672 11.938 -1.404 1 90.62 143 THR B C 1
ATOM 5440 O O . THR B 1 143 ? 29.5 12.008 -1.769 1 90.62 143 THR B O 1
ATOM 5443 N N . GLN B 1 144 ? 31.281 10.859 -1.185 1 90.06 144 GLN B N 1
ATOM 5444 C CA . GLN B 1 144 ? 30.562 9.594 -1.294 1 90.06 144 GLN B CA 1
ATOM 5445 C C . GLN B 1 144 ? 29.453 9.492 -0.245 1 90.06 144 GLN B C 1
ATOM 5447 O O . GLN B 1 144 ? 28.359 9 -0.531 1 90.06 144 GLN B O 1
ATOM 5452 N N . LEU B 1 145 ? 29.812 9.945 0.879 1 91.5 145 LEU B N 1
ATOM 5453 C CA . LEU B 1 145 ? 28.828 9.945 1.951 1 91.5 145 LEU B CA 1
ATOM 5454 C C . LEU B 1 145 ? 27.656 10.852 1.607 1 91.5 145 LEU B C 1
ATOM 5456 O O . LEU B 1 145 ? 26.5 10.5 1.85 1 91.5 145 LEU B O 1
ATOM 5460 N N . GLU B 1 146 ? 27.938 11.945 1.089 1 90.88 146 GLU B N 1
ATOM 5461 C CA . GLU B 1 146 ? 26.875 12.867 0.676 1 90.88 146 GLU B CA 1
ATOM 5462 C C . GLU B 1 146 ? 26.016 12.25 -0.422 1 90.88 146 GLU B C 1
ATOM 5464 O O . GLU B 1 146 ? 24.797 12.383 -0.401 1 90.88 146 GLU B O 1
ATOM 5469 N N . GLU B 1 147 ? 26.625 11.617 -1.324 1 89.56 147 GLU B N 1
ATOM 5470 C CA . GLU B 1 147 ? 25.891 10.961 -2.4 1 89.56 147 GLU B CA 1
ATOM 5471 C C . GLU B 1 147 ? 25.016 9.836 -1.864 1 89.56 147 GLU B C 1
ATOM 5473 O O . GLU B 1 147 ? 23.859 9.672 -2.285 1 89.56 147 GLU B O 1
ATOM 5478 N N . ARG B 1 148 ? 25.562 9.109 -1.019 1 89.56 148 ARG B N 1
ATOM 5479 C CA . ARG B 1 148 ? 24.812 8.023 -0.409 1 89.56 148 ARG B CA 1
ATOM 5480 C C . ARG B 1 148 ? 23.609 8.562 0.367 1 89.56 148 ARG B C 1
ATOM 5482 O O . ARG B 1 148 ? 22.531 7.98 0.322 1 89.56 148 ARG B O 1
ATOM 5489 N N . THR B 1 149 ? 23.844 9.609 1.034 1 90.31 149 THR B N 1
ATOM 5490 C CA . THR B 1 149 ? 22.766 10.234 1.788 1 90.31 149 THR B CA 1
ATOM 5491 C C . THR B 1 149 ? 21.672 10.734 0.85 1 90.31 149 THR B C 1
ATOM 5493 O O . THR B 1 149 ? 20.484 10.516 1.098 1 90.31 149 THR B O 1
ATOM 5496 N N . ARG B 1 150 ? 22.125 11.398 -0.147 1 89.69 150 ARG B N 1
ATOM 5497 C CA . ARG B 1 150 ? 21.172 11.906 -1.128 1 89.69 150 ARG B CA 1
ATOM 5498 C C . ARG B 1 150 ? 20.344 10.781 -1.73 1 89.69 150 ARG B C 1
ATOM 5500 O O . ARG B 1 150 ? 19.109 10.867 -1.793 1 89.69 150 ARG B O 1
ATOM 5507 N N . THR B 1 151 ? 20.969 9.734 -2.121 1 89.38 151 THR B N 1
ATOM 5508 C CA . THR B 1 151 ? 20.281 8.602 -2.729 1 89.38 151 THR B CA 1
ATOM 5509 C C . THR B 1 151 ? 19.312 7.957 -1.739 1 89.38 151 THR B C 1
ATOM 5511 O O . THR B 1 151 ? 18.172 7.645 -2.09 1 89.38 151 THR B O 1
ATOM 5514 N N . ALA B 1 152 ? 19.797 7.797 -0.569 1 90.88 152 ALA B N 1
ATOM 5515 C CA . ALA B 1 152 ? 18.953 7.191 0.462 1 90.88 152 ALA B CA 1
ATOM 5516 C C . ALA B 1 152 ? 17.719 8.047 0.731 1 90.88 152 ALA B C 1
ATOM 5518 O O . ALA B 1 152 ? 16.609 7.516 0.904 1 90.88 152 ALA B O 1
ATOM 5519 N N . LYS B 1 153 ? 17.922 9.273 0.744 1 91.62 153 LYS B N 1
ATOM 5520 C CA . LYS B 1 153 ? 16.812 10.18 0.999 1 91.62 153 LYS B CA 1
ATOM 5521 C C . LYS B 1 153 ? 15.789 10.141 -0.139 1 91.62 153 LYS B C 1
ATOM 5523 O O . LYS B 1 153 ? 14.578 10.125 0.102 1 91.62 153 LYS B O 1
ATOM 5528 N N . ILE B 1 154 ? 16.234 10.156 -1.283 1 90.12 154 ILE B N 1
ATOM 5529 C CA . ILE B 1 154 ? 15.359 10.102 -2.443 1 90.12 154 ILE B CA 1
ATOM 5530 C C . ILE B 1 154 ? 14.555 8.805 -2.418 1 90.12 154 ILE B C 1
ATOM 5532 O O . ILE B 1 154 ? 13.344 8.812 -2.633 1 90.12 154 ILE B O 1
ATOM 5536 N N . GLN B 1 155 ? 15.227 7.746 -2.141 1 90.12 155 GLN B N 1
ATOM 5537 C CA . GLN B 1 155 ? 14.539 6.457 -2.059 1 90.12 155 GLN B CA 1
ATOM 5538 C C . GLN B 1 155 ? 13.539 6.438 -0.906 1 90.12 155 GLN B C 1
ATOM 5540 O O . GLN B 1 155 ? 12.445 5.887 -1.036 1 90.12 155 GLN B O 1
ATOM 5545 N N . GLU B 1 156 ? 13.969 7 0.142 1 91.81 156 GLU B N 1
ATOM 5546 C CA . GLU B 1 156 ? 13.062 7.137 1.275 1 91.81 156 GLU B CA 1
ATOM 5547 C C . GLU B 1 156 ? 11.766 7.84 0.865 1 91.81 156 GLU B C 1
ATOM 5549 O O . GLU B 1 156 ? 10.672 7.367 1.174 1 91.81 156 GLU B O 1
ATOM 5554 N N . TYR B 1 157 ? 11.906 8.914 0.173 1 89.75 157 TYR B N 1
ATOM 5555 C CA . TYR B 1 157 ? 10.742 9.695 -0.223 1 89.75 157 TYR B CA 1
ATOM 5556 C C . TYR B 1 157 ? 9.875 8.922 -1.207 1 89.75 157 TYR B C 1
ATOM 5558 O O . TYR B 1 157 ? 8.648 8.961 -1.126 1 89.75 157 TYR B O 1
ATOM 5566 N N . LEU B 1 158 ? 10.477 8.234 -2.059 1 89.19 158 LEU B N 1
ATOM 5567 C CA . LEU B 1 158 ? 9.742 7.434 -3.027 1 89.19 158 LEU B CA 1
ATOM 5568 C C . LEU B 1 158 ? 8.922 6.359 -2.328 1 89.19 158 LEU B C 1
ATOM 5570 O O . LEU B 1 158 ? 7.707 6.262 -2.541 1 89.19 158 LEU B O 1
ATOM 5574 N N . TYR B 1 159 ? 9.602 5.633 -1.541 1 92.31 159 TYR B N 1
ATOM 5575 C CA . TYR B 1 159 ? 8.938 4.516 -0.891 1 92.31 159 TYR B CA 1
ATOM 5576 C C . TYR B 1 159 ? 7.883 5.008 0.099 1 92.31 159 TYR B C 1
ATOM 5578 O O . TYR B 1 159 ? 6.836 4.379 0.267 1 92.31 159 TYR B O 1
ATOM 5586 N N . ARG B 1 160 ? 8.172 6.051 0.732 1 91.62 160 ARG B N 1
ATOM 5587 C CA . ARG B 1 160 ? 7.191 6.645 1.631 1 91.62 160 ARG B CA 1
ATOM 5588 C C . ARG B 1 160 ? 5.934 7.051 0.871 1 91.62 160 ARG B C 1
ATOM 5590 O O . ARG B 1 160 ? 4.816 6.844 1.352 1 91.62 160 ARG B O 1
ATOM 5597 N N . HIS B 1 161 ? 6.137 7.656 -0.229 1 90.06 161 HIS B N 1
ATOM 5598 C CA . HIS B 1 161 ? 5.012 8.039 -1.075 1 90.06 161 HIS B CA 1
ATOM 5599 C C . HIS B 1 161 ? 4.168 6.828 -1.452 1 90.06 161 HIS B C 1
ATOM 5601 O O . HIS B 1 161 ? 2.943 6.852 -1.312 1 90.06 161 HIS B O 1
ATOM 5607 N N . VAL B 1 162 ? 4.781 5.812 -1.854 1 91.56 162 VAL B N 1
ATOM 5608 C CA . VAL B 1 162 ? 4.066 4.609 -2.266 1 91.56 162 VAL B CA 1
ATOM 5609 C C . VAL B 1 162 ? 3.379 3.977 -1.059 1 91.56 162 VAL B C 1
ATOM 5611 O O . VAL B 1 162 ? 2.211 3.586 -1.135 1 91.56 162 VAL B O 1
ATOM 5614 N N . ALA B 1 163 ? 4.082 3.93 -0.013 1 92.31 163 ALA B N 1
ATOM 5615 C CA . ALA B 1 163 ? 3.533 3.348 1.209 1 92.31 163 ALA B CA 1
ATOM 5616 C C . ALA B 1 163 ? 2.287 4.098 1.666 1 92.31 163 ALA B C 1
ATOM 5618 O O . ALA B 1 163 ? 1.32 3.488 2.127 1 92.31 163 ALA B O 1
ATOM 5619 N N . SER B 1 164 ? 2.297 5.363 1.512 1 92.44 164 SER B N 1
ATOM 5620 C CA . SER B 1 164 ? 1.202 6.199 1.993 1 92.44 164 SER B CA 1
ATOM 5621 C C . SER B 1 164 ? 0.004 6.137 1.052 1 92.44 164 SER B C 1
ATOM 5623 O O . SER B 1 164 ? -1.117 6.469 1.442 1 92.44 164 SER B O 1
ATOM 5625 N N . SER B 1 165 ? 0.226 5.742 -0.166 1 90.31 165 SER B N 1
ATOM 5626 C CA . SER B 1 165 ? -0.835 5.773 -1.166 1 90.31 165 SER B CA 1
ATOM 5627 C C . SER B 1 165 ? -1.39 4.375 -1.427 1 90.31 165 SER B C 1
ATOM 5629 O O . SER B 1 165 ? -2.338 4.211 -2.197 1 90.31 165 SER B O 1
ATOM 5631 N N . SER B 1 166 ? -0.827 3.375 -0.804 1 93.19 166 SER B N 1
ATOM 5632 C CA . SER B 1 166 ? -1.245 1.993 -1.016 1 93.19 166 SER B CA 1
ATOM 5633 C C . SER B 1 166 ? -2.227 1.541 0.06 1 93.19 166 SER B C 1
ATOM 5635 O O . SER B 1 166 ? -2.498 2.279 1.01 1 93.19 166 SER B O 1
ATOM 5637 N N . ILE B 1 167 ? -2.785 0.368 -0.173 1 95.62 167 ILE B N 1
ATOM 5638 C CA . ILE B 1 167 ? -3.74 -0.234 0.751 1 95.62 167 ILE B CA 1
ATOM 5639 C C . ILE B 1 167 ? -3.092 -1.416 1.467 1 95.62 167 ILE B C 1
ATOM 5641 O O . ILE B 1 167 ? -2.607 -2.35 0.822 1 95.62 167 ILE B O 1
ATOM 5645 N N . PRO B 1 168 ? -3.104 -1.357 2.787 1 94.12 168 PRO B N 1
ATOM 5646 C CA . PRO B 1 168 ? -2.619 -2.553 3.482 1 94.12 168 PRO B CA 1
ATOM 5647 C C . PRO B 1 168 ? -3.381 -3.814 3.084 1 94.12 168 PRO B C 1
ATOM 5649 O O . PRO B 1 168 ? -4.594 -3.766 2.861 1 94.12 168 PRO B O 1
ATOM 5652 N N . LYS B 1 169 ? -2.738 -4.969 3.072 1 92.94 169 LYS B N 1
ATOM 5653 C CA . LYS B 1 169 ? -3.346 -6.238 2.689 1 92.94 169 LYS B CA 1
ATOM 5654 C C . LYS B 1 169 ? -4.531 -6.574 3.592 1 92.94 169 LYS B C 1
ATOM 5656 O O . LYS B 1 169 ? -5.531 -7.129 3.131 1 92.94 169 LYS B O 1
ATOM 5661 N N . GLN B 1 170 ? -4.434 -6.238 4.832 1 93.69 170 GLN B N 1
ATOM 5662 C CA . GLN B 1 170 ? -5.477 -6.523 5.809 1 93.69 170 GLN B CA 1
ATOM 5663 C C . GLN B 1 170 ? -6.762 -5.766 5.477 1 93.69 170 GLN B C 1
ATOM 5665 O O . GLN B 1 170 ? -7.859 -6.305 5.617 1 93.69 170 GLN B O 1
ATOM 5670 N N . LEU B 1 171 ? -6.594 -4.543 5.027 1 97.12 171 LEU B N 1
ATOM 5671 C CA . LEU B 1 171 ? -7.766 -3.75 4.68 1 97.12 171 LEU B CA 1
ATOM 5672 C C . LEU B 1 171 ? -8.367 -4.219 3.357 1 97.12 171 LEU B C 1
ATOM 5674 O O . LEU B 1 171 ? -9.586 -4.184 3.178 1 97.12 171 LEU B O 1
ATOM 5678 N N . HIS B 1 172 ? -7.492 -4.621 2.453 1 96.94 172 HIS B N 1
ATOM 5679 C CA . HIS B 1 172 ? -7.949 -5.25 1.219 1 96.94 172 HIS B CA 1
ATOM 5680 C C . HIS B 1 172 ? -8.766 -6.504 1.509 1 96.94 172 HIS B C 1
ATOM 5682 O O . HIS B 1 172 ? -9.828 -6.707 0.92 1 96.94 172 HIS B O 1
ATOM 5688 N N . CYS B 1 173 ? -8.273 -7.301 2.381 1 96.25 173 CYS B N 1
ATOM 5689 C CA . CYS B 1 173 ? -8.961 -8.508 2.832 1 96.25 173 CYS B CA 1
ATOM 5690 C C . CYS B 1 173 ? -10.336 -8.172 3.396 1 96.25 173 CYS B C 1
ATOM 5692 O O . CYS B 1 173 ? -11.336 -8.789 3.021 1 96.25 173 CYS B O 1
ATOM 5694 N N . LEU B 1 174 ? -10.422 -7.188 4.234 1 98.06 174 LEU B N 1
ATOM 5695 C CA . LEU B 1 174 ? -11.68 -6.801 4.863 1 98.06 174 LEU B CA 1
ATOM 5696 C C . LEU B 1 174 ? -12.711 -6.383 3.818 1 98.06 174 LEU B C 1
ATOM 5698 O O . LEU B 1 174 ? -13.859 -6.809 3.871 1 98.06 174 LEU B O 1
ATOM 5702 N N . ALA B 1 175 ? -12.297 -5.586 2.883 1 98.44 175 ALA B N 1
ATOM 5703 C CA . ALA B 1 175 ? -13.203 -5.098 1.845 1 98.44 175 ALA B CA 1
ATOM 5704 C C . ALA B 1 175 ? -13.773 -6.25 1.023 1 98.44 175 ALA B C 1
ATOM 5706 O O . ALA B 1 175 ? -14.977 -6.293 0.754 1 98.44 175 ALA B O 1
ATOM 5707 N N . LEU B 1 176 ? -12.945 -7.195 0.688 1 98 176 LEU B N 1
ATOM 5708 C CA . LEU B 1 176 ? -13.398 -8.312 -0.132 1 98 176 LEU B CA 1
ATOM 5709 C C . LEU B 1 176 ? -14.328 -9.227 0.659 1 98 176 LEU B C 1
ATOM 5711 O O . LEU B 1 176 ? -15.336 -9.711 0.128 1 98 176 LEU B O 1
ATOM 5715 N N . LYS B 1 177 ? -14 -9.469 1.891 1 97.94 177 LYS B N 1
ATOM 5716 C CA . LYS B 1 177 ? -14.859 -10.312 2.713 1 97.94 177 LYS B CA 1
ATOM 5717 C C . LYS B 1 177 ? -16.234 -9.664 2.916 1 97.94 177 LYS B C 1
ATOM 5719 O O . LYS B 1 177 ? -17.25 -10.352 2.891 1 97.94 177 LYS B O 1
ATOM 5724 N N . LEU B 1 178 ? -16.188 -8.391 3.105 1 98.5 178 LEU B N 1
ATOM 5725 C CA . LEU B 1 178 ? -17.438 -7.676 3.279 1 98.5 178 LEU B CA 1
ATOM 5726 C C . LEU B 1 178 ? -18.25 -7.676 1.985 1 98.5 178 LEU B C 1
ATOM 5728 O O . LEU B 1 178 ? -19.469 -7.766 2.018 1 98.5 178 LEU B O 1
ATOM 5732 N N . ALA B 1 179 ? -17.578 -7.512 0.853 1 97.81 179 ALA B N 1
ATOM 5733 C CA . ALA B 1 179 ? -18.266 -7.633 -0.426 1 97.81 179 ALA B CA 1
ATOM 5734 C C . ALA B 1 179 ? -18.938 -9 -0.562 1 97.81 179 ALA B C 1
ATOM 5736 O O . ALA B 1 179 ? -20.078 -9.102 -1.029 1 97.81 179 ALA B O 1
ATOM 5737 N N . HIS B 1 180 ? -18.219 -9.992 -0.136 1 96.62 180 HIS B N 1
ATOM 5738 C CA . HIS B 1 180 ? -18.766 -11.336 -0.157 1 96.62 180 HIS B CA 1
ATOM 5739 C C . HIS B 1 180 ? -19.969 -11.461 0.777 1 96.62 180 HIS B C 1
ATOM 5741 O O . HIS B 1 180 ? -21 -12.031 0.407 1 96.62 180 HIS B O 1
ATOM 5747 N N . GLU B 1 181 ? -19.844 -10.938 1.989 1 97.31 181 GLU B N 1
ATOM 5748 C CA . GLU B 1 181 ? -20.953 -10.93 2.926 1 97.31 181 GLU B CA 1
ATOM 5749 C C . GLU B 1 181 ? -22.172 -10.242 2.324 1 97.31 181 GLU B C 1
ATOM 5751 O O . GLU B 1 181 ? -23.297 -10.727 2.459 1 97.31 181 GLU B O 1
ATOM 5756 N N . HIS B 1 182 ? -21.906 -9.172 1.66 1 97.44 182 HIS B N 1
ATOM 5757 C CA . HIS B 1 182 ? -23 -8.414 1.059 1 97.44 182 HIS B CA 1
ATOM 5758 C C . HIS B 1 182 ? -23.75 -9.242 0.021 1 97.44 182 HIS B C 1
ATOM 5760 O O . HIS B 1 182 ? -24.969 -9.141 -0.098 1 97.44 182 HIS B O 1
ATOM 5766 N N . SER B 1 183 ? -23.062 -10.047 -0.658 1 94.81 183 SER B N 1
ATOM 5767 C CA . SER B 1 183 ? -23.656 -10.82 -1.747 1 94.81 183 SER B CA 1
ATOM 5768 C C . SER B 1 183 ? -24.312 -12.102 -1.231 1 94.81 183 SER B C 1
ATOM 5770 O O . SER B 1 183 ? -25.234 -12.625 -1.854 1 94.81 183 SER B O 1
ATOM 5772 N N . THR B 1 184 ? -23.938 -12.609 -0.038 1 94.75 184 THR B N 1
ATOM 5773 C CA . THR B 1 184 ? -24.359 -13.953 0.337 1 94.75 184 THR B CA 1
ATOM 5774 C C . THR B 1 184 ? -25.141 -13.93 1.641 1 94.75 184 THR B C 1
ATOM 5776 O O . THR B 1 184 ? -25.828 -14.898 1.975 1 94.75 184 THR B O 1
ATOM 5779 N N . ASN B 1 185 ? -25.031 -12.859 2.398 1 96.12 185 ASN B N 1
ATOM 5780 C CA . ASN B 1 185 ? -25.641 -12.734 3.719 1 96.12 185 ASN B CA 1
ATOM 5781 C C . ASN B 1 185 ? -26.703 -11.641 3.742 1 96.12 185 ASN B C 1
ATOM 5783 O O . ASN B 1 185 ? -26.375 -10.453 3.699 1 96.12 185 ASN B O 1
ATOM 5787 N N . SER B 1 186 ? -27.922 -12.008 3.939 1 96.56 186 SER B N 1
ATOM 5788 C CA . SER B 1 186 ? -29.016 -11.039 3.922 1 96.56 186 SER B CA 1
ATOM 5789 C C . SER B 1 186 ? -28.891 -10.031 5.059 1 96.56 186 SER B C 1
ATOM 5791 O O . SER B 1 186 ? -29.312 -8.883 4.926 1 96.56 186 SER B O 1
ATOM 5793 N N . ASN B 1 187 ? -28.25 -10.422 6.113 1 97.31 187 ASN B N 1
ATOM 5794 C CA . ASN B 1 187 ? -28.062 -9.523 7.25 1 97.31 187 ASN B CA 1
ATOM 5795 C C . ASN B 1 187 ? -27.047 -8.43 6.945 1 97.31 187 ASN B C 1
ATOM 5797 O O . ASN B 1 187 ? -26.969 -7.434 7.668 1 97.31 187 ASN B O 1
ATOM 5801 N N . ALA B 1 188 ? -26.328 -8.594 5.848 1 97.62 188 ALA B N 1
ATOM 5802 C CA . ALA B 1 188 ? -25.297 -7.633 5.477 1 97.62 188 ALA B CA 1
ATOM 5803 C C . ALA B 1 188 ? -25.812 -6.645 4.438 1 97.62 188 ALA B C 1
ATOM 5805 O O . ALA B 1 188 ? -25.047 -5.824 3.92 1 97.62 188 ALA B O 1
ATOM 5806 N N . ARG B 1 189 ? -27.078 -6.672 4.145 1 95.31 189 ARG B N 1
ATOM 5807 C CA . ARG B 1 189 ? -27.641 -5.82 3.1 1 95.31 189 ARG B CA 1
ATOM 5808 C C . ARG B 1 189 ? -28.891 -5.109 3.586 1 95.31 189 ARG B C 1
ATOM 5810 O O . ARG B 1 189 ? -29.859 -4.957 2.834 1 95.31 189 ARG B O 1
ATOM 5817 N N . HIS B 1 190 ? -28.875 -4.762 4.777 1 94.62 190 HIS B N 1
ATOM 5818 C CA . HIS B 1 190 ? -30 -4.012 5.309 1 94.62 190 HIS B CA 1
ATOM 5819 C C . HIS B 1 190 ? -30.094 -2.623 4.68 1 94.62 190 HIS B C 1
ATOM 5821 O O . HIS B 1 190 ? -29.062 -2.012 4.375 1 94.62 190 HIS B O 1
ATOM 5827 N N . GLN B 1 191 ? -31.297 -2.227 4.562 1 94.5 191 GLN B N 1
ATOM 5828 C CA . GLN B 1 191 ? -31.469 -0.812 4.254 1 94.5 191 GLN B CA 1
ATOM 5829 C C . GLN B 1 191 ? -31.047 0.066 5.426 1 94.5 191 GLN B C 1
ATOM 5831 O O . GLN B 1 191 ? -31.469 -0.157 6.562 1 94.5 191 GLN B O 1
ATOM 5836 N N . LEU B 1 192 ? -30.25 0.886 5.188 1 96.5 192 LEU B N 1
ATOM 5837 C CA . LEU B 1 192 ? -29.75 1.784 6.227 1 96.5 192 LEU B CA 1
ATOM 5838 C C . LEU B 1 192 ? -30.141 3.229 5.926 1 96.5 192 LEU B C 1
ATOM 5840 O O . LEU B 1 192 ? -29.75 3.775 4.891 1 96.5 192 LEU B O 1
ATOM 5844 N N . PRO B 1 193 ? -30.891 3.896 6.688 1 96.62 193 PRO B N 1
ATOM 5845 C CA . PRO B 1 193 ? -31.391 3.367 7.957 1 96.62 193 PRO B CA 1
ATOM 5846 C C . PRO B 1 193 ? -32.656 2.521 7.781 1 96.62 193 PRO B C 1
ATOM 5848 O O . PRO B 1 193 ? -33.156 2.375 6.66 1 96.62 193 PRO B O 1
ATOM 5851 N N . SER B 1 194 ? -33.156 1.937 8.883 1 95.56 194 SER B N 1
ATOM 5852 C CA . SER B 1 194 ? -34.438 1.255 8.852 1 95.56 194 SER B CA 1
ATOM 5853 C C . SER B 1 194 ? -35.562 2.201 8.414 1 95.56 194 SER B C 1
ATOM 5855 O O . SER B 1 194 ? -35.469 3.416 8.609 1 95.56 194 SER B O 1
ATOM 5857 N N . PRO B 1 195 ? -36.531 1.661 7.848 1 95.88 195 PRO B N 1
ATOM 5858 C CA . PRO B 1 195 ? -37.594 2.488 7.297 1 95.88 195 PRO B CA 1
ATOM 5859 C C . PRO B 1 195 ? -38.188 3.451 8.328 1 95.88 195 PRO B C 1
ATOM 5861 O O . PRO B 1 195 ? -38.531 4.59 7.992 1 95.88 195 PRO B O 1
ATOM 5864 N N . GLU B 1 196 ? -38.312 3.08 9.516 1 96.31 196 GLU B N 1
ATOM 5865 C CA . GLU B 1 196 ? -38.906 3.902 10.555 1 96.31 196 GLU B CA 1
ATOM 5866 C C . GLU B 1 196 ? -38.062 5.117 10.875 1 96.31 196 GLU B C 1
ATOM 5868 O O . GLU B 1 196 ? -38.531 6.109 11.414 1 96.31 196 GLU B O 1
ATOM 5873 N N . LEU B 1 197 ? -36.812 5.016 10.477 1 97.5 197 LEU B N 1
ATOM 5874 C CA . LEU B 1 197 ? -35.875 6.082 10.828 1 97.5 197 LEU B CA 1
ATOM 5875 C C . LEU B 1 197 ? -35.594 6.977 9.625 1 97.5 197 LEU B C 1
ATOM 5877 O O . LEU B 1 197 ? -34.844 7.957 9.742 1 97.5 197 LEU B O 1
ATOM 5881 N N . VAL B 1 198 ? -36.156 6.809 8.5 1 97.62 198 VAL B N 1
ATOM 5882 C CA . VAL B 1 198 ? -35.938 7.539 7.254 1 97.62 198 VAL B CA 1
ATOM 5883 C C . VAL B 1 198 ? -36.312 9 7.43 1 97.62 198 VAL B C 1
ATOM 5885 O O . VAL B 1 198 ? -35.625 9.906 6.965 1 97.62 198 VAL B O 1
ATOM 5888 N N . PRO B 1 199 ? -37.375 9.273 8.164 1 97.88 199 PRO B N 1
ATOM 5889 C CA . PRO B 1 199 ? -37.781 10.68 8.32 1 97.88 199 PRO B CA 1
ATOM 5890 C C . PRO B 1 199 ? -36.719 11.5 9.047 1 97.88 199 PRO B C 1
ATOM 5892 O O . PRO B 1 199 ? -36.625 12.711 8.852 1 97.88 199 PRO B O 1
ATOM 5895 N N . ALA B 1 200 ? -35.875 10.883 9.805 1 98.38 200 ALA B N 1
ATOM 5896 C CA . ALA B 1 200 ? -34.844 11.578 10.562 1 98.38 200 ALA B CA 1
ATOM 5897 C C . ALA B 1 200 ? -33.781 12.164 9.633 1 98.38 200 ALA B C 1
ATOM 5899 O O . ALA B 1 200 ? -33.062 13.102 10 1 98.38 200 ALA B O 1
ATOM 5900 N N . LEU B 1 201 ? -33.688 11.688 8.469 1 98.38 201 LEU B N 1
ATOM 5901 C CA . LEU B 1 201 ? -32.656 12.062 7.523 1 98.38 201 LEU B CA 1
ATOM 5902 C C . LEU B 1 201 ? -32.812 13.516 7.082 1 98.38 201 LEU B C 1
ATOM 5904 O O . LEU B 1 201 ? -31.844 14.125 6.602 1 98.38 201 LEU B O 1
ATOM 5908 N N . VAL B 1 202 ? -34.031 14.07 7.254 1 98.12 202 VAL B N 1
ATOM 5909 C CA . VAL B 1 202 ? -34.25 15.438 6.789 1 98.12 202 VAL B CA 1
ATOM 5910 C C . VAL B 1 202 ? -34.812 16.281 7.93 1 98.12 202 VAL B C 1
ATOM 5912 O O . VAL B 1 202 ? -35.281 17.406 7.707 1 98.12 202 VAL B O 1
ATOM 5915 N N . ASP B 1 203 ? -34.781 15.734 9.086 1 98.44 203 ASP B N 1
ATOM 5916 C CA . ASP B 1 203 ? -35.344 16.406 10.266 1 98.44 203 ASP B CA 1
ATOM 5917 C C . ASP B 1 203 ? -34.281 17.312 10.906 1 98.44 203 ASP B C 1
ATOM 5919 O O . ASP B 1 203 ? -33.312 16.812 11.5 1 98.44 203 ASP B O 1
ATOM 5923 N N . ASN B 1 204 ? -34.469 18.547 10.953 1 98.31 204 ASN B N 1
ATOM 5924 C CA . ASN B 1 204 ? -33.5 19.531 11.414 1 98.31 204 ASN B CA 1
ATOM 5925 C C . ASN B 1 204 ? -33.406 19.562 12.93 1 98.31 204 ASN B C 1
ATOM 5927 O O . ASN B 1 204 ? -32.562 20.25 13.5 1 98.31 204 ASN B O 1
ATOM 5931 N N . SER B 1 205 ? -34.25 18.812 13.57 1 98.06 205 SER B N 1
ATOM 5932 C CA . SER B 1 205 ? -34.156 18.719 15.023 1 98.06 205 SER B CA 1
ATOM 5933 C C . SER B 1 205 ? -33.031 17.75 15.414 1 98.06 205 SER B C 1
ATOM 5935 O O . SER B 1 205 ? -32.625 17.719 16.578 1 98.06 205 SER B O 1
ATOM 5937 N N . TYR B 1 206 ? -32.5 16.984 14.492 1 98.56 206 TYR B N 1
ATOM 5938 C CA . TYR B 1 206 ? -31.375 16.094 14.695 1 98.56 206 TYR B CA 1
ATOM 5939 C C . TYR B 1 206 ? -30.062 16.797 14.375 1 98.56 206 TYR B C 1
ATOM 5941 O O . TYR B 1 206 ? -30.047 17.844 13.734 1 98.56 206 TYR B O 1
ATOM 5949 N N . PHE B 1 207 ? -29.031 16.234 14.938 1 98.75 207 PHE B N 1
ATOM 5950 C CA . PHE B 1 207 ? -27.672 16.672 14.602 1 98.75 207 PHE B CA 1
ATOM 5951 C C . PHE B 1 207 ? -27.109 15.867 13.445 1 98.75 207 PHE B C 1
ATOM 5953 O O . PHE B 1 207 ? -26.859 14.664 13.578 1 98.75 207 PHE B O 1
ATOM 5960 N N . HIS B 1 208 ? -26.875 16.547 12.305 1 98.88 208 HIS B N 1
ATOM 5961 C CA . HIS B 1 208 ? -26.5 15.859 11.078 1 98.88 208 HIS B CA 1
ATOM 5962 C C . HIS B 1 208 ? -25 15.953 10.828 1 98.88 208 HIS B C 1
ATOM 5964 O O . HIS B 1 208 ? -24.438 17.047 10.844 1 98.88 208 HIS B O 1
ATOM 5970 N N . PHE B 1 209 ? -24.406 14.82 10.617 1 98.88 209 PHE B N 1
ATOM 5971 C CA . PHE B 1 209 ? -23 14.688 10.258 1 98.88 209 PHE B CA 1
ATOM 5972 C C . PHE B 1 209 ? -22.844 14.016 8.898 1 98.88 209 PHE B C 1
ATOM 5974 O O . PHE B 1 209 ? -23.641 13.148 8.539 1 98.88 209 PHE B O 1
ATOM 5981 N N . VAL B 1 210 ? -21.844 14.43 8.117 1 98.69 210 VAL B N 1
ATOM 5982 C CA . VAL B 1 210 ? -21.547 13.82 6.824 1 98.69 210 VAL B CA 1
ATOM 5983 C C . VAL B 1 210 ? -20.109 13.305 6.816 1 98.69 210 VAL B C 1
ATOM 5985 O O . VAL B 1 210 ? -19.188 14.008 7.242 1 98.69 210 VAL B O 1
ATOM 5988 N N . LEU B 1 211 ? -19.938 12.086 6.426 1 98.31 211 LEU B N 1
ATOM 5989 C CA . LEU B 1 211 ? -18.641 11.43 6.277 1 98.31 211 LEU B CA 1
ATOM 5990 C C . LEU B 1 211 ? -18.484 10.852 4.875 1 98.31 211 LEU B C 1
ATOM 5992 O O . LEU B 1 211 ? -19.25 9.969 4.477 1 98.31 211 LEU B O 1
ATOM 5996 N N . ALA B 1 212 ? -17.547 11.359 4.121 1 96.31 212 ALA B N 1
ATOM 5997 C CA . ALA B 1 212 ? -17.234 10.805 2.811 1 96.31 212 ALA B CA 1
ATOM 5998 C C . ALA B 1 212 ? -15.969 9.945 2.879 1 96.31 212 ALA B C 1
ATOM 6000 O O . ALA B 1 212 ? -14.898 10.43 3.254 1 96.31 212 ALA B O 1
ATOM 6001 N N . SER B 1 213 ? -16.109 8.656 2.564 1 96.38 213 SER B N 1
ATOM 6002 C CA . SER B 1 213 ? -14.938 7.781 2.699 1 96.38 213 SER B CA 1
ATOM 6003 C C . SER B 1 213 ? -15.055 6.566 1.788 1 96.38 213 SER B C 1
ATOM 6005 O O . SER B 1 213 ? -16.156 6.047 1.567 1 96.38 213 SER B O 1
ATOM 6007 N N . ASP B 1 214 ? -13.953 6.16 1.249 1 95.06 214 ASP B N 1
ATOM 6008 C CA . ASP B 1 214 ? -13.875 4.879 0.547 1 95.06 214 ASP B CA 1
ATOM 6009 C C . ASP B 1 214 ? -13.07 3.861 1.35 1 95.06 214 ASP B C 1
ATOM 6011 O O . ASP B 1 214 ? -12.586 2.867 0.798 1 95.06 214 ASP B O 1
ATOM 6015 N N . ASN B 1 215 ? -12.812 4.141 2.561 1 96.81 215 ASN B N 1
ATOM 6016 C CA . ASN B 1 215 ? -12.109 3.289 3.514 1 96.81 215 ASN B CA 1
ATOM 6017 C C . ASN B 1 215 ? -13.023 2.834 4.645 1 96.81 215 ASN B C 1
ATOM 6019 O O . ASN B 1 215 ? -13.383 3.627 5.512 1 96.81 215 ASN B O 1
ATOM 6023 N N . ILE B 1 216 ? -13.289 1.554 4.707 1 98.5 216 ILE B N 1
ATOM 6024 C CA . ILE B 1 216 ? -14.336 1.016 5.57 1 98.5 216 ILE B CA 1
ATOM 6025 C C . ILE B 1 216 ? -13.922 1.147 7.031 1 98.5 216 ILE B C 1
ATOM 6027 O O . ILE B 1 216 ? -14.703 1.604 7.867 1 98.5 216 ILE B O 1
ATOM 6031 N N . ILE B 1 217 ? -12.719 0.813 7.363 1 98.25 217 ILE B N 1
ATOM 6032 C CA . ILE B 1 217 ? -12.305 0.822 8.758 1 98.25 217 ILE B CA 1
ATOM 6033 C C . ILE B 1 217 ? -12.156 2.262 9.242 1 98.25 217 ILE B C 1
ATOM 6035 O O . ILE B 1 217 ? -12.438 2.564 10.406 1 98.25 217 ILE B O 1
ATOM 6039 N N . ALA B 1 218 ? -11.672 3.119 8.383 1 98.25 218 ALA B N 1
ATOM 6040 C CA . ALA B 1 218 ? -11.586 4.535 8.742 1 98.25 218 ALA B CA 1
ATOM 6041 C C . ALA B 1 218 ? -12.969 5.105 9.039 1 98.25 218 ALA B C 1
ATOM 6043 O O . ALA B 1 218 ? -13.164 5.785 10.047 1 98.25 218 ALA B O 1
ATOM 6044 N N . ALA B 1 219 ? -13.93 4.805 8.148 1 98.69 219 ALA B N 1
ATOM 6045 C CA . ALA B 1 219 ? -15.297 5.254 8.359 1 98.69 219 ALA B CA 1
ATOM 6046 C C . ALA B 1 219 ? -15.867 4.699 9.664 1 98.69 219 ALA B C 1
ATOM 6048 O O . ALA B 1 219 ? -16.547 5.414 10.406 1 98.69 219 ALA B O 1
ATOM 6049 N N . SER B 1 220 ? -15.555 3.465 9.93 1 98.81 220 SER B N 1
ATOM 6050 C CA . SER B 1 220 ? -16.031 2.811 11.141 1 98.81 220 SER B CA 1
ATOM 6051 C C . SER B 1 220 ? -15.516 3.525 12.391 1 98.81 220 SER B C 1
ATOM 6053 O O . SER B 1 220 ? -16.266 3.73 13.344 1 98.81 220 SER B O 1
ATOM 6055 N N . VAL B 1 221 ? -14.273 3.92 12.375 1 98.81 221 VAL B N 1
ATOM 6056 C CA . VAL B 1 221 ? -13.664 4.555 13.539 1 98.81 221 VAL B CA 1
ATOM 6057 C C . VAL B 1 221 ? -14.273 5.941 13.75 1 98.81 221 VAL B C 1
ATOM 6059 O O . VAL B 1 221 ? -14.594 6.32 14.875 1 98.81 221 VAL B O 1
ATOM 6062 N N . VAL B 1 222 ? -14.43 6.652 12.672 1 98.88 222 VAL B N 1
ATOM 6063 C CA . VAL B 1 222 ? -15.047 7.969 12.789 1 98.88 222 VAL B CA 1
ATOM 6064 C C . VAL B 1 222 ? -16.469 7.828 13.336 1 98.88 222 VAL B C 1
ATOM 6066 O O . VAL B 1 222 ? -16.844 8.523 14.281 1 98.88 222 VAL B O 1
ATOM 6069 N N . ALA B 1 223 ? -17.234 6.918 12.789 1 98.94 223 ALA B N 1
ATOM 6070 C CA . ALA B 1 223 ? -18.609 6.699 13.211 1 98.94 223 ALA B CA 1
ATOM 6071 C C . ALA B 1 223 ? -18.672 6.273 14.68 1 98.94 223 ALA B C 1
ATOM 6073 O O . ALA B 1 223 ? -19.438 6.832 15.461 1 98.94 223 ALA B O 1
ATOM 6074 N N . SER B 1 224 ? -17.828 5.348 15.055 1 98.81 224 SER B N 1
ATOM 6075 C CA . SER B 1 224 ? -17.812 4.832 16.422 1 98.81 224 SER B CA 1
ATOM 6076 C C . SER B 1 224 ? -17.375 5.902 17.422 1 98.81 224 SER B C 1
ATOM 6078 O O . SER B 1 224 ? -17.984 6.043 18.484 1 98.81 224 SER B O 1
ATOM 6080 N N . SER B 1 225 ? -16.328 6.617 17.078 1 98.81 225 SER B N 1
ATOM 6081 C CA . SER B 1 225 ? -15.859 7.66 17.984 1 98.81 225 SER B CA 1
ATOM 6082 C C . SER B 1 225 ? -16.891 8.773 18.109 1 98.81 225 SER B C 1
ATOM 6084 O O . SER B 1 225 ? -17.094 9.312 19.203 1 98.81 225 SER B O 1
ATOM 6086 N N . LEU B 1 226 ? -17.578 9.086 17.047 1 98.88 226 LEU B N 1
ATOM 6087 C CA . LEU B 1 226 ? -18.641 10.086 17.078 1 98.88 226 LEU B CA 1
ATOM 6088 C C . LEU B 1 226 ? -19.781 9.648 17.984 1 98.88 226 LEU B C 1
ATOM 6090 O O . LEU B 1 226 ? -20.172 10.391 18.891 1 98.88 226 LEU B O 1
ATOM 6094 N N . VAL B 1 227 ? -20.281 8.438 17.781 1 98.81 227 VAL B N 1
ATOM 6095 C CA . VAL B 1 227 ? -21.453 7.945 18.516 1 98.81 227 VAL B CA 1
ATOM 6096 C C . VAL B 1 227 ? -21.109 7.746 19.984 1 98.81 227 VAL B C 1
ATOM 6098 O O . VAL B 1 227 ? -21.875 8.125 20.875 1 98.81 227 VAL B O 1
ATOM 6101 N N . ARG B 1 228 ? -19.969 7.246 20.266 1 98.31 228 ARG B N 1
ATOM 6102 C CA . ARG B 1 228 ? -19.562 6.934 21.641 1 98.31 228 ARG B CA 1
ATOM 6103 C C . ARG B 1 228 ? -19.391 8.203 22.469 1 98.31 228 ARG B C 1
ATOM 6105 O O . ARG B 1 228 ? -19.625 8.203 23.672 1 98.31 228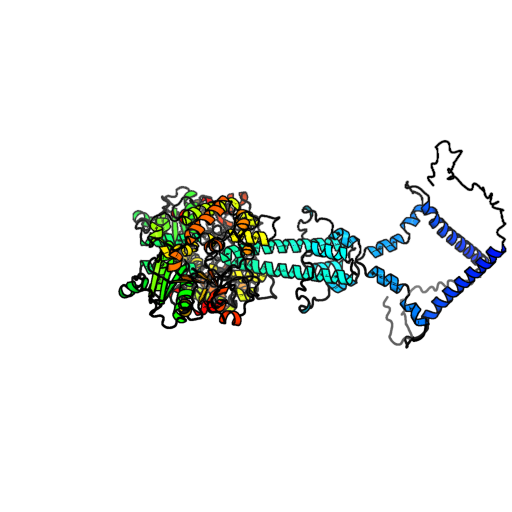 ARG B O 1
ATOM 6112 N N . ASN B 1 229 ? -18.969 9.258 21.844 1 98.38 229 ASN B N 1
ATOM 6113 C CA . ASN B 1 229 ? -18.656 10.469 22.594 1 98.38 229 ASN B CA 1
ATOM 6114 C C . ASN B 1 229 ? -19.812 11.477 22.516 1 98.38 229 ASN B C 1
ATOM 6116 O O . ASN B 1 229 ? -19.734 12.555 23.094 1 98.38 229 ASN B O 1
ATOM 6120 N N . PHE B 1 230 ? -20.859 11.117 21.828 1 98.44 230 PHE B N 1
ATOM 6121 C CA . PHE B 1 230 ? -21.984 12.023 21.641 1 98.44 230 PHE B CA 1
ATOM 6122 C C . PHE B 1 230 ? -22.969 11.898 22.797 1 98.44 230 PHE B C 1
ATOM 6124 O O . PHE B 1 230 ? -23.422 10.797 23.125 1 98.44 230 PHE B O 1
ATOM 6131 N N . ILE B 1 231 ? -23.328 12.992 23.406 1 96.75 231 ILE B N 1
ATOM 6132 C CA . ILE B 1 231 ? -24.359 12.984 24.438 1 96.75 231 ILE B CA 1
ATOM 6133 C C . ILE B 1 231 ? -25.734 12.875 23.781 1 96.75 231 ILE B C 1
ATOM 6135 O O . ILE B 1 231 ? -26.125 13.742 22.984 1 96.75 231 ILE B O 1
ATOM 6139 N N . GLY B 1 232 ? -26.547 11.82 24.016 1 96.31 232 GLY B N 1
ATOM 6140 C CA . GLY B 1 232 ? -27.859 11.578 23.422 1 96.31 232 GLY B CA 1
ATOM 6141 C C . GLY B 1 232 ? -27.781 11.141 21.969 1 96.31 232 GLY B C 1
ATOM 6142 O O . GLY B 1 232 ? -28.328 11.805 21.078 1 96.31 232 GLY B O 1
ATOM 6143 N N . PRO B 1 233 ? -27.141 10.07 21.688 1 97.38 233 PRO B N 1
ATOM 6144 C CA . PRO B 1 233 ? -26.891 9.602 20.328 1 97.38 233 PRO B CA 1
ATOM 6145 C C . PRO B 1 233 ? -28.172 9.273 19.562 1 97.38 233 PRO B C 1
ATOM 6147 O O . PRO B 1 233 ? -28.125 9.07 18.344 1 97.38 233 PRO B O 1
ATOM 6150 N N . ASP B 1 234 ? -29.266 9.289 20.25 1 97.12 234 ASP B N 1
ATOM 6151 C CA . ASP B 1 234 ? -30.547 9.055 19.562 1 97.12 234 ASP B CA 1
ATOM 6152 C C . ASP B 1 234 ? -30.906 10.227 18.672 1 97.12 234 ASP B C 1
ATOM 6154 O O . ASP B 1 234 ? -31.766 10.102 17.781 1 97.12 234 ASP B O 1
ATOM 6158 N N . LYS B 1 235 ? -30.266 11.344 18.844 1 98.06 235 LYS B N 1
ATOM 6159 C CA . LYS B 1 235 ? -30.531 12.523 18.016 1 98.06 235 LYS B CA 1
ATOM 6160 C C . LYS B 1 235 ? -29.438 12.719 16.969 1 98.06 235 LYS B C 1
ATOM 6162 O O . LYS B 1 235 ? -29.375 13.758 16.312 1 98.06 235 LYS B O 1
ATOM 6167 N N . LEU B 1 236 ? -28.625 11.758 16.828 1 98.62 236 LEU B N 1
ATOM 6168 C CA . LEU B 1 236 ? -27.5 11.828 15.914 1 98.62 236 LEU B CA 1
ATOM 6169 C C . LEU B 1 236 ? -27.812 11.141 14.586 1 98.62 236 LEU B C 1
ATOM 6171 O O . LEU B 1 236 ? -28.312 10.016 14.578 1 98.62 236 LEU B O 1
ATOM 6175 N N . VAL B 1 237 ? -27.609 11.859 13.461 1 98.88 237 VAL B N 1
ATOM 6176 C CA . VAL B 1 237 ? -27.703 11.281 12.125 1 98.88 237 VAL B CA 1
ATOM 6177 C C . VAL B 1 237 ? -26.344 11.367 11.43 1 98.88 237 VAL B C 1
ATOM 6179 O O . VAL B 1 237 ? -25.75 12.453 11.344 1 98.88 237 VAL B O 1
ATOM 6182 N N . LEU B 1 238 ? -25.812 10.258 11.016 1 98.88 238 LEU B N 1
ATOM 6183 C CA . LEU B 1 238 ? -24.578 10.227 10.25 1 98.88 238 LEU B CA 1
ATOM 6184 C C . LEU B 1 238 ? -24.828 9.742 8.828 1 98.88 238 LEU B C 1
ATOM 6186 O O . LEU B 1 238 ? -25.266 8.617 8.617 1 98.88 238 LEU B O 1
ATOM 6190 N N . HIS B 1 239 ? -24.594 10.641 7.871 1 98.75 239 HIS B N 1
ATOM 6191 C CA . HIS B 1 239 ? -24.656 10.32 6.449 1 98.75 239 HIS B CA 1
ATOM 6192 C C . HIS B 1 239 ? -23.281 9.883 5.934 1 98.75 239 HIS B C 1
ATOM 6194 O O . HIS B 1 239 ? -22.375 10.703 5.777 1 98.75 239 HIS B O 1
ATOM 6200 N N . ILE B 1 240 ? -23.141 8.594 5.656 1 98.69 240 ILE B N 1
ATOM 6201 C CA . ILE B 1 240 ? -21.906 8.078 5.07 1 98.69 240 ILE B CA 1
ATOM 6202 C C . ILE B 1 240 ? -22.047 8 3.553 1 98.69 240 ILE B C 1
ATOM 6204 O O . ILE B 1 240 ? -22.938 7.32 3.039 1 98.69 240 ILE B O 1
ATOM 6208 N N . ILE B 1 241 ? -21.203 8.695 2.895 1 97.56 241 ILE B N 1
ATOM 6209 C CA . ILE B 1 241 ? -21.172 8.695 1.436 1 97.56 241 ILE B CA 1
ATOM 6210 C C . ILE B 1 241 ? -19.906 7.996 0.943 1 97.56 241 ILE B C 1
ATOM 6212 O O . ILE B 1 241 ? -18.797 8.312 1.39 1 97.56 241 ILE B O 1
ATOM 6216 N N . THR B 1 242 ? -20.031 7.031 0.042 1 96.75 242 THR B N 1
ATOM 6217 C CA . THR B 1 242 ? -18.891 6.301 -0.496 1 96.75 242 THR B CA 1
ATOM 6218 C C . THR B 1 242 ? -19 6.172 -2.014 1 96.75 242 THR B C 1
ATOM 6220 O O . THR B 1 242 ? -19.938 6.684 -2.619 1 96.75 242 THR B O 1
ATOM 6223 N N . ASP B 1 243 ? -17.984 5.664 -2.656 1 92.94 243 ASP B N 1
ATOM 6224 C CA . ASP B 1 243 ? -18.016 5.473 -4.105 1 92.94 243 ASP B CA 1
ATOM 6225 C C . ASP B 1 243 ? -18.719 4.172 -4.473 1 92.94 243 ASP B C 1
ATOM 6227 O O . ASP B 1 243 ? -19.094 3.387 -3.596 1 92.94 243 ASP B O 1
ATOM 6231 N N . ARG B 1 244 ? -18.906 4 -5.723 1 92.88 244 ARG B N 1
ATOM 6232 C CA . ARG B 1 244 ? -19.703 2.877 -6.215 1 92.88 244 ARG B CA 1
ATOM 6233 C C . ARG B 1 244 ? -19.047 1.547 -5.859 1 92.88 244 ARG B C 1
ATOM 6235 O O . ARG B 1 244 ? -19.719 0.617 -5.41 1 92.88 244 ARG B O 1
ATOM 6242 N N . LYS B 1 245 ? -17.766 1.412 -6.008 1 94.06 245 LYS B N 1
ATOM 6243 C CA . LYS B 1 245 ? -17.078 0.136 -5.809 1 94.06 245 LYS B CA 1
ATOM 6244 C C . LYS B 1 245 ? -17.062 -0.255 -4.336 1 94.06 245 LYS B C 1
ATOM 6246 O O . LYS B 1 245 ? -17.016 -1.44 -4.004 1 94.06 245 LYS B O 1
ATOM 6251 N N . THR B 1 246 ? -17.109 0.754 -3.449 1 96.94 246 THR B N 1
ATOM 6252 C CA . THR B 1 246 ? -16.984 0.494 -2.02 1 96.94 246 THR B CA 1
ATOM 6253 C C . THR B 1 246 ? -18.344 0.432 -1.351 1 96.94 246 THR B C 1
ATOM 6255 O O . THR B 1 246 ? -18.453 0.099 -0.168 1 96.94 246 THR B O 1
ATOM 6258 N N . TYR B 1 247 ? -19.453 0.684 -2.061 1 97.38 247 TYR B N 1
ATOM 6259 C CA . TYR B 1 247 ? -20.797 0.79 -1.478 1 97.38 247 TYR B CA 1
ATOM 6260 C C . TYR B 1 247 ? -21.188 -0.515 -0.801 1 97.38 247 TYR B C 1
ATOM 6262 O O . TYR B 1 247 ? -21.578 -0.521 0.372 1 97.38 247 TYR B O 1
ATOM 6270 N N . ALA B 1 248 ? -21.016 -1.647 -1.536 1 97.75 248 ALA B N 1
ATOM 6271 C CA . ALA B 1 248 ? -21.469 -2.934 -1.013 1 97.75 248 ALA B CA 1
ATOM 6272 C C . ALA B 1 248 ? -20.719 -3.295 0.27 1 97.75 248 ALA B C 1
ATOM 6274 O O . ALA B 1 248 ? -21.344 -3.574 1.298 1 97.75 248 ALA B O 1
ATOM 6275 N N . PRO B 1 249 ? -19.406 -3.205 0.277 1 98.44 249 PRO B N 1
ATOM 6276 C CA . PRO B 1 249 ? -18.719 -3.52 1.527 1 98.44 249 PRO B CA 1
ATOM 6277 C C . PRO B 1 249 ? -19.047 -2.537 2.648 1 98.44 249 PRO B C 1
ATOM 6279 O O . PRO B 1 249 ? -19.125 -2.932 3.814 1 98.44 249 PRO B O 1
ATOM 6282 N N . MET B 1 250 ? -19.219 -1.279 2.357 1 98.62 250 MET B N 1
ATOM 6283 C CA . MET B 1 250 ? -19.547 -0.27 3.359 1 98.62 250 MET B CA 1
ATOM 6284 C C . MET B 1 250 ? -20.922 -0.542 3.977 1 98.62 250 MET B C 1
ATOM 6286 O O . MET B 1 250 ? -21.078 -0.501 5.199 1 98.62 250 MET B O 1
ATOM 6290 N N . GLN B 1 251 ? -21.891 -0.831 3.115 1 98.5 251 GLN B N 1
ATOM 6291 C CA . GLN B 1 251 ? -23.234 -1.171 3.598 1 98.5 251 GLN B CA 1
ATOM 6292 C C . GLN B 1 251 ? -23.203 -2.434 4.453 1 98.5 251 GLN B C 1
ATOM 6294 O O . GLN B 1 251 ? -23.875 -2.508 5.48 1 98.5 251 GLN B O 1
ATOM 6299 N N . ALA B 1 252 ? -22.406 -3.383 4.004 1 98.69 252 ALA B N 1
ATOM 6300 C CA . ALA B 1 252 ? -22.297 -4.629 4.758 1 98.69 252 ALA B CA 1
ATOM 6301 C C . ALA B 1 252 ? -21.766 -4.367 6.164 1 98.69 252 ALA B C 1
ATOM 6303 O O . ALA B 1 252 ? -22.297 -4.883 7.145 1 98.69 252 ALA B O 1
ATOM 6304 N N . TRP B 1 253 ? -20.75 -3.574 6.297 1 98.81 253 TRP B N 1
ATOM 6305 C CA . TRP B 1 253 ? -20.156 -3.312 7.598 1 98.81 253 TRP B CA 1
ATOM 6306 C C . TRP B 1 253 ? -21.172 -2.707 8.555 1 98.81 253 TRP B C 1
ATOM 6308 O O . TRP B 1 253 ? -21.359 -3.207 9.672 1 98.81 253 TRP B O 1
ATOM 6318 N N . PHE B 1 254 ? -21.844 -1.7 8.117 1 98.75 254 PHE B N 1
ATOM 6319 C CA . PHE B 1 254 ? -22.703 -0.959 9.039 1 98.75 254 PHE B CA 1
ATOM 6320 C C . PHE B 1 254 ? -24.031 -1.69 9.25 1 98.75 254 PHE B C 1
ATOM 6322 O O . PHE B 1 254 ? -24.734 -1.421 10.219 1 98.75 254 PHE B O 1
ATOM 6329 N N . SER B 1 255 ? -24.359 -2.617 8.305 1 98.56 255 SER B N 1
ATOM 6330 C CA . SER B 1 255 ? -25.484 -3.518 8.562 1 98.56 255 SER B CA 1
ATOM 6331 C C . SER B 1 255 ? -25.156 -4.512 9.672 1 98.56 255 SER B C 1
ATOM 6333 O O . SER B 1 255 ? -25.984 -4.781 10.539 1 98.56 255 SER B O 1
ATOM 6335 N N . LEU B 1 256 ? -23.938 -4.984 9.641 1 98.38 256 LEU B N 1
ATOM 6336 C CA . LEU B 1 256 ? -23.516 -6.035 10.562 1 98.38 256 LEU B CA 1
ATOM 6337 C C . LEU B 1 256 ? -23.062 -5.445 11.891 1 98.38 256 LEU B C 1
ATOM 6339 O O . LEU B 1 256 ? -22.938 -6.164 12.883 1 98.38 256 LEU B O 1
ATOM 6343 N N . HIS B 1 257 ? -22.766 -4.133 11.891 1 98.19 257 HIS B N 1
ATOM 6344 C CA . HIS B 1 257 ? -22.297 -3.455 13.094 1 98.19 257 HIS B CA 1
ATOM 6345 C C . HIS B 1 257 ? -23.109 -2.197 13.375 1 98.19 257 HIS B C 1
ATOM 6347 O O . HIS B 1 257 ? -22.594 -1.083 13.289 1 98.19 257 HIS B O 1
ATOM 6353 N N . PRO B 1 258 ? -24.312 -2.379 13.805 1 97.44 258 PRO B N 1
ATOM 6354 C CA . PRO B 1 258 ? -25.156 -1.211 14.047 1 97.44 258 PRO B CA 1
ATOM 6355 C C . PRO B 1 258 ? -24.656 -0.34 15.195 1 97.44 258 PRO B C 1
ATOM 6357 O O . PRO B 1 258 ? -24.141 -0.859 16.188 1 97.44 258 PRO B O 1
ATOM 6360 N N . LEU B 1 259 ? -24.859 0.915 15.055 1 97.94 259 LEU B N 1
ATOM 6361 C CA . LEU B 1 259 ? -24.469 1.881 16.078 1 97.94 259 LEU B CA 1
ATOM 6362 C C . LEU B 1 259 ? -25.703 2.514 16.719 1 97.94 259 LEU B C 1
ATOM 6364 O O . LEU B 1 259 ? -25.734 3.723 16.953 1 97.94 259 LEU B O 1
ATOM 6368 N N . THR B 1 260 ? -26.625 1.698 16.953 1 96.25 260 THR B N 1
ATOM 6369 C CA . THR B 1 260 ? -27.859 2.154 17.594 1 96.25 260 THR B CA 1
ATOM 6370 C C . THR B 1 260 ? -27.547 2.799 18.938 1 96.25 260 THR B C 1
ATOM 6372 O O . THR B 1 260 ? -26.672 2.338 19.672 1 96.25 260 THR B O 1
ATOM 6375 N N . PRO B 1 261 ? -28.188 3.93 19.281 1 97.31 261 PRO B N 1
ATOM 6376 C CA . PRO B 1 261 ? -29.422 4.422 18.672 1 97.31 261 PRO B CA 1
ATOM 6377 C C . PRO B 1 261 ? -29.188 5.48 17.609 1 97.31 261 PRO B C 1
ATOM 6379 O O . PRO B 1 261 ? -30.141 6.094 17.109 1 97.31 261 PRO B O 1
ATOM 6382 N N . ALA B 1 262 ? -27.969 5.723 17.203 1 98.69 262 ALA B N 1
ATOM 6383 C CA . ALA B 1 262 ? -27.688 6.688 16.141 1 98.69 262 ALA B CA 1
ATOM 6384 C C . ALA B 1 262 ? -28.281 6.23 14.812 1 98.69 262 ALA B C 1
ATOM 6386 O O . ALA B 1 262 ? -28.438 5.031 14.57 1 98.69 262 ALA B O 1
ATOM 6387 N N . VAL B 1 263 ? -28.719 7.195 14.023 1 98.75 263 VAL B N 1
ATOM 6388 C CA . VAL B 1 263 ? -29.234 6.914 12.688 1 98.75 263 VAL B CA 1
ATOM 6389 C C . VAL B 1 263 ? -28.094 6.961 11.672 1 98.75 263 VAL B C 1
ATOM 6391 O O . VAL B 1 263 ? -27.5 8.016 11.438 1 98.75 263 VAL B O 1
ATOM 6394 N N . ILE B 1 264 ? -27.828 5.785 11.086 1 98.75 264 ILE B N 1
ATOM 6395 C CA . ILE B 1 264 ? -26.734 5.691 10.125 1 98.75 264 ILE B CA 1
ATOM 6396 C C . ILE B 1 264 ? -27.297 5.488 8.719 1 98.75 264 ILE B C 1
ATOM 6398 O O . ILE B 1 264 ? -28.109 4.586 8.492 1 98.75 264 ILE B O 1
ATOM 6402 N N . GLU B 1 265 ? -26.922 6.32 7.801 1 98.69 265 GLU B N 1
ATOM 6403 C CA . GLU B 1 265 ? -27.219 6.156 6.379 1 98.69 265 GLU B CA 1
ATOM 6404 C C . GLU B 1 265 ? -25.938 5.848 5.59 1 98.69 265 GLU B C 1
ATOM 6406 O O . GLU B 1 265 ? -24.891 6.453 5.82 1 98.69 265 GLU B O 1
ATOM 6411 N N . VAL B 1 266 ? -26.016 4.871 4.734 1 98.44 266 VAL B N 1
ATOM 6412 C CA . VAL B 1 266 ? -24.938 4.582 3.793 1 98.44 266 VAL B CA 1
ATOM 6413 C C . VAL B 1 266 ? -25.438 4.762 2.361 1 98.44 266 VAL B C 1
ATOM 6415 O O . VAL B 1 266 ? -26.406 4.121 1.958 1 98.44 266 VAL B O 1
ATOM 6418 N N . LYS B 1 267 ? -24.781 5.668 1.643 1 96.81 267 LYS B N 1
ATOM 6419 C CA . LYS B 1 267 ? -25.141 5.918 0.248 1 96.81 267 LYS B CA 1
ATOM 6420 C C . LYS B 1 267 ? -23.891 5.961 -0.637 1 96.81 267 LYS B C 1
ATOM 6422 O O . LYS B 1 267 ? -22.828 6.406 -0.202 1 96.81 267 LYS B O 1
ATOM 6427 N N . GLY B 1 268 ? -24.094 5.438 -1.82 1 94.75 268 GLY B N 1
ATOM 6428 C CA . GLY B 1 268 ? -23.094 5.676 -2.848 1 94.75 268 GLY B CA 1
ATOM 6429 C C . GLY B 1 268 ? -23.312 6.98 -3.596 1 94.75 268 GLY B C 1
ATOM 6430 O O . GLY B 1 268 ? -24.422 7.5 -3.641 1 94.75 268 GLY B O 1
ATOM 6431 N N . LEU B 1 269 ? -22.234 7.48 -4.148 1 90.5 269 LEU B N 1
ATOM 6432 C CA . LEU B 1 269 ? -22.344 8.703 -4.938 1 90.5 269 LEU B CA 1
ATOM 6433 C C . LEU B 1 269 ? -23.375 8.555 -6.043 1 90.5 269 LEU B C 1
ATOM 6435 O O . LEU B 1 269 ? -24.109 9.5 -6.344 1 90.5 269 LEU B O 1
ATOM 6439 N N . HIS B 1 270 ? -23.531 7.391 -6.574 1 88.62 270 HIS B N 1
ATOM 6440 C CA . HIS B 1 270 ? -24.438 7.121 -7.688 1 88.62 270 HIS B CA 1
ATOM 6441 C C . HIS B 1 270 ? -25.891 7.121 -7.23 1 88.62 270 HIS B C 1
ATOM 6443 O O . HIS B 1 270 ? -26.812 7.109 -8.055 1 88.62 270 HIS B O 1
ATOM 6449 N N . HIS B 1 271 ? -26.094 7.176 -5.973 1 91.31 271 HIS B N 1
ATOM 6450 C CA . HIS B 1 271 ? -27.453 7.203 -5.445 1 91.31 271 HIS B CA 1
ATOM 6451 C C . HIS B 1 271 ? -27.984 8.633 -5.371 1 91.31 271 HIS B C 1
ATOM 6453 O O . HIS B 1 271 ? -29.188 8.844 -5.125 1 91.31 271 HIS B O 1
ATOM 6459 N N . PHE B 1 272 ? -27.109 9.609 -5.566 1 89.44 272 PHE B N 1
ATOM 6460 C CA . PHE B 1 272 ? -27.531 11.008 -5.496 1 89.44 272 PHE B CA 1
ATOM 6461 C C . PHE B 1 272 ? -27.922 11.523 -6.871 1 89.44 272 PHE B C 1
ATOM 6463 O O . PHE B 1 272 ? -27.219 11.297 -7.855 1 89.44 272 PHE B O 1
ATOM 6470 N N . ASP B 1 273 ? -28.969 12.219 -6.957 1 80.44 273 ASP B N 1
ATOM 6471 C CA . ASP B 1 273 ? -29.453 12.805 -8.203 1 80.44 273 ASP B CA 1
ATOM 6472 C C . ASP B 1 273 ? -28.438 13.789 -8.773 1 80.44 273 ASP B C 1
ATOM 6474 O O . ASP B 1 273 ? -28.281 13.875 -9.992 1 80.44 273 ASP B O 1
ATOM 6478 N N . TRP B 1 274 ? -27.875 14.461 -7.957 1 75.81 274 TRP B N 1
ATOM 6479 C CA . TRP B 1 274 ? -26.859 15.43 -8.352 1 75.81 274 TRP B CA 1
ATOM 6480 C C . TRP B 1 274 ? -25.797 14.781 -9.234 1 75.81 274 TRP B C 1
ATOM 6482 O O . TRP B 1 274 ? -25.375 15.367 -10.227 1 75.81 274 TRP B O 1
ATOM 6492 N N . PHE B 1 275 ? -25.453 13.594 -8.914 1 72.12 275 PHE B N 1
ATOM 6493 C CA . PHE B 1 275 ? -24.406 12.875 -9.602 1 72.12 275 PHE B CA 1
ATOM 6494 C C . PHE B 1 275 ? -24.906 12.289 -10.914 1 72.12 275 PHE B C 1
ATOM 6496 O O . PHE B 1 275 ? -24.219 12.328 -11.938 1 72.12 275 PHE B O 1
ATOM 6503 N N . THR B 1 276 ? -26.094 11.828 -10.859 1 72.31 276 THR B N 1
ATOM 6504 C CA . THR B 1 276 ? -26.625 11.07 -11.992 1 72.31 276 THR B CA 1
ATOM 6505 C C . THR B 1 276 ? -27.062 12.016 -13.109 1 72.31 276 THR B C 1
ATOM 6507 O O . THR B 1 276 ? -27.109 11.625 -14.281 1 72.31 276 THR B O 1
ATOM 6510 N N . LYS B 1 277 ? -27.375 13.125 -12.867 1 69.25 277 LYS B N 1
ATOM 6511 C CA . LYS B 1 277 ? -27.859 14.07 -13.875 1 69.25 277 LYS B CA 1
ATOM 6512 C C . LYS B 1 277 ? -26.703 14.57 -14.75 1 69.25 277 LYS B C 1
ATOM 6514 O O . LYS B 1 277 ? -26.938 15.211 -15.781 1 69.25 277 LYS B O 1
ATOM 6519 N N . GLY B 1 278 ? -25.422 13.992 -14.672 1 61.53 278 GLY B N 1
ATOM 6520 C CA . GLY B 1 278 ? -24.281 14.086 -15.578 1 61.53 278 GLY B CA 1
ATOM 6521 C C . GLY B 1 278 ? -23.578 15.43 -15.5 1 61.53 278 GLY B C 1
ATOM 6522 O O . GLY B 1 278 ? -22.453 15.57 -16 1 61.53 278 GLY B O 1
ATOM 6523 N N . ARG B 1 279 ? -24.094 16.547 -15.023 1 55.81 279 ARG B N 1
ATOM 6524 C CA . ARG B 1 279 ? -23.438 17.844 -15.117 1 55.81 279 ARG B CA 1
ATOM 6525 C C . ARG B 1 279 ? -22.641 18.141 -13.859 1 55.81 279 ARG B C 1
ATOM 6527 O O . ARG B 1 279 ? -22.938 19.109 -13.148 1 55.81 279 ARG B O 1
ATOM 6534 N N . VAL B 1 280 ? -21.703 17.141 -13.57 1 65.44 280 VAL B N 1
ATOM 6535 C CA . VAL B 1 280 ? -20.906 17.516 -12.406 1 65.44 280 VAL B CA 1
ATOM 6536 C C . VAL B 1 280 ? -19.625 18.219 -12.867 1 65.44 280 VAL B C 1
ATOM 6538 O O . VAL B 1 280 ? -18.672 17.578 -13.297 1 65.44 280 VAL B O 1
ATOM 6541 N N . PRO B 1 281 ? -19.609 19.484 -12.977 1 61.62 281 PRO B N 1
ATOM 6542 C CA . PRO B 1 281 ? -18.484 20.266 -13.484 1 61.62 281 PRO B CA 1
ATOM 6543 C C . PRO B 1 281 ? -17.141 19.812 -12.898 1 61.62 281 PRO B C 1
ATOM 6545 O O . PRO B 1 281 ? -16.141 19.812 -13.602 1 61.62 281 PRO B O 1
ATOM 6548 N N . VAL B 1 282 ? -17.266 19.281 -11.711 1 67.06 282 VAL B N 1
ATOM 6549 C CA . VAL B 1 282 ? -16.016 18.906 -11.031 1 67.06 282 VAL B CA 1
ATOM 6550 C C . VAL B 1 282 ? -15.422 17.672 -11.711 1 67.06 282 VAL B C 1
ATOM 6552 O O . VAL B 1 282 ? -14.203 17.547 -11.82 1 67.06 282 VAL B O 1
ATOM 6555 N N . MET B 1 283 ? -16.25 16.859 -12.203 1 67.69 283 MET B N 1
ATOM 6556 C CA . MET B 1 283 ? -15.773 15.633 -12.828 1 67.69 283 MET B CA 1
ATOM 6557 C C . MET B 1 283 ? -14.977 15.945 -14.086 1 67.69 283 MET B C 1
ATOM 6559 O O . MET B 1 283 ? -13.938 15.32 -14.336 1 67.69 283 MET B O 1
ATOM 6563 N N . GLU B 1 284 ? -15.5 16.812 -14.828 1 65.94 284 GLU B N 1
ATOM 6564 C CA . GLU B 1 284 ? -14.797 17.203 -16.047 1 65.94 284 GLU B CA 1
ATOM 6565 C C . GLU B 1 284 ? -13.43 17.797 -15.711 1 65.94 284 GLU B C 1
ATOM 6567 O O . GLU B 1 284 ? -12.438 17.484 -16.359 1 65.94 284 GLU B O 1
ATOM 6572 N N . ALA B 1 285 ? -13.508 18.547 -14.719 1 65.5 285 ALA B N 1
ATOM 6573 C CA . ALA B 1 285 ? -12.258 19.172 -14.297 1 65.5 285 ALA B CA 1
ATOM 6574 C C . ALA B 1 285 ? -11.266 18.141 -13.797 1 65.5 285 ALA B C 1
ATOM 6576 O O . ALA B 1 285 ? -10.07 18.219 -14.086 1 65.5 285 ALA B O 1
ATOM 6577 N N . MET B 1 286 ? -11.773 17.188 -13.109 1 70.25 286 MET B N 1
ATOM 6578 C CA . MET B 1 286 ? -10.922 16.141 -12.547 1 70.25 286 MET B CA 1
ATOM 6579 C C . MET B 1 286 ? -10.305 15.297 -13.648 1 70.25 286 MET B C 1
ATOM 6581 O O . MET B 1 286 ? -9.133 14.93 -13.57 1 70.25 286 MET B O 1
ATOM 6585 N N . GLU B 1 287 ? -11.133 15 -14.57 1 66.62 287 GLU B N 1
ATOM 6586 C CA . GLU B 1 287 ? -10.625 14.219 -15.695 1 66.62 287 GLU B CA 1
ATOM 6587 C C . GLU B 1 287 ? -9.5 14.953 -16.422 1 66.62 287 GLU B C 1
ATOM 6589 O O . GLU B 1 287 ? -8.477 14.352 -16.766 1 66.62 287 GLU B O 1
ATOM 6594 N N . LYS B 1 288 ? -9.75 16.156 -16.641 1 64.69 288 LYS B N 1
ATOM 6595 C CA . LYS B 1 288 ? -8.75 16.969 -17.312 1 64.69 288 LYS B CA 1
ATOM 6596 C C . LYS B 1 288 ? -7.488 17.109 -16.453 1 64.69 288 LYS B C 1
ATOM 6598 O O . LYS B 1 288 ? -6.375 17.094 -16.984 1 64.69 288 LYS B O 1
ATOM 6603 N N . ASP B 1 289 ? -7.715 17.188 -15.234 1 64.88 289 ASP B N 1
ATOM 6604 C CA . ASP B 1 289 ? -6.613 17.297 -14.281 1 64.88 289 ASP B CA 1
ATOM 6605 C C . ASP B 1 289 ? -5.758 16.031 -14.281 1 64.88 289 ASP B C 1
ATOM 6607 O O . ASP B 1 289 ? -4.527 16.109 -14.32 1 64.88 289 ASP B O 1
ATOM 6611 N N . GLN B 1 290 ? -6.414 15 -14.25 1 65.56 290 GLN B N 1
ATOM 6612 C CA . GLN B 1 290 ? -5.707 13.719 -14.266 1 65.56 290 GLN B CA 1
ATOM 6613 C C . GLN B 1 290 ? -4.859 13.578 -15.523 1 65.56 290 GLN B C 1
ATOM 6615 O O . GLN B 1 290 ? -3.723 13.102 -15.469 1 65.56 290 GLN B O 1
ATOM 6620 N N . LYS B 1 291 ? -5.434 13.93 -16.578 1 64 291 LYS B N 1
ATOM 6621 C CA . LYS B 1 291 ? -4.719 13.867 -17.844 1 64 291 LYS B CA 1
ATOM 6622 C C . LYS B 1 291 ? -3.502 14.789 -17.828 1 64 291 LYS B C 1
ATOM 6624 O O . LYS B 1 291 ? -2.43 14.414 -18.312 1 64 291 LYS B O 1
ATOM 6629 N N . ALA B 1 292 ? -3.666 15.875 -17.297 1 62.16 292 ALA B N 1
ATOM 6630 C CA . ALA B 1 292 ? -2.58 16.844 -17.234 1 62.16 292 ALA B CA 1
ATOM 6631 C C . ALA B 1 292 ? -1.452 16.359 -16.328 1 62.16 292 ALA B C 1
ATOM 6633 O O . ALA B 1 292 ? -0.274 16.5 -16.672 1 62.16 292 ALA B O 1
ATOM 6634 N N . ARG B 1 293 ? -1.808 15.812 -15.273 1 64 293 ARG B N 1
ATOM 6635 C CA . ARG B 1 293 ? -0.812 15.352 -14.305 1 64 293 ARG B CA 1
ATOM 6636 C C . ARG B 1 293 ? -0.045 14.148 -14.852 1 64 293 ARG B C 1
ATOM 6638 O O . ARG B 1 293 ? 1.158 14.016 -14.617 1 64 293 ARG B O 1
ATOM 6645 N N . SER B 1 294 ? -0.727 13.281 -15.484 1 60.12 294 SER B N 1
ATOM 6646 C CA . SER B 1 294 ? -0.069 12.117 -16.062 1 60.12 294 SER B CA 1
ATOM 6647 C C . SER B 1 294 ? 0.959 12.523 -17.109 1 60.12 294 SER B C 1
ATOM 6649 O O . SER B 1 294 ? 1.988 11.867 -17.266 1 60.12 294 SER B O 1
ATOM 6651 N N . GLN B 1 295 ? 0.691 13.531 -17.859 1 53.47 295 GLN B N 1
ATOM 6652 C CA . GLN B 1 295 ? 1.562 13.984 -18.938 1 53.47 295 GLN B CA 1
ATOM 6653 C C . GLN B 1 295 ? 2.771 14.734 -18.375 1 53.47 295 GLN B C 1
ATOM 6655 O O . GLN B 1 295 ? 3.863 14.672 -18.953 1 53.47 295 G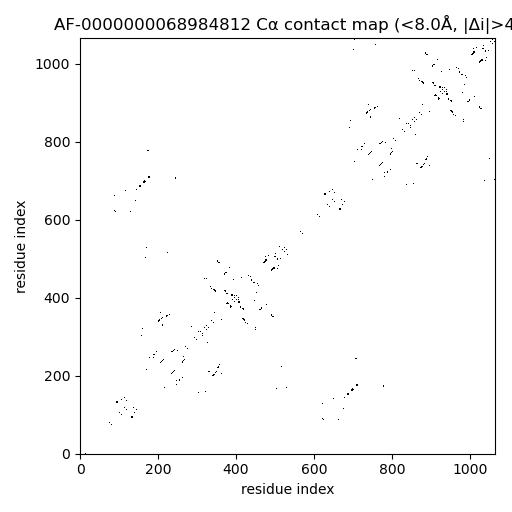LN B O 1
ATOM 6660 N N . PHE B 1 296 ? 2.607 15.547 -17.438 1 50.03 296 PHE B N 1
ATOM 6661 C CA . PHE B 1 296 ? 3.629 16.484 -17 1 50.03 296 PHE B CA 1
ATOM 6662 C C . PHE B 1 296 ? 4.699 15.789 -16.172 1 50.03 296 PHE B C 1
ATOM 6664 O O . PHE B 1 296 ? 5.855 16.219 -16.156 1 50.03 296 PHE B O 1
ATOM 6671 N N . ARG B 1 297 ? 4.398 14.688 -15.523 1 54.5 297 ARG B N 1
ATOM 6672 C CA . ARG B 1 297 ? 5.426 14.375 -14.531 1 54.5 297 ARG B CA 1
ATOM 6673 C C . ARG B 1 297 ? 6.027 13 -14.773 1 54.5 297 ARG B C 1
ATOM 6675 O O . ARG B 1 297 ? 6.941 12.578 -14.062 1 54.5 297 ARG B O 1
ATOM 6682 N N . GLY B 1 298 ? 6.07 12.586 -16.141 1 54.06 298 GLY B N 1
ATOM 6683 C CA . GLY B 1 298 ? 6.73 11.344 -16.5 1 54.06 298 GLY B CA 1
ATOM 6684 C C . GLY B 1 298 ? 6.512 10.242 -15.477 1 54.06 298 GLY B C 1
ATOM 6685 O O . GLY B 1 298 ? 7.211 9.227 -15.484 1 54.06 298 GLY B O 1
ATOM 6686 N N . GLY B 1 299 ? 5.715 10.398 -14.5 1 67 299 GLY B N 1
ATOM 6687 C CA . GLY B 1 299 ? 5.465 9.406 -13.461 1 67 299 GLY B CA 1
ATOM 6688 C C . GLY B 1 299 ? 6.496 9.43 -12.344 1 67 299 GLY B C 1
ATOM 6689 O O . GLY B 1 299 ? 7.441 10.227 -12.391 1 67 299 GLY B O 1
ATOM 6690 N N . SER B 1 300 ? 6.434 8.633 -11.328 1 73.62 300 SER B N 1
ATOM 6691 C CA . SER B 1 300 ? 7.301 8.594 -10.156 1 73.62 300 SER B CA 1
ATOM 6692 C C . SER B 1 300 ? 8.734 8.25 -10.539 1 73.62 300 SER B C 1
ATOM 6694 O O . SER B 1 300 ? 9.688 8.812 -9.984 1 73.62 300 SER B O 1
ATOM 6696 N N . SER B 1 301 ? 8.906 7.426 -11.539 1 71.56 301 SER B N 1
ATOM 6697 C CA . SER B 1 301 ? 10.234 6.988 -11.945 1 71.56 301 SER B CA 1
ATOM 6698 C C . SER B 1 301 ? 11.039 8.141 -12.547 1 71.56 301 SER B C 1
ATOM 6700 O O . SER B 1 301 ? 12.234 8.273 -12.281 1 71.56 301 SER B O 1
ATOM 6702 N N . ALA B 1 302 ? 10.367 8.891 -13.289 1 71.69 302 ALA B N 1
ATOM 6703 C CA . ALA B 1 302 ? 11.039 10.031 -13.914 1 71.69 302 ALA B CA 1
ATOM 6704 C C . ALA B 1 302 ? 11.438 11.07 -12.875 1 71.69 302 ALA B C 1
ATOM 6706 O O . ALA B 1 302 ? 12.516 11.672 -12.969 1 71.69 302 ALA B O 1
ATOM 6707 N N . ILE B 1 303 ? 10.594 11.203 -11.953 1 77.5 303 ILE B N 1
ATOM 6708 C CA . ILE B 1 303 ? 10.828 12.188 -10.898 1 77.5 303 ILE B CA 1
ATOM 6709 C C . ILE B 1 303 ? 12.047 11.781 -10.078 1 77.5 303 ILE B C 1
ATOM 6711 O O . ILE B 1 303 ? 12.906 12.617 -9.781 1 77.5 303 ILE B O 1
ATOM 6715 N N . VAL B 1 304 ? 12.164 10.531 -9.852 1 78.69 304 VAL B N 1
ATOM 6716 C CA . VAL B 1 304 ? 13.234 10.062 -8.977 1 78.69 304 VAL B CA 1
ATOM 6717 C C . VAL B 1 304 ? 14.539 9.953 -9.758 1 78.69 304 VAL B C 1
ATOM 6719 O O . VAL B 1 304 ? 15.625 10.039 -9.18 1 78.69 304 VAL B O 1
ATOM 6722 N N . ALA B 1 305 ? 14.43 9.836 -11.023 1 74.5 305 ALA B N 1
ATOM 6723 C CA . ALA B 1 305 ? 15.617 9.703 -11.859 1 74.5 305 ALA B CA 1
ATOM 6724 C C . ALA B 1 305 ? 16.328 11.039 -12.023 1 74.5 305 ALA B C 1
ATOM 6726 O O . ALA B 1 305 ? 17.484 11.086 -12.461 1 74.5 305 ALA B O 1
ATOM 6727 N N . ASN B 1 306 ? 15.625 12.062 -11.609 1 74.31 306 ASN B N 1
ATOM 6728 C CA . ASN B 1 306 ? 16.234 13.391 -11.719 1 74.31 306 ASN B CA 1
ATOM 6729 C C . ASN B 1 306 ? 17.438 13.531 -10.789 1 74.31 306 ASN B C 1
ATOM 6731 O O . ASN B 1 306 ? 17.312 13.367 -9.578 1 74.31 306 ASN B O 1
ATOM 6735 N N . LYS B 1 307 ? 18.609 13.883 -11.25 1 73.69 307 LYS B N 1
ATOM 6736 C CA . LYS B 1 307 ? 19.844 13.891 -10.477 1 73.69 307 LYS B CA 1
ATOM 6737 C C . LYS B 1 307 ? 20.188 15.297 -9.992 1 73.69 307 LYS B C 1
ATOM 6739 O O . LYS B 1 307 ? 21.094 15.477 -9.18 1 73.69 307 LYS B O 1
ATOM 6744 N N . THR B 1 308 ? 19.422 16.219 -10.43 1 76.25 308 THR B N 1
ATOM 6745 C CA . THR B 1 308 ? 19.828 17.594 -10.141 1 76.25 308 THR B CA 1
ATOM 6746 C C . THR B 1 308 ? 18.938 18.203 -9.047 1 76.25 308 THR B C 1
ATOM 6748 O O . THR B 1 308 ? 19.406 19.031 -8.266 1 76.25 308 THR B O 1
ATOM 6751 N N . GLU B 1 309 ? 17.797 17.703 -8.938 1 81.12 309 GLU B N 1
ATOM 6752 C CA . GLU B 1 309 ? 16.859 18.312 -8 1 81.12 309 GLU B CA 1
ATOM 6753 C C . GLU B 1 309 ? 17.125 17.844 -6.57 1 81.12 309 GLU B C 1
ATOM 6755 O O . GLU B 1 309 ? 17.531 16.703 -6.348 1 81.12 309 GLU B O 1
ATOM 6760 N N . LYS B 1 310 ? 16.953 18.766 -5.699 1 84.19 310 LYS B N 1
ATOM 6761 C CA . LYS B 1 310 ? 17.078 18.438 -4.281 1 84.19 310 LYS B CA 1
ATOM 6762 C C . LYS B 1 310 ? 16.047 17.406 -3.859 1 84.19 310 LYS B C 1
ATOM 6764 O O . LYS B 1 310 ? 14.922 17.406 -4.367 1 84.19 310 LYS B O 1
ATOM 6769 N N . PRO B 1 311 ? 16.422 16.594 -2.904 1 84.5 311 PRO B N 1
ATOM 6770 C CA . PRO B 1 311 ? 15.508 15.531 -2.465 1 84.5 311 PRO B CA 1
ATOM 6771 C C . PRO B 1 311 ? 14.164 16.078 -1.987 1 84.5 311 PRO B C 1
ATOM 6773 O O . PRO B 1 311 ? 13.125 15.477 -2.268 1 84.5 311 PRO B O 1
ATOM 6776 N N . LYS B 1 312 ? 14.172 17.188 -1.363 1 81.94 312 LYS B N 1
ATOM 6777 C CA . LYS B 1 312 ? 12.914 17.75 -0.862 1 81.94 312 LYS B CA 1
ATOM 6778 C C . LYS B 1 312 ? 11.984 18.125 -2.01 1 81.94 312 LYS B C 1
ATOM 6780 O O . LYS B 1 312 ? 10.766 17.984 -1.895 1 81.94 312 LYS B O 1
ATOM 6785 N N . ILE B 1 313 ? 12.555 18.594 -3.043 1 80.19 313 ILE B N 1
ATOM 6786 C CA . ILE B 1 313 ? 11.773 18.953 -4.223 1 80.19 313 ILE B CA 1
ATOM 6787 C C . ILE B 1 313 ? 11.195 17.688 -4.859 1 80.19 313 ILE B C 1
ATOM 6789 O O . ILE B 1 313 ? 10.039 17.672 -5.277 1 80.19 313 ILE B O 1
ATOM 6793 N N . ILE B 1 314 ? 11.977 16.656 -4.836 1 80.81 314 ILE B N 1
ATOM 6794 C CA . ILE B 1 314 ? 11.531 15.375 -5.359 1 80.81 314 ILE B CA 1
ATOM 6795 C C . ILE B 1 314 ? 10.359 14.852 -4.527 1 80.81 314 ILE B C 1
ATOM 6797 O O . ILE B 1 314 ? 9.367 14.367 -5.074 1 80.81 314 ILE B O 1
ATOM 6801 N N . ALA B 1 315 ? 10.492 15.055 -3.301 1 81.81 315 ALA B N 1
ATOM 6802 C CA . ALA B 1 315 ? 9.422 14.625 -2.402 1 81.81 315 ALA B CA 1
ATOM 6803 C C . ALA B 1 315 ? 8.117 15.367 -2.701 1 81.81 315 ALA B C 1
ATOM 6805 O O . ALA B 1 315 ? 7.047 14.758 -2.742 1 81.81 315 ALA B O 1
ATOM 6806 N N . ALA B 1 316 ? 8.25 16.578 -2.93 1 77.12 316 ALA B N 1
ATOM 6807 C CA . ALA B 1 316 ? 7.078 17.406 -3.209 1 77.12 316 ALA B CA 1
ATOM 6808 C C . ALA B 1 316 ? 6.426 17 -4.527 1 77.12 316 ALA B C 1
ATOM 6810 O O . ALA B 1 316 ? 5.195 16.938 -4.625 1 77.12 316 ALA B O 1
ATOM 6811 N N . LYS B 1 317 ? 7.223 16.734 -5.469 1 77.19 317 LYS B N 1
ATOM 6812 C CA . LYS B 1 317 ? 6.711 16.312 -6.766 1 77.19 317 LYS B CA 1
ATOM 6813 C C . LYS B 1 317 ? 6.008 14.961 -6.668 1 77.19 317 LYS B C 1
ATOM 6815 O O . LYS B 1 317 ? 4.969 14.75 -7.297 1 77.19 317 LYS B O 1
ATOM 6820 N N . LEU B 1 318 ? 6.559 14.109 -5.859 1 80.94 318 LEU B N 1
ATOM 6821 C CA . LEU B 1 318 ? 5.941 12.805 -5.648 1 80.94 318 LEU B CA 1
ATOM 6822 C C . LEU B 1 318 ? 4.598 12.945 -4.941 1 80.94 318 LEU B C 1
ATOM 6824 O O . LEU B 1 318 ? 3.625 12.281 -5.309 1 80.94 318 LEU B O 1
ATOM 6828 N N . GLN B 1 319 ? 4.559 13.797 -4.043 1 77 319 GLN B N 1
ATOM 6829 C CA . GLN B 1 319 ? 3.324 14.031 -3.299 1 77 319 GLN B CA 1
ATOM 6830 C C . GLN B 1 319 ? 2.221 14.547 -4.215 1 77 319 GLN B C 1
ATOM 6832 O O . GLN B 1 319 ? 1.05 14.203 -4.043 1 77 319 GLN B O 1
ATOM 6837 N N . ALA B 1 320 ? 2.594 15.312 -5.129 1 72.19 320 ALA B N 1
ATOM 6838 C CA . ALA B 1 320 ? 1.637 15.906 -6.059 1 72.19 320 ALA B CA 1
ATOM 6839 C C . ALA B 1 320 ? 1.007 14.844 -6.953 1 72.19 320 ALA B C 1
ATOM 6841 O O . ALA B 1 320 ? -0.051 15.07 -7.547 1 72.19 320 ALA B O 1
ATOM 6842 N N . LEU B 1 321 ? 1.582 13.656 -6.984 1 71.56 321 LEU B N 1
ATOM 6843 C CA . LEU B 1 321 ? 1.086 12.578 -7.824 1 71.56 321 LEU B CA 1
ATOM 6844 C C . LEU B 1 321 ? 0.135 11.672 -7.043 1 71.56 321 LEU B C 1
ATOM 6846 O O . LEU B 1 321 ? -0.449 10.742 -7.609 1 71.56 321 LEU B O 1
ATOM 6850 N N . SER B 1 322 ? -0.042 12.016 -5.836 1 73.88 322 SER B N 1
ATOM 6851 C CA . SER B 1 322 ? -0.867 11.133 -5.02 1 73.88 322 SER B CA 1
ATOM 6852 C C . SER B 1 322 ? -2.293 11.055 -5.555 1 73.88 322 SER B C 1
ATOM 6854 O O . SER B 1 322 ? -2.922 12.086 -5.809 1 73.88 322 SER B O 1
ATOM 6856 N N . PRO B 1 323 ? -2.812 9.883 -5.676 1 67.62 323 PRO B N 1
ATOM 6857 C CA . PRO B 1 323 ? -4.188 9.719 -6.156 1 67.62 323 PRO B CA 1
ATOM 6858 C C . PRO B 1 323 ? -5.223 10.273 -5.176 1 67.62 323 PRO B C 1
ATOM 6860 O O . PRO B 1 323 ? -6.375 10.492 -5.551 1 67.62 323 PRO B O 1
ATOM 6863 N N . LYS B 1 324 ? -4.828 10.453 -4.008 1 66.56 324 LYS B N 1
ATOM 6864 C CA . LYS B 1 324 ? -5.738 10.961 -2.984 1 66.56 324 LYS B CA 1
ATOM 6865 C C . LYS B 1 324 ? -6.316 12.312 -3.395 1 66.56 324 LYS B C 1
ATOM 6867 O O . LYS B 1 324 ? -7.449 12.648 -3.031 1 66.56 324 LYS B O 1
ATOM 6872 N N . TYR B 1 325 ? -5.625 12.984 -4.238 1 63.53 325 TYR B N 1
ATOM 6873 C CA . TYR B 1 325 ? -6.027 14.344 -4.562 1 63.53 325 TYR B CA 1
ATOM 6874 C C . TYR B 1 325 ? -6.898 14.375 -5.812 1 63.53 325 TYR B C 1
ATOM 6876 O O . TYR B 1 325 ? -7.465 15.414 -6.156 1 63.53 325 TYR B O 1
ATOM 6884 N N . ASN B 1 326 ? -7.152 13.148 -6.371 1 67.69 326 ASN B N 1
ATOM 6885 C CA . ASN B 1 326 ? -7.922 13.109 -7.609 1 67.69 326 ASN B CA 1
ATOM 6886 C C . ASN B 1 326 ? -9.227 12.336 -7.438 1 67.69 326 ASN B C 1
ATOM 6888 O O . ASN B 1 326 ? -9.852 11.938 -8.422 1 67.69 326 ASN B O 1
ATOM 6892 N N . SER B 1 327 ? -9.562 12.281 -6.289 1 76.38 327 SER B N 1
ATOM 6893 C CA . SER B 1 327 ? -10.797 11.555 -6.023 1 76.38 327 SER B CA 1
ATOM 6894 C C . SER B 1 327 ? -11.992 12.492 -5.949 1 76.38 327 SER B C 1
ATOM 6896 O O . SER B 1 327 ? -11.906 13.57 -5.352 1 76.38 327 SER B O 1
ATOM 6898 N N . LEU B 1 328 ? -13.117 12.102 -6.605 1 78.38 328 LEU B N 1
ATOM 6899 C CA . LEU B 1 328 ? -14.367 12.844 -6.539 1 78.38 328 LEU B CA 1
ATOM 6900 C C . LEU B 1 328 ? -14.836 12.984 -5.094 1 78.38 328 LEU B C 1
ATOM 6902 O O . LEU B 1 328 ? -15.484 13.977 -4.742 1 78.38 328 LEU B O 1
ATOM 6906 N N . MET B 1 329 ? -14.453 12.039 -4.312 1 84.88 329 MET B N 1
ATOM 6907 C CA . MET B 1 329 ? -14.875 12.016 -2.916 1 84.88 329 MET B CA 1
ATOM 6908 C C . MET B 1 329 ? -14.383 13.258 -2.18 1 84.88 329 MET B C 1
ATOM 6910 O O . MET B 1 329 ? -15.062 13.758 -1.278 1 84.88 329 MET B O 1
ATOM 6914 N N . ASN B 1 330 ? -13.297 13.789 -2.676 1 84.38 330 ASN B N 1
ATOM 6915 C CA . ASN B 1 330 ? -12.727 14.953 -2.012 1 84.38 330 ASN B CA 1
ATOM 6916 C C . ASN B 1 330 ? -13.484 16.234 -2.359 1 84.38 330 ASN B C 1
ATOM 6918 O O . ASN B 1 330 ? -13.344 17.25 -1.68 1 84.38 330 ASN B O 1
ATOM 6922 N N . HIS B 1 331 ? -14.328 16.188 -3.357 1 85.75 331 HIS B N 1
ATOM 6923 C CA . HIS B 1 331 ? -15.008 17.375 -3.844 1 85.75 331 HIS B CA 1
ATOM 6924 C C . HIS B 1 331 ? -16.469 17.406 -3.381 1 85.75 331 HIS B C 1
ATOM 6926 O O . HIS B 1 331 ? -17.156 18.422 -3.553 1 85.75 331 HIS B O 1
ATOM 6932 N N . ILE B 1 332 ? -16.891 16.438 -2.789 1 88.56 332 ILE B N 1
ATOM 6933 C CA . ILE B 1 332 ? -18.312 16.328 -2.471 1 88.56 332 ILE B CA 1
ATOM 6934 C C . ILE B 1 332 ? -18.688 17.391 -1.441 1 88.56 332 ILE B C 1
ATOM 6936 O O . ILE B 1 332 ? -19.828 17.859 -1.406 1 88.56 332 ILE B O 1
ATOM 6940 N N . ARG B 1 333 ? -17.766 17.797 -0.673 1 92.38 333 ARG B N 1
ATOM 6941 C CA . ARG B 1 333 ? -18.047 18.734 0.414 1 92.38 333 ARG B CA 1
ATOM 6942 C C . ARG B 1 333 ? -18.5 20.078 -0.126 1 92.38 333 ARG B C 1
ATOM 6944 O O . ARG B 1 333 ? -19.141 20.859 0.583 1 92.38 333 ARG B O 1
ATOM 6951 N N . ILE B 1 334 ? -18.188 20.344 -1.444 1 92.5 334 ILE B N 1
ATOM 6952 C CA . ILE B 1 334 ? -18.547 21.641 -2.027 1 92.5 334 ILE B CA 1
ATOM 6953 C C . ILE B 1 334 ? -19.984 21.578 -2.566 1 92.5 334 ILE B C 1
ATOM 6955 O O . ILE B 1 334 ? -20.531 22.594 -2.99 1 92.5 334 ILE B O 1
ATOM 6959 N N . HIS B 1 335 ? -20.656 20.438 -2.389 1 90.75 335 HIS B N 1
ATOM 6960 C CA . HIS B 1 335 ? -22 20.25 -2.939 1 90.75 335 HIS B CA 1
ATOM 6961 C C . HIS B 1 335 ? -22.984 19.875 -1.849 1 90.75 335 HIS B C 1
ATOM 6963 O O . HIS B 1 335 ? -24.031 19.281 -2.135 1 90.75 335 HIS B O 1
ATOM 6969 N N . LEU B 1 336 ? -22.688 20.219 -0.684 1 95.88 336 LEU B N 1
ATOM 6970 C CA . LEU B 1 336 ? -23.5 19.812 0.452 1 95.88 336 LEU B CA 1
ATOM 6971 C C . LEU B 1 336 ? -24.922 20.375 0.323 1 95.88 336 LEU B C 1
ATOM 6973 O O . LEU B 1 336 ? -25.891 19.672 0.604 1 95.88 336 LEU B O 1
ATOM 6977 N N . PRO B 1 337 ? -25.109 21.656 -0.156 1 95.62 337 PRO B N 1
ATOM 6978 C CA . PRO B 1 337 ? -26.484 22.156 -0.297 1 95.62 337 PRO B CA 1
ATOM 6979 C C . PRO B 1 337 ? -27.297 21.344 -1.305 1 95.62 337 PRO B C 1
ATOM 6981 O O . PRO B 1 337 ? -28.516 21.172 -1.123 1 95.62 337 PRO B O 1
ATOM 6984 N N . GLU B 1 338 ? -26.625 20.828 -2.322 1 92.12 338 GLU B N 1
ATOM 6985 C CA . GLU B 1 338 ? -27.297 20.047 -3.342 1 92.12 338 GLU B CA 1
ATOM 6986 C C . GLU B 1 338 ? -27.562 18.625 -2.852 1 92.12 338 GLU B C 1
ATOM 6988 O O . GLU B 1 338 ? -28.594 18.031 -3.168 1 92.12 338 GLU B O 1
ATOM 6993 N N . LEU B 1 339 ? -26.688 18.094 -2.08 1 93.94 339 LEU B N 1
ATOM 6994 C CA . LEU B 1 339 ? -26.812 16.734 -1.575 1 93.94 339 LEU B CA 1
ATOM 6995 C C . LEU B 1 339 ? -27.859 16.656 -0.472 1 93.94 339 LEU B C 1
ATOM 6997 O O . LEU B 1 339 ? -28.547 15.633 -0.327 1 93.94 339 LEU B O 1
ATOM 7001 N N . PHE B 1 340 ? -27.938 17.766 0.274 1 96.69 340 PHE B N 1
ATOM 7002 C CA . PHE B 1 340 ? -28.859 17.812 1.404 1 96.69 340 PHE B CA 1
ATOM 7003 C C . PHE B 1 340 ? -29.688 19.094 1.361 1 96.69 340 PHE B C 1
ATOM 7005 O O . PHE B 1 340 ? -29.562 19.953 2.23 1 96.69 340 PHE B O 1
ATOM 7012 N N . PRO B 1 341 ? -30.641 19.156 0.488 1 95.44 341 PRO B N 1
ATOM 7013 C CA . PRO B 1 341 ? -31.359 20.391 0.239 1 95.44 341 PRO B CA 1
ATOM 7014 C C . PRO B 1 341 ? -32.281 20.797 1.402 1 95.44 341 PRO B C 1
ATOM 7016 O O . PRO B 1 341 ? -32.594 21.969 1.564 1 95.44 341 PRO B O 1
ATOM 7019 N N . SER B 1 342 ? -32.625 19.844 2.23 1 96.94 342 SER B N 1
ATOM 7020 C CA . SER B 1 342 ? -33.625 20.125 3.27 1 96.94 342 SER B CA 1
ATOM 7021 C C . SER B 1 342 ? -32.938 20.453 4.598 1 96.94 342 SER B C 1
ATOM 7023 O O . SER B 1 342 ? -33.594 20.859 5.551 1 96.94 342 SER B O 1
ATOM 7025 N N . LEU B 1 343 ? -31.656 20.297 4.695 1 98.31 343 LEU B N 1
ATOM 7026 C CA . LEU B 1 343 ? -30.984 20.469 5.977 1 98.31 343 LEU B CA 1
ATOM 7027 C C . LEU B 1 343 ? -30.469 21.906 6.129 1 98.31 343 LEU B C 1
ATOM 7029 O O . LEU B 1 343 ? -30.047 22.516 5.148 1 98.31 343 LEU B O 1
ATOM 7033 N N . ASP B 1 344 ? -30.453 22.344 7.324 1 97.81 344 ASP B N 1
ATOM 7034 C CA . ASP B 1 344 ? -30.047 23.719 7.602 1 97.81 344 ASP B CA 1
ATOM 7035 C C . ASP B 1 344 ? -28.594 23.781 8.055 1 97.81 344 ASP B C 1
ATOM 7037 O O . ASP B 1 344 ? -27.906 24.781 7.816 1 97.81 344 ASP B O 1
ATOM 7041 N N . LYS B 1 345 ? -28.172 22.828 8.836 1 97.81 345 LYS B N 1
ATOM 7042 C CA . LYS B 1 345 ? -26.812 22.766 9.367 1 97.81 345 LYS B CA 1
ATOM 7043 C C . LYS B 1 345 ? -26.25 21.344 9.289 1 97.81 345 LYS B C 1
ATOM 7045 O O . LYS B 1 345 ? -27 20.375 9.453 1 97.81 345 LYS B O 1
ATOM 7050 N N . ILE B 1 346 ? -24.969 21.281 9.016 1 98.31 346 ILE B N 1
ATOM 7051 C CA . ILE B 1 346 ? -24.328 19.969 8.945 1 98.31 346 ILE B CA 1
ATOM 7052 C C . ILE B 1 346 ? -22.859 20.094 9.375 1 98.31 346 ILE B C 1
ATOM 7054 O O . ILE B 1 346 ? -22.25 21.156 9.219 1 98.31 346 ILE B O 1
ATOM 7058 N N . VAL B 1 347 ? -22.344 19.047 9.984 1 98.75 347 VAL B N 1
ATOM 7059 C CA . VAL B 1 347 ? -20.906 18.938 10.227 1 98.75 347 VAL B CA 1
ATOM 7060 C C . VAL B 1 347 ? -20.281 17.938 9.266 1 98.75 347 VAL B C 1
ATOM 7062 O O . VAL B 1 347 ? -20.766 16.797 9.148 1 98.75 347 VAL B O 1
ATOM 7065 N N . PHE B 1 348 ? -19.328 18.375 8.539 1 98.44 348 PHE B N 1
ATOM 7066 C CA . PHE B 1 348 ? -18.594 17.484 7.633 1 98.44 348 PHE B CA 1
ATOM 7067 C C . PHE B 1 348 ? -17.344 16.938 8.305 1 98.44 348 PHE B C 1
ATOM 7069 O O . PHE B 1 348 ? -16.594 17.688 8.938 1 98.44 348 PHE B O 1
ATOM 7076 N N . LEU B 1 349 ? -17.109 15.648 8.148 1 98.56 349 LEU B N 1
ATOM 7077 C CA . LEU B 1 349 ? -16.016 14.953 8.812 1 98.56 349 LEU B CA 1
ATOM 7078 C C . LEU B 1 349 ? -15.164 14.188 7.805 1 98.56 349 LEU B C 1
ATOM 7080 O O . LEU B 1 349 ? -15.688 13.406 7.012 1 98.56 349 LEU B O 1
ATOM 7084 N N . ASP B 1 350 ? -13.805 14.383 7.836 1 96.94 350 ASP B N 1
ATOM 7085 C CA . ASP B 1 350 ? -12.898 13.516 7.086 1 96.94 350 ASP B CA 1
ATOM 7086 C C . ASP B 1 350 ? -12.805 12.133 7.73 1 96.94 350 ASP B C 1
ATOM 7088 O O . ASP B 1 350 ? -13.281 11.93 8.852 1 96.94 350 ASP B O 1
ATOM 7092 N N . ASP B 1 351 ? -12.211 11.211 7.008 1 97.38 351 ASP B N 1
ATOM 7093 C CA . ASP B 1 351 ? -12.227 9.844 7.512 1 97.38 351 ASP B CA 1
ATOM 7094 C C . ASP B 1 351 ? -10.945 9.523 8.289 1 97.38 351 ASP B C 1
ATOM 7096 O O . ASP B 1 351 ? -10.797 8.422 8.82 1 97.38 351 ASP B O 1
ATOM 7100 N N . ASP B 1 352 ? -10.031 10.5 8.422 1 97.62 352 ASP B N 1
ATOM 7101 C CA . ASP B 1 352 ? -8.812 10.289 9.188 1 97.62 352 ASP B CA 1
ATOM 7102 C C . ASP B 1 352 ? -8.812 11.109 10.469 1 97.62 352 ASP B C 1
ATOM 7104 O O . ASP B 1 352 ? -7.789 11.68 10.859 1 97.62 352 ASP B O 1
ATOM 7108 N N . ILE B 1 353 ? -9.953 11.211 11.062 1 98.56 353 ILE B N 1
ATOM 7109 C CA . ILE B 1 353 ? -10.07 11.914 12.328 1 98.56 353 ILE B CA 1
ATOM 7110 C C . ILE B 1 353 ? -10.609 10.977 13.398 1 98.56 353 ILE B C 1
ATOM 7112 O O . ILE B 1 353 ? -11.086 9.875 13.094 1 98.56 353 ILE B O 1
ATOM 7116 N N . VAL B 1 354 ? -10.453 11.367 14.648 1 98.81 354 VAL B N 1
ATOM 7117 C CA . VAL B 1 354 ? -11.062 10.742 15.82 1 98.81 354 VAL B CA 1
ATOM 7118 C C . VAL B 1 354 ? -11.781 11.797 16.656 1 98.81 354 VAL B C 1
ATOM 7120 O O . VAL B 1 354 ? -11.219 12.852 16.953 1 98.81 354 VAL B O 1
ATOM 7123 N N . ILE B 1 355 ? -13.016 11.539 16.984 1 98.88 355 ILE B N 1
ATOM 7124 C CA . ILE B 1 355 ? -13.82 12.438 17.812 1 98.88 355 ILE B CA 1
ATOM 7125 C C . ILE B 1 355 ? -13.703 12.039 19.281 1 98.88 355 ILE B C 1
ATOM 7127 O O . ILE B 1 355 ? -13.953 10.883 19.625 1 98.88 355 ILE B O 1
ATOM 7131 N N . GLN B 1 356 ? -13.367 13.031 20.094 1 98.69 356 GLN B N 1
ATOM 7132 C CA . GLN B 1 356 ? -13.062 12.703 21.484 1 98.69 356 GLN B CA 1
ATOM 7133 C C . GLN B 1 356 ? -14 13.43 22.438 1 98.69 356 GLN B C 1
ATOM 7135 O O . GLN B 1 356 ? -13.812 13.383 23.656 1 98.69 356 GLN B O 1
ATOM 7140 N N . THR B 1 357 ? -15.023 14.109 21.891 1 98.31 357 THR B N 1
ATOM 7141 C CA . THR B 1 357 ? -15.969 14.852 22.703 1 98.31 357 THR B CA 1
ATOM 7142 C C . THR B 1 357 ? -17.328 14.922 22.031 1 98.31 357 THR B C 1
ATOM 7144 O O . THR B 1 357 ? -17.5 14.461 20.906 1 98.31 357 THR B O 1
ATOM 7147 N N . ASP B 1 358 ? -18.281 15.422 22.844 1 98.56 358 ASP B N 1
ATOM 7148 C CA . ASP B 1 358 ? -19.594 15.727 22.281 1 98.56 358 ASP B CA 1
ATOM 7149 C C . ASP B 1 358 ? -19.516 16.906 21.312 1 98.56 358 ASP B C 1
ATOM 7151 O O . ASP B 1 358 ? -19.016 17.969 21.656 1 98.56 358 ASP B O 1
ATOM 7155 N N . LEU B 1 359 ? -20.047 16.672 20.062 1 98.56 359 LEU B N 1
ATOM 7156 C CA . LEU B 1 359 ? -19.922 17.719 19.047 1 98.56 359 LEU B CA 1
ATOM 7157 C C . LEU B 1 359 ? -21.219 18.531 18.953 1 98.56 359 LEU B C 1
ATOM 7159 O O . LEU B 1 359 ? -21.281 19.5 18.203 1 98.56 359 LEU B O 1
ATOM 7163 N N . SER B 1 360 ? -22.25 18.219 19.734 1 98.06 360 SER B N 1
ATOM 7164 C CA . SER B 1 360 ? -23.547 18.891 19.641 1 98.06 360 SER B CA 1
ATOM 7165 C C . SER B 1 360 ? -23.406 20.391 19.906 1 98.06 360 SER B C 1
ATOM 7167 O O . SER B 1 360 ? -24.125 21.203 19.312 1 98.06 360 SER B O 1
ATOM 7169 N N . PRO B 1 361 ? -22.469 20.828 20.75 1 98.06 361 PRO B N 1
ATOM 7170 C CA . PRO B 1 361 ? -22.344 22.266 21.016 1 98.06 361 PRO B CA 1
ATOM 7171 C C . PRO B 1 361 ? -21.969 23.047 19.766 1 98.06 361 PRO B C 1
ATOM 7173 O O . PRO B 1 361 ? -22.062 24.281 19.766 1 98.06 361 PRO B O 1
ATOM 7176 N N . LEU B 1 362 ? -21.484 22.438 18.75 1 98.12 362 LEU B N 1
ATOM 7177 C CA . LEU B 1 362 ? -21.188 23.125 17.5 1 98.12 362 LEU B CA 1
ATOM 7178 C C . LEU B 1 362 ? -22.438 23.812 16.953 1 98.12 362 LEU B C 1
ATOM 7180 O O . LEU B 1 362 ? -22.344 24.844 16.281 1 98.12 362 LEU B O 1
ATOM 7184 N N . TRP B 1 363 ? -23.641 23.281 17.219 1 97.56 363 TRP B N 1
ATOM 7185 C CA . TRP B 1 363 ? -24.891 23.812 16.719 1 97.56 363 TRP B CA 1
ATOM 7186 C C . TRP B 1 363 ? -25.266 25.109 17.453 1 97.56 363 TRP B C 1
ATOM 7188 O O . TRP B 1 363 ? -26.078 25.891 16.953 1 97.56 363 TRP B O 1
ATOM 7198 N N . ASP B 1 364 ? -24.609 25.344 18.531 1 96.19 364 ASP B N 1
ATOM 7199 C CA . ASP B 1 364 ? -24.922 26.516 19.344 1 96.19 364 ASP B CA 1
ATOM 7200 C C . ASP B 1 364 ? -24.047 27.703 18.938 1 96.19 364 ASP B C 1
ATOM 7202 O O . ASP B 1 364 ? -24.297 28.828 19.359 1 96.19 364 ASP B O 1
ATOM 7206 N N . ILE B 1 365 ? -23.125 27.422 18.125 1 96.19 365 ILE B N 1
ATOM 7207 C CA . ILE B 1 365 ? -22.234 28.5 17.703 1 96.19 365 ILE B CA 1
ATOM 7208 C C . ILE B 1 365 ? -22.984 29.453 16.781 1 96.19 365 ILE B C 1
ATOM 7210 O O . ILE B 1 365 ? -23.641 29.016 15.828 1 96.19 365 ILE B O 1
ATOM 7214 N N . ASP B 1 366 ? -22.891 30.703 17.109 1 94.88 366 ASP B N 1
ATOM 7215 C CA . ASP B 1 366 ? -23.406 31.734 16.203 1 94.88 366 ASP B CA 1
ATOM 7216 C C . ASP B 1 366 ? -22.438 31.969 15.047 1 94.88 366 ASP B C 1
ATOM 7218 O O . ASP B 1 366 ? -21.375 32.562 15.234 1 94.88 366 ASP B O 1
ATOM 7222 N N . MET B 1 367 ? -22.859 31.703 13.906 1 95.88 367 MET B N 1
ATOM 7223 C CA . MET B 1 367 ? -22 31.766 12.727 1 95.88 367 MET B CA 1
ATOM 7224 C C . MET B 1 367 ? -21.922 33.188 12.188 1 95.88 367 MET B C 1
ATOM 7226 O O . MET B 1 367 ? -21.141 33.469 11.273 1 95.88 367 MET B O 1
ATOM 7230 N N . ASN B 1 368 ? -22.688 34.062 12.742 1 95.5 368 ASN B N 1
ATOM 7231 C CA . ASN B 1 368 ? -22.688 35.469 12.383 1 95.5 368 ASN B CA 1
ATOM 7232 C C . ASN B 1 368 ? -22.844 35.656 10.875 1 95.5 368 ASN B C 1
ATOM 7234 O O . ASN B 1 368 ? -22.109 36.438 10.258 1 95.5 368 ASN B O 1
ATOM 7238 N N . GLY B 1 369 ? -23.688 34.875 10.305 1 96.31 369 GLY B N 1
ATOM 7239 C CA . GLY B 1 369 ? -24 35 8.891 1 96.31 369 GLY B CA 1
ATOM 7240 C C . GLY B 1 369 ? -22.984 34.344 7.988 1 96.31 369 GLY B C 1
ATOM 7241 O O . GLY B 1 369 ? -23.094 34.406 6.762 1 96.31 369 GLY B O 1
ATOM 7242 N N . LYS B 1 370 ? -22.016 33.688 8.547 1 98.19 370 LYS B N 1
ATOM 7243 C CA . LYS B 1 370 ? -21.016 32.969 7.754 1 98.19 370 LYS B CA 1
ATOM 7244 C C . LYS B 1 370 ? -21.469 31.547 7.461 1 98.19 370 LYS B C 1
ATOM 7246 O O . LYS B 1 370 ? -22.391 31.031 8.094 1 98.19 370 LYS B O 1
ATOM 7251 N N . VAL B 1 371 ? -20.828 30.953 6.516 1 98.56 371 VAL B N 1
ATOM 7252 C CA . VAL B 1 371 ? -21.25 29.656 5.984 1 98.56 371 VAL B CA 1
ATOM 7253 C C . VAL B 1 371 ? -20.469 28.531 6.668 1 98.56 371 VAL B C 1
ATOM 7255 O O . VAL B 1 371 ? -21.047 27.5 7.031 1 98.56 371 VAL B O 1
ATOM 7258 N N . ASN B 1 372 ? -19.172 28.766 6.875 1 98.62 372 ASN B N 1
ATOM 7259 C CA . ASN B 1 372 ? -18.266 27.719 7.332 1 98.62 372 ASN B CA 1
ATOM 7260 C C . ASN B 1 372 ? -17.641 28.062 8.68 1 98.62 372 ASN B C 1
ATOM 7262 O O . ASN B 1 372 ? -16.969 29.078 8.805 1 98.62 372 ASN B O 1
ATOM 7266 N N . GLY B 1 373 ? -17.984 27.266 9.688 1 98.56 373 GLY B N 1
ATOM 7267 C CA . GLY B 1 373 ? -17.234 27.344 10.93 1 98.56 373 GLY B CA 1
ATOM 7268 C C . GLY B 1 373 ? -16.016 26.438 10.922 1 98.56 373 GLY B C 1
ATOM 7269 O O . GLY B 1 373 ? -16.125 25.219 10.797 1 98.56 373 GLY B O 1
ATOM 7270 N N . ALA B 1 374 ? -14.766 27.047 11.055 1 98.12 374 ALA B N 1
ATOM 7271 C CA . ALA B 1 374 ? -13.531 26.281 10.953 1 98.12 374 ALA B CA 1
ATOM 7272 C C . ALA B 1 374 ? -12.445 26.859 11.852 1 98.12 374 ALA B C 1
ATOM 7274 O O . ALA B 1 374 ? -12.484 28.031 12.203 1 98.12 374 ALA B O 1
ATOM 7275 N N . VAL B 1 375 ? -11.523 26.016 12.188 1 96.94 375 VAL B N 1
ATOM 7276 C CA . VAL B 1 375 ? -10.383 26.438 12.992 1 96.94 375 VAL B CA 1
ATOM 7277 C C . VAL B 1 375 ? -9.312 27.047 12.086 1 96.94 375 VAL B C 1
ATOM 7279 O O . VAL B 1 375 ? -8.922 26.438 11.086 1 96.94 375 VAL B O 1
ATOM 7282 N N . GLU B 1 376 ? -8.844 28.172 12.461 1 96.12 376 GLU B N 1
ATOM 7283 C CA . GLU B 1 376 ? -7.73 28.766 11.719 1 96.12 376 GLU B CA 1
ATOM 7284 C C . GLU B 1 376 ? -6.414 28.062 12.031 1 96.12 376 GLU B C 1
ATOM 7286 O O . GLU B 1 376 ? -6.188 27.641 13.164 1 96.12 376 GLU B O 1
ATOM 7291 N N . THR B 1 377 ? -5.531 28.031 11.031 1 95.62 377 THR B N 1
ATOM 7292 C CA . THR B 1 377 ? -4.309 27.25 11.195 1 95.62 377 THR B CA 1
ATOM 7293 C C . THR B 1 377 ? -3.08 28.156 11.055 1 95.62 377 THR B C 1
ATOM 7295 O O . THR B 1 377 ? -2.045 27.719 10.547 1 95.62 377 THR B O 1
ATOM 7298 N N . CYS B 1 378 ? -3.131 29.406 11.461 1 94.06 378 CYS B N 1
ATOM 7299 C CA . CYS B 1 378 ? -2.006 30.312 11.242 1 94.06 378 CYS B CA 1
ATOM 7300 C C . CYS B 1 378 ? -1.503 30.891 12.555 1 94.06 378 CYS B C 1
ATOM 7302 O O . CYS B 1 378 ? -0.634 31.766 12.562 1 94.06 378 CYS B O 1
ATOM 7304 N N . ARG B 1 379 ? -1.963 30.516 13.68 1 86.62 379 ARG B N 1
ATOM 7305 C CA . ARG B 1 379 ? -1.63 31.219 14.922 1 86.62 379 ARG B CA 1
ATOM 7306 C C . ARG B 1 379 ? -1.035 30.25 15.938 1 86.62 379 ARG B C 1
ATOM 7308 O O . ARG B 1 379 ? -0.688 30.641 17.047 1 86.62 379 ARG B O 1
ATOM 7315 N N . GLY B 1 380 ? -0.742 29.078 15.609 1 80.88 380 GLY B N 1
ATOM 7316 C CA . GLY B 1 380 ? -0.219 28.125 16.578 1 80.88 380 GLY B CA 1
ATOM 7317 C C . GLY B 1 380 ? 1.283 27.938 16.484 1 80.88 380 GLY B C 1
ATOM 7318 O O . GLY B 1 380 ? 1.936 28.547 15.633 1 80.88 380 GLY B O 1
ATOM 7319 N N . GLU B 1 381 ? 1.834 27.219 17.391 1 75.62 381 GLU B N 1
ATOM 7320 C CA . GLU B 1 381 ? 3.275 27.047 17.547 1 75.62 381 GLU B CA 1
ATOM 7321 C C . GLU B 1 381 ? 3.795 25.938 16.625 1 75.62 381 GLU B C 1
ATOM 7323 O O . GLU B 1 381 ? 4.984 25.891 16.312 1 75.62 381 GLU B O 1
ATOM 7328 N N . ASP B 1 382 ? 2.922 25.156 16.25 1 77.94 382 ASP B N 1
ATOM 7329 C CA . ASP B 1 382 ? 3.352 24.078 15.359 1 77.94 382 ASP B CA 1
ATOM 7330 C C . ASP B 1 382 ? 3.576 24.594 13.938 1 77.94 382 ASP B C 1
ATOM 7332 O O . ASP B 1 382 ? 2.617 24.906 13.227 1 77.94 382 ASP B O 1
ATOM 7336 N N . LYS B 1 383 ? 4.812 24.547 13.523 1 72.31 383 LYS B N 1
ATOM 7337 C CA . LYS B 1 383 ? 5.195 25.125 12.242 1 72.31 383 LYS B CA 1
ATOM 7338 C C . LYS B 1 383 ? 4.648 24.312 11.078 1 72.31 383 LYS B C 1
ATOM 7340 O O . LYS B 1 383 ? 4.504 24.812 9.961 1 72.31 383 LYS B O 1
ATOM 7345 N N . TYR B 1 384 ? 4.301 23.141 11.352 1 72.62 384 TYR B N 1
ATOM 7346 C CA . TYR B 1 384 ? 3.873 22.266 10.258 1 72.62 384 TYR B CA 1
ATOM 7347 C C . TYR B 1 384 ? 2.393 22.469 9.953 1 72.62 384 TYR B C 1
ATOM 7349 O O . TYR B 1 384 ? 1.964 22.328 8.805 1 72.62 384 TYR B O 1
ATOM 7357 N N . VAL B 1 385 ? 1.68 22.875 11.023 1 78.56 385 VAL B N 1
ATOM 7358 C CA . VAL B 1 385 ? 0.246 22.844 10.758 1 78.56 385 VAL B CA 1
ATOM 7359 C C . VAL B 1 385 ? -0.408 24.125 11.25 1 78.56 385 VAL B C 1
ATOM 7361 O O . VAL B 1 385 ? -1.521 24.469 10.836 1 78.56 385 VAL B O 1
ATOM 7364 N N . MET B 1 386 ? 0.298 24.906 12.023 1 83.56 386 MET B N 1
ATOM 7365 C CA . MET B 1 386 ? -0.378 26.047 12.625 1 83.56 386 MET B CA 1
ATOM 7366 C C . MET B 1 386 ? 0.267 27.359 12.172 1 83.56 386 MET B C 1
ATOM 7368 O O . MET B 1 386 ? 0.129 28.375 12.844 1 83.56 386 MET B O 1
ATOM 7372 N N . SER B 1 387 ? 0.959 27.312 11.117 1 89.06 387 SER B N 1
ATOM 7373 C CA . SER B 1 387 ? 1.519 28.516 10.508 1 89.06 387 SER B CA 1
ATOM 7374 C C . SER B 1 387 ? 1.108 28.641 9.039 1 89.06 387 SER B C 1
ATOM 7376 O O . SER B 1 387 ? 1.874 29.141 8.219 1 89.06 387 SER B O 1
ATOM 7378 N N . LYS B 1 388 ? -0.037 28.219 8.812 1 93 388 LYS B N 1
ATOM 7379 C CA . LYS B 1 388 ? -0.474 28.125 7.426 1 93 388 LYS B CA 1
ATOM 7380 C C . LYS B 1 388 ? -1.32 29.328 7.031 1 93 388 LYS B C 1
ATOM 7382 O O . LYS B 1 388 ? -2.297 29.656 7.707 1 93 388 LYS B O 1
ATOM 7387 N N . ARG B 1 389 ? -0.875 29.922 6.039 1 95.88 389 ARG B N 1
ATOM 7388 C CA . ARG B 1 389 ? -1.549 31.078 5.445 1 95.88 389 ARG B CA 1
ATOM 7389 C C . ARG B 1 389 ? -1.832 30.844 3.967 1 95.88 389 ARG B C 1
ATOM 7391 O O . ARG B 1 389 ? -1.474 29.797 3.418 1 95.88 389 ARG B O 1
ATOM 7398 N N . PHE B 1 390 ? -2.547 31.703 3.334 1 96.81 390 PHE B N 1
ATOM 7399 C CA . PHE B 1 390 ? -2.871 31.547 1.923 1 96.81 390 PHE B CA 1
ATOM 7400 C C . PHE B 1 390 ? -1.609 31.312 1.1 1 96.81 390 PHE B C 1
ATOM 7402 O O . PHE B 1 390 ? -1.616 30.531 0.149 1 96.81 390 PHE B O 1
ATOM 7409 N N . LYS B 1 391 ? -0.544 31.938 1.44 1 95.31 391 LYS B N 1
ATOM 7410 C CA . LYS B 1 391 ? 0.709 31.812 0.703 1 95.31 391 LYS B CA 1
ATOM 7411 C C . LYS B 1 391 ? 1.251 30.391 0.787 1 95.31 391 LYS B C 1
ATOM 7413 O O . LYS B 1 391 ? 2.074 29.984 -0.036 1 95.31 391 LYS B O 1
ATOM 7418 N N . SER B 1 392 ? 0.82 29.672 1.841 1 92.88 392 SER B N 1
ATOM 7419 C CA . SER B 1 392 ? 1.254 28.297 1.997 1 92.88 392 SER B CA 1
ATOM 7420 C C . SER B 1 392 ? 0.605 27.391 0.954 1 92.88 392 SER B C 1
ATOM 7422 O O . SER B 1 392 ? 1.101 26.297 0.679 1 92.88 392 SER B O 1
ATOM 7424 N N . TYR B 1 393 ? -0.496 27.844 0.338 1 93.5 393 TYR B N 1
ATOM 7425 C CA . TYR B 1 393 ? -1.3 26.938 -0.477 1 93.5 393 TYR B CA 1
ATOM 7426 C C . TYR B 1 393 ? -1.477 27.484 -1.888 1 93.5 393 TYR B C 1
ATOM 7428 O O . TYR B 1 393 ? -1.743 26.734 -2.826 1 93.5 393 TYR B O 1
ATOM 7436 N N . LEU B 1 394 ? -1.301 28.766 -2.041 1 96.38 394 LEU B N 1
ATOM 7437 C CA . LEU B 1 394 ? -1.549 29.406 -3.324 1 96.38 394 LEU B CA 1
ATOM 7438 C C . LEU B 1 394 ? -0.27 30.031 -3.873 1 96.38 394 LEU B C 1
ATOM 7440 O O . LEU B 1 394 ? 0.601 30.453 -3.105 1 96.38 394 LEU B O 1
ATOM 7444 N N . ASN B 1 395 ? -0.218 30.141 -5.195 1 96.12 395 ASN B N 1
ATOM 7445 C CA . ASN B 1 395 ? 0.942 30.703 -5.875 1 96.12 395 ASN B CA 1
ATOM 7446 C C . ASN B 1 395 ? 0.81 32.219 -6.059 1 96.12 395 ASN B C 1
ATOM 7448 O O . ASN B 1 395 ? 0.323 32.688 -7.09 1 96.12 395 ASN B O 1
ATOM 7452 N N . PHE B 1 396 ? 1.415 32.938 -5.242 1 96.81 396 PHE B N 1
ATOM 7453 C CA . PHE B 1 396 ? 1.255 34.375 -5.25 1 96.81 396 PHE B CA 1
ATOM 7454 C C . PHE B 1 396 ? 2.199 35.031 -6.258 1 96.81 396 PHE B C 1
ATOM 7456 O O . PHE B 1 396 ? 2.172 36.25 -6.449 1 96.81 396 PHE B O 1
ATOM 7463 N N . SER B 1 397 ? 3.023 34.25 -6.855 1 95.5 397 SER B N 1
ATOM 7464 C CA . SER B 1 397 ? 3.795 34.781 -7.98 1 95.5 397 SER B CA 1
ATOM 7465 C C . SER B 1 397 ? 2.924 34.938 -9.219 1 95.5 397 SER B C 1
ATOM 7467 O O . SER B 1 397 ? 3.299 35.625 -10.164 1 95.5 397 SER B O 1
ATOM 7469 N N . HIS B 1 398 ? 1.864 34.219 -9.227 1 95.88 398 HIS B N 1
ATOM 7470 C CA . HIS B 1 398 ? 0.923 34.375 -10.336 1 95.88 398 HIS B CA 1
ATOM 7471 C C . HIS B 1 398 ? 0.03 35.594 -10.148 1 95.88 398 HIS B C 1
ATOM 7473 O O . HIS B 1 398 ? -0.57 35.781 -9.086 1 95.88 398 HIS B O 1
ATOM 7479 N N . PRO B 1 399 ? -0.14 36.375 -11.148 1 96.06 399 PRO B N 1
ATOM 7480 C CA . PRO B 1 399 ? -0.893 37.625 -11.016 1 96.06 399 PRO B CA 1
ATOM 7481 C C . PRO B 1 399 ? -2.354 37.406 -10.633 1 96.06 399 PRO B C 1
ATOM 7483 O O . PRO B 1 399 ? -2.924 38.156 -9.859 1 96.06 399 PRO B O 1
ATOM 7486 N N . LEU B 1 400 ? -2.9 36.375 -11.109 1 96.38 400 LEU B N 1
ATOM 7487 C CA . LEU B 1 400 ? -4.305 36.094 -10.836 1 96.38 400 LEU B CA 1
ATOM 7488 C C . LEU B 1 400 ? -4.539 35.906 -9.336 1 96.38 400 LEU B C 1
ATOM 7490 O O . LEU B 1 400 ? -5.551 36.375 -8.805 1 96.38 400 LEU B O 1
ATOM 7494 N N . ILE B 1 401 ? -3.65 35.219 -8.695 1 97.75 401 ILE B N 1
ATOM 7495 C CA . ILE B 1 401 ? -3.768 34.969 -7.258 1 97.75 401 ILE B CA 1
ATOM 7496 C C . ILE B 1 401 ? -3.41 36.25 -6.492 1 97.75 401 ILE B C 1
ATOM 7498 O O . ILE B 1 401 ? -4.148 36.656 -5.602 1 97.75 401 ILE B O 1
ATOM 7502 N N . ALA B 1 402 ? -2.387 36.906 -6.898 1 97.12 402 ALA B N 1
ATOM 7503 C CA . ALA B 1 402 ? -1.873 38.094 -6.207 1 97.12 402 ALA B CA 1
ATOM 7504 C C . ALA B 1 402 ? -2.879 39.25 -6.262 1 97.12 402 ALA B C 1
ATOM 7506 O O . ALA B 1 402 ? -2.971 40.031 -5.324 1 97.12 402 ALA B O 1
ATOM 7507 N N . GLU B 1 403 ? -3.641 39.312 -7.309 1 97.06 403 GLU B N 1
ATOM 7508 C CA . GLU B 1 403 ? -4.582 40.406 -7.504 1 97.06 403 GLU B CA 1
ATOM 7509 C C . GLU B 1 403 ? -5.859 40.188 -6.699 1 97.06 403 GLU B C 1
ATOM 7511 O O . GLU B 1 403 ? -6.582 41.125 -6.406 1 97.06 403 GLU B O 1
ATOM 7516 N N . HIS B 1 404 ? -6.059 38.969 -6.289 1 96.56 404 HIS B N 1
ATOM 7517 C CA . HIS B 1 404 ? -7.375 38.688 -5.727 1 96.56 404 HIS B CA 1
ATOM 7518 C C . HIS B 1 404 ? -7.277 38.375 -4.238 1 96.56 404 HIS B C 1
ATOM 7520 O O . HIS B 1 404 ? -8.273 38.469 -3.514 1 96.56 404 HIS B O 1
ATOM 7526 N N . PHE B 1 405 ? -6.074 38.031 -3.793 1 97.38 405 PHE B N 1
ATOM 7527 C CA . PHE B 1 405 ? -6 37.531 -2.424 1 97.38 405 PHE B CA 1
ATOM 7528 C C . PHE B 1 405 ? -4.781 38.125 -1.707 1 97.38 405 PHE B C 1
ATOM 7530 O O . PHE B 1 405 ? -3.84 38.594 -2.35 1 97.38 405 PHE B O 1
ATOM 7537 N N . ASP B 1 406 ? -4.805 38.094 -0.383 1 97.56 406 ASP B N 1
ATOM 7538 C CA . ASP B 1 406 ? -3.707 38.5 0.488 1 97.56 406 ASP B CA 1
ATOM 7539 C C . ASP B 1 406 ? -2.932 37.281 0.993 1 97.56 406 ASP B C 1
ATOM 7541 O O . ASP B 1 406 ? -3.498 36.406 1.653 1 97.56 406 ASP B O 1
ATOM 7545 N N . PRO B 1 407 ? -1.68 37.25 0.712 1 96.69 407 PRO B N 1
ATOM 7546 C CA . PRO B 1 407 ? -0.872 36.094 1.099 1 96.69 407 PRO B CA 1
ATOM 7547 C C . PRO B 1 407 ? -0.836 35.875 2.609 1 96.69 407 PRO B C 1
ATOM 7549 O O . PRO B 1 407 ? -0.559 34.781 3.07 1 96.69 407 PRO B O 1
ATOM 7552 N N . SER B 1 408 ? -1.176 36.844 3.389 1 96.12 408 SER B N 1
ATOM 7553 C CA . SER B 1 408 ? -1.037 36.75 4.84 1 96.12 408 SER B CA 1
ATOM 7554 C C . SER B 1 408 ? -2.328 36.281 5.496 1 96.12 408 SER B C 1
ATOM 7556 O O . SER B 1 408 ? -2.361 36.031 6.703 1 96.12 408 SER B O 1
ATOM 7558 N N . GLU B 1 409 ? -3.365 36.094 4.715 1 96.56 409 GLU B N 1
ATOM 7559 C CA . GLU B 1 409 ? -4.621 35.594 5.27 1 96.56 409 GLU B CA 1
ATOM 7560 C C . GLU B 1 409 ? -4.453 34.188 5.824 1 96.56 409 GLU B C 1
ATOM 7562 O O . GLU B 1 409 ? -3.703 33.375 5.27 1 96.56 409 GLU B O 1
ATOM 7567 N N . CYS B 1 410 ? -5.211 33.969 6.902 1 96.44 410 CYS B N 1
ATOM 7568 C CA . CYS B 1 410 ? -5.105 32.656 7.547 1 96.44 410 CYS B CA 1
ATOM 7569 C C . CYS B 1 410 ? -5.809 31.578 6.73 1 96.44 410 CYS B C 1
ATOM 7571 O O . CYS B 1 410 ? -6.871 31.828 6.16 1 96.44 410 CYS B O 1
ATOM 7573 N N . ALA B 1 411 ? -5.16 30.453 6.672 1 96.56 411 ALA B N 1
ATOM 7574 C CA . ALA B 1 411 ? -5.867 29.25 6.227 1 96.56 411 ALA B CA 1
ATOM 7575 C C . ALA B 1 411 ? -6.684 28.641 7.363 1 96.56 411 ALA B C 1
ATOM 7577 O O . ALA B 1 411 ? -6.699 29.172 8.477 1 96.56 411 ALA B O 1
ATOM 7578 N N . TRP B 1 412 ? -7.461 27.688 7.086 1 96.69 412 TRP B N 1
ATOM 7579 C CA . TRP B 1 412 ? -8.258 27.031 8.109 1 96.69 412 TRP B CA 1
ATOM 7580 C C . TRP B 1 412 ? -8.266 25.516 7.898 1 96.69 412 TRP B C 1
ATOM 7582 O O . TRP B 1 412 ? -7.879 25.031 6.832 1 96.69 412 TRP B O 1
ATOM 7592 N N . ALA B 1 413 ? -8.641 24.75 8.945 1 95.25 413 ALA B N 1
ATOM 7593 C CA . ALA B 1 413 ? -8.602 23.297 8.961 1 95.25 413 ALA B CA 1
ATOM 7594 C C . ALA B 1 413 ? -9.766 22.719 8.156 1 95.25 413 ALA B C 1
ATOM 7596 O O . ALA B 1 413 ? -10.914 23.125 8.328 1 95.25 413 ALA B O 1
ATOM 7597 N N . TYR B 1 414 ? -9.453 21.703 7.352 1 92.12 414 TYR B N 1
ATOM 7598 C CA . TYR B 1 414 ? -10.344 21.156 6.332 1 92.12 414 TYR B CA 1
ATOM 7599 C C . TYR B 1 414 ? -11 19.875 6.801 1 92.12 414 TYR B C 1
ATOM 7601 O O . TYR B 1 414 ? -11.992 19.422 6.223 1 92.12 414 TYR B O 1
ATOM 7609 N N . GLY B 1 415 ? -10.625 19.281 7.883 1 95.31 415 GLY B N 1
ATOM 7610 C CA . GLY B 1 415 ? -10.984 17.906 8.219 1 95.31 415 GLY B CA 1
ATOM 7611 C C . GLY B 1 415 ? -12.258 17.812 9.039 1 95.31 415 GLY B C 1
ATOM 7612 O O . GLY B 1 415 ? -12.867 16.734 9.117 1 95.31 415 GLY B O 1
ATOM 7613 N N . MET B 1 416 ? -12.68 18.891 9.664 1 97.69 416 MET B N 1
ATOM 7614 C CA . MET B 1 416 ? -13.93 19 10.414 1 97.69 416 MET B CA 1
ATOM 7615 C C . MET B 1 416 ? -14.477 20.422 10.352 1 97.69 416 MET B C 1
ATOM 7617 O O . MET B 1 416 ? -13.859 21.359 10.859 1 97.69 416 MET B O 1
ATOM 7621 N N . ASN B 1 417 ? -15.633 20.578 9.781 1 98.38 417 ASN B N 1
ATOM 7622 C CA . ASN B 1 417 ? -16.25 21.891 9.609 1 98.38 417 ASN B CA 1
ATOM 7623 C C . ASN B 1 417 ? -17.75 21.828 9.898 1 98.38 417 ASN B C 1
ATOM 7625 O O . ASN B 1 417 ? -18.422 20.844 9.578 1 98.38 417 ASN B O 1
ATOM 7629 N N . ILE B 1 418 ? -18.219 22.875 10.484 1 98.56 418 ILE B N 1
ATOM 7630 C CA . ILE B 1 418 ? -19.672 23.031 10.617 1 98.56 418 ILE B CA 1
ATOM 7631 C C . ILE B 1 418 ? -20.172 24.031 9.57 1 98.56 418 ILE B C 1
ATOM 7633 O O . ILE B 1 418 ? -19.641 25.125 9.453 1 98.56 418 ILE B O 1
ATOM 7637 N N . PHE B 1 419 ? -21.219 23.625 8.812 1 98.69 419 PHE B N 1
ATOM 7638 C CA . PHE B 1 419 ? -21.719 24.453 7.711 1 98.69 419 PHE B CA 1
ATOM 7639 C C . PHE B 1 419 ? -23.156 24.891 7.969 1 98.69 419 PHE B C 1
ATOM 7641 O O . PHE B 1 419 ? -24 24.078 8.352 1 98.69 419 PHE B O 1
ATOM 7648 N N . ASP B 1 420 ? -23.375 26.172 7.812 1 98.5 420 ASP B N 1
ATOM 7649 C CA . ASP B 1 420 ? -24.734 26.703 7.711 1 98.5 420 ASP B CA 1
ATOM 7650 C C . ASP B 1 420 ? -25.234 26.625 6.277 1 98.5 420 ASP B C 1
ATOM 7652 O O . ASP B 1 420 ? -24.969 27.5 5.461 1 98.5 420 ASP B O 1
ATOM 7656 N N . LEU B 1 421 ? -26.078 25.641 6.02 1 98.12 421 LEU B N 1
ATOM 7657 C CA . LEU B 1 421 ? -26.516 25.391 4.652 1 98.12 421 LEU B CA 1
ATOM 7658 C C . LEU B 1 421 ? -27.531 26.422 4.195 1 98.12 421 LEU B C 1
ATOM 7660 O O . LEU B 1 421 ? -27.609 26.734 3.008 1 98.12 421 LEU B O 1
ATOM 7664 N N . GLU B 1 422 ? -28.281 26.906 5.07 1 96.88 422 GLU B N 1
ATOM 7665 C CA . GLU B 1 422 ? -29.203 27.984 4.73 1 96.88 422 GLU B CA 1
ATOM 7666 C C . GLU B 1 422 ? -28.453 29.203 4.188 1 96.88 422 GLU B C 1
ATOM 7668 O O . GLU B 1 422 ? -28.828 29.766 3.156 1 96.88 422 GLU B O 1
ATOM 7673 N N . GLU B 1 423 ? -27.469 29.594 4.918 1 97.88 423 GLU B N 1
ATOM 7674 C CA . GLU B 1 423 ? -26.656 30.719 4.469 1 97.88 423 GLU B CA 1
ATOM 7675 C C . GLU B 1 423 ? -25.922 30.391 3.174 1 97.88 423 GLU B C 1
ATOM 7677 O O . GLU B 1 423 ? -25.766 31.25 2.299 1 97.88 423 GLU B O 1
ATOM 7682 N N . TRP B 1 424 ? -25.438 29.188 3.064 1 98.38 424 TRP B N 1
ATOM 7683 C CA . TRP B 1 424 ? -24.688 28.75 1.89 1 98.38 424 TRP B CA 1
ATOM 7684 C C . TRP B 1 424 ? -25.531 28.875 0.627 1 98.38 424 TRP B C 1
ATOM 7686 O O . TRP B 1 424 ? -25.047 29.344 -0.407 1 98.38 424 TRP B O 1
ATOM 7696 N N . ARG B 1 425 ? -26.766 28.562 0.696 1 97.44 425 ARG B N 1
ATOM 7697 C CA . ARG B 1 425 ? -27.672 28.578 -0.447 1 97.44 425 ARG B CA 1
ATOM 7698 C C . ARG B 1 425 ? -27.875 30 -0.956 1 97.44 425 ARG B C 1
ATOM 7700 O O . ARG B 1 425 ? -28.328 30.203 -2.084 1 97.44 425 ARG B O 1
ATOM 7707 N N . LYS B 1 426 ? -27.5 30.969 -0.16 1 97.12 426 LYS B N 1
ATOM 7708 C CA . LYS B 1 426 ? -27.625 32.375 -0.542 1 97.12 426 LYS B CA 1
ATOM 7709 C C . LYS B 1 426 ? -26.344 32.875 -1.186 1 97.12 426 LYS B C 1
ATOM 7711 O O . LYS B 1 426 ? -26.266 34.062 -1.578 1 97.12 426 LYS B O 1
ATOM 7716 N N . THR B 1 427 ? -25.391 32.031 -1.305 1 97 427 THR B N 1
ATOM 7717 C CA . THR B 1 427 ? -24.078 32.438 -1.805 1 97 427 THR B CA 1
ATOM 7718 C C . THR B 1 427 ? -23.766 31.75 -3.133 1 97 427 THR B C 1
ATOM 7720 O O . THR B 1 427 ? -24.562 30.938 -3.619 1 97 427 THR B O 1
ATOM 7723 N N . ASN B 1 428 ? -22.609 32.125 -3.711 1 95.19 428 ASN B N 1
ATOM 7724 C CA . ASN B 1 428 ? -22.125 31.516 -4.945 1 95.19 428 ASN B CA 1
ATOM 7725 C C . ASN B 1 428 ? -20.844 30.688 -4.703 1 95.19 428 ASN B C 1
ATOM 7727 O O . ASN B 1 428 ? -19.969 30.625 -5.57 1 95.19 428 ASN B O 1
ATOM 7731 N N . ILE B 1 429 ? -20.75 30.141 -3.572 1 96.62 429 ILE B N 1
ATOM 7732 C CA . ILE B 1 429 ? -19.531 29.469 -3.135 1 96.62 429 ILE B CA 1
ATOM 7733 C C . ILE B 1 429 ? -19.203 28.328 -4.09 1 96.62 429 ILE B C 1
ATOM 7735 O O . ILE B 1 429 ? -18.062 28.219 -4.57 1 96.62 429 ILE B O 1
ATOM 7739 N N . SER B 1 430 ? -20.109 27.469 -4.402 1 91.5 430 SER B N 1
ATOM 7740 C CA . SER B 1 430 ? -19.875 26.312 -5.273 1 91.5 430 SER B CA 1
ATOM 7741 C C . SER B 1 430 ? -19.438 26.766 -6.668 1 91.5 430 SER B C 1
ATOM 7743 O O . SER B 1 430 ? -18.516 26.188 -7.242 1 91.5 430 SER B O 1
ATOM 7745 N N . HIS B 1 431 ? -20.047 27.797 -7.145 1 92.31 431 HIS B N 1
ATOM 7746 C CA . HIS B 1 431 ? -19.688 28.344 -8.445 1 92.31 431 HIS B CA 1
ATOM 7747 C C . HIS B 1 431 ? -18.266 28.906 -8.438 1 92.31 431 HIS B C 1
ATOM 7749 O O . HIS B 1 431 ? -17.516 28.719 -9.391 1 92.31 431 HIS B O 1
ATOM 7755 N N . THR B 1 432 ? -18.016 29.625 -7.383 1 95.5 432 THR B N 1
ATOM 7756 C CA . THR B 1 432 ? -16.672 30.172 -7.238 1 95.5 432 THR B CA 1
ATOM 7757 C C . THR B 1 432 ? -15.633 29.047 -7.219 1 95.5 432 THR B C 1
ATOM 7759 O O . THR B 1 432 ? -14.578 29.172 -7.844 1 95.5 432 THR B O 1
ATOM 7762 N N . TYR B 1 433 ? -15.906 28.047 -6.523 1 93.81 433 TYR B N 1
ATOM 7763 C CA . TYR B 1 433 ? -15.031 26.875 -6.465 1 93.81 433 TYR B CA 1
ATOM 7764 C C . TYR B 1 433 ? -14.742 26.344 -7.859 1 93.81 433 TYR B C 1
ATOM 7766 O O . TYR B 1 433 ? -13.578 26.156 -8.234 1 93.81 433 TYR B O 1
ATOM 7774 N N . TYR B 1 434 ? -15.727 26.172 -8.609 1 88.38 434 TYR B N 1
ATOM 7775 C CA . TYR B 1 434 ? -15.594 25.609 -9.945 1 88.38 434 TYR B CA 1
ATOM 7776 C C . TYR B 1 434 ? -14.844 26.578 -10.867 1 88.38 434 TYR B C 1
ATOM 7778 O O . TYR B 1 434 ? -14.031 26.141 -11.688 1 88.38 434 TYR B O 1
ATOM 7786 N N . TYR B 1 435 ? -15.156 27.766 -10.789 1 92.31 435 TYR B N 1
ATOM 7787 C CA . TYR B 1 435 ? -14.484 28.781 -11.602 1 92.31 435 TYR B CA 1
ATOM 7788 C C . TYR B 1 435 ? -12.977 28.719 -11.398 1 92.31 435 TYR B C 1
ATOM 7790 O O . TYR B 1 435 ? -12.219 28.703 -12.375 1 92.31 435 TYR B O 1
ATOM 7798 N N . TRP B 1 436 ? -12.625 28.641 -10.172 1 93.38 436 TRP B N 1
ATOM 7799 C CA . TRP B 1 436 ? -11.188 28.703 -9.883 1 93.38 436 TRP B CA 1
ATOM 7800 C C . TRP B 1 436 ? -10.516 27.375 -10.234 1 93.38 436 TRP B C 1
ATOM 7802 O O . TRP B 1 436 ? -9.336 27.359 -10.609 1 93.38 436 TRP B O 1
ATOM 7812 N N . LEU B 1 437 ? -11.211 26.281 -10.086 1 88.31 437 LEU B N 1
ATOM 7813 C CA . LEU B 1 437 ? -10.68 25.031 -10.594 1 88.31 437 LEU B CA 1
ATOM 7814 C C . LEU B 1 437 ? -10.367 25.125 -12.086 1 88.31 437 LEU B C 1
ATOM 7816 O O . LEU B 1 437 ? -9.312 24.688 -12.531 1 88.31 437 LEU B O 1
ATOM 7820 N N . GLN B 1 438 ? -11.273 25.703 -12.805 1 87.69 438 GLN B N 1
ATOM 7821 C CA . GLN B 1 438 ? -11.094 25.891 -14.234 1 87.69 438 GLN B CA 1
ATOM 7822 C C . GLN B 1 438 ? -9.93 26.828 -14.523 1 87.69 438 GLN B C 1
ATOM 7824 O O . GLN B 1 438 ? -9.141 26.594 -15.445 1 87.69 438 GLN B O 1
ATOM 7829 N N . GLN B 1 439 ? -9.867 27.828 -13.773 1 91.88 439 GLN B N 1
ATOM 7830 C CA . GLN B 1 439 ? -8.758 28.766 -13.945 1 91.88 439 GLN B CA 1
ATOM 7831 C C . GLN B 1 439 ? -7.414 28.078 -13.719 1 91.88 439 GLN B C 1
ATOM 7833 O O . GLN B 1 439 ? -6.441 28.359 -14.414 1 91.88 439 GLN B O 1
ATOM 7838 N N . ASN B 1 440 ? -7.34 27.266 -12.672 1 89.38 440 ASN B N 1
ATOM 7839 C CA . ASN B 1 440 ? -6.102 26.547 -12.406 1 89.38 440 ASN B CA 1
ATOM 7840 C C . ASN B 1 440 ? -5.719 25.641 -13.57 1 89.38 440 ASN B C 1
ATOM 7842 O O . ASN B 1 440 ? -4.543 25.547 -13.93 1 89.38 440 ASN B O 1
ATOM 7846 N N . LEU B 1 441 ? -6.699 25 -14.125 1 81.88 441 LEU B N 1
ATOM 7847 C CA . LEU B 1 441 ? -6.473 24.125 -15.273 1 81.88 441 LEU B CA 1
ATOM 7848 C C . LEU B 1 441 ? -5.965 24.938 -16.469 1 81.88 441 LEU B C 1
ATOM 7850 O O . LEU B 1 441 ? -5.02 24.516 -17.141 1 81.88 441 LEU B O 1
ATOM 7854 N N . LYS B 1 442 ? -6.574 25.969 -16.719 1 85.31 442 LYS B N 1
ATOM 7855 C CA . LYS B 1 442 ? -6.199 26.844 -17.828 1 85.31 442 LYS B CA 1
ATOM 7856 C C . LYS B 1 442 ? -4.785 27.391 -17.641 1 85.31 442 LYS B C 1
ATOM 7858 O O . LYS B 1 442 ? -4.105 27.719 -18.609 1 85.31 442 LYS B O 1
ATOM 7863 N N . SER B 1 443 ? -4.43 27.453 -16.391 1 87.94 443 SER B N 1
ATOM 7864 C CA . SER B 1 443 ? -3.107 27.984 -16.078 1 87.94 443 SER B CA 1
ATOM 7865 C C . SER B 1 443 ? -2.092 26.859 -15.906 1 87.94 443 SER B C 1
ATOM 7867 O O . SER B 1 443 ? -1.078 27.031 -15.227 1 87.94 443 SER B O 1
ATOM 7869 N N . ASP B 1 444 ? -2.381 25.656 -16.297 1 79.44 444 ASP B N 1
ATOM 7870 C CA . ASP B 1 444 ? -1.51 24.484 -16.219 1 79.44 444 ASP B CA 1
ATOM 7871 C C . ASP B 1 444 ? -1.187 24.141 -14.766 1 79.44 444 ASP B C 1
ATOM 7873 O O . ASP B 1 444 ? -0.027 23.906 -14.43 1 79.44 444 ASP B O 1
ATOM 7877 N N . LEU B 1 445 ? -2.15 24.359 -13.953 1 81.56 445 LEU B N 1
ATOM 7878 C CA . LEU B 1 445 ? -2.092 23.984 -12.547 1 81.56 445 LEU B CA 1
ATOM 7879 C C . LEU B 1 445 ? -1.033 24.797 -11.805 1 81.56 445 LEU B C 1
ATOM 7881 O O . LEU B 1 445 ? -0.342 24.266 -10.93 1 81.56 445 LEU B O 1
ATOM 7885 N N . SER B 1 446 ? -0.899 26.016 -12.219 1 87.12 446 SER B N 1
ATOM 7886 C CA . SER B 1 446 ? 0.149 26.859 -11.633 1 87.12 446 SER B CA 1
ATOM 7887 C C . SER B 1 446 ? -0.383 27.672 -10.461 1 87.12 446 SER B C 1
ATOM 7889 O O . SER B 1 446 ? 0.391 28.281 -9.719 1 87.12 446 SER B O 1
ATOM 7891 N N . LEU B 1 447 ? -1.705 27.719 -10.289 1 93.25 447 LEU B N 1
ATOM 7892 C CA . LEU B 1 447 ? -2.262 28.516 -9.203 1 93.25 447 LEU B CA 1
ATOM 7893 C C . LEU B 1 447 ? -2.084 27.812 -7.863 1 93.25 447 LEU B C 1
ATOM 7895 O O . LEU B 1 447 ? -1.87 28.469 -6.836 1 93.25 447 LEU B O 1
ATOM 7899 N N . TRP B 1 448 ? -2.252 26.609 -7.828 1 89.62 448 TRP B N 1
ATOM 7900 C CA . TRP B 1 448 ? -1.921 25.719 -6.719 1 89.62 448 TRP B CA 1
ATOM 7901 C C . TRP B 1 448 ? -1.627 24.312 -7.215 1 89.62 448 TRP B C 1
ATOM 7903 O O . TRP B 1 448 ? -1.96 23.969 -8.352 1 89.62 448 TRP B O 1
ATOM 7913 N N . GLN B 1 449 ? -0.993 23.5 -6.363 1 73.56 449 GLN B N 1
ATOM 7914 C CA . GLN B 1 449 ? -0.515 22.234 -6.898 1 73.56 449 GLN B CA 1
ATOM 7915 C C . GLN B 1 449 ? -1.355 21.062 -6.383 1 73.56 449 GLN B C 1
ATOM 7917 O O . GLN B 1 449 ? -1.511 20.062 -7.07 1 73.56 449 GLN B O 1
ATOM 7922 N N . LEU B 1 450 ? -1.865 21.203 -5.109 1 73.06 450 LEU B N 1
ATOM 7923 C CA . LEU B 1 450 ? -2.377 19.969 -4.512 1 73.06 450 LEU B CA 1
ATOM 7924 C C . LEU B 1 450 ? -3.719 20.219 -3.83 1 73.06 450 LEU B C 1
ATOM 7926 O O . LEU B 1 450 ? -3.916 21.266 -3.197 1 73.06 450 LEU B O 1
ATOM 7930 N N . GLY B 1 451 ? -4.594 19.234 -4.141 1 78.25 451 GLY B N 1
ATOM 7931 C CA . GLY B 1 451 ? -5.637 19.047 -3.146 1 78.25 451 GLY B CA 1
ATOM 7932 C C . GLY B 1 451 ? -6.836 19.953 -3.363 1 78.25 451 GLY B C 1
ATOM 7933 O O . GLY B 1 451 ? -6.883 20.703 -4.336 1 78.25 451 GLY B O 1
ATOM 7934 N N . THR B 1 452 ? -7.797 19.812 -2.504 1 89.25 452 THR B N 1
ATOM 7935 C CA . THR B 1 452 ? -9.07 20.516 -2.576 1 89.25 452 THR B CA 1
ATOM 7936 C C . THR B 1 452 ? -9.117 21.641 -1.552 1 89.25 452 THR B C 1
ATOM 7938 O O . THR B 1 452 ? -9.992 22.516 -1.613 1 89.25 452 THR B O 1
ATOM 7941 N N . LEU B 1 453 ? -8.094 21.719 -0.763 1 92 453 LEU B N 1
ATOM 7942 C CA . LEU B 1 453 ? -8.086 22.797 0.224 1 92 453 LEU B CA 1
ATOM 7943 C C . LEU B 1 453 ? -7.836 24.141 -0.442 1 92 453 LEU B C 1
ATOM 7945 O O . LEU B 1 453 ? -8.547 25.109 -0.175 1 92 453 LEU B O 1
ATOM 7949 N N . PRO B 1 454 ? -6.91 24.266 -1.39 1 93.75 454 PRO B N 1
ATOM 7950 C CA . PRO B 1 454 ? -6.645 25.578 -1.988 1 93.75 454 PRO B CA 1
ATOM 7951 C C . PRO B 1 454 ? -7.875 26.188 -2.658 1 93.75 454 PRO B C 1
ATOM 7953 O O . PRO B 1 454 ? -8.273 27.312 -2.328 1 93.75 454 PRO B O 1
ATOM 7956 N N . PRO B 1 455 ? -8.531 25.484 -3.561 1 93.44 455 PRO B N 1
ATOM 7957 C CA . PRO B 1 455 ? -9.75 26.078 -4.098 1 93.44 455 PRO B CA 1
ATOM 7958 C C . PRO B 1 455 ? -10.836 26.266 -3.039 1 93.44 455 PRO B C 1
ATOM 7960 O O . PRO B 1 455 ? -11.688 27.141 -3.168 1 93.44 455 PRO B O 1
ATOM 7963 N N . GLY B 1 456 ? -10.789 25.469 -2.031 1 95.88 456 GLY B N 1
ATOM 7964 C CA . GLY B 1 456 ? -11.695 25.672 -0.909 1 95.88 456 GLY B CA 1
ATOM 7965 C C . GLY B 1 456 ? -11.453 26.984 -0.177 1 95.88 456 GLY B C 1
ATOM 7966 O O . GLY B 1 456 ? -12.406 27.688 0.156 1 95.88 456 GLY B O 1
ATOM 7967 N N . LEU B 1 457 ? -10.18 27.25 0.047 1 97.38 457 LEU B N 1
ATOM 7968 C CA . LEU B 1 457 ? -9.828 28.516 0.678 1 97.38 457 LEU B CA 1
ATOM 7969 C C . LEU B 1 457 ? -10.359 29.688 -0.125 1 97.38 457 LEU B C 1
ATOM 7971 O O . LEU B 1 457 ? -10.883 30.641 0.447 1 97.38 457 LEU B O 1
ATOM 7975 N N . ILE B 1 458 ? -10.289 29.562 -1.381 1 97.25 458 ILE B N 1
ATOM 7976 C CA . ILE B 1 458 ? -10.742 30.609 -2.281 1 97.25 458 ILE B CA 1
ATOM 7977 C C . ILE B 1 458 ? -12.266 30.719 -2.236 1 97.25 458 ILE B C 1
ATOM 7979 O O . ILE B 1 458 ? -12.82 31.797 -2.051 1 97.25 458 ILE B O 1
ATOM 7983 N N . ALA B 1 459 ? -12.914 29.641 -2.35 1 97.19 459 ALA B N 1
ATOM 7984 C CA . ALA B 1 459 ? -14.367 29.594 -2.469 1 97.19 459 ALA B CA 1
ATOM 7985 C C . ALA B 1 459 ? -15.039 30.109 -1.196 1 97.19 459 ALA B C 1
ATOM 7987 O O . ALA B 1 459 ? -16.062 30.797 -1.258 1 97.19 459 ALA B O 1
ATOM 7988 N N . PHE B 1 460 ? -14.461 29.844 -0.08 1 98 460 PHE B N 1
ATOM 7989 C CA . PHE B 1 460 ? -15.078 30.219 1.191 1 98 460 PHE B CA 1
ATOM 7990 C C . PHE B 1 460 ? -14.516 31.547 1.699 1 98 460 PHE B C 1
ATOM 7992 O O . PHE B 1 460 ? -14.797 31.953 2.828 1 98 460 PHE B O 1
ATOM 7999 N N . HIS B 1 461 ? -13.703 32.188 0.907 1 97.19 461 HIS B N 1
ATOM 8000 C CA . HIS B 1 461 ? -13.125 33.438 1.311 1 97.19 461 HIS B CA 1
ATOM 8001 C C . HIS B 1 461 ? -14.211 34.438 1.691 1 97.19 461 HIS B C 1
ATOM 8003 O O . HIS B 1 461 ? -15.109 34.719 0.895 1 97.19 461 HIS B O 1
ATOM 8009 N N . GLY B 1 462 ? -14.125 34.906 2.898 1 95.88 462 GLY B N 1
ATOM 8010 C CA . GLY B 1 462 ? -15.109 35.844 3.391 1 95.88 462 GLY B CA 1
ATOM 8011 C C . GLY B 1 462 ? -16.328 35.188 4.012 1 95.88 462 GLY B C 1
ATOM 8012 O O . GLY B 1 462 ? -17.203 35.844 4.559 1 95.88 462 GLY B O 1
ATOM 8013 N N . HIS B 1 463 ? -16.328 33.844 4.012 1 98.06 463 HIS B N 1
ATOM 8014 C CA . HIS B 1 463 ? -17.5 33.125 4.484 1 98.06 463 HIS B CA 1
ATOM 8015 C C . HIS B 1 463 ? -17.156 32.188 5.637 1 98.06 463 HIS B C 1
ATOM 8017 O O . HIS B 1 463 ? -17.922 31.297 5.961 1 98.06 463 HIS B O 1
ATOM 8023 N N . VAL B 1 464 ? -15.977 32.469 6.281 1 97.94 464 VAL B N 1
ATOM 8024 C CA . VAL B 1 464 ? -15.523 31.547 7.332 1 97.94 464 VAL B CA 1
ATOM 8025 C C . VAL B 1 464 ? -15.648 32.25 8.695 1 97.94 464 VAL B C 1
ATOM 8027 O O . VAL B 1 464 ? -15.273 33.406 8.852 1 97.94 464 VAL B O 1
ATOM 8030 N N . HIS B 1 465 ? -16.297 31.547 9.547 1 98.06 465 HIS B N 1
ATOM 8031 C CA . HIS B 1 465 ? -16.312 31.922 10.961 1 98.06 465 HIS B CA 1
ATOM 8032 C C . HIS B 1 465 ? -15.297 31.109 11.758 1 98.06 465 HIS B C 1
ATOM 8034 O O . HIS B 1 465 ? -15.414 29.891 11.859 1 98.06 465 HIS B O 1
ATOM 8040 N N . THR B 1 466 ? -14.344 31.781 12.367 1 96.88 466 THR B N 1
ATOM 8041 C CA . THR B 1 466 ? -13.305 31.094 13.125 1 96.88 466 THR B CA 1
ATOM 8042 C C . THR B 1 466 ? -13.867 30.531 14.43 1 96.88 466 THR B C 1
ATOM 8044 O O . THR B 1 466 ? -14.555 31.234 15.172 1 96.88 466 THR B O 1
ATOM 8047 N N . ILE B 1 467 ? -13.594 29.312 14.656 1 97.31 467 ILE B N 1
ATOM 8048 C CA . ILE B 1 467 ? -14.062 28.703 15.898 1 97.31 467 ILE B CA 1
ATOM 8049 C C . ILE B 1 467 ? -12.867 28.312 16.766 1 97.31 467 ILE B C 1
ATOM 8051 O O . ILE B 1 467 ? -11.719 28.406 16.328 1 97.31 467 ILE B O 1
ATOM 8055 N N . ASP B 1 468 ? -13.125 27.875 17.969 1 96 468 ASP B N 1
ATOM 8056 C CA . ASP B 1 468 ? -12.094 27.547 18.953 1 96 468 ASP B CA 1
ATOM 8057 C C . ASP B 1 468 ? -11.195 26.422 18.469 1 96 468 ASP B C 1
ATOM 8059 O O . ASP B 1 468 ? -11.688 25.422 17.922 1 96 468 ASP B O 1
ATOM 8063 N N . PRO B 1 469 ? -9.883 26.562 18.656 1 94.5 469 PRO B N 1
ATOM 8064 C CA . PRO B 1 469 ? -8.945 25.531 18.219 1 94.5 469 PRO B CA 1
ATOM 8065 C C . PRO B 1 469 ? -9.172 24.188 18.938 1 94.5 469 PRO B C 1
ATOM 8067 O O . PRO B 1 469 ? -8.688 23.156 18.469 1 94.5 469 PRO B O 1
ATOM 8070 N N . PHE B 1 470 ? -9.906 24.203 19.922 1 95.38 470 PHE B N 1
ATOM 8071 C CA . PHE B 1 470 ? -10.266 23 20.656 1 95.38 470 PHE B CA 1
ATOM 8072 C C . PHE B 1 470 ? -10.945 21.984 19.734 1 95.38 470 PHE B C 1
ATOM 8074 O O . PHE B 1 470 ? -10.773 20.781 19.891 1 95.38 470 PHE B O 1
ATOM 8081 N N . TRP B 1 471 ? -11.625 22.453 18.781 1 97.44 471 TRP B N 1
ATOM 8082 C CA . TRP B 1 471 ? -12.547 21.625 18.016 1 97.44 471 TRP B CA 1
ATOM 8083 C C . TRP B 1 471 ? -11.789 20.75 17.016 1 97.44 471 TRP B C 1
ATOM 8085 O O . TRP B 1 471 ? -12.297 19.719 16.562 1 97.44 471 TRP B O 1
ATOM 8095 N N . HIS B 1 472 ? -10.539 21.203 16.688 1 95.88 472 HIS B N 1
ATOM 8096 C CA . HIS B 1 472 ? -9.883 20.484 15.586 1 95.88 472 HIS B CA 1
ATOM 8097 C C . HIS B 1 472 ? -8.367 20.625 15.68 1 95.88 472 HIS B C 1
ATOM 8099 O O . HIS B 1 472 ? -7.816 21.688 15.406 1 95.88 472 HIS B O 1
ATOM 8105 N N . MET B 1 473 ? -7.758 19.578 16.031 1 94.56 473 MET B N 1
ATOM 8106 C CA . MET B 1 473 ? -6.297 19.562 16.094 1 94.56 473 MET B CA 1
ATOM 8107 C C . MET B 1 473 ? -5.715 18.797 14.906 1 94.56 473 MET B C 1
ATOM 8109 O O . MET B 1 473 ? -6.117 17.656 14.633 1 94.56 473 MET B O 1
ATOM 8113 N N . LEU B 1 474 ? -4.699 19.391 14.273 1 94.31 474 LEU B N 1
ATOM 8114 C CA . LEU B 1 474 ? -4.09 18.797 13.078 1 94.31 474 LEU B CA 1
ATOM 8115 C C . LEU B 1 474 ? -2.713 18.234 13.398 1 94.31 474 LEU B C 1
ATOM 8117 O O . LEU B 1 474 ? -2.162 18.484 14.469 1 94.31 474 LEU B O 1
ATOM 8121 N N . GLY B 1 475 ? -2.189 17.359 12.477 1 92.44 475 GLY B N 1
ATOM 8122 C CA . GLY B 1 475 ? -0.756 17.125 12.406 1 92.44 475 GLY B CA 1
ATOM 8123 C C . GLY B 1 475 ? -0.356 15.742 12.875 1 92.44 475 GLY B C 1
ATOM 8124 O O . GLY B 1 475 ? 0.824 15.383 12.836 1 92.44 475 GLY B O 1
ATOM 8125 N N . LEU B 1 476 ? -1.273 14.906 13.195 1 94.69 476 LEU B N 1
ATOM 8126 C CA . LEU B 1 476 ? -0.926 13.633 13.82 1 94.69 476 LEU B CA 1
ATOM 8127 C C . LEU B 1 476 ? -0.348 12.664 12.805 1 94.69 476 LEU B C 1
ATOM 8129 O O . LEU B 1 476 ? 0.243 11.648 13.172 1 94.69 476 LEU B O 1
ATOM 8133 N N . GLY B 1 477 ? -0.494 12.977 11.539 1 93.12 477 GLY B N 1
ATOM 8134 C CA . GLY B 1 477 ? 0.091 12.141 10.5 1 93.12 477 GLY B CA 1
ATOM 8135 C C . GLY B 1 477 ? 1.307 12.766 9.844 1 93.12 477 GLY B C 1
ATOM 8136 O O . GLY B 1 477 ? 1.86 12.211 8.898 1 93.12 477 GLY B O 1
ATOM 8137 N N . TYR B 1 478 ? 1.713 13.945 10.273 1 87.44 478 TYR B N 1
ATOM 8138 C CA . TYR B 1 478 ? 2.855 14.656 9.711 1 87.44 478 TYR B CA 1
ATOM 8139 C C . TYR B 1 478 ? 4.105 14.43 10.555 1 87.44 478 TYR B C 1
ATOM 8141 O O . TYR B 1 478 ? 5.203 14.266 10.016 1 87.44 478 TYR B O 1
ATOM 8149 N N . GLN B 1 479 ? 3.91 14.516 11.789 1 80.19 479 GLN B N 1
ATOM 8150 C CA . GLN B 1 479 ? 5.051 14.461 12.695 1 80.19 479 GLN B CA 1
ATOM 8151 C C . GLN B 1 479 ? 4.688 13.742 13.992 1 80.19 479 GLN B C 1
ATOM 8153 O O . GLN B 1 479 ? 3.508 13.625 14.336 1 80.19 479 GLN B O 1
ATOM 8158 N N . ASP B 1 480 ? 5.746 13.305 14.641 1 77.38 480 ASP B N 1
ATOM 8159 C CA . ASP B 1 480 ? 5.516 12.555 15.875 1 77.38 480 ASP B CA 1
ATOM 8160 C C . ASP B 1 480 ? 5.887 13.383 17.094 1 77.38 480 ASP B C 1
ATOM 8162 O O . ASP B 1 480 ? 6.141 12.828 18.172 1 77.38 480 ASP B O 1
ATOM 8166 N N . ASN B 1 481 ? 5.945 14.664 16.938 1 82.5 481 ASN B N 1
ATOM 8167 C CA . ASN B 1 481 ? 6.328 15.508 18.062 1 82.5 481 ASN B CA 1
ATOM 8168 C C . ASN B 1 481 ? 5.133 15.844 18.953 1 82.5 481 ASN B C 1
ATOM 8170 O O . ASN B 1 481 ? 5.297 16.375 20.047 1 82.5 481 ASN B O 1
ATOM 8174 N N . THR B 1 482 ? 3.943 15.562 18.531 1 87.25 482 THR B N 1
ATOM 8175 C CA . THR B 1 482 ? 2.752 15.781 19.344 1 87.25 482 THR B CA 1
ATOM 8176 C C . THR B 1 482 ? 2.674 14.75 20.469 1 87.25 482 THR B C 1
ATOM 8178 O O . THR B 1 482 ? 2.797 13.547 20.219 1 87.25 482 THR B O 1
ATOM 8181 N N . THR B 1 483 ? 2.512 15.203 21.641 1 87.19 483 THR B N 1
ATOM 8182 C CA . THR B 1 483 ? 2.402 14.289 22.781 1 87.19 483 THR B CA 1
ATOM 8183 C C . THR B 1 483 ? 0.982 13.75 22.906 1 87.19 483 THR B C 1
ATOM 8185 O O . THR B 1 483 ? 0.034 14.352 22.406 1 87.19 483 THR B O 1
ATOM 8188 N N . LEU B 1 484 ? 0.901 12.688 23.609 1 91.44 484 LEU B N 1
ATOM 8189 C CA . LEU B 1 484 ? -0.404 12.086 23.875 1 91.44 484 LEU B CA 1
ATOM 8190 C C . LEU B 1 484 ? -1.294 13.047 24.656 1 91.44 484 LEU B C 1
ATOM 8192 O O . LEU B 1 484 ? -2.488 13.172 24.375 1 91.44 484 LEU B O 1
ATOM 8196 N N . ALA B 1 485 ? -0.694 13.695 25.578 1 91.56 485 ALA B N 1
ATOM 8197 C CA . ALA B 1 485 ? -1.443 14.633 26.406 1 91.56 485 ALA B CA 1
ATOM 8198 C C . ALA B 1 485 ? -2.006 15.781 25.578 1 91.56 485 ALA B C 1
ATOM 8200 O O . ALA B 1 485 ? -3.154 16.188 25.766 1 91.56 485 ALA B O 1
ATOM 8201 N N . GLU B 1 486 ? -1.247 16.266 24.688 1 91.25 486 GLU B N 1
ATOM 8202 C CA . GLU B 1 486 ? -1.708 17.328 23.797 1 91.25 486 GLU B CA 1
ATOM 8203 C C . GLU B 1 486 ? -2.861 16.844 22.922 1 91.25 486 GLU B C 1
ATOM 8205 O O . GLU B 1 486 ? -3.873 17.531 22.781 1 91.25 486 GLU B O 1
ATOM 8210 N N . ALA B 1 487 ? -2.768 15.727 22.406 1 94.5 487 ALA B N 1
ATOM 8211 C CA . ALA B 1 487 ? -3.791 15.164 21.531 1 94.5 487 ALA B CA 1
ATOM 8212 C C . ALA B 1 487 ? -5.086 14.906 22.297 1 94.5 487 ALA B C 1
ATOM 8214 O O . ALA B 1 487 ? -6.18 15.133 21.766 1 94.5 487 ALA B O 1
ATOM 8215 N N . GLN B 1 488 ? -4.984 14.508 23.5 1 95.12 488 GLN B N 1
ATOM 8216 C CA . GLN B 1 488 ? -6.156 14.148 24.297 1 95.12 488 GLN B CA 1
ATOM 8217 C C . GLN B 1 488 ? -6.922 15.391 24.734 1 95.12 488 GLN B C 1
ATOM 8219 O O . GLN B 1 488 ? -8.086 15.305 25.141 1 95.12 488 GLN B O 1
ATOM 8224 N N . SER B 1 489 ? -6.32 16.531 24.578 1 94.69 489 SER B N 1
ATOM 8225 C CA . SER B 1 489 ? -6.953 17.766 25.016 1 94.69 489 SER B CA 1
ATOM 8226 C C . SER B 1 489 ? -7.84 18.344 23.922 1 94.69 489 SER B C 1
ATOM 8228 O O . SER B 1 489 ? -8.625 19.266 24.188 1 94.69 489 SER B O 1
ATOM 8230 N N . ALA B 1 490 ? -7.824 17.828 22.766 1 96.25 490 ALA B N 1
ATOM 8231 C CA . ALA B 1 490 ? -8.602 18.344 21.641 1 96.25 490 ALA B CA 1
ATOM 8232 C C . ALA B 1 490 ? -9.914 17.578 21.484 1 96.25 490 ALA B C 1
ATOM 8234 O O . ALA B 1 490 ? -10.016 16.422 21.891 1 96.25 490 ALA B O 1
ATOM 8235 N N . GLY B 1 491 ? -10.914 18.25 20.953 1 98 491 GLY B N 1
ATOM 8236 C CA . GLY B 1 491 ? -12.195 17.594 20.703 1 98 491 GLY B CA 1
ATOM 8237 C C . GLY B 1 491 ? -12.156 16.641 19.516 1 98 491 GLY B C 1
ATOM 8238 O O . GLY B 1 491 ? -12.742 15.562 19.578 1 98 491 GLY B O 1
ATOM 8239 N N . VAL B 1 492 ? -11.508 17.078 18.469 1 98.5 492 VAL B N 1
ATOM 8240 C CA . VAL B 1 492 ? -11.281 16.25 17.281 1 98.5 492 VAL B CA 1
ATOM 8241 C C . VAL B 1 492 ? -9.797 16.25 16.922 1 98.5 492 VAL B C 1
ATOM 8243 O O . VAL B 1 492 ? -9.172 17.312 16.844 1 98.5 492 VAL B O 1
ATOM 8246 N N . ILE B 1 493 ? -9.234 15.086 16.797 1 97.94 493 ILE B N 1
ATOM 8247 C CA . ILE B 1 493 ? -7.844 14.992 16.391 1 97.94 493 ILE B CA 1
ATOM 8248 C C . ILE B 1 493 ? -7.77 14.453 14.961 1 97.94 493 ILE B C 1
ATOM 8250 O O . ILE B 1 493 ? -8.555 13.586 14.57 1 97.94 493 ILE B O 1
ATOM 8254 N N . HIS B 1 494 ? -6.879 14.992 14.195 1 97.44 494 HIS B N 1
ATOM 8255 C CA . HIS B 1 494 ? -6.805 14.742 12.758 1 97.44 494 HIS B CA 1
ATOM 8256 C C . HIS B 1 494 ? -5.453 14.148 12.375 1 97.44 494 HIS B C 1
ATOM 8258 O O . HIS B 1 494 ? -4.414 14.766 12.594 1 97.44 494 HIS B O 1
ATOM 8264 N N . PHE B 1 495 ? -5.5 12.984 11.836 1 96.94 495 PHE B N 1
ATOM 8265 C CA . PHE B 1 495 ? -4.301 12.289 11.383 1 96.94 495 PHE B CA 1
ATOM 8266 C C . PHE B 1 495 ? -3.949 12.703 9.953 1 96.94 495 PHE B C 1
ATOM 8268 O O . PHE B 1 495 ? -3.586 11.859 9.133 1 96.94 495 PHE B O 1
ATOM 8275 N N . ASN B 1 496 ? -4.074 14.008 9.672 1 93.12 496 ASN B N 1
ATOM 8276 C CA . ASN B 1 496 ? -3.656 14.484 8.359 1 93.12 496 ASN B CA 1
ATOM 8277 C C . ASN B 1 496 ? -2.156 14.305 8.148 1 93.12 496 ASN B C 1
ATOM 8279 O O . ASN B 1 496 ? -1.38 14.359 9.102 1 93.12 496 ASN B O 1
ATOM 8283 N N . GLY B 1 497 ? -1.8 14.102 6.902 1 90.69 497 GLY B N 1
ATOM 8284 C CA . GLY B 1 497 ? -0.432 13.75 6.551 1 90.69 497 GLY B CA 1
ATOM 8285 C C . GLY B 1 497 ? -0.311 12.375 5.93 1 90.69 497 GLY B C 1
ATOM 8286 O O . GLY B 1 497 ? -1.319 11.734 5.625 1 90.69 497 GLY B O 1
ATOM 8287 N N . ARG B 1 498 ? 0.936 11.938 5.828 1 89.94 498 ARG B N 1
ATOM 8288 C CA . ARG B 1 498 ? 1.187 10.68 5.137 1 89.94 498 ARG B CA 1
ATOM 8289 C C . ARG B 1 498 ? 0.992 9.492 6.074 1 89.94 498 ARG B C 1
ATOM 8291 O O . ARG B 1 498 ? 0.608 8.406 5.637 1 89.94 498 ARG B O 1
ATOM 8298 N N . ALA B 1 499 ? 1.291 9.688 7.309 1 93.38 499 ALA B N 1
ATOM 8299 C CA . ALA B 1 499 ? 1.23 8.602 8.281 1 93.38 499 ALA B CA 1
ATOM 8300 C C . ALA B 1 499 ? -0.189 8.414 8.812 1 93.38 499 ALA B C 1
ATOM 8302 O O . ALA B 1 499 ? -0.461 8.695 9.984 1 93.38 499 ALA B O 1
ATOM 8303 N N . LYS B 1 500 ? -1.057 7.93 7.961 1 95.94 500 LYS B N 1
ATOM 8304 C CA . LYS B 1 500 ? -2.432 7.656 8.375 1 95.94 500 LYS B CA 1
ATOM 8305 C C . LYS B 1 500 ? -2.482 6.562 9.438 1 95.94 500 LYS B C 1
ATOM 8307 O O . LYS B 1 500 ? -1.641 5.66 9.445 1 95.94 500 LYS B O 1
ATOM 8312 N N . PRO B 1 501 ? -3.469 6.574 10.273 1 96.44 501 PRO B N 1
ATOM 8313 C CA . PRO B 1 501 ? -3.475 5.672 11.43 1 96.44 501 PRO B CA 1
ATOM 8314 C C . PRO B 1 501 ? -3.746 4.223 11.039 1 96.44 501 PRO B C 1
ATOM 8316 O O . PRO B 1 501 ? -3.482 3.311 11.828 1 96.44 501 PRO B O 1
ATOM 8319 N N . TRP B 1 502 ? -4.309 3.928 9.883 1 96.5 502 TRP B N 1
ATOM 8320 C CA . TRP B 1 502 ? -4.594 2.561 9.461 1 96.5 502 TRP B CA 1
ATOM 8321 C C . TRP B 1 502 ? -3.408 1.967 8.703 1 96.5 502 TRP B C 1
ATOM 8323 O O . TRP B 1 502 ? -3.451 0.808 8.281 1 96.5 502 TRP B O 1
ATOM 8333 N N . LEU B 1 503 ? -2.357 2.742 8.5 1 94.25 503 LEU B N 1
ATOM 8334 C CA . LEU B 1 503 ? -1.18 2.271 7.777 1 94.25 503 LEU B CA 1
ATOM 8335 C C . LEU B 1 503 ? -0.107 1.788 8.75 1 94.25 503 LEU B C 1
ATOM 8337 O O . LEU B 1 503 ? -0.053 2.238 9.898 1 94.25 503 LEU B O 1
ATOM 8341 N N . ASP B 1 504 ? 0.796 1.005 8.234 1 88.06 504 ASP B N 1
ATOM 8342 C CA . ASP B 1 504 ? 1.889 0.473 9.039 1 88.06 504 ASP B CA 1
ATOM 8343 C C . ASP B 1 504 ? 2.9 1.563 9.383 1 88.06 504 ASP B C 1
ATOM 8345 O O . ASP B 1 504 ? 3.678 1.423 10.328 1 88.06 504 ASP B O 1
ATOM 8349 N N . ILE B 1 505 ? 2.865 2.662 8.688 1 90.5 505 ILE B N 1
ATOM 8350 C CA . ILE B 1 505 ? 3.852 3.719 8.898 1 90.5 505 ILE B CA 1
ATOM 8351 C C . ILE B 1 505 ? 3.301 4.75 9.875 1 90.5 505 ILE B C 1
ATOM 8353 O O . ILE B 1 505 ? 3.908 5.805 10.086 1 90.5 505 ILE B O 1
ATOM 8357 N N . ALA B 1 506 ? 2.105 4.457 10.469 1 93.06 506 ALA B N 1
ATOM 8358 C CA . ALA B 1 506 ? 1.53 5.352 11.469 1 93.06 506 ALA B CA 1
ATOM 8359 C C . ALA B 1 506 ? 2.477 5.531 12.656 1 93.06 506 ALA B C 1
ATOM 8361 O O . ALA B 1 506 ? 3.264 4.637 12.969 1 93.06 506 ALA B O 1
ATOM 8362 N N . PHE B 1 507 ? 2.439 6.719 13.234 1 90.88 507 PHE B N 1
ATOM 8363 C CA . PHE B 1 507 ? 3.26 6.969 14.414 1 90.88 507 PHE B CA 1
ATOM 8364 C C . PHE B 1 507 ? 2.777 6.137 15.594 1 90.88 507 PHE B C 1
ATOM 8366 O O . PHE B 1 507 ? 1.655 6.324 16.078 1 90.88 507 PHE B O 1
ATOM 8373 N N . PRO B 1 508 ? 3.586 5.277 16.094 1 88.31 508 PRO B N 1
ATOM 8374 C CA . PRO B 1 508 ? 3.152 4.305 17.109 1 88.31 508 PRO B CA 1
ATOM 8375 C C . PRO B 1 508 ? 2.621 4.961 18.375 1 88.31 508 PRO B C 1
ATOM 8377 O O . PRO B 1 508 ? 1.712 4.426 19.016 1 88.31 508 PRO B O 1
ATOM 8380 N N . GLN B 1 509 ? 3.096 6.098 18.75 1 89.38 509 GLN B N 1
ATOM 8381 C CA . GLN B 1 509 ? 2.693 6.73 20 1 89.38 509 GLN B CA 1
ATOM 8382 C C . GLN B 1 509 ? 1.297 7.336 19.875 1 89.38 509 GLN B C 1
ATOM 8384 O O . GLN B 1 509 ? 0.597 7.488 20.891 1 89.38 509 GLN B O 1
ATOM 8389 N N . LEU B 1 510 ? 0.907 7.656 18.688 1 94.38 510 LEU B N 1
ATOM 8390 C CA . LEU B 1 510 ? -0.361 8.344 18.484 1 94.38 510 LEU B CA 1
ATOM 8391 C C . LEU B 1 510 ? -1.429 7.383 17.969 1 94.38 510 LEU B C 1
ATOM 8393 O O . LEU B 1 510 ? -2.625 7.641 18.125 1 94.38 510 LEU B O 1
ATOM 8397 N N . ARG B 1 511 ? -1.036 6.277 17.406 1 93.62 511 ARG B N 1
ATOM 8398 C CA . ARG B 1 511 ? -1.92 5.32 16.75 1 93.62 511 ARG B CA 1
ATOM 8399 C C . ARG B 1 511 ? -2.963 4.777 17.719 1 93.62 511 ARG B C 1
ATOM 8401 O O . ARG B 1 511 ? -4.117 4.559 17.344 1 93.62 511 ARG B O 1
ATOM 8408 N N . PRO B 1 512 ? -2.658 4.594 19.016 1 95.12 512 PRO B N 1
ATOM 8409 C CA . PRO B 1 512 ? -3.633 4.031 19.953 1 95.12 512 PRO B CA 1
ATOM 8410 C C . PRO B 1 512 ? -4.871 4.914 20.109 1 95.12 512 PRO B C 1
ATOM 8412 O O . PRO B 1 512 ? -5.941 4.418 20.469 1 95.12 512 PRO B O 1
ATOM 8415 N N . LEU B 1 513 ? -4.715 6.203 19.859 1 97.31 513 LEU B N 1
ATOM 8416 C CA . LEU B 1 513 ? -5.863 7.102 19.922 1 97.31 513 LEU B CA 1
ATOM 8417 C C . LEU B 1 513 ? -6.91 6.719 18.875 1 97.31 513 LEU B C 1
ATOM 8419 O O . LEU B 1 513 ? -8.102 6.973 19.078 1 97.31 513 LEU B O 1
ATOM 8423 N N . TRP B 1 514 ? -6.453 6.082 17.844 1 97.88 514 TRP B N 1
ATOM 8424 C CA . TRP B 1 514 ? -7.309 5.633 16.75 1 97.88 514 TRP B CA 1
ATOM 8425 C C . TRP B 1 514 ? -7.738 4.184 16.953 1 97.88 514 TRP B C 1
ATOM 8427 O O . TRP B 1 514 ? -8.93 3.865 16.875 1 97.88 514 TRP B O 1
ATOM 8437 N N . THR B 1 515 ? -6.859 3.291 17.391 1 97.06 515 THR B N 1
ATOM 8438 C CA . THR B 1 515 ? -7.098 1.854 17.438 1 97.06 515 THR B CA 1
ATOM 8439 C C . THR B 1 515 ? -8.055 1.505 18.562 1 97.06 515 THR B C 1
ATOM 8441 O O . THR B 1 515 ? -8.68 0.439 18.562 1 97.06 515 THR B O 1
ATOM 8444 N N . LYS B 1 516 ? -8.172 2.355 19.531 1 97 516 LYS B N 1
ATOM 8445 C CA . LYS B 1 516 ? -9.07 2.061 20.641 1 97 516 LYS B CA 1
ATOM 8446 C C . LYS B 1 516 ? -10.516 1.965 20.172 1 97 516 LYS B C 1
ATOM 8448 O O . LYS B 1 516 ? -11.367 1.434 20.891 1 97 516 LYS B O 1
ATOM 8453 N N . TYR B 1 517 ? -10.844 2.424 18.969 1 98.12 517 TYR B N 1
ATOM 8454 C CA . TYR B 1 517 ? -12.203 2.371 18.438 1 98.12 517 TYR B CA 1
ATOM 8455 C C . TYR B 1 517 ? -12.367 1.211 17.469 1 98.12 517 TYR B C 1
ATOM 8457 O O . TYR B 1 517 ? -13.414 1.07 16.828 1 98.12 517 TYR B O 1
ATOM 8465 N N . VAL B 1 518 ? -11.375 0.392 17.328 1 97.81 518 VAL B N 1
ATOM 8466 C CA . VAL B 1 518 ? -11.445 -0.821 16.516 1 97.81 518 VAL B CA 1
ATOM 8467 C C . VAL B 1 518 ? -11.641 -2.035 17.422 1 97.81 518 VAL B C 1
ATOM 8469 O O . VAL B 1 518 ? -10.883 -2.234 18.375 1 97.81 518 VAL B O 1
ATOM 8472 N N . ASN B 1 519 ? -12.664 -2.809 17.188 1 97.31 519 ASN B N 1
ATOM 8473 C CA . ASN B 1 519 ? -12.875 -4.059 17.906 1 97.31 519 ASN B CA 1
ATOM 8474 C C . ASN B 1 519 ? -12.078 -5.203 17.297 1 97.31 519 ASN B C 1
ATOM 8476 O O . ASN B 1 519 ? -12.555 -5.875 16.375 1 97.31 519 ASN B O 1
ATOM 8480 N N . PHE B 1 520 ? -10.984 -5.477 17.844 1 94.75 520 PHE B N 1
ATOM 8481 C CA . PHE B 1 520 ? -10.062 -6.453 17.281 1 94.75 520 PHE B CA 1
ATOM 8482 C C . PHE B 1 520 ? -10.555 -7.875 17.531 1 94.75 520 PHE B C 1
ATOM 8484 O O . PHE B 1 520 ? -10.008 -8.828 16.969 1 94.75 520 PHE B O 1
ATOM 8491 N N . SER B 1 521 ? -11.633 -8.047 18.281 1 94.94 521 SER B N 1
ATOM 8492 C CA . SER B 1 521 ? -12.234 -9.359 18.5 1 94.94 521 SER B CA 1
ATOM 8493 C C . SER B 1 521 ? -13.328 -9.648 17.484 1 94.94 521 SER B C 1
ATOM 8495 O O . SER B 1 521 ? -13.867 -10.758 17.438 1 94.94 521 SER B O 1
ATOM 8497 N N . ASP B 1 522 ? -13.648 -8.641 16.734 1 97.06 522 ASP B N 1
ATOM 8498 C CA . ASP B 1 522 ? -14.633 -8.836 15.672 1 97.06 522 ASP B CA 1
ATOM 8499 C C . ASP B 1 522 ? -14.188 -9.938 14.711 1 97.06 522 ASP B C 1
ATOM 8501 O O . ASP B 1 522 ? -13.016 -10.016 14.344 1 97.06 522 ASP B O 1
ATOM 8505 N N . LYS B 1 523 ? -15.102 -10.766 14.297 1 96.12 523 LYS B N 1
ATOM 8506 C CA . LYS B 1 523 ? -14.797 -11.945 13.492 1 96.12 523 LYS B CA 1
ATOM 8507 C C . LYS B 1 523 ? -14.156 -11.555 12.164 1 96.12 523 LYS B C 1
ATOM 8509 O O . LYS B 1 523 ? -13.195 -12.188 11.727 1 96.12 523 LYS B O 1
ATOM 8514 N N . LEU B 1 524 ? -14.727 -10.57 11.477 1 96.81 524 LEU B N 1
ATOM 8515 C CA . LEU B 1 524 ? -14.195 -10.133 10.188 1 96.81 524 LEU B CA 1
ATOM 8516 C C . LEU B 1 524 ? -12.812 -9.508 10.359 1 96.81 524 LEU B C 1
ATOM 8518 O O . LEU B 1 524 ? -11.914 -9.758 9.555 1 96.81 524 LEU B O 1
ATOM 8522 N N . ILE B 1 525 ? -12.625 -8.688 11.422 1 97.06 525 ILE B N 1
ATOM 8523 C CA . ILE B 1 525 ? -11.359 -8.023 11.719 1 97.06 525 ILE B CA 1
ATOM 8524 C C . ILE B 1 525 ? -10.297 -9.07 12.039 1 97.06 525 ILE B C 1
ATOM 8526 O O . ILE B 1 525 ? -9.188 -9.016 11.5 1 97.06 525 ILE B O 1
ATOM 8530 N N . LYS B 1 526 ? -10.617 -10.047 12.781 1 93.06 526 LYS B N 1
ATOM 8531 C CA . LYS B 1 526 ? -9.695 -11.117 13.172 1 93.06 526 LYS B CA 1
ATOM 8532 C C . LYS B 1 526 ? -9.32 -11.977 11.969 1 93.06 526 LYS B C 1
ATOM 8534 O O . LYS B 1 526 ? -8.148 -12.344 11.805 1 93.06 526 LYS B O 1
ATOM 8539 N N . SER B 1 527 ? -10.305 -12.25 11.18 1 92.12 527 SER B N 1
ATOM 8540 C CA . SER B 1 527 ? -10.062 -13.133 10.047 1 92.12 527 SER B CA 1
ATOM 8541 C C . SER B 1 527 ? -9.133 -12.484 9.031 1 92.12 527 SER B C 1
ATOM 8543 O O . SER B 1 527 ? -8.5 -13.172 8.227 1 92.12 527 SER B O 1
ATOM 8545 N N . CYS B 1 528 ? -9.039 -11.18 9.086 1 93.81 528 CYS B N 1
ATOM 8546 C CA . CYS B 1 528 ? -8.156 -10.461 8.172 1 93.81 528 CYS B CA 1
ATOM 8547 C C . CYS B 1 528 ? -6.871 -10.047 8.867 1 93.81 528 CYS B C 1
ATOM 8549 O O . CYS B 1 528 ? -6.082 -9.273 8.32 1 93.81 528 CYS B O 1
ATOM 8551 N N . HIS B 1 529 ? -6.652 -10.438 10.117 1 87.38 529 HIS B N 1
ATOM 8552 C CA . HIS B 1 529 ? -5.441 -10.219 10.898 1 87.38 529 HIS B CA 1
ATOM 8553 C C . HIS B 1 529 ? -5.172 -8.734 11.102 1 87.38 529 HIS B C 1
ATOM 8555 O O . HIS B 1 529 ? -4.027 -8.289 11.016 1 87.38 529 HIS B O 1
ATOM 8561 N N . ILE B 1 530 ? -6.23 -7.953 11.133 1 91.38 530 ILE B N 1
ATOM 8562 C CA . ILE B 1 530 ? -6.09 -6.559 11.539 1 91.38 530 ILE B CA 1
ATOM 8563 C C . ILE B 1 530 ? -5.809 -6.484 13.031 1 91.38 530 ILE B C 1
ATOM 8565 O O . ILE B 1 530 ? -6.609 -6.957 13.844 1 91.38 530 ILE B O 1
ATOM 8569 N N . ARG B 1 531 ? -4.656 -5.918 13.359 1 85.06 531 ARG B N 1
ATOM 8570 C CA . ARG B 1 531 ? -4.219 -5.902 14.75 1 85.06 531 ARG B CA 1
ATOM 8571 C C . ARG B 1 531 ? -3.842 -4.492 15.188 1 85.06 531 ARG B C 1
ATOM 8573 O O . ARG B 1 531 ? -3.629 -3.611 14.352 1 85.06 531 ARG B O 1
ATOM 8580 N N . ALA B 1 532 ? -3.883 -4.25 16.5 1 78.19 532 ALA B N 1
ATOM 8581 C CA . ALA B 1 532 ? -3.527 -2.945 17.062 1 78.19 532 ALA B CA 1
ATOM 8582 C C . ALA B 1 532 ? -2.051 -2.637 16.828 1 78.19 532 ALA B C 1
ATOM 8584 O O . ALA B 1 532 ? -1.676 -1.479 16.625 1 78.19 532 ALA B O 1
ATOM 8585 N N . SER B 1 533 ? -1.121 -3.605 17 1 67.69 533 SER B N 1
ATOM 8586 C CA . SER B 1 533 ? 0.319 -3.459 16.812 1 67.69 533 SER B CA 1
ATOM 8587 C C . SER B 1 533 ? 0.913 -4.676 16.109 1 67.69 533 SER B C 1
ATOM 8589 O O . SER B 1 533 ? 0.364 -5.777 16.203 1 67.69 533 SER B O 1
#

Solvent-accessible surface area (backbone atoms only — not comparable to full-atom values): 59060 Å² total; per-residue (Å²): 129,77,74,63,77,63,86,75,85,72,71,72,56,65,68,70,78,82,74,87,68,78,70,74,74,73,75,80,70,83,75,76,81,61,70,65,62,58,51,56,52,53,55,52,52,54,52,56,54,54,56,58,54,57,65,65,63,63,70,75,68,80,72,88,62,85,68,77,58,84,72,58,56,57,74,68,66,34,70,61,52,60,56,55,54,65,57,33,48,61,48,66,57,34,55,54,53,63,62,48,76,74,59,78,79,71,64,57,78,57,88,81,60,43,84,42,70,68,48,39,50,56,53,42,67,74,63,62,51,44,28,55,58,47,27,51,53,50,44,52,30,51,52,50,45,50,50,51,29,51,51,28,41,40,48,21,41,52,22,39,52,46,38,52,63,36,37,50,53,40,58,53,44,41,46,39,44,26,37,47,37,33,71,73,32,75,67,17,57,49,67,48,44,50,78,90,51,51,69,59,78,55,38,72,88,39,51,43,34,37,35,53,42,79,44,62,68,38,41,47,27,29,52,45,25,40,51,74,32,31,81,65,32,66,42,32,34,39,41,35,37,24,43,71,66,43,32,52,23,44,37,12,49,52,41,68,52,68,63,74,66,35,43,50,32,64,42,31,50,77,73,36,64,72,56,63,71,66,76,45,67,62,55,58,49,44,53,52,45,51,53,50,54,61,67,72,43,67,43,69,65,48,49,66,67,47,85,79,63,54,54,69,58,44,39,52,56,51,57,58,63,44,65,79,60,69,39,70,71,68,53,49,76,65,39,45,56,75,76,38,70,70,41,48,56,38,33,43,36,45,40,56,37,39,39,67,36,57,63,70,65,63,76,69,57,79,48,84,83,27,27,34,38,26,24,64,19,46,81,50,86,46,74,89,54,13,56,31,24,38,51,74,48,39,33,61,86,39,65,73,46,45,75,73,50,59,55,80,39,67,30,60,50,85,54,54,35,41,33,32,34,60,52,41,71,74,54,60,38,54,58,46,29,51,51,50,51,50,50,22,56,76,51,71,42,56,44,43,75,58,59,60,60,45,48,43,54,60,30,42,59,94,26,63,25,77,46,66,60,47,58,54,35,75,36,55,10,67,46,81,81,72,48,65,69,63,54,68,69,26,32,20,38,27,28,48,60,62,23,31,69,90,44,92,71,23,44,74,83,58,30,57,75,54,45,74,54,53,64,57,80,38,68,66,39,43,75,31,66,48,64,90,115,131,83,77,66,78,64,86,70,84,76,69,68,60,69,76,68,77,75,78,89,68,79,70,77,73,74,78,79,71,81,74,76,81,53,71,64,57,56,49,55,48,52,53,48,52,54,53,54,54,55,53,56,55,55,62,62,64,59,66,75,69,76,74,89,66,82,70,76,57,83,72,59,56,56,72,69,64,36,70,63,50,60,54,54,55,62,59,34,46,61,47,65,57,34,55,54,53,63,62,48,76,74,58,77,76,72,62,57,78,56,87,81,58,43,83,43,70,68,48,38,50,55,52,43,66,74,62,63,51,44,27,56,58,48,27,52,52,49,44,52,29,51,51,49,46,50,50,51,32,51,51,27,41,41,46,23,42,51,22,41,52,47,38,51,63,34,36,50,54,40,59,53,44,41,45,39,45,26,38,48,37,33,70,73,33,75,66,16,57,51,67,48,44,51,78,90,53,51,68,58,78,58,38,72,89,38,50,41,34,36,34,51,42,80,44,61,66,40,42,47,28,29,52,45,26,40,51,73,33,29,80,66,32,69,43,33,33,40,41,33,37,23,42,70,66,40,30,51,24,45,38,11,50,50,40,70,53,68,63,75,64,34,44,50,32,64,41,30,52,77,73,36,64,71,54,63,72,66,76,45,69,63,55,57,49,46,53,53,46,51,54,50,53,61,66,72,44,65,42,70,65,48,50,67,65,46,83,79,64,54,54,69,57,44,40,51,56,51,57,58,65,43,64,79,57,69,40,68,71,68,53,49,75,66,40,45,55,76,75,40,71,70,41,48,56,39,33,43,37,46,40,55,36,39,38,67,37,56,63,69,66,63,77,70,56,80,47,83,84,27,27,35,38,26,26,64,19,45,82,50,86,47,75,87,54,13,56,31,24,38,52,74,50,39,34,61,86,39,65,74,46,45,75,72,50,60,54,79,40,69,31,59,51,84,53,53,34,39,35,32,34,59,52,42,73,75,52,61,40,54,58,45,28,51,51,50,52,50,50,22,56,76,52,71,43,57,44,42,76,62,59,60,59,45,47,43,53,60,29,42,59,93,26,63,26,76,45,65,59,48,59,54,37,75,38,55,11,66,48,81,82,71,48,65,70,63,54,68,70,27,34,20,39,26,28,46,62,59,24,31,70,91,44,91,71,24,44,75,84,60,31,57,76,55,44,74,56,55,64,57,80,38,66,66,39,43,74,31,66,47,66,91,116